Protein AF-0000000078021554 (afdb_homodimer)

Solvent-accessible surface area (backbone atoms only — not comparable to full-atom values): 48888 Å² total; per-residue (Å²): 135,81,80,76,76,78,73,76,74,72,82,74,74,79,71,73,43,78,37,39,31,82,73,58,50,53,64,57,52,67,49,76,59,49,44,32,27,26,29,57,69,51,51,70,73,41,70,77,66,73,67,89,38,64,36,58,49,34,28,54,24,44,54,50,50,56,48,47,64,50,44,73,69,48,79,76,76,77,78,77,74,77,69,73,76,72,77,78,76,81,82,66,75,97,62,67,47,62,49,69,54,40,35,38,34,27,33,38,63,14,40,35,28,42,47,51,35,57,36,71,49,29,44,55,30,51,42,30,34,67,29,65,44,99,79,42,37,24,47,42,66,37,38,50,30,65,68,53,67,58,40,52,79,47,85,84,54,80,63,75,50,74,45,22,28,67,45,48,45,46,46,24,33,52,48,10,52,59,55,61,34,70,29,16,38,58,36,50,43,46,14,42,57,70,56,48,76,48,30,85,78,46,58,34,31,35,41,37,25,15,40,84,61,35,30,51,52,47,44,43,71,59,54,40,76,37,78,40,42,65,62,27,52,36,69,64,39,56,47,73,28,86,72,58,77,78,50,73,70,54,56,70,71,40,60,90,58,65,50,87,78,41,58,35,57,31,37,37,34,55,27,50,61,67,48,48,60,55,51,46,48,52,54,49,41,26,39,32,0,47,63,12,24,54,91,41,71,33,92,79,50,79,43,25,36,56,40,37,30,16,30,58,46,45,57,41,32,44,59,31,96,56,67,39,83,35,47,17,44,53,51,50,44,48,36,52,48,45,18,60,76,60,74,66,46,82,63,80,69,44,60,37,15,53,38,39,57,67,49,56,51,49,51,44,52,47,47,15,40,26,35,26,72,76,67,70,36,92,49,51,38,52,33,34,39,36,40,22,17,39,31,80,26,43,26,39,20,32,51,59,38,30,77,70,45,93,42,44,42,46,23,32,34,27,45,63,27,59,35,56,79,93,61,81,63,90,34,82,48,81,38,78,40,63,40,46,31,51,46,52,52,49,54,52,51,53,53,52,52,52,52,50,51,51,52,51,54,49,53,53,54,68,71,97,135,80,80,75,75,78,72,75,75,73,82,71,74,78,69,75,42,78,38,40,30,83,72,59,48,53,65,59,53,68,49,78,58,52,44,32,28,27,28,58,68,51,51,70,74,42,69,74,66,74,65,89,39,62,38,57,49,34,29,54,24,43,55,52,50,55,49,47,65,53,46,71,69,50,78,76,78,78,77,79,74,75,70,74,76,71,78,77,78,82,83,65,74,98,60,68,47,62,48,70,54,39,35,37,34,28,33,39,64,13,40,36,28,43,46,50,35,55,36,72,49,30,44,54,30,50,41,30,34,68,29,64,44,99,78,43,36,23,47,41,67,38,38,50,30,64,69,53,68,59,43,53,78,46,85,85,54,78,62,76,52,75,43,23,30,68,46,47,46,45,47,23,32,51,48,12,52,59,55,62,35,72,29,15,36,58,37,50,42,46,13,43,54,70,55,47,78,48,32,86,78,47,57,33,30,36,41,38,24,15,40,85,63,36,32,50,52,45,43,44,71,57,54,39,75,38,76,39,40,65,62,28,51,34,68,63,37,55,48,73,29,87,73,55,78,79,49,73,72,54,56,70,71,39,60,89,59,65,48,88,77,39,58,34,58,32,36,37,34,54,26,50,61,68,46,47,60,53,52,47,50,52,53,48,42,26,40,32,0,46,64,12,23,55,90,41,71,32,92,79,50,80,43,26,36,56,40,36,31,16,32,56,48,44,56,41,29,42,61,31,96,55,66,40,81,37,48,18,43,54,52,50,45,47,36,52,50,46,18,59,77,60,73,66,47,82,63,81,70,44,60,36,15,53,38,39,57,66,50,58,51,51,52,44,53,49,46,16,41,27,34,26,72,77,66,70,35,89,48,52,39,52,33,34,39,36,39,22,16,40,31,79,26,44,26,40,20,31,51,59,39,31,76,70,45,93,43,44,42,46,22,32,34,27,46,63,27,58,34,56,80,92,58,82,64,90,33,82,48,82,37,79,40,63,38,47,30,51,46,50,51,50,53,53,50,52,53,53,52,51,52,50,52,52,51,52,52,51,50,52,55,67,71,97

Nearest PDB structures (foldseek):
  3kc2-assembly1_B  TM=9.298E-01  e=4.650E-31  Saccharomyces cerevisiae
  3kc2-assembly1_A  TM=9.099E-01  e=6.535E-31  Saccharomyces cerevisiae
  3rf6-assembly1_B  TM=8.835E-01  e=6.320E-30  Saccharomyces cerevisiae
  6e6t-assembly1_A  TM=3.306E-01  e=2.445E+00  Saccharothrix syringae
  6e6y-assembly2_B  TM=3.268E-01  e=4.073E+00  Saccharothrix syringae

Organism: NCBI:txid212602

Secondary structure (DSSP, 8-state):
----------------EEEETTT--HHHHHSSSSEEEE-HHHHHH-TT-----HHHHHHHHHHHHHHHHHHTTS------------------SS--EEP-SEEEEE--BTTTEETTEE-HHHHHHHHHHBT-STT-EE--EEEEE-S-------SS-------SS--HHHHHHHHHHHHT--B-GGGEEETTGGGGGGTTT-SEEEEE-SSTTHHHHHHHHHT-SEEE-HHHHHHH-GGG-TT----HHHHHHSPP--GGG----EEEE-S--S-HHHHHHHHHHHHTSBTTBTT---SSS--SPPEEES---SEE--SSSS-EE-HHHHHHHHHHHHHHHTTSPPPP-EE-STTSHHHHHHHHHHHHHHHHHHH---S--SEEEEEES-IIIIIHHHHHHHTT-SSEEEEEEESSSSS-TTS--SS--SEEESSHHHHHHHHHHHHHHHHHHHHHHHHHHHH-/----------------EEEETTT--HHHHHSSSSEEEE-HHHHHH-TT-----HHHHHHHHHHHHHHHHHHTTS------------------SS--EEP-SEEEEE--BTTTEETTEE-HHHHHHHHHHBT-STT-EE--EEEEE-S-------SS-------SS--HHHHHHHHHHHHT--B-GGGEEETTGGGGGGTTT-SEEEEE-SSTTHHHHHHHHHT-SEEE-HHHHHHH-GGG-TT----HHHHHHSPP--GGG----EEEE-S--S-HHHHHHHHHHHHTSBTTBTT---SSS--SPPEEES---SEE--SSSS-EE-HHHHHHHHHHHHHHHTTSPPPP-EE-STTSHHHHHHHHHHHHHHHHHHH---S--SEEEEEES-IIIIIHHHHHHHTT-SSEEEEEEESSSSS-TTS--SS--SEEESSHHHHHHHHHHHHHHHHHHHHHHHHHHHH-

Foldseek 3Di:
DDPPPPPPDPPPPQDEAEAELVDDDLCNQLPDAHYKYAHPVCCVPCVPCPPPDLQRLLSVLLVVVVVVVVVVVVPDPPDPPPPPPPPDDDDPPPPQAEDLQEAEEEEPFLAQDFQLAGDPLNLVLQVCQCQPHPVRHHHHYAYAYAAQRADRVPVPDNPPPFTKLDQLSNVSSSVCVRSRGMHHSSRYDYLCNVVLVCQVVDAAAEEADTPQCSNVVRSVVSPRHHYAYLLQVCLLPVVLAPPDDDDPVSNVSHDHDDLQPPAHAEYEYRIWHPDLRSVLSQQLQQQQAAQRRRPHGDPQSHRGHAYEYSAQDQWKRHNDPATDGTDNVSVVVSQVVSCVVNVGDGHDHHGGGFLDQVSVVVVQSSQQSSCCVPPVHNGHRQEYEYEYAACRGRQNSQVVNQVVDPHHYAYEHECRMNHHPPDDHPHDGPYYYHHSSVSSVVVVVVVVVVVVVVVVVVVVVVVD/DDPPPPPPDPPPPQDEAEAELVDDDLCNQLPDAHYKYAHPVCCVPCVPCPPPDLQRLLSVLLVVVVVVVVVVPVPDPPDPPPPPPPPDDDDPPPPQAEDLQEAEEEEPFLAQDFQLAGDPLNLVLQVCQCQPHPVRHHHHYAYAYAAFRDHRVPVPDNPPPFTKLDQLSNVSSSVCVRSRGMHHSSSYDYLCNVVLVCQVVDAAAEEADTPQCSNVVRSVSSPRHHYAYLLQVCLLPVVLAPVDDDDPVSNVSHDHDDLQPPAHAEYEHRIWHPDLRSVLSQQLQQQQAAQRRRPHGDPQSHRGHAYEYSAQDQWKRHNDPATDGTDNVSVVVSQVVSCVVNVGDGHDHHGGGFLDQVSVVVVQSSQQSSCCSPPVHNGHRQEYEYEYAACRGRQNSQVVNQVVDPHHYAYEHECRMNHHPPDDHPHDGPYYYHHSSRSSVVVVVVVVVVVVVVVVVVVVVVVD

Sequence (928 aa):
MGSIGVIPMPPDRPFLRRLSSMTTTESEVKEGGPVVVVPERMLRNNPNQNGCSFAVAIETARKELDAMNIEEEEGTLSSASSSKSLPGSPTFPAKISTADTFAFAFDIDGVLIRGGRPIPEAIEAMKVLNGENEYGIKVPYIFLTNGNLQPTILPTIHLSIESGGKTESERCIDLSRQLDIEVSPSQFICGHTPMREMVEKYTTVLVVGGEGEKCREVAEGYGFRDVVTPSDIIKYNEATTPFRRLTNEERARCRKRDFSKTKIEAIFVFADSRDWASDIQIILDLAMSKSGFIGTLSEKFNEGPPIYFSHSDIVWSAAHDNVRLGMGALRKMVEMLFTDLTKGKELETIAFGKPQIGTFQFATRLLKQWRKEEYRINRPPETVYFVGDTPESDIKGTNDFNEKAKNEWYSILVNTGVYQSGTEPAFKPRANVSTVLDAVNYGIRREMERKLEKLEKLDRVHEIMGSIGVIPMPPDRPFLRRLSSMTTTESEVKEGGPVVVVPERMLRNNPNQNGCSFAVAIETARKELDAMNIEEEEGTLSSASSSKSLPGSPTFPAKISTADTFAFAFDIDGVLIRGGRPIPEAIEAMKVLNGENEYGIKVPYIFLTNGNLQPTILPTIHLSIESGGKTESERCIDLSRQLDIEVSPSQFICGHTPMREMVEKYTTVLVVGGEGEKCREVAEGYGFRDVVTPSDIIKYNEATTPFRRLTNEERARCRKRDFSKTKIEAIFVFADSRDWASDIQIILDLAMSKSGFIGTLSEKFNEGPPIYFSHSDIVWSAAHDNVRLGMGALRKMVEMLFTDLTKGKELETIAFGKPQIGTFQFATRLLKQWRKEEYRINRPPETVYFVGDTPESDIKGTNDFNEKAKNEWYSILVNTGVYQSGTEPAFKPRANVSTVLDAVNYGIRREMERKLEKLEKLDRVHEI

Structure (mmCIF, N/CA/C/O backbone):
data_AF-0000000078021554-model_v1
#
loop_
_entity.id
_entity.type
_entity.pdbx_description
1 polymer 'Uncharacterized protein'
#
loop_
_atom_site.group_PDB
_atom_site.id
_atom_site.type_symbol
_atom_site.label_atom_id
_atom_site.label_alt_id
_atom_site.label_comp_id
_atom_site.label_asym_id
_atom_site.label_entity_id
_atom_site.label_seq_id
_atom_site.pdbx_PDB_ins_code
_atom_site.Cartn_x
_atom_site.Cartn_y
_atom_site.Cartn_z
_atom_site.occupancy
_atom_site.B_iso_or_equiv
_atom_site.auth_seq_id
_atom_site.auth_comp_id
_atom_site.auth_asym_id
_atom_site.auth_atom_id
_atom_site.pdbx_PDB_model_num
ATOM 1 N N . MET A 1 1 ? -39.469 57.375 45 1 26.69 1 MET A N 1
ATOM 2 C CA . MET A 1 1 ? -38.25 56.625 45.312 1 26.69 1 MET A CA 1
ATOM 3 C C . MET A 1 1 ? -37.938 55.562 44.281 1 26.69 1 MET A C 1
ATOM 5 O O . MET A 1 1 ? -38.656 54.594 44.156 1 26.69 1 MET A O 1
ATOM 9 N N . GLY A 1 2 ? -37.531 55.906 43.031 1 30.28 2 GLY A N 1
ATOM 10 C CA . GLY A 1 2 ? -37.469 55.219 41.75 1 30.28 2 GLY A CA 1
ATOM 11 C C . GLY A 1 2 ? -36.469 54.062 41.781 1 30.28 2 GLY A C 1
ATOM 12 O O . GLY A 1 2 ? -35.344 54.219 42.219 1 30.28 2 GLY A O 1
ATOM 13 N N . SER A 1 3 ? -36.938 52.781 41.938 1 30.97 3 SER A N 1
ATOM 14 C CA . SER A 1 3 ? -36.188 51.531 42.031 1 30.97 3 SER A CA 1
ATOM 15 C C . SER A 1 3 ? -35.125 51.438 40.938 1 30.97 3 SER A C 1
ATOM 17 O O . SER A 1 3 ? -35.438 51.562 39.75 1 30.97 3 SER A O 1
ATOM 19 N N . ILE A 1 4 ? -33.906 51.875 41.188 1 31.55 4 ILE A N 1
ATOM 20 C CA . ILE A 1 4 ? -32.781 51.812 40.281 1 31.55 4 ILE A CA 1
ATOM 21 C C . ILE A 1 4 ? -32.594 50.375 39.781 1 31.55 4 ILE A C 1
ATOM 23 O O . ILE A 1 4 ? -32.406 49.469 40.594 1 31.55 4 ILE A O 1
ATOM 27 N N . GLY A 1 5 ? -33.188 49.969 38.719 1 30.8 5 GLY A N 1
ATOM 28 C CA . GLY A 1 5 ? -33.125 48.656 38.062 1 30.8 5 GLY A CA 1
ATOM 29 C C . GLY A 1 5 ? -31.688 48.156 37.969 1 30.8 5 GLY A C 1
ATOM 30 O O . GLY A 1 5 ? -30.797 48.875 37.531 1 30.8 5 GLY A O 1
ATOM 31 N N . VAL A 1 6 ? -31.25 47.25 38.906 1 32.31 6 VAL A N 1
ATOM 32 C CA . VAL A 1 6 ? -29.969 46.562 38.906 1 32.31 6 VAL A CA 1
ATOM 33 C C . VAL A 1 6 ? -29.688 45.969 37.531 1 32.31 6 VAL A C 1
ATOM 35 O O . VAL A 1 6 ? -30.516 45.219 37 1 32.31 6 VAL A O 1
ATOM 38 N N . ILE A 1 7 ? -29.016 46.625 36.688 1 32.75 7 ILE A N 1
ATOM 39 C CA . ILE A 1 7 ? -28.578 46.125 35.375 1 32.75 7 ILE A CA 1
ATOM 40 C C . ILE A 1 7 ? -27.922 44.75 35.562 1 32.75 7 ILE A C 1
ATOM 42 O O . ILE A 1 7 ? -27 44.594 36.375 1 32.75 7 ILE A O 1
ATOM 46 N N . PRO A 1 8 ? -28.578 43.656 35.312 1 32.78 8 PRO A N 1
ATOM 47 C CA . PRO A 1 8 ? -27.969 42.312 35.469 1 32.78 8 PRO A CA 1
ATOM 48 C C . PRO A 1 8 ? -26.547 42.281 34.969 1 32.78 8 PRO A C 1
ATOM 50 O O . PRO A 1 8 ? -26.188 43 34.031 1 32.78 8 PRO A O 1
ATOM 53 N N . MET A 1 9 ? -25.547 41.969 35.781 1 31.98 9 MET A N 1
ATOM 54 C CA . MET A 1 9 ? -24.141 41.75 35.438 1 31.98 9 MET A CA 1
ATOM 55 C C . MET A 1 9 ? -24.031 40.938 34.156 1 31.98 9 MET A C 1
ATOM 57 O O . MET A 1 9 ? -24.812 40 33.938 1 31.98 9 MET A O 1
ATOM 61 N N . PRO A 1 10 ? -23.516 41.5 33.062 1 34.88 10 PRO A N 1
ATOM 62 C CA . PRO A 1 10 ? -23.391 40.719 31.844 1 34.88 10 PRO A CA 1
ATOM 63 C C . PRO A 1 10 ? -22.906 39.281 32.094 1 34.88 10 PRO A C 1
ATOM 65 O O . PRO A 1 10 ? -22.25 39.031 33.094 1 34.88 10 PRO A O 1
ATOM 68 N N . PRO A 1 11 ? -23.422 38.281 31.531 1 36.22 11 PRO A N 1
ATOM 69 C CA . PRO A 1 11 ? -22.969 36.906 31.766 1 36.22 11 PRO A CA 1
ATOM 70 C C . PRO A 1 11 ? -21.453 36.781 31.734 1 36.22 11 PRO A C 1
ATOM 72 O O . PRO A 1 11 ? -20.781 37.531 31.031 1 36.22 11 PRO A O 1
ATOM 75 N N . ASP A 1 12 ? -20.672 36.344 32.719 1 35.81 12 ASP A N 1
ATOM 76 C CA . ASP A 1 12 ? -19.281 36.062 33.062 1 35.81 12 ASP A CA 1
ATOM 77 C C . ASP A 1 12 ? -18.516 35.531 31.844 1 35.81 12 ASP A C 1
ATOM 79 O O . ASP A 1 12 ? -19.047 34.75 31.062 1 35.81 12 ASP A O 1
ATOM 83 N N . ARG A 1 13 ? -17.625 36.406 31.141 1 45.34 13 ARG A N 1
ATOM 84 C CA . ARG A 1 13 ? -16.672 35.812 30.219 1 45.34 13 ARG A CA 1
ATOM 85 C C . ARG A 1 13 ? -16.391 34.344 30.594 1 45.34 13 ARG A C 1
ATOM 87 O O . ARG A 1 13 ? -16.219 34.031 31.766 1 45.34 13 ARG A O 1
ATOM 94 N N . PRO A 1 14 ? -16.781 33.469 29.703 1 51.91 14 PRO A N 1
ATOM 95 C CA . PRO A 1 14 ? -16.484 32.094 30.109 1 51.91 14 PRO A CA 1
ATOM 96 C C . PRO A 1 14 ? -15.062 31.922 30.641 1 51.91 14 PRO A C 1
ATOM 98 O O . PRO A 1 14 ? -14.148 32.625 30.203 1 51.91 14 PRO A O 1
ATOM 101 N N . PHE A 1 15 ? -14.891 31.453 31.844 1 65.25 15 PHE A N 1
ATOM 102 C CA . PHE A 1 15 ? -13.664 31.156 32.594 1 65.25 15 PHE A CA 1
ATOM 103 C C . PHE A 1 15 ? -12.695 30.359 31.719 1 65.25 15 PHE A C 1
ATOM 105 O O . PHE A 1 15 ? -13.078 29.359 31.094 1 65.25 15 PHE A O 1
ATOM 112 N N . LEU A 1 16 ? -11.531 31.031 31.25 1 79.06 16 LEU A N 1
ATOM 113 C CA . LEU A 1 16 ? -10.461 30.328 30.547 1 79.06 16 LEU A CA 1
ATOM 114 C C . LEU A 1 16 ? -9.797 29.297 31.453 1 79.06 16 LEU A C 1
ATOM 116 O O . LEU A 1 16 ? -9.383 29.609 32.562 1 79.06 16 LEU A O 1
ATOM 120 N N . ARG A 1 17 ? -9.805 28.062 31 1 85.69 17 ARG A N 1
ATOM 121 C CA . ARG A 1 17 ? -9.141 26.984 31.719 1 85.69 17 ARG A CA 1
ATOM 122 C C . ARG A 1 17 ? -7.695 26.828 31.281 1 85.69 17 ARG A C 1
ATOM 124 O O . ARG A 1 17 ? -7.383 26.984 30.094 1 85.69 17 ARG A O 1
ATOM 131 N N . ARG A 1 18 ? -6.863 26.688 32.25 1 88 18 ARG A N 1
ATOM 132 C CA . ARG A 1 18 ? -5.465 26.375 31.969 1 88 18 ARG A CA 1
ATOM 133 C C . ARG A 1 18 ? -5.133 24.953 32.406 1 88 18 ARG A C 1
ATOM 135 O O . ARG A 1 18 ? -5.297 24.594 33.562 1 88 18 ARG A O 1
ATOM 142 N N . LEU A 1 19 ? -4.723 24.156 31.453 1 89.12 19 LEU A N 1
ATOM 143 C CA . LEU A 1 19 ? -4.453 22.75 31.734 1 89.12 19 LEU A CA 1
ATOM 144 C C . LEU A 1 19 ? -2.979 22.422 31.516 1 89.12 19 LEU A C 1
ATOM 146 O O . LEU A 1 19 ? -2.35 22.969 30.594 1 89.12 19 LEU A O 1
ATOM 150 N N . SER A 1 20 ? -2.455 21.5 32.344 1 88.44 20 SER A N 1
ATOM 151 C CA . SER A 1 20 ? -1.06 21.078 32.25 1 88.44 20 SER A CA 1
ATOM 152 C C . SER A 1 20 ? -0.849 20.141 31.047 1 88.44 20 SER A C 1
ATOM 154 O O . SER A 1 20 ? -1.563 19.156 30.906 1 88.44 20 SER A O 1
ATOM 156 N N . SER A 1 21 ? 0.181 20.453 30.266 1 88.31 21 SER A N 1
ATOM 157 C CA . SER A 1 21 ? 0.506 19.609 29.125 1 88.31 21 SER A CA 1
ATOM 158 C C . SER A 1 21 ? 0.986 18.234 29.562 1 88.31 21 SER A C 1
ATOM 160 O O . SER A 1 21 ? 1.026 17.297 28.766 1 88.31 21 SER A O 1
ATOM 162 N N . MET A 1 22 ? 1.318 18.094 30.812 1 84.12 22 MET A N 1
ATOM 163 C CA . MET A 1 22 ? 1.886 16.844 31.328 1 84.12 22 MET A CA 1
ATOM 164 C C . MET A 1 22 ? 0.786 15.906 31.797 1 84.12 22 MET A C 1
ATOM 166 O O . MET A 1 22 ? 0.946 14.688 31.75 1 84.12 22 MET A O 1
ATOM 170 N N . THR A 1 23 ? -0.32 16.484 32.188 1 83.19 23 THR A N 1
ATOM 171 C CA . THR A 1 23 ? -1.271 15.625 32.906 1 83.19 23 THR A CA 1
ATOM 172 C C . THR A 1 23 ? -2.633 15.648 32.219 1 83.19 23 THR A C 1
ATOM 174 O O . THR A 1 23 ? -3.455 14.758 32.406 1 83.19 23 THR A O 1
ATOM 177 N N . THR A 1 24 ? -2.826 16.656 31.422 1 85.56 24 THR A N 1
ATOM 178 C CA . THR A 1 24 ? -4.156 16.828 30.844 1 85.56 24 THR A CA 1
ATOM 179 C C . THR A 1 24 ? -4.434 15.742 29.812 1 85.56 24 THR A C 1
ATOM 181 O O . THR A 1 24 ? -3.5 15.164 29.25 1 85.56 24 THR A O 1
ATOM 184 N N . THR A 1 25 ? -5.742 15.445 29.672 1 83.81 25 THR A N 1
ATOM 185 C CA . THR A 1 25 ? -6.176 14.484 28.672 1 83.81 25 THR A CA 1
ATOM 186 C C . THR A 1 25 ? -6.906 15.188 27.531 1 83.81 25 THR A C 1
ATOM 188 O O . THR A 1 25 ? -7.336 16.344 27.672 1 83.81 25 THR A O 1
ATOM 191 N N . GLU A 1 26 ? -6.945 14.484 26.438 1 81.69 26 GLU A N 1
ATOM 192 C CA . GLU A 1 26 ? -7.668 15.016 25.297 1 81.69 26 GLU A CA 1
ATOM 193 C C . GLU A 1 26 ? -9.102 15.375 25.656 1 81.69 26 GLU A C 1
ATOM 195 O O . GLU A 1 26 ? -9.609 16.422 25.234 1 81.69 26 GLU A O 1
ATOM 200 N N . SER A 1 27 ? -9.758 14.539 26.406 1 81.5 27 SER A N 1
ATOM 201 C CA . SER A 1 27 ? -11.141 14.766 26.797 1 81.5 27 SER A CA 1
ATOM 202 C C . SER A 1 27 ? -11.289 16.031 27.625 1 81.5 27 SER A C 1
ATOM 204 O O . SER A 1 27 ? -12.258 16.781 27.469 1 81.5 27 SER A O 1
ATOM 206 N N . GLU A 1 28 ? -10.344 16.266 28.438 1 84.44 28 GLU A N 1
ATOM 207 C CA . GLU A 1 28 ? -10.375 17.469 29.266 1 84.44 28 GLU A CA 1
ATOM 208 C C . GLU A 1 28 ? -10.242 18.734 28.422 1 84.44 28 GLU A C 1
ATOM 210 O O . GLU A 1 28 ? -10.883 19.75 28.703 1 84.44 28 GLU A O 1
ATOM 215 N N . VAL A 1 29 ? -9.445 18.594 27.422 1 84.75 29 VAL A N 1
ATOM 216 C CA . VAL A 1 29 ? -9.219 19.75 26.547 1 84.75 29 VAL A CA 1
ATOM 217 C C . VAL A 1 29 ? -10.477 20.016 25.719 1 84.75 29 VAL A C 1
ATOM 219 O O . VAL A 1 29 ? -10.867 21.172 25.531 1 84.75 29 VAL A O 1
ATOM 222 N N . LYS A 1 30 ? -11.047 18.969 25.406 1 80.75 30 LYS A N 1
ATOM 223 C CA . LYS A 1 30 ? -12.203 19.078 24.516 1 80.75 30 LYS A CA 1
ATOM 224 C C . LYS A 1 30 ? -13.438 19.562 25.281 1 80.75 30 LYS A C 1
ATOM 226 O O . LYS A 1 30 ? -14.234 20.328 24.75 1 80.75 30 LYS A O 1
ATOM 231 N N . GLU A 1 31 ? -13.344 19 26.578 1 77.44 31 GLU A N 1
ATOM 232 C CA . GLU A 1 31 ? -14.562 19.219 27.344 1 77.44 31 GLU A CA 1
ATOM 233 C C . GLU A 1 31 ? -14.43 20.438 28.25 1 77.44 31 GLU A C 1
ATOM 235 O O . GLU A 1 31 ? -13.336 20.766 28.719 1 77.44 31 GLU A O 1
ATOM 240 N N . GLY A 1 32 ? -15.227 21.453 28.094 1 67.12 32 GLY A N 1
ATOM 241 C CA . GLY A 1 32 ? -15.258 22.422 29.172 1 67.12 32 GLY A CA 1
ATOM 242 C C . GLY A 1 32 ? -15.117 23.859 28.688 1 67.12 32 GLY A C 1
ATOM 243 O O . GLY A 1 32 ? -14.758 24.75 29.469 1 67.12 32 GLY A O 1
ATOM 244 N N . GLY A 1 33 ? -15.148 24.125 27.641 1 73.62 33 GLY A N 1
ATOM 245 C CA . GLY A 1 33 ? -15.094 25.516 27.203 1 73.62 33 GLY A CA 1
ATOM 246 C C . GLY A 1 33 ? -13.727 25.922 26.703 1 73.62 33 GLY A C 1
ATOM 247 O O . GLY A 1 33 ? -12.906 25.078 26.328 1 73.62 33 GLY A O 1
ATOM 248 N N . PRO A 1 34 ? -13.5 27.234 26.734 1 80.44 34 PRO A N 1
ATOM 249 C CA . PRO A 1 34 ? -12.211 27.75 26.25 1 80.44 34 PRO A CA 1
ATOM 250 C C . PRO A 1 34 ? -11.039 27.281 27.094 1 80.44 34 PRO A C 1
ATOM 252 O O . PRO A 1 34 ? -11.141 27.234 28.328 1 80.44 34 PRO A O 1
ATOM 255 N N . VAL A 1 35 ? -9.977 26.844 26.438 1 86.75 35 VAL A N 1
ATOM 256 C CA . VAL A 1 35 ? -8.898 26.203 27.156 1 86.75 35 VAL A CA 1
ATOM 257 C C . VAL A 1 35 ? -7.559 26.531 26.516 1 86.75 35 VAL A C 1
ATOM 259 O O . VAL A 1 35 ? -7.492 26.781 25.312 1 86.75 35 VAL A O 1
ATOM 262 N N . VAL A 1 36 ? -6.52 26.656 27.344 1 90 36 VAL A N 1
ATOM 263 C CA . VAL A 1 36 ? -5.137 26.656 26.875 1 90 36 VAL A CA 1
ATOM 264 C C . VAL A 1 36 ? -4.344 25.578 27.609 1 90 36 VAL A C 1
ATOM 266 O O . VAL A 1 36 ? -4.617 25.281 28.766 1 90 36 VAL A O 1
ATOM 269 N N . VAL A 1 37 ? -3.473 25 26.891 1 90.31 37 VAL A N 1
ATOM 270 C CA . VAL A 1 37 ? -2.566 24.016 27.469 1 90.31 37 VAL A CA 1
ATOM 271 C C . VAL A 1 37 ? -1.206 24.656 27.734 1 90.31 37 VAL A C 1
ATOM 273 O O . VAL A 1 37 ? -0.654 25.328 26.859 1 90.31 37 VAL A O 1
ATOM 276 N N . VAL A 1 38 ? -0.739 24.453 29 1 91 38 VAL A N 1
ATOM 277 C CA . VAL A 1 38 ? 0.486 25.141 29.391 1 91 38 VAL A CA 1
ATOM 278 C C . VAL A 1 38 ? 1.481 24.125 29.953 1 91 38 VAL A C 1
ATOM 280 O O . VAL A 1 38 ? 1.085 23.094 30.5 1 91 38 VAL A O 1
ATOM 283 N N . PRO A 1 39 ? 2.781 24.469 29.766 1 88.44 39 PRO A N 1
ATOM 284 C CA . PRO A 1 39 ? 3.766 23.656 30.484 1 88.44 39 PRO A CA 1
ATOM 285 C C . PRO A 1 39 ? 3.557 23.656 32 1 88.44 39 PRO A C 1
ATOM 287 O O . PRO A 1 39 ? 3.098 24.656 32.562 1 88.44 39 PRO A O 1
ATOM 290 N N . GLU A 1 40 ? 4.043 22.625 32.531 1 84 40 GLU A N 1
ATOM 291 C CA . GLU A 1 40 ? 3.85 22.469 33.969 1 84 40 GLU A CA 1
ATOM 292 C C . GLU A 1 40 ? 4.527 23.594 34.719 1 84 40 GLU A C 1
ATOM 294 O O . GLU A 1 40 ? 4 24.078 35.75 1 84 40 GLU A O 1
ATOM 299 N N . ARG A 1 41 ? 5.637 24 34.312 1 83.5 41 ARG A N 1
ATOM 300 C CA . ARG A 1 41 ? 6.395 25.047 35 1 83.5 41 ARG A CA 1
ATOM 301 C C . ARG A 1 41 ? 5.613 26.359 35.062 1 83.5 41 ARG A C 1
ATOM 303 O O . ARG A 1 41 ? 5.738 27.125 36 1 83.5 41 ARG A O 1
ATOM 310 N N . MET A 1 42 ? 4.832 26.578 34.062 1 82.44 42 MET A N 1
ATOM 311 C CA . MET A 1 42 ? 4.07 27.812 34 1 82.44 42 MET A CA 1
ATOM 312 C C . MET A 1 42 ? 2.926 27.812 35 1 82.44 42 MET A C 1
ATOM 314 O O . MET A 1 42 ? 2.5 28.859 35.469 1 82.44 42 MET A O 1
ATOM 318 N N . LEU A 1 43 ? 2.381 26.688 35.219 1 80.88 43 LEU A N 1
ATOM 319 C CA . LEU A 1 43 ? 1.304 26.562 36.188 1 80.88 43 LEU A CA 1
ATOM 320 C C . LEU A 1 43 ? 1.839 26.719 37.625 1 80.88 43 LEU A C 1
ATOM 322 O O . LEU A 1 43 ? 1.156 27.25 38.469 1 80.88 43 LEU A O 1
ATOM 326 N N . ARG A 1 44 ? 3.021 26.266 37.781 1 76 44 ARG A N 1
ATOM 327 C CA . ARG A 1 44 ? 3.641 26.328 39.094 1 76 44 ARG A CA 1
ATOM 328 C C . ARG A 1 44 ? 4.055 27.766 39.438 1 76 44 ARG A C 1
ATOM 330 O O . ARG A 1 44 ? 3.85 28.219 40.562 1 76 44 ARG A O 1
ATOM 337 N N . ASN A 1 45 ? 4.629 28.391 38.531 1 70.88 45 ASN A N 1
ATOM 338 C CA . ASN A 1 45 ? 5.207 29.703 38.781 1 70.88 45 ASN A CA 1
ATOM 339 C C . ASN A 1 45 ? 4.133 30.781 38.844 1 70.88 45 ASN A C 1
ATOM 341 O O . ASN A 1 45 ? 4.227 31.719 39.625 1 70.88 45 ASN A O 1
ATOM 345 N N . ASN A 1 46 ? 3.225 30.797 37.906 1 62.56 46 ASN A N 1
ATOM 346 C CA . ASN A 1 46 ? 2.188 31.828 37.875 1 62.56 46 ASN A CA 1
ATOM 347 C C . ASN A 1 46 ? 0.822 31.234 37.531 1 62.56 46 ASN A C 1
ATOM 349 O O . ASN A 1 46 ? 0.356 31.344 36.406 1 62.56 46 ASN A O 1
ATOM 353 N N . PRO A 1 47 ? 0.258 30.609 38.562 1 53.5 47 PRO A N 1
ATOM 354 C CA . PRO A 1 47 ? -1.009 29.922 38.281 1 53.5 47 PRO A CA 1
ATOM 355 C C . PRO A 1 47 ? -2.08 30.875 37.75 1 53.5 47 PRO A C 1
ATOM 357 O O . PRO A 1 47 ? -2.967 30.453 37 1 53.5 47 PRO A O 1
ATOM 360 N N . ASN A 1 48 ? -2.01 32.125 38.281 1 49.69 48 ASN A N 1
ATOM 361 C CA . ASN A 1 48 ? -3.078 33.062 37.938 1 49.69 48 ASN A CA 1
ATOM 362 C C . ASN A 1 48 ? -2.67 34 36.812 1 49.69 48 ASN A C 1
ATOM 364 O O . ASN A 1 48 ? -3.34 35 36.562 1 49.69 48 ASN A O 1
ATOM 368 N N . GLN A 1 49 ? -1.514 33.812 36.281 1 52.16 49 GLN A N 1
ATOM 369 C CA . GLN A 1 49 ? -1.114 34.75 35.219 1 52.16 49 GLN A CA 1
ATOM 370 C C . GLN A 1 49 ? -2.014 34.625 34 1 52.16 49 GLN A C 1
ATOM 372 O O . GLN A 1 49 ? -1.967 33.625 33.281 1 52.16 49 GLN A O 1
ATOM 377 N N . ASN A 1 50 ? -3.209 35.219 34.188 1 47 50 ASN A N 1
ATOM 378 C CA . ASN A 1 50 ? -4.137 35.344 33.062 1 47 50 ASN A CA 1
ATOM 379 C C . ASN A 1 50 ? -3.578 36.25 31.984 1 47 50 ASN A C 1
ATOM 381 O O . ASN A 1 50 ? -4.023 37.406 31.844 1 47 50 ASN A O 1
ATOM 385 N N . GLY A 1 51 ? -2.285 36.375 31.969 1 49.88 51 GLY A N 1
ATOM 386 C CA . GLY A 1 51 ? -1.865 37.312 30.906 1 49.88 51 GLY A CA 1
ATOM 387 C C . GLY A 1 51 ? -2.439 36.938 29.547 1 49.88 51 GLY A C 1
ATOM 388 O O . GLY A 1 51 ? -2.812 35.812 29.312 1 49.88 51 GLY A O 1
ATOM 389 N N . CYS A 1 52 ? -3.191 37.906 28.859 1 58.28 52 CYS A N 1
ATOM 390 C CA . CYS A 1 52 ? -3.848 37.875 27.547 1 58.28 52 CYS A CA 1
ATOM 391 C C . CYS A 1 52 ? -2.891 37.375 26.484 1 58.28 52 CYS A C 1
ATOM 393 O O . CYS A 1 52 ? -2.213 38.156 25.828 1 58.28 52 CYS A O 1
ATOM 395 N N . SER A 1 53 ? -2.539 36.062 26.531 1 78.06 53 SER A N 1
ATOM 396 C CA . SER A 1 53 ? -1.684 35.5 25.5 1 78.06 53 SER A CA 1
ATOM 397 C C . SER A 1 53 ? -2.453 35.281 24.188 1 78.06 53 SER A C 1
ATOM 399 O O . SER A 1 53 ? -3.686 35.344 24.188 1 78.06 53 SER A O 1
ATOM 401 N N . PHE A 1 54 ? -1.728 35.406 23.203 1 83.75 54 PHE A N 1
ATOM 402 C CA . PHE A 1 54 ? -2.34 35.156 21.906 1 83.75 54 PHE A CA 1
ATOM 403 C C . PHE A 1 54 ? -3.121 33.844 21.938 1 83.75 54 PHE A C 1
ATOM 405 O O . PHE A 1 54 ? -4.203 33.75 21.344 1 83.75 54 PHE A O 1
ATOM 412 N N . ALA A 1 55 ? -2.664 32.875 22.641 1 84.44 55 ALA A N 1
ATOM 413 C CA . ALA A 1 55 ? -3.309 31.547 22.734 1 84.44 55 ALA A CA 1
ATOM 414 C C . ALA A 1 55 ? -4.707 31.672 23.344 1 84.44 55 ALA A C 1
ATOM 416 O O . ALA A 1 55 ? -5.652 31.047 22.844 1 84.44 55 ALA A O 1
ATOM 417 N N . VAL A 1 56 ? -4.797 32.469 24.297 1 80.56 56 VAL A N 1
ATOM 418 C CA . VAL A 1 56 ? -6.086 32.688 24.953 1 80.56 56 VAL A CA 1
ATOM 419 C C . VAL A 1 56 ? -7.016 33.438 24.016 1 80.56 56 VAL A C 1
ATOM 421 O O . VAL A 1 56 ? -8.18 33.062 23.844 1 80.56 56 VAL A O 1
ATOM 424 N N . ALA A 1 57 ? -6.449 34.438 23.406 1 83.31 57 ALA A N 1
ATOM 425 C CA . ALA A 1 57 ? -7.246 35.312 22.531 1 83.31 57 ALA A CA 1
ATOM 426 C C . ALA A 1 57 ? -7.762 34.531 21.328 1 83.31 57 ALA A C 1
ATOM 428 O O . ALA A 1 57 ? -8.914 34.719 20.906 1 83.31 57 ALA A O 1
ATOM 429 N N . ILE A 1 58 ? -6.973 33.719 20.797 1 86.81 58 ILE A N 1
ATOM 430 C CA . ILE A 1 58 ? -7.328 33 19.578 1 86.81 58 ILE A CA 1
ATOM 431 C C . ILE A 1 58 ? -8.367 31.922 19.891 1 86.81 58 ILE A C 1
ATOM 433 O O . ILE A 1 58 ? -9.188 31.578 19.031 1 86.81 58 ILE A O 1
ATOM 437 N N . GLU A 1 59 ? -8.344 31.391 21.047 1 84.44 59 GLU A N 1
ATOM 438 C CA . GLU A 1 59 ? -9.344 30.438 21.5 1 84.44 59 GLU A CA 1
ATOM 439 C C . GLU A 1 59 ? -10.75 31.031 21.469 1 84.44 59 GLU A C 1
ATOM 441 O O . GLU A 1 59 ? -11.688 30.406 20.969 1 84.44 59 GLU A O 1
ATOM 446 N N . THR A 1 60 ? -10.805 32.219 21.906 1 77.94 60 THR A N 1
ATOM 447 C CA . THR A 1 60 ? -12.078 32.906 21.906 1 77.94 60 THR A CA 1
ATOM 448 C C . THR A 1 60 ? -12.516 33.25 20.484 1 77.94 60 THR A C 1
ATOM 450 O O . THR A 1 60 ? -13.695 33.094 20.141 1 77.94 60 THR A O 1
ATOM 453 N N . ALA A 1 61 ? -11.602 33.594 19.719 1 81.44 61 ALA A N 1
ATOM 454 C CA . ALA A 1 61 ? -11.898 33.969 18.328 1 81.44 61 ALA A CA 1
ATOM 455 C C . ALA A 1 61 ? -12.445 32.75 17.547 1 81.44 61 ALA A C 1
ATOM 457 O O . ALA A 1 61 ? -13.391 32.906 16.781 1 81.44 61 ALA A O 1
ATOM 458 N N . ARG A 1 62 ? -11.859 31.672 17.75 1 84.38 62 ARG A N 1
ATOM 459 C CA . ARG A 1 62 ? -12.273 30.469 17.047 1 84.38 62 ARG A CA 1
ATOM 460 C C . ARG A 1 62 ? -13.688 30.062 17.453 1 84.38 62 ARG A C 1
ATOM 462 O O . ARG A 1 62 ? -14.484 29.656 16.594 1 84.38 62 ARG A O 1
ATOM 469 N N . LYS A 1 63 ? -13.977 30.156 18.672 1 78.19 63 LYS A N 1
ATOM 470 C CA . LYS A 1 63 ? -15.32 29.812 19.141 1 78.19 63 LYS A CA 1
ATOM 471 C C . LYS A 1 63 ? -16.375 30.734 18.516 1 78.19 63 LYS A C 1
ATOM 473 O O . LYS A 1 63 ? -17.453 30.281 18.141 1 78.19 63 LYS A O 1
ATOM 478 N N . GLU A 1 64 ? -15.977 31.953 18.422 1 76.12 64 GLU A N 1
ATOM 479 C CA . GLU A 1 64 ? -16.875 32.906 17.797 1 76.12 64 GLU A CA 1
ATOM 480 C C . GLU A 1 64 ? -17.047 32.625 16.312 1 76.12 64 GLU A C 1
ATOM 482 O O . GLU A 1 64 ? -18.156 32.719 15.773 1 76.12 64 GLU A O 1
ATOM 487 N N . LEU A 1 65 ? -16 32.281 15.711 1 77.69 65 LEU A N 1
ATOM 488 C CA . LEU A 1 65 ? -16.031 31.938 14.289 1 77.69 65 LEU A CA 1
ATOM 489 C C . LEU A 1 65 ? -16.906 30.703 14.047 1 77.69 65 LEU A C 1
ATOM 491 O O . LEU A 1 65 ? -17.688 30.672 13.094 1 77.69 65 LEU A O 1
ATOM 495 N N . ASP A 1 66 ? -16.75 29.75 14.914 1 76.19 66 ASP A N 1
ATOM 496 C CA . ASP A 1 66 ? -17.516 28.531 14.797 1 76.19 66 ASP A CA 1
ATOM 497 C C . ASP A 1 66 ? -19.016 28.797 15 1 76.19 66 ASP A C 1
ATOM 499 O O . ASP A 1 66 ? -19.859 28.172 14.359 1 76.19 66 ASP A O 1
ATOM 503 N N . ALA A 1 67 ? -19.281 29.719 15.844 1 69.62 67 ALA A N 1
ATOM 504 C CA . ALA A 1 67 ? -20.656 30.094 16.141 1 69.62 67 ALA A CA 1
ATOM 505 C C . ALA A 1 67 ? -21.297 30.828 14.969 1 69.62 67 ALA A C 1
ATOM 507 O O . ALA A 1 67 ? -22.484 30.672 14.688 1 69.62 67 ALA A O 1
ATOM 508 N N . MET A 1 68 ? -20.516 31.625 14.305 1 65.56 68 MET A N 1
ATOM 509 C CA . MET A 1 68 ? -21 32.375 13.148 1 65.56 68 MET A CA 1
ATOM 510 C C . MET A 1 68 ? -21.297 31.453 11.984 1 65.56 68 MET A C 1
ATOM 512 O O . MET A 1 68 ? -22.25 31.688 11.219 1 65.56 68 MET A O 1
ATOM 516 N N . ASN A 1 69 ? -20.438 30.531 11.82 1 59.31 69 ASN A N 1
ATOM 517 C CA . ASN A 1 69 ? -20.672 29.578 10.734 1 59.31 69 ASN A CA 1
ATOM 518 C C . ASN A 1 69 ? -21.922 28.75 10.969 1 59.31 69 ASN A C 1
ATOM 520 O O . ASN A 1 69 ? -22.594 28.359 10.016 1 59.31 69 ASN A O 1
ATOM 524 N N . ILE A 1 70 ? -22.312 28.562 12.273 1 46.31 70 ILE A N 1
ATOM 525 C CA . ILE A 1 70 ? -23.547 27.875 12.602 1 46.31 70 ILE A CA 1
ATOM 526 C C . ILE A 1 70 ? -24.734 28.812 12.391 1 46.31 70 ILE A C 1
ATOM 528 O O . ILE A 1 70 ? -25.781 28.391 11.883 1 46.31 70 ILE A O 1
ATOM 532 N N . GLU A 1 71 ? -24.609 30.062 12.852 1 44.09 71 GLU A N 1
ATOM 533 C CA . GLU A 1 71 ? -25.719 31.016 12.734 1 44.09 71 GLU A CA 1
ATOM 534 C C . GLU A 1 71 ? -26 31.344 11.273 1 44.09 71 GLU A C 1
ATOM 536 O O . GLU A 1 71 ? -27.141 31.609 10.898 1 44.09 71 GLU A O 1
ATOM 541 N N . GLU A 1 72 ? -24.891 31.469 10.445 1 40.84 72 GLU A N 1
ATOM 542 C CA . GLU A 1 72 ? -25.234 31.75 9.055 1 40.84 72 GLU A CA 1
ATOM 543 C C . GLU A 1 72 ? -26.141 30.672 8.484 1 40.84 72 GLU A C 1
ATOM 545 O O . GLU A 1 72 ? -26.844 30.891 7.5 1 40.84 72 GLU A O 1
ATOM 550 N N . GLU A 1 73 ? -26.125 29.422 9.008 1 36.06 73 GLU A N 1
ATOM 551 C CA . GLU A 1 73 ? -27.109 28.453 8.531 1 36.06 73 GLU A CA 1
ATOM 552 C C . GLU A 1 73 ? -28.469 28.688 9.172 1 36.06 73 GLU A C 1
ATOM 554 O O . GLU A 1 73 ? -29.5 28.172 8.695 1 36.06 73 GLU A O 1
ATOM 559 N N . GLU A 1 74 ? -28.5 29.016 10.492 1 35.69 74 GLU A N 1
ATOM 560 C CA . GLU A 1 74 ? -29.828 29.281 11.031 1 35.69 74 GLU A CA 1
ATOM 561 C C . GLU A 1 74 ? -30.328 30.672 10.617 1 35.69 74 GLU A C 1
ATOM 563 O O . GLU A 1 74 ? -29.578 31.656 10.727 1 35.69 74 GLU A O 1
ATOM 568 N N . GLY A 1 75 ? -31.156 30.906 9.586 1 30.88 75 GLY A N 1
ATOM 569 C CA . GLY A 1 75 ? -31.844 32.062 9.055 1 30.88 75 GLY A CA 1
ATOM 570 C C . GLY A 1 75 ? -32.25 33.062 10.125 1 30.88 75 GLY A C 1
ATOM 571 O O . GLY A 1 75 ? -32.969 34.031 9.844 1 30.88 75 GLY A O 1
ATOM 572 N N . THR A 1 76 ? -32.562 32.594 11.422 1 30.3 76 THR A N 1
ATOM 573 C CA . THR A 1 76 ? -33.375 33.531 12.188 1 30.3 76 THR A CA 1
ATOM 574 C C . THR A 1 76 ? -32.594 34.781 12.562 1 30.3 76 THR A C 1
ATOM 576 O O . THR A 1 76 ? -31.406 34.688 12.906 1 30.3 76 THR A O 1
ATOM 579 N N . LEU A 1 77 ? -33.094 36.031 12.172 1 28.86 77 LEU A N 1
ATOM 580 C CA . LEU A 1 77 ? -32.875 37.469 12.359 1 28.86 77 LEU A CA 1
ATOM 581 C C . LEU A 1 77 ? -32.688 37.812 13.828 1 28.86 77 LEU A C 1
ATOM 583 O O . LEU A 1 77 ? -32.938 38.938 14.258 1 28.86 77 LEU A O 1
ATOM 587 N N . SER A 1 78 ? -32.406 36.938 14.789 1 27.66 78 SER A N 1
ATOM 588 C CA . SER A 1 78 ? -32.531 37.594 16.094 1 27.66 78 SER A CA 1
ATOM 589 C C . SER A 1 78 ? -31.562 38.75 16.203 1 27.66 78 SER A C 1
ATOM 591 O O . SER A 1 78 ? -30.531 38.812 15.547 1 27.66 78 SER A O 1
ATOM 593 N N . SER A 1 79 ? -32.125 40 16.688 1 25.06 79 SER A N 1
ATOM 594 C CA . SER A 1 79 ? -31.609 41.312 17.062 1 25.06 79 SER A CA 1
ATOM 595 C C . SER A 1 79 ? -30.297 41.188 17.844 1 25.06 79 SER A C 1
ATOM 597 O O . SER A 1 79 ? -30.203 40.406 18.797 1 25.06 79 SER A O 1
ATOM 599 N N . ALA A 1 80 ? -29.281 41.438 17.156 1 30.89 80 ALA A N 1
ATOM 600 C CA . ALA A 1 80 ? -27.922 41.656 17.656 1 30.89 80 ALA A CA 1
ATOM 601 C C . ALA A 1 80 ? -27.922 42.562 18.875 1 30.89 80 ALA A C 1
ATOM 603 O O . ALA A 1 80 ? -28.188 43.781 18.75 1 30.89 80 ALA A O 1
ATOM 604 N N . SER A 1 81 ? -28.516 42.094 20.078 1 25.16 81 SER A N 1
ATOM 605 C CA . SER A 1 81 ? -28.281 42.969 21.203 1 25.16 81 SER A CA 1
ATOM 606 C C . SER A 1 81 ? -26.797 43.375 21.297 1 25.16 81 SER A C 1
ATOM 608 O O . SER A 1 81 ? -25.922 42.531 21.078 1 25.16 81 SER A O 1
ATOM 610 N N . SER A 1 82 ? -26.5 44.656 21.031 1 26.22 82 SER A N 1
ATOM 611 C CA . SER A 1 82 ? -25.281 45.438 21.172 1 26.22 82 SER A CA 1
ATOM 612 C C . SER A 1 82 ? -24.609 45.156 22.516 1 26.22 82 SER A C 1
ATOM 614 O O . SER A 1 82 ? -25.094 45.594 23.562 1 26.22 82 SER A O 1
ATOM 616 N N . SER A 1 83 ? -24.406 43.906 22.797 1 26.97 83 SER A N 1
ATOM 617 C CA . SER A 1 83 ? -23.703 43.875 24.078 1 26.97 83 SER A CA 1
ATOM 618 C C . SER A 1 83 ? -22.531 44.844 24.109 1 26.97 83 SER A C 1
ATOM 620 O O . SER A 1 83 ? -21.781 44.938 23.125 1 26.97 83 SER A O 1
ATOM 622 N N . LYS A 1 84 ? -22.734 45.875 24.766 1 30.58 84 LYS A N 1
ATOM 623 C CA . LYS A 1 84 ? -21.781 46.906 25.219 1 30.58 84 LYS A CA 1
ATOM 624 C C . LYS A 1 84 ? -20.438 46.25 25.562 1 30.58 84 LYS A C 1
ATOM 626 O O . LYS A 1 84 ? -20.359 45.375 26.406 1 30.58 84 LYS A O 1
ATOM 631 N N . SER A 1 85 ? -19.516 46.156 24.578 1 27.39 85 SER A N 1
ATOM 632 C CA . SER A 1 85 ? -18.109 45.812 24.719 1 27.39 85 SER A CA 1
ATOM 633 C C . SER A 1 85 ? -17.5 46.469 25.969 1 27.39 85 SER A C 1
ATOM 635 O O . SER A 1 85 ? -17.609 47.688 26.156 1 27.39 85 SER A O 1
ATOM 637 N N . LEU A 1 86 ? -17.719 45.781 27.156 1 30.58 86 LEU A N 1
ATOM 638 C CA . LEU A 1 86 ? -17.094 46.344 28.344 1 30.58 86 LEU A CA 1
ATOM 639 C C . LEU A 1 86 ? -15.688 46.812 28.031 1 30.58 86 LEU A C 1
ATOM 641 O O . LEU A 1 86 ? -15.008 46.25 27.172 1 30.58 86 LEU A O 1
ATOM 645 N N . PRO A 1 87 ? -15.398 48.094 28.469 1 29.58 87 PRO A N 1
ATOM 646 C CA . PRO A 1 87 ? -14.078 48.719 28.344 1 29.58 87 PRO A CA 1
ATOM 647 C C . PRO A 1 87 ? -12.953 47.812 28.812 1 29.58 87 PRO A C 1
ATOM 649 O O . PRO A 1 87 ? -13.18 46.906 29.641 1 29.58 87 PRO A O 1
ATOM 652 N N . GLY A 1 88 ? -11.953 47.594 27.984 1 28.5 88 GLY A N 1
ATOM 653 C CA . GLY A 1 88 ? -10.672 46.938 28.188 1 28.5 88 GLY A CA 1
ATOM 654 C C . GLY A 1 88 ? -10.109 47.156 29.578 1 28.5 88 GLY A C 1
ATOM 655 O O . GLY A 1 88 ? -10.445 48.125 30.266 1 28.5 88 GLY A O 1
ATOM 656 N N . SER A 1 89 ? -10.016 46.031 30.406 1 30.98 89 SER A N 1
ATOM 657 C CA . SER A 1 89 ? -9.328 46 31.688 1 30.98 89 SER A CA 1
ATOM 658 C C . SER A 1 89 ? -8.125 46.938 31.719 1 30.98 89 SER A C 1
ATOM 660 O O . SER A 1 89 ? -7.504 47.188 30.688 1 30.98 89 SER A O 1
ATOM 662 N N . PRO A 1 90 ? -7.895 47.625 32.812 1 31.12 90 PRO A N 1
ATOM 663 C CA . PRO A 1 90 ? -6.777 48.531 33.062 1 31.12 90 PRO A CA 1
ATOM 664 C C . PRO A 1 90 ? -5.43 47.969 32.656 1 31.12 90 PRO A C 1
ATOM 666 O O . PRO A 1 90 ? -5.25 46.75 32.688 1 31.12 90 PRO A O 1
ATOM 669 N N . THR A 1 91 ? -4.621 48.719 31.891 1 31.47 91 THR A N 1
ATOM 670 C CA . THR A 1 91 ? -3.281 48.625 31.312 1 31.47 91 THR A CA 1
ATOM 671 C C . THR A 1 91 ? -2.25 48.344 32.406 1 31.47 91 THR A C 1
ATOM 673 O O . THR A 1 91 ? -2.01 49.188 33.281 1 31.47 91 THR A O 1
ATOM 676 N N . PHE A 1 92 ? -2.273 47.125 33.062 1 32.66 92 PHE A N 1
ATOM 677 C CA . PHE A 1 92 ? -1.142 46.906 33.938 1 32.66 92 PHE A CA 1
ATOM 678 C C . PHE A 1 92 ? 0.159 47.375 33.281 1 32.66 92 PHE A C 1
ATOM 680 O O . PHE A 1 92 ? 0.24 47.469 32.062 1 32.66 92 PHE A O 1
ATOM 687 N N . PRO A 1 93 ? 1.271 47.469 34.062 1 37.03 93 PRO A N 1
ATOM 688 C CA . PRO A 1 93 ? 2.559 48.094 33.75 1 37.03 93 PRO A CA 1
ATOM 689 C C . PRO A 1 93 ? 3.074 47.688 32.375 1 37.03 93 PRO A C 1
ATOM 691 O O . PRO A 1 93 ? 2.543 46.75 31.75 1 37.03 93 PRO A O 1
ATOM 694 N N . ALA A 1 94 ? 4.477 47.75 31.969 1 44.22 94 ALA A N 1
ATOM 695 C CA . ALA A 1 94 ? 5.191 47.812 30.703 1 44.22 94 ALA A CA 1
ATOM 696 C C . ALA A 1 94 ? 4.914 46.594 29.828 1 44.22 94 ALA A C 1
ATOM 698 O O . ALA A 1 94 ? 5.555 45.562 30 1 44.22 94 ALA A O 1
ATOM 699 N N . LYS A 1 95 ? 3.684 46.156 29.453 1 53.19 95 LYS A N 1
ATOM 700 C CA . LYS A 1 95 ? 3.02 45.031 28.781 1 53.19 95 LYS A CA 1
ATOM 701 C C . LYS A 1 95 ? 3.602 44.781 27.391 1 53.19 95 LYS A C 1
ATOM 703 O O . LYS A 1 95 ? 3.668 45.719 26.578 1 53.19 95 LYS A O 1
ATOM 708 N N . ILE A 1 96 ? 4.562 43.844 27.328 1 63.12 96 ILE A N 1
ATOM 709 C CA . ILE A 1 96 ? 5.039 43.5 26 1 63.12 96 ILE A CA 1
ATOM 710 C C . ILE A 1 96 ? 3.881 43.531 25 1 63.12 96 ILE A C 1
ATOM 712 O O . ILE A 1 96 ? 2.822 42.969 25.234 1 63.12 96 ILE A O 1
ATOM 716 N N . SER A 1 97 ? 4.074 44.594 24.156 1 81.31 97 SER A N 1
ATOM 717 C CA . SER A 1 97 ? 3.049 44.812 23.141 1 81.31 97 SER A CA 1
ATOM 718 C C . SER A 1 97 ? 2.988 43.656 22.156 1 81.31 97 SER A C 1
ATOM 720 O O . SER A 1 97 ? 4.012 43.062 21.844 1 81.31 97 SER A O 1
ATOM 722 N N . THR A 1 98 ? 1.859 43.188 21.891 1 84.62 98 THR A N 1
ATOM 723 C CA . THR A 1 98 ? 1.641 42.156 20.875 1 84.62 98 THR A CA 1
ATOM 724 C C . THR A 1 98 ? 1.449 42.812 19.5 1 84.62 98 THR A C 1
ATOM 726 O O . THR A 1 98 ? 0.662 43.75 19.359 1 84.62 98 THR A O 1
ATOM 729 N N . ALA A 1 99 ? 2.273 42.375 18.562 1 85.94 99 ALA A N 1
ATOM 730 C CA . ALA A 1 99 ? 2.084 42.875 17.188 1 85.94 99 ALA A CA 1
ATOM 731 C C . ALA A 1 99 ? 0.707 42.469 16.656 1 85.94 99 ALA A C 1
ATOM 733 O O . ALA A 1 99 ? 0.224 41.375 16.922 1 85.94 99 ALA A O 1
ATOM 734 N N . ASP A 1 100 ? 0.051 43.406 15.992 1 90.38 100 ASP A N 1
ATOM 735 C CA . ASP A 1 100 ? -1.253 43.062 15.422 1 90.38 100 ASP A CA 1
ATOM 736 C C . ASP A 1 100 ? -1.248 43.188 13.906 1 90.38 100 ASP A C 1
ATOM 738 O O . ASP A 1 100 ? -2.178 42.75 13.234 1 90.38 100 ASP A O 1
ATOM 742 N N . THR A 1 101 ? -0.147 43.719 13.359 1 95.19 101 THR A N 1
ATOM 743 C CA . THR A 1 101 ? -0.108 44 11.93 1 95.19 101 THR A CA 1
ATOM 744 C C . THR A 1 101 ? 0.486 42.812 11.172 1 95.19 101 THR A C 1
ATOM 746 O O . THR A 1 101 ? 0.366 42.719 9.945 1 95.19 101 THR A O 1
ATOM 749 N N . PHE A 1 102 ? 1.166 41.938 11.844 1 97.62 102 PHE A N 1
ATOM 750 C CA . PHE A 1 102 ? 1.707 40.75 11.18 1 97.62 102 PHE A CA 1
ATOM 751 C C . PHE A 1 102 ? 1.66 39.531 12.094 1 97.62 102 PHE A C 1
ATOM 753 O O . PHE A 1 102 ? 1.514 39.688 13.312 1 97.62 102 PHE A O 1
ATOM 760 N N . ALA A 1 103 ? 1.692 38.344 11.523 1 98.31 103 ALA A N 1
ATOM 761 C CA . ALA A 1 103 ? 1.637 37.062 12.227 1 98.31 103 ALA A CA 1
ATOM 762 C C . ALA A 1 103 ? 2.459 36 11.5 1 98.31 103 ALA A C 1
ATOM 764 O O . ALA A 1 103 ? 2.906 36.219 10.375 1 98.31 103 ALA A O 1
ATOM 765 N N . PHE A 1 104 ? 2.719 34.938 12.203 1 98.69 104 PHE A N 1
ATOM 766 C CA . PHE A 1 104 ? 3.379 33.781 11.594 1 98.69 104 PHE A CA 1
ATOM 767 C C . PHE A 1 104 ? 2.428 32.594 11.516 1 98.69 104 PHE A C 1
ATOM 769 O O . PHE A 1 104 ? 1.569 32.438 12.383 1 98.69 104 PHE A O 1
ATOM 776 N N . ALA A 1 105 ? 2.496 31.859 10.477 1 98.69 105 ALA A N 1
ATOM 777 C CA . ALA A 1 105 ? 1.914 30.531 10.336 1 98.69 105 ALA A CA 1
ATOM 778 C C . ALA A 1 105 ? 2.994 29.484 10.086 1 98.69 105 ALA A C 1
ATOM 780 O O . ALA A 1 105 ? 3.879 29.688 9.25 1 98.69 105 ALA A O 1
ATOM 781 N N . PHE A 1 106 ? 2.916 28.375 10.828 1 98.38 106 PHE A N 1
ATOM 782 C CA . PHE A 1 106 ? 3.996 27.391 10.758 1 98.38 106 PHE A CA 1
ATOM 783 C C . PHE A 1 106 ? 3.469 26.031 10.312 1 98.38 106 PHE A C 1
ATOM 785 O O . PHE A 1 106 ? 2.467 25.547 10.844 1 98.38 106 PHE A O 1
ATOM 792 N N . ASP A 1 107 ? 4.168 25.438 9.305 1 97.56 107 ASP A N 1
ATOM 793 C CA . ASP A 1 107 ? 4.145 23.984 9.266 1 97.56 107 ASP A CA 1
ATOM 794 C C . ASP A 1 107 ? 4.828 23.391 10.492 1 97.56 107 ASP A C 1
ATOM 796 O O . ASP A 1 107 ? 5.535 24.094 11.219 1 97.56 107 ASP A O 1
ATOM 800 N N . ILE A 1 108 ? 4.586 22.156 10.766 1 95.69 108 ILE A N 1
ATOM 801 C CA . ILE A 1 108 ? 5.121 21.594 12 1 95.69 108 ILE A CA 1
ATOM 802 C C . ILE A 1 108 ? 6.246 20.609 11.664 1 95.69 108 ILE A C 1
ATOM 804 O O . ILE A 1 108 ? 7.422 20.891 11.906 1 95.69 108 ILE A O 1
ATOM 808 N N . ASP A 1 109 ? 5.898 19.5 10.969 1 93.88 109 ASP A N 1
ATOM 809 C CA . ASP A 1 109 ? 6.891 18.484 10.664 1 93.88 109 ASP A CA 1
ATOM 810 C C . ASP A 1 109 ? 7.953 19.016 9.703 1 93.88 109 ASP A C 1
ATOM 812 O O . ASP A 1 109 ? 7.637 19.484 8.617 1 93.88 109 ASP A O 1
ATOM 816 N N . GLY A 1 110 ? 9.188 18.969 10.148 1 95.5 110 GLY A N 1
ATOM 817 C CA . GLY A 1 110 ? 10.305 19.453 9.352 1 95.5 110 GLY A CA 1
ATOM 818 C C . GLY A 1 110 ? 10.594 20.938 9.578 1 95.5 110 GLY A C 1
ATOM 819 O O . GLY A 1 110 ? 11.586 21.453 9.062 1 95.5 110 GLY A O 1
ATOM 820 N N . VAL A 1 111 ? 9.75 21.547 10.375 1 97.62 111 VAL A N 1
ATOM 821 C CA . VAL A 1 111 ? 9.914 22.969 10.648 1 97.62 111 VAL A CA 1
ATOM 822 C C . VAL A 1 111 ? 10.148 23.188 12.141 1 97.62 111 VAL A C 1
ATOM 824 O O . VAL A 1 111 ? 11.156 23.781 12.531 1 97.62 111 VAL A O 1
ATOM 827 N N . LEU A 1 112 ? 9.211 22.688 12.953 1 97.19 112 LEU A N 1
ATOM 828 C CA . LEU A 1 112 ? 9.297 22.812 14.398 1 97.19 112 LEU A CA 1
ATOM 829 C C . LEU A 1 112 ? 9.742 21.5 15.031 1 97.19 112 LEU A C 1
ATOM 831 O O . LEU A 1 112 ? 10.469 21.5 16.031 1 97.19 112 LEU A O 1
ATOM 835 N N . ILE A 1 113 ? 9.25 20.422 14.453 1 93.75 113 ILE A N 1
ATOM 836 C CA . ILE A 1 113 ? 9.43 19.078 15 1 93.75 113 ILE A CA 1
ATOM 837 C C . ILE A 1 113 ? 10.039 18.172 13.93 1 93.75 113 ILE A C 1
ATOM 839 O O . ILE A 1 113 ? 9.695 18.281 12.75 1 93.75 113 ILE A O 1
ATOM 843 N N . ARG A 1 114 ? 10.891 17.312 14.312 1 90.5 114 ARG A N 1
ATOM 844 C CA . ARG A 1 114 ? 11.383 16.219 13.477 1 90.5 114 ARG A CA 1
ATOM 845 C C . ARG A 1 114 ? 11.445 14.914 14.258 1 90.5 114 ARG A C 1
ATOM 847 O O . ARG A 1 114 ? 12.148 14.82 15.266 1 90.5 114 ARG A O 1
ATOM 854 N N . GLY A 1 115 ? 10.734 13.945 13.781 1 82.94 115 GLY A N 1
ATOM 855 C CA . GLY A 1 115 ? 10.711 12.648 14.445 1 82.94 115 GLY A CA 1
ATOM 856 C C . GLY A 1 115 ? 10.188 12.719 15.867 1 82.94 115 GLY A C 1
ATOM 857 O O . GLY A 1 115 ? 10.773 12.125 16.781 1 82.94 115 GLY A O 1
ATOM 858 N N . GLY A 1 116 ? 9.281 13.578 16.094 1 82 116 GLY A N 1
ATOM 859 C CA . GLY A 1 116 ? 8.688 13.695 17.406 1 82 116 GLY A CA 1
ATOM 860 C C . GLY A 1 116 ? 9.5 14.547 18.359 1 82 116 GLY A C 1
ATOM 861 O O . GLY A 1 116 ? 9.062 14.82 19.484 1 82 116 GLY A O 1
ATOM 862 N N . ARG A 1 117 ? 10.594 15 17.906 1 89.06 117 ARG A N 1
ATOM 863 C CA . ARG A 1 117 ? 11.453 15.836 18.734 1 89.06 117 ARG A CA 1
ATOM 864 C C . ARG A 1 117 ? 11.531 17.25 18.188 1 89.06 117 ARG A C 1
ATOM 866 O O . ARG A 1 117 ? 11.602 17.453 16.984 1 89.06 117 ARG A O 1
ATOM 873 N N . PRO A 1 118 ? 11.531 18.172 19.141 1 94.06 118 PRO A N 1
ATOM 874 C CA . PRO A 1 118 ? 11.664 19.547 18.656 1 94.06 118 PRO A CA 1
ATOM 875 C C . PRO A 1 118 ? 13.023 19.812 18.016 1 94.06 118 PRO A C 1
ATOM 877 O O . PRO A 1 118 ? 14.047 19.312 18.484 1 94.06 118 PRO A O 1
ATOM 880 N N . ILE A 1 119 ? 12.969 20.5 16.938 1 94.81 119 ILE A N 1
ATOM 881 C CA . ILE A 1 119 ? 14.203 21.078 16.422 1 94.81 119 ILE A CA 1
ATOM 882 C C . ILE A 1 119 ? 14.742 22.125 17.406 1 94.81 119 ILE A C 1
ATOM 884 O O . ILE A 1 119 ? 13.992 22.969 17.891 1 94.81 119 ILE A O 1
ATOM 888 N N . PRO A 1 120 ? 15.977 22.078 17.766 1 95.88 120 PRO A N 1
ATOM 889 C CA . PRO A 1 120 ? 16.5 22.984 18.797 1 95.88 120 PRO A CA 1
ATOM 890 C C . PRO A 1 120 ? 16.188 24.453 18.516 1 95.88 120 PRO A C 1
ATOM 892 O O . PRO A 1 120 ? 15.781 25.188 19.406 1 95.88 120 PRO A O 1
ATOM 895 N N . GLU A 1 121 ? 16.344 24.875 17.297 1 97.81 121 GLU A N 1
ATOM 896 C CA .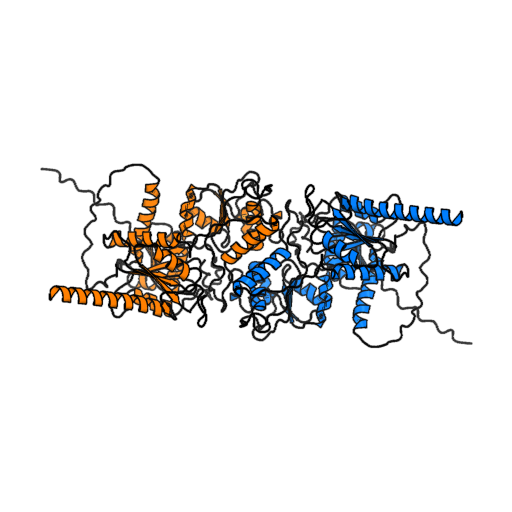 GLU A 1 121 ? 16.094 26.25 16.906 1 97.81 121 GLU A CA 1
ATOM 897 C C . GLU A 1 121 ? 14.617 26.609 17.047 1 97.81 121 GLU A C 1
ATOM 899 O O . GLU A 1 121 ? 14.266 27.797 17.141 1 97.81 121 GLU A O 1
ATOM 904 N N . ALA A 1 122 ? 13.773 25.609 17.031 1 98.06 122 ALA A N 1
ATOM 905 C CA . ALA A 1 122 ? 12.344 25.859 17.188 1 98.06 122 ALA A CA 1
ATOM 906 C C . ALA A 1 122 ? 12.023 26.375 18.594 1 98.06 122 ALA A C 1
ATOM 908 O O . ALA A 1 122 ? 11.188 27.25 18.766 1 98.06 122 ALA A O 1
ATOM 909 N N . ILE A 1 123 ? 12.656 25.828 19.562 1 96.38 123 ILE A N 1
ATOM 910 C CA . ILE A 1 123 ? 12.461 26.266 20.938 1 96.38 123 ILE A CA 1
ATOM 911 C C . ILE A 1 123 ? 12.844 27.734 21.078 1 96.38 123 ILE A C 1
ATOM 913 O O . ILE A 1 123 ? 12.094 28.531 21.641 1 96.38 123 ILE A O 1
ATOM 917 N N . GLU A 1 124 ? 13.977 28.047 20.5 1 97.5 124 GLU A N 1
ATOM 918 C CA . GLU A 1 124 ? 14.445 29.422 20.531 1 97.5 124 GLU A CA 1
ATOM 919 C C . GLU A 1 124 ? 13.516 30.344 19.75 1 97.5 124 GLU A C 1
ATOM 921 O O . GLU A 1 124 ? 13.266 31.484 20.156 1 97.5 124 GLU A O 1
ATOM 926 N N . ALA A 1 125 ? 13.023 29.906 18.641 1 98.44 125 ALA A N 1
ATOM 927 C CA . ALA A 1 125 ? 12.109 30.688 17.812 1 98.44 125 ALA A CA 1
ATOM 928 C C . ALA A 1 125 ? 10.844 31.047 18.578 1 98.44 125 ALA A C 1
ATOM 930 O O . ALA A 1 125 ? 10.344 32.156 18.469 1 98.44 125 ALA A O 1
ATOM 931 N N . MET A 1 126 ? 10.336 30.109 19.375 1 96.75 126 MET A N 1
ATOM 932 C CA . MET A 1 126 ? 9.125 30.359 20.156 1 96.75 126 MET A CA 1
ATOM 933 C C . MET A 1 126 ? 9.383 31.422 21.234 1 96.75 126 MET A C 1
ATOM 935 O O . MET A 1 126 ? 8.531 32.281 21.484 1 96.75 126 MET A O 1
ATOM 939 N N . LYS A 1 127 ? 10.539 31.391 21.828 1 95.12 127 LYS A N 1
ATOM 940 C CA . LYS A 1 127 ? 10.906 32.406 22.797 1 95.12 127 LYS A CA 1
ATOM 941 C C . LYS A 1 127 ? 10.93 33.812 22.156 1 95.12 127 LYS A C 1
ATOM 943 O O . LYS A 1 127 ? 10.422 34.781 22.719 1 95.12 127 LYS A O 1
ATOM 948 N N . VAL A 1 128 ? 11.523 33.812 21.016 1 96.88 128 VAL A N 1
ATOM 949 C CA . VAL A 1 128 ? 11.625 35.094 20.297 1 96.88 128 VAL A CA 1
ATOM 950 C C . VAL A 1 128 ? 10.227 35.625 19.984 1 96.88 128 VAL A C 1
ATOM 952 O O . VAL A 1 128 ? 9.945 36.781 20.219 1 96.88 128 VAL A O 1
ATOM 955 N N . LEU A 1 129 ? 9.312 34.781 19.562 1 97.06 129 LEU A N 1
ATOM 956 C CA . LEU A 1 129 ? 7.953 35.156 19.203 1 97.06 129 LEU A CA 1
ATOM 957 C C . LEU A 1 129 ? 7.176 35.594 20.438 1 97.06 129 LEU A C 1
ATOM 959 O O . LEU A 1 129 ? 6.277 36.438 20.344 1 97.06 129 LEU A O 1
ATOM 963 N N . ASN A 1 130 ? 7.562 35.062 21.578 1 93.19 130 ASN A N 1
ATOM 964 C CA . ASN A 1 130 ? 6.84 35.344 22.812 1 93.19 130 ASN A CA 1
ATOM 965 C C . ASN A 1 130 ? 7.516 36.469 23.609 1 93.19 130 ASN A C 1
ATOM 967 O O . ASN A 1 130 ? 7.309 36.562 24.812 1 93.19 130 ASN A O 1
ATOM 971 N N . GLY A 1 131 ? 8.398 37.188 22.984 1 92.94 131 GLY A N 1
ATOM 972 C CA . GLY A 1 131 ? 8.828 38.438 23.609 1 92.94 131 GLY A CA 1
ATOM 973 C C . GLY A 1 131 ? 10.328 38.531 23.812 1 92.94 131 GLY A C 1
ATOM 974 O O . GLY A 1 131 ? 10.867 39.594 24.062 1 92.94 131 GLY A O 1
ATOM 975 N N . GLU A 1 132 ? 11 37.375 23.703 1 94.25 132 GLU A N 1
ATOM 976 C CA . GLU A 1 132 ? 12.445 37.406 23.875 1 94.25 132 GLU A CA 1
ATOM 977 C C . GLU A 1 132 ? 13.156 37.812 22.594 1 94.25 132 GLU A C 1
ATOM 979 O O . GLU A 1 132 ? 13.922 37.031 22.016 1 94.25 132 GLU A O 1
ATOM 984 N N . ASN A 1 133 ? 12.953 39 22.156 1 93.94 133 ASN A N 1
ATOM 985 C CA . ASN A 1 133 ? 13.602 39.594 20.984 1 93.94 133 ASN A CA 1
ATOM 986 C C . ASN A 1 133 ? 14.023 41.031 21.266 1 93.94 133 ASN A C 1
ATOM 988 O O . ASN A 1 133 ? 13.68 41.594 22.312 1 93.94 133 ASN A O 1
ATOM 992 N N . GLU A 1 134 ? 14.82 41.656 20.422 1 93.25 134 GLU A N 1
ATOM 993 C CA . GLU A 1 134 ? 15.461 42.938 20.672 1 93.25 134 GLU A CA 1
ATOM 994 C C . GLU A 1 134 ? 14.445 44.094 20.672 1 93.25 134 GLU A C 1
ATOM 996 O O . GLU A 1 134 ? 14.734 45.188 21.156 1 93.25 134 GLU A O 1
ATOM 1001 N N . TYR A 1 135 ? 13.211 43.781 20.234 1 92.81 135 TYR A N 1
ATOM 1002 C CA . TYR A 1 135 ? 12.211 44.844 20.125 1 92.81 135 TYR A CA 1
ATOM 1003 C C . TYR A 1 135 ? 11.188 44.75 21.25 1 92.81 135 TYR A C 1
ATOM 1005 O O . TYR A 1 135 ? 10.312 45.594 21.375 1 92.81 135 TYR A O 1
ATOM 1013 N N . GLY A 1 136 ? 11.234 43.656 21.984 1 91.69 136 GLY A N 1
ATOM 1014 C CA . GLY A 1 136 ? 10.336 43.5 23.125 1 91.69 136 GLY A CA 1
ATOM 1015 C C . GLY A 1 136 ? 8.891 43.312 22.719 1 91.69 136 GLY A C 1
ATOM 1016 O O . GLY A 1 136 ? 7.988 43.875 23.359 1 91.69 136 GLY A O 1
ATOM 1017 N N . ILE A 1 137 ? 8.68 42.688 21.641 1 92.62 137 ILE A N 1
ATOM 1018 C CA . ILE A 1 137 ? 7.309 42.531 21.172 1 92.62 137 ILE A CA 1
ATOM 1019 C C . ILE A 1 137 ? 6.965 41.031 21.125 1 92.62 137 ILE A C 1
ATOM 1021 O O . ILE A 1 137 ? 7.836 40.188 20.875 1 92.62 137 ILE A O 1
ATOM 1025 N N . LYS A 1 138 ? 5.707 40.656 21.344 1 95.19 138 LYS A N 1
ATOM 1026 C CA . LYS A 1 138 ? 5.148 39.344 21.078 1 95.19 138 LYS A CA 1
ATOM 1027 C C . LYS A 1 138 ? 4.52 39.281 19.688 1 95.19 138 LYS A C 1
ATOM 1029 O O . LYS A 1 138 ? 3.967 40.281 19.203 1 95.19 138 LYS A O 1
ATOM 1034 N N . VAL A 1 139 ? 4.645 38.25 19.047 1 96.25 139 VAL A N 1
ATOM 1035 C CA . VAL A 1 139 ? 4.109 38.094 17.703 1 96.25 139 VAL A CA 1
ATOM 1036 C C . VAL A 1 139 ? 3.137 36.938 17.656 1 96.25 139 VAL A C 1
ATOM 1038 O O . VAL A 1 139 ? 3.471 35.812 18.094 1 96.25 139 VAL A O 1
ATOM 1041 N N . PRO A 1 140 ? 1.89 37.125 17.156 1 96.56 140 PRO A N 1
ATOM 1042 C CA . PRO A 1 140 ? 0.921 36.031 17.031 1 96.56 140 PRO A CA 1
ATOM 1043 C C . PRO A 1 140 ? 1.375 34.969 16.047 1 96.56 140 PRO A C 1
ATOM 1045 O O . PRO A 1 140 ? 2.016 35.25 15.039 1 96.56 140 PRO A O 1
ATOM 1048 N N . TYR A 1 141 ? 1.056 33.719 16.328 1 97.38 141 TYR A N 1
ATOM 1049 C CA . TYR A 1 141 ? 1.385 32.656 15.406 1 97.38 141 TYR A CA 1
ATOM 1050 C C . TYR A 1 141 ? 0.353 31.516 15.484 1 97.38 141 TYR A C 1
ATOM 1052 O O . TYR A 1 141 ? -0.24 31.297 16.547 1 97.38 141 TYR A O 1
ATOM 1060 N N . ILE A 1 142 ? 0.122 30.828 14.391 1 97.06 142 ILE A N 1
ATOM 1061 C CA . ILE A 1 142 ? -0.737 29.656 14.281 1 97.06 142 ILE A CA 1
ATOM 1062 C C . ILE A 1 142 ? 0.033 28.516 13.625 1 97.06 142 ILE A C 1
ATOM 1064 O O . ILE A 1 142 ? 1.121 28.719 13.078 1 97.06 142 ILE A O 1
ATOM 1068 N N . PHE A 1 143 ? -0.528 27.297 13.766 1 96.5 143 PHE A N 1
ATOM 1069 C CA . PHE A 1 143 ? 0.059 26.094 13.172 1 96.5 143 PHE A CA 1
ATOM 1070 C C . PHE A 1 143 ? -0.827 25.547 12.062 1 96.5 143 PHE A C 1
ATOM 1072 O O . PHE A 1 143 ? -1.997 25.234 12.289 1 96.5 143 PHE A O 1
ATOM 1079 N N . LEU A 1 144 ? -0.297 25.516 10.891 1 96.19 144 LEU A N 1
ATOM 1080 C CA . LEU A 1 144 ? -0.963 24.984 9.703 1 96.19 144 LEU A CA 1
ATOM 1081 C C . LEU A 1 144 ? -0.235 23.766 9.164 1 96.19 144 LEU A C 1
ATOM 1083 O O . LEU A 1 144 ? 0.725 23.891 8.398 1 96.19 144 LEU A O 1
ATOM 1087 N N . THR A 1 145 ? -0.723 22.547 9.445 1 94.38 145 THR A N 1
ATOM 1088 C CA . THR A 1 145 ? 0.032 21.328 9.164 1 94.38 145 THR A CA 1
ATOM 1089 C C . THR A 1 145 ? -0.84 20.297 8.445 1 94.38 145 THR A C 1
ATOM 1091 O O . THR A 1 145 ? -2.043 20.219 8.695 1 94.38 145 THR A O 1
ATOM 1094 N N . ASN A 1 146 ? -0.262 19.594 7.375 1 92.44 146 ASN A N 1
ATOM 1095 C CA . ASN A 1 146 ? -0.911 18.453 6.738 1 92.44 146 ASN A CA 1
ATOM 1096 C C . ASN A 1 146 ? -0.754 17.188 7.574 1 92.44 146 ASN A C 1
ATOM 1098 O O . ASN A 1 146 ? -1.477 16.203 7.367 1 92.44 146 ASN A O 1
ATOM 1102 N N . GLY A 1 147 ? 0.254 17.172 8.375 1 74.44 147 GLY A N 1
ATOM 1103 C CA . GLY A 1 147 ? 0.721 15.922 8.969 1 74.44 147 GLY A CA 1
ATOM 1104 C C . GLY A 1 147 ? -0.013 15.555 10.242 1 74.44 147 GLY A C 1
ATOM 1105 O O . GLY A 1 147 ? -0.777 16.359 10.773 1 74.44 147 GLY A O 1
ATOM 1106 N N . ASN A 1 148 ? 0.037 14.117 10.383 1 61.12 148 ASN A N 1
ATOM 1107 C CA . ASN A 1 148 ? -0.402 13.547 11.648 1 61.12 148 ASN A CA 1
ATOM 1108 C C . ASN A 1 148 ? 0.758 13.406 12.633 1 61.12 148 ASN A C 1
ATOM 1110 O O . ASN A 1 148 ? 1.852 12.984 12.25 1 61.12 148 ASN A O 1
ATOM 1114 N N . LEU A 1 149 ? 0.986 14.328 13.422 1 54.59 149 LEU A N 1
ATOM 1115 C CA . LEU A 1 149 ? 2.096 14.289 14.367 1 54.59 149 LEU A CA 1
ATOM 1116 C C . LEU A 1 149 ? 2.377 12.859 14.82 1 54.59 149 LEU A C 1
ATOM 1118 O O . LEU A 1 149 ? 1.447 12.078 15.039 1 54.59 149 LEU A O 1
ATOM 1122 N N . GLN A 1 150 ? 3.729 12.328 14.547 1 54.59 150 GLN A N 1
ATOM 1123 C CA . GLN A 1 150 ? 4.18 11.047 15.094 1 54.59 150 GLN A CA 1
ATOM 1124 C C . GLN A 1 150 ? 4.172 11.07 16.609 1 54.59 150 GLN A C 1
ATOM 1126 O O . GLN A 1 150 ? 4.398 12.117 17.234 1 54.59 150 GLN A O 1
ATOM 1131 N N . PRO A 1 151 ? 3.736 9.945 17.172 1 48.09 151 PRO A N 1
ATOM 1132 C CA . PRO A 1 151 ? 3.883 9.922 18.625 1 48.09 151 PRO A CA 1
ATOM 1133 C C . PRO A 1 151 ? 5.332 10.086 19.078 1 48.09 151 PRO A C 1
ATOM 1135 O O . PRO A 1 151 ? 6.254 9.695 18.359 1 48.09 151 PRO A O 1
ATOM 1138 N N . THR A 1 152 ? 5.594 11 20.047 1 46.09 152 THR A N 1
ATOM 1139 C CA . THR A 1 152 ? 6.879 11.055 20.734 1 46.09 152 THR A CA 1
ATOM 1140 C C . THR A 1 152 ? 7.23 9.703 21.344 1 46.09 152 THR A C 1
ATOM 1142 O O . THR A 1 152 ? 6.41 9.094 22.031 1 46.09 152 THR A O 1
ATOM 1145 N N . ILE A 1 153 ? 8.141 8.953 20.703 1 43.91 153 ILE A N 1
ATOM 1146 C CA . ILE A 1 153 ? 8.648 7.777 21.406 1 43.91 153 ILE A CA 1
ATOM 1147 C C . ILE A 1 153 ? 9.258 8.195 22.734 1 43.91 153 ILE A C 1
ATOM 1149 O O . ILE A 1 153 ? 10.281 8.891 22.766 1 43.91 153 ILE A O 1
ATOM 1153 N N . LEU A 1 154 ? 8.492 8.445 23.719 1 42.25 154 LEU A N 1
ATOM 1154 C CA . LEU A 1 154 ? 9.188 8.609 24.984 1 42.25 154 LEU A CA 1
ATOM 1155 C C . LEU A 1 154 ? 9.906 7.32 25.391 1 42.25 154 LEU A C 1
ATOM 1157 O O . LEU A 1 154 ? 9.305 6.242 25.359 1 42.25 154 LEU A O 1
ATOM 1161 N N . PRO A 1 155 ? 11.227 7.398 25.406 1 38.34 155 PRO A N 1
ATOM 1162 C CA . PRO A 1 155 ? 12 6.211 25.781 1 38.34 155 PRO A CA 1
ATOM 1163 C C . PRO A 1 155 ? 11.336 5.414 26.906 1 38.34 155 PRO A C 1
ATOM 1165 O O . PRO A 1 155 ? 11.461 4.188 26.953 1 38.34 155 PRO A O 1
ATOM 1168 N N . THR A 1 156 ? 11.055 6.062 27.969 1 36.44 156 THR A N 1
ATOM 1169 C CA . THR A 1 156 ? 10.703 5.355 29.203 1 36.44 156 THR A CA 1
ATOM 1170 C C . THR A 1 156 ? 9.367 4.641 29.047 1 36.44 156 THR A C 1
ATOM 1172 O O . THR A 1 156 ? 9.102 3.65 29.734 1 36.44 156 THR A O 1
ATOM 1175 N N . ILE A 1 157 ? 8.367 5.391 28.656 1 34.53 157 ILE A N 1
ATOM 1176 C CA . ILE A 1 157 ? 7.027 4.805 28.672 1 34.53 157 ILE A CA 1
ATOM 1177 C C . ILE A 1 157 ? 6.684 4.266 27.281 1 34.53 157 ILE A C 1
ATOM 1179 O O . ILE A 1 157 ? 6.68 5.016 26.312 1 34.53 157 ILE A O 1
ATOM 1183 N N . HIS A 1 158 ? 7.039 3.109 26.969 1 34.88 158 HIS A N 1
ATOM 1184 C CA . HIS A 1 158 ? 6.605 2.303 25.844 1 34.88 158 HIS A CA 1
ATOM 1185 C C . HIS A 1 158 ? 5.152 2.604 25.469 1 34.88 158 HIS A C 1
ATOM 1187 O O . HIS A 1 158 ? 4.406 1.7 25.094 1 34.88 158 HIS A O 1
ATOM 1193 N N . LEU A 1 159 ? 4.535 3.604 26.062 1 35.97 159 LEU A N 1
ATOM 1194 C CA . LEU A 1 159 ? 3.137 3.779 25.688 1 35.97 159 LEU A CA 1
ATOM 1195 C C . LEU A 1 159 ? 3.01 4.137 24.203 1 35.97 159 LEU A C 1
ATOM 1197 O O . LEU A 1 159 ? 3.736 5 23.703 1 35.97 159 LEU A O 1
ATOM 1201 N N . SER A 1 160 ? 2.623 3.266 23.391 1 39.22 160 SER A N 1
ATOM 1202 C CA . SER A 1 160 ? 2.141 3.361 22.016 1 39.22 160 SER A CA 1
ATOM 1203 C C . SER A 1 160 ? 1.323 4.629 21.812 1 39.22 160 SER A C 1
ATOM 1205 O O . SER A 1 160 ? 0.177 4.719 22.25 1 39.22 160 SER A O 1
ATOM 1207 N N . ILE A 1 161 ? 1.851 5.766 22.047 1 40.53 161 ILE A N 1
ATOM 1208 C CA . ILE A 1 161 ? 0.941 6.848 21.703 1 40.53 161 ILE A CA 1
ATOM 1209 C C . ILE A 1 161 ? 0.526 6.719 20.234 1 40.53 161 ILE A C 1
ATOM 1211 O O . ILE A 1 161 ? 1.378 6.641 19.344 1 40.53 161 ILE A O 1
ATOM 1215 N N . GLU A 1 162 ? -0.635 6.309 20.094 1 44.62 162 GLU A N 1
ATOM 1216 C CA . GLU A 1 162 ? -1.424 6.199 18.875 1 44.62 162 GLU A CA 1
ATOM 1217 C C . GLU A 1 162 ? -1.155 7.371 17.938 1 44.62 162 GLU A C 1
ATOM 1219 O O . GLU A 1 162 ? -1.224 8.531 18.344 1 44.62 162 GLU A O 1
ATOM 1224 N N . SER A 1 163 ? -0.186 7.121 16.906 1 50.94 163 SER A N 1
ATOM 1225 C CA . SER A 1 163 ? 0.207 8.078 15.867 1 50.94 163 SER A CA 1
ATOM 1226 C C . SER A 1 163 ? -0.733 8.016 14.672 1 50.94 163 SER A C 1
ATOM 1228 O O . SER A 1 163 ? -1.237 6.941 14.328 1 50.94 163 SER A O 1
ATOM 1230 N N . GLY A 1 164 ? -1.653 9.062 14.609 1 58.22 164 GLY A N 1
ATOM 1231 C CA . GLY A 1 164 ? -2.424 9.383 13.414 1 58.22 164 GLY A CA 1
ATOM 1232 C C . GLY A 1 164 ? -3.881 9.688 13.711 1 58.22 164 GLY A C 1
ATOM 1233 O O . GLY A 1 164 ? -4.508 9.016 14.531 1 58.22 164 GLY A O 1
ATOM 1234 N N . GLY A 1 165 ? -4.285 10.648 13.133 1 63.62 165 GLY A N 1
ATOM 1235 C CA . GLY A 1 165 ? -5.656 11.109 13.297 1 63.62 165 GLY A CA 1
ATOM 1236 C C . GLY A 1 165 ? -5.867 11.914 14.562 1 63.62 165 GLY A C 1
ATOM 1237 O O . GLY A 1 165 ? -6.918 11.82 15.195 1 63.62 165 GLY A O 1
ATOM 1238 N N . LYS A 1 166 ? -4.75 12.57 15.023 1 74.94 166 LYS A N 1
ATOM 1239 C CA . LYS A 1 166 ? -4.887 13.352 16.25 1 74.94 166 LYS A CA 1
ATOM 1240 C C . LYS A 1 166 ? -5.742 14.594 16.031 1 74.94 166 LYS A C 1
ATOM 1242 O O . LYS A 1 166 ? -5.645 15.242 14.984 1 74.94 166 LYS A O 1
ATOM 1247 N N . THR A 1 167 ? -6.547 14.781 17.047 1 77.06 167 THR A N 1
ATOM 1248 C CA . THR A 1 167 ? -7.34 16 17.047 1 77.06 167 THR A CA 1
ATOM 1249 C C . THR A 1 167 ? -6.457 17.219 17.297 1 77.06 167 THR A C 1
ATOM 1251 O O . THR A 1 167 ? -5.301 17.078 17.703 1 77.06 167 THR A O 1
ATOM 1254 N N . GLU A 1 168 ? -6.984 18.359 17.094 1 81.31 168 GLU A N 1
ATOM 1255 C CA . GLU A 1 168 ? -6.301 19.594 17.453 1 81.31 168 GLU A CA 1
ATOM 1256 C C . GLU A 1 168 ? -5.961 19.625 18.938 1 81.31 168 GLU A C 1
ATOM 1258 O O . GLU A 1 168 ? -4.895 20.109 19.328 1 81.31 168 GLU A O 1
ATOM 1263 N N . SER A 1 169 ? -6.809 19.047 19.672 1 82.75 169 SER A N 1
ATOM 1264 C CA . SER A 1 169 ? -6.602 19.031 21.109 1 82.75 169 SER A CA 1
ATOM 1265 C C . SER A 1 169 ? -5.402 18.156 21.484 1 82.75 169 SER A C 1
ATOM 1267 O O . SER A 1 169 ? -4.574 18.562 22.312 1 82.75 169 SER A O 1
ATOM 1269 N N . GLU A 1 170 ? -5.344 17.047 20.906 1 82.81 170 GLU A N 1
ATOM 1270 C CA . GLU A 1 170 ? -4.215 16.156 21.172 1 82.81 170 GLU A CA 1
ATOM 1271 C C . GLU A 1 170 ? -2.906 16.766 20.672 1 82.81 170 GLU A C 1
ATOM 1273 O O . GLU A 1 170 ? -1.877 16.656 21.344 1 82.81 170 GLU A O 1
ATOM 1278 N N . ARG A 1 171 ? -2.982 17.375 19.562 1 84.31 171 ARG A N 1
ATOM 1279 C CA . ARG A 1 171 ? -1.8 18.047 19.016 1 84.31 171 ARG A CA 1
ATOM 1280 C C . ARG A 1 171 ? -1.346 19.188 19.922 1 84.31 171 ARG A C 1
ATOM 1282 O O . ARG A 1 171 ? -0.146 19.422 20.078 1 84.31 171 ARG A O 1
ATOM 1289 N N . CYS A 1 172 ? -2.303 19.875 20.375 1 88.44 172 CYS A N 1
ATOM 1290 C CA . CYS A 1 172 ? -2.041 20.984 21.281 1 88.44 172 CYS A CA 1
ATOM 1291 C C . CYS A 1 172 ? -1.251 20.5 22.5 1 88.44 172 CYS A C 1
ATOM 1293 O O . CYS A 1 172 ? -0.26 21.141 22.891 1 88.44 172 CYS A O 1
ATOM 1295 N N . ILE A 1 173 ? -1.672 19.406 23.062 1 87.88 173 ILE A N 1
ATOM 1296 C CA . ILE A 1 173 ? -0.997 18.844 24.234 1 87.88 173 ILE A CA 1
ATOM 1297 C C . ILE A 1 173 ? 0.43 18.438 23.859 1 87.88 173 ILE A C 1
ATOM 1299 O O . ILE A 1 173 ? 1.383 18.812 24.547 1 87.88 173 ILE A O 1
ATOM 1303 N N . ASP A 1 174 ? 0.557 17.766 22.734 1 88 174 ASP A N 1
ATOM 1304 C CA . ASP A 1 174 ? 1.859 17.281 22.297 1 88 174 ASP A CA 1
ATOM 1305 C C . ASP A 1 174 ? 2.822 18.438 22.047 1 88 174 ASP A C 1
ATOM 1307 O O . ASP A 1 174 ? 3.967 18.422 22.516 1 88 174 ASP A O 1
ATOM 1311 N N . LEU A 1 175 ? 2.344 19.438 21.375 1 90.75 175 LEU A N 1
ATOM 1312 C CA . LEU A 1 175 ? 3.223 20.531 20.969 1 90.75 175 LEU A CA 1
ATOM 1313 C C . LEU A 1 175 ? 3.609 21.391 22.172 1 90.75 175 LEU A C 1
ATOM 1315 O O . LEU A 1 175 ? 4.742 21.859 22.266 1 90.75 175 LEU A O 1
ATOM 1319 N N . SER A 1 176 ? 2.615 21.625 23.062 1 91.94 176 SER A N 1
ATOM 1320 C CA . SER A 1 176 ? 2.92 22.344 24.297 1 91.94 176 SER A CA 1
ATOM 1321 C C . SER A 1 176 ? 4.043 21.672 25.062 1 91.94 176 SER A C 1
ATOM 1323 O O . SER A 1 176 ? 4.957 22.328 25.547 1 91.94 176 SER A O 1
ATOM 1325 N N . ARG A 1 177 ? 3.943 20.422 25.141 1 89.44 177 ARG A N 1
ATOM 1326 C CA . ARG A 1 177 ? 4.953 19.641 25.859 1 89.44 177 ARG A CA 1
ATOM 1327 C C . ARG A 1 177 ? 6.293 19.688 25.125 1 89.44 177 ARG A C 1
ATOM 1329 O O . ARG A 1 177 ? 7.336 19.906 25.75 1 89.44 177 ARG A O 1
ATOM 1336 N N . GLN A 1 178 ? 6.312 19.516 23.859 1 89.12 178 GLN A N 1
ATOM 1337 C CA . GLN A 1 178 ? 7.52 19.422 23.047 1 89.12 178 GLN A CA 1
ATOM 1338 C C . GLN A 1 178 ? 8.258 20.75 23 1 89.12 178 GLN A C 1
ATOM 1340 O O . GLN A 1 178 ? 9.484 20.797 23.125 1 89.12 178 GLN A O 1
ATOM 1345 N N . LEU A 1 179 ? 7.539 21.812 22.844 1 92.75 179 LEU A N 1
ATOM 1346 C CA . LEU A 1 179 ? 8.164 23.109 22.641 1 92.75 179 LEU A CA 1
ATOM 1347 C C . LEU A 1 179 ? 8.164 23.922 23.938 1 92.75 179 LEU A C 1
ATOM 1349 O O . LEU A 1 179 ? 8.75 25 24 1 92.75 179 LEU A O 1
ATOM 1353 N N . ASP A 1 180 ? 7.504 23.438 24.922 1 90.12 180 ASP A N 1
ATOM 1354 C CA . ASP A 1 180 ? 7.414 24.078 26.234 1 90.12 180 ASP A CA 1
ATOM 1355 C C . ASP A 1 180 ? 6.773 25.469 26.109 1 90.12 180 ASP A C 1
ATOM 1357 O O . ASP A 1 180 ? 7.348 26.469 26.562 1 90.12 180 ASP A O 1
ATOM 1361 N N . ILE A 1 181 ? 5.645 25.5 25.484 1 92.06 181 ILE A N 1
ATOM 1362 C CA . ILE A 1 181 ? 4.93 26.766 25.281 1 92.06 181 ILE A CA 1
ATOM 1363 C C . ILE A 1 181 ? 3.455 26.578 25.625 1 92.06 181 ILE A C 1
ATOM 1365 O O . ILE A 1 181 ? 2.953 25.453 25.672 1 92.06 181 ILE A O 1
ATOM 1369 N N . GLU A 1 182 ? 2.844 27.703 25.906 1 91.12 182 GLU A N 1
ATOM 1370 C CA . GLU A 1 182 ? 1.388 27.766 26 1 91.12 182 GLU A CA 1
ATOM 1371 C C . GLU A 1 182 ? 0.747 27.734 24.609 1 91.12 182 GLU A C 1
ATOM 1373 O O . GLU A 1 182 ? 1.127 28.5 23.734 1 91.12 182 GLU A O 1
ATOM 1378 N N . VAL A 1 183 ? -0.138 26.781 24.438 1 92.31 183 VAL A N 1
ATOM 1379 C CA . VAL A 1 183 ? -0.774 26.672 23.141 1 92.31 183 VAL A CA 1
ATOM 1380 C C . VAL A 1 183 ? -2.271 26.422 23.312 1 92.31 183 VAL A C 1
ATOM 1382 O O . VAL A 1 183 ? -2.699 25.844 24.312 1 92.31 183 VAL A O 1
ATOM 1385 N N . SER A 1 184 ? -3.008 26.938 22.359 1 92 184 SER A N 1
ATOM 1386 C CA . SER A 1 184 ? -4.441 26.672 22.266 1 92 184 SER A CA 1
ATOM 1387 C C . SER A 1 184 ? -4.754 25.703 21.141 1 92 184 SER A C 1
ATOM 1389 O O . SER A 1 184 ? -4.141 25.781 20.062 1 92 184 SER A O 1
ATOM 1391 N N . PRO A 1 185 ? -5.754 24.812 21.359 1 90.06 185 PRO A N 1
ATOM 1392 C CA . PRO A 1 185 ? -6.195 23.984 20.234 1 90.06 185 PRO A CA 1
ATOM 1393 C C . PRO A 1 185 ? -6.645 24.797 19.031 1 90.06 185 PRO A C 1
ATOM 1395 O O . PRO A 1 185 ? -6.52 24.359 17.891 1 90.06 185 PRO A O 1
ATOM 1398 N N . SER A 1 186 ? -7.039 26 19.281 1 90.44 186 SER A N 1
ATOM 1399 C CA . SER A 1 186 ? -7.578 26.875 18.25 1 90.44 186 SER A CA 1
ATOM 1400 C C . SER A 1 186 ? -6.465 27.453 17.375 1 90.44 186 SER A C 1
ATOM 1402 O O . SER A 1 186 ? -6.73 28.031 16.328 1 90.44 186 SER A O 1
ATOM 1404 N N . GLN A 1 187 ? -5.254 27.234 17.766 1 93.31 187 GLN A N 1
ATOM 1405 C CA . GLN A 1 187 ? -4.113 27.656 16.969 1 93.31 187 GLN A CA 1
ATOM 1406 C C . GLN A 1 187 ? -3.797 26.656 15.867 1 93.31 187 GLN A C 1
ATOM 1408 O O . GLN A 1 187 ? -3.004 26.938 14.969 1 93.31 187 GLN A O 1
ATOM 1413 N N . PHE A 1 188 ? -4.488 25.547 15.93 1 92.5 188 PHE A N 1
ATOM 1414 C CA . PHE A 1 188 ? -4.148 24.469 15.016 1 92.5 188 PHE A CA 1
ATOM 1415 C C . PHE A 1 188 ? -5.145 24.391 13.859 1 92.5 188 PHE A C 1
ATOM 1417 O O . PHE A 1 188 ? -6.359 24.422 14.086 1 92.5 188 PHE A O 1
ATOM 1424 N N . ILE A 1 189 ? -4.613 24.344 12.703 1 92.12 189 ILE A N 1
ATOM 1425 C CA . ILE A 1 189 ? -5.352 23.984 11.492 1 92.12 189 ILE A CA 1
ATOM 1426 C C . ILE A 1 189 ? -4.695 22.766 10.828 1 92.12 189 ILE A C 1
ATOM 1428 O O . ILE A 1 189 ? -3.6 22.875 10.281 1 92.12 189 ILE A O 1
ATOM 1432 N N . CYS A 1 190 ? -5.375 21.656 10.891 1 90.75 190 CYS A N 1
ATOM 1433 C CA . CYS A 1 190 ? -4.887 20.422 10.297 1 90.75 190 CYS A CA 1
ATOM 1434 C C . CYS A 1 190 ? -5.508 20.188 8.922 1 90.75 190 CYS A C 1
ATOM 1436 O O . CYS A 1 190 ? -6.461 20.875 8.547 1 90.75 190 CYS A O 1
ATOM 1438 N N . GLY A 1 191 ? -4.918 19.219 8.195 1 90.62 191 GLY A N 1
ATOM 1439 C CA . GLY A 1 191 ? -5.434 18.906 6.871 1 90.62 191 GLY A CA 1
ATOM 1440 C C . GLY A 1 191 ? -6.902 18.531 6.879 1 90.62 191 GLY A C 1
ATOM 1441 O O . GLY A 1 191 ? -7.625 18.812 5.926 1 90.62 191 GLY A O 1
ATOM 1442 N N . HIS A 1 192 ? -7.379 17.938 7.945 1 90.5 192 HIS A N 1
ATOM 1443 C CA . HIS A 1 192 ? -8.758 17.453 8 1 90.5 192 HIS A CA 1
ATOM 1444 C C . HIS A 1 192 ? -9.68 18.516 8.602 1 90.5 192 HIS A C 1
ATOM 1446 O O . HIS A 1 192 ? -10.906 18.375 8.547 1 90.5 192 HIS A O 1
ATOM 1452 N N . THR A 1 193 ? -9.133 19.625 9.164 1 87.19 193 THR A N 1
ATOM 1453 C CA . THR A 1 193 ? -9.938 20.641 9.844 1 87.19 193 THR A CA 1
ATOM 1454 C C . THR A 1 193 ? -11.016 21.188 8.906 1 87.19 193 THR A C 1
ATOM 1456 O O . THR A 1 193 ? -12.195 21.234 9.273 1 87.19 193 THR A O 1
ATOM 1459 N N . PRO A 1 194 ? -10.719 21.469 7.633 1 87.31 194 PRO A N 1
ATOM 1460 C CA . PRO A 1 194 ? -11.734 22.016 6.73 1 87.31 194 PRO A CA 1
ATOM 1461 C C . PRO A 1 194 ? -12.812 21 6.367 1 87.31 194 PRO A C 1
ATOM 1463 O O . PRO A 1 194 ? -13.859 21.375 5.836 1 87.31 194 PRO A O 1
ATOM 1466 N N . MET A 1 195 ? -12.586 19.719 6.613 1 90.5 195 MET A N 1
ATOM 1467 C CA . MET A 1 195 ? -13.562 18.688 6.289 1 90.5 195 MET A CA 1
ATOM 1468 C C . MET A 1 195 ? -14.82 18.828 7.148 1 90.5 195 MET A C 1
ATOM 1470 O O . MET A 1 195 ? -15.859 18.266 6.832 1 90.5 195 MET A O 1
ATOM 1474 N N . ARG A 1 196 ? -14.734 19.656 8.203 1 87.25 196 ARG A N 1
ATOM 1475 C CA . ARG A 1 196 ? -15.891 19.938 9.039 1 87.25 196 ARG A CA 1
ATOM 1476 C C . ARG A 1 196 ? -17.031 20.531 8.219 1 87.25 196 ARG A C 1
ATOM 1478 O O . ARG A 1 196 ? -18.203 20.328 8.539 1 87.25 196 ARG A O 1
ATOM 1485 N N . GLU A 1 197 ? -16.672 21.188 7.16 1 87.19 197 GLU A N 1
ATOM 1486 C CA . GLU A 1 197 ? -17.641 21.859 6.309 1 87.19 197 GLU A CA 1
ATOM 1487 C C . GLU A 1 197 ? -18.5 20.844 5.547 1 87.19 197 GLU A C 1
ATOM 1489 O O . GLU A 1 197 ? -19.531 21.188 4.988 1 87.19 197 GLU A O 1
ATOM 1494 N N . MET A 1 198 ? -18.094 19.578 5.566 1 94 198 MET A N 1
ATOM 1495 C CA . MET A 1 198 ? -18.781 18.547 4.773 1 94 198 MET A CA 1
ATOM 1496 C C . MET A 1 198 ? -19.797 17.797 5.625 1 94 198 MET A C 1
ATOM 1498 O O . MET A 1 198 ? -20.531 16.953 5.113 1 94 198 MET A O 1
ATOM 1502 N N . VAL A 1 199 ? -19.969 18.156 6.859 1 94.88 199 VAL A N 1
ATOM 1503 C CA . VAL A 1 199 ? -20.75 17.391 7.836 1 94.88 199 VAL A CA 1
ATOM 1504 C C . VAL A 1 199 ? -22.219 17.328 7.395 1 94.88 199 VAL A C 1
ATOM 1506 O O . VAL A 1 199 ? -22.844 16.281 7.488 1 94.88 199 VAL A O 1
ATOM 1509 N N . GLU A 1 200 ? -22.734 18.406 6.867 1 94.56 200 GLU A N 1
ATOM 1510 C CA . GLU A 1 200 ? -24.156 18.484 6.535 1 94.56 200 GLU A CA 1
ATOM 1511 C C . GLU A 1 200 ? -24.438 17.859 5.168 1 94.56 200 GLU A C 1
ATOM 1513 O O . GLU A 1 200 ? -25.594 17.594 4.832 1 94.56 200 GLU A O 1
ATOM 1518 N N . LYS A 1 201 ? -23.438 17.656 4.449 1 96.5 201 LYS A N 1
ATOM 1519 C CA . LYS A 1 201 ? -23.609 17.219 3.068 1 96.5 201 LYS A CA 1
ATOM 1520 C C . LYS A 1 201 ? -23.922 15.719 2.998 1 96.5 201 LYS A C 1
ATOM 1522 O O . LYS A 1 201 ? -24.562 15.258 2.055 1 96.5 201 LYS A O 1
ATOM 1527 N N . TYR A 1 202 ? -23.406 14.984 3.936 1 97.56 202 TYR A N 1
ATOM 1528 C CA . TYR A 1 202 ? -23.516 13.531 3.859 1 97.56 202 TYR A CA 1
ATOM 1529 C C . TYR A 1 202 ? -24.047 12.953 5.164 1 97.56 202 TYR A C 1
ATOM 1531 O O . TYR A 1 202 ? -23.859 13.539 6.234 1 97.56 202 TYR A O 1
ATOM 1539 N N . THR A 1 203 ? -24.656 11.844 5.062 1 97.38 203 THR A N 1
ATOM 1540 C CA . THR A 1 203 ? -25.156 11.148 6.242 1 97.38 203 THR A CA 1
ATOM 1541 C C . THR A 1 203 ? -24.219 10.023 6.656 1 97.38 203 THR A C 1
ATOM 1543 O O . THR A 1 203 ? -23.578 10.102 7.703 1 97.38 203 THR A O 1
ATOM 1546 N N . THR A 1 204 ? -24.078 9.023 5.773 1 98.56 204 THR A N 1
ATOM 1547 C CA . THR A 1 204 ? -23.219 7.879 6.051 1 98.56 204 THR A CA 1
ATOM 1548 C C . THR A 1 204 ? -21.906 7.988 5.273 1 98.56 204 THR A C 1
ATOM 1550 O O . THR A 1 204 ? -21.906 8 4.039 1 98.56 204 THR A O 1
ATOM 1553 N N . VAL A 1 205 ? -20.75 8.078 6.031 1 98.75 205 VAL A N 1
ATOM 1554 C CA . VAL A 1 205 ? -19.484 8.289 5.363 1 98.75 205 VAL A CA 1
ATOM 1555 C C . VAL A 1 205 ? -18.469 7.242 5.832 1 98.75 205 VAL A C 1
ATOM 1557 O O . VAL A 1 205 ? -18.562 6.746 6.957 1 98.75 205 VAL A O 1
ATOM 1560 N N . LEU A 1 206 ? -17.594 6.859 4.953 1 98.81 206 LEU A N 1
ATOM 1561 C CA . LEU A 1 206 ? -16.406 6.074 5.312 1 98.81 206 LEU A CA 1
ATOM 1562 C C . LEU A 1 206 ? -15.25 6.98 5.699 1 98.81 206 LEU A C 1
ATOM 1564 O O . LEU A 1 206 ? -14.898 7.898 4.957 1 98.81 206 LEU A O 1
ATOM 1568 N N . VAL A 1 207 ? -14.695 6.746 6.84 1 98.19 207 VAL A N 1
ATOM 1569 C CA . VAL A 1 207 ? -13.523 7.488 7.297 1 98.19 207 VAL A CA 1
ATOM 1570 C C . VAL A 1 207 ? -12.32 6.555 7.391 1 98.19 207 VAL A C 1
ATOM 1572 O O . VAL A 1 207 ? -12.375 5.531 8.078 1 98.19 207 VAL A O 1
ATOM 1575 N N . VAL A 1 208 ? -11.234 6.914 6.699 1 97.56 208 VAL A N 1
ATOM 1576 C CA . VAL A 1 208 ? -10.055 6.066 6.566 1 97.56 208 VAL A CA 1
ATOM 1577 C C . VAL A 1 208 ? -8.859 6.73 7.238 1 97.56 208 VAL A C 1
ATOM 1579 O O . VAL A 1 208 ? -8.688 7.949 7.145 1 97.56 208 VAL A O 1
ATOM 1582 N N . GLY A 1 209 ? -8.031 5.918 7.844 1 94.75 209 GLY A N 1
ATOM 1583 C CA . GLY A 1 209 ? -6.758 6.367 8.383 1 94.75 209 GLY A CA 1
ATOM 1584 C C . GLY A 1 209 ? -6.707 6.34 9.898 1 94.75 209 GLY A C 1
ATOM 1585 O O . GLY A 1 209 ? -7.707 6.043 10.555 1 94.75 209 GLY A O 1
ATOM 1586 N N . GLY A 1 210 ? -5.484 6.609 10.383 1 90.38 210 GLY A N 1
ATOM 1587 C CA . GLY A 1 210 ? -5.281 6.707 11.82 1 90.38 210 GLY A CA 1
ATOM 1588 C C . GLY A 1 210 ? -5.211 5.359 12.508 1 90.38 210 GLY A C 1
ATOM 1589 O O . GLY A 1 210 ? -5.488 4.328 11.898 1 90.38 210 GLY A O 1
ATOM 1590 N N . GLU A 1 211 ? -4.891 5.41 13.727 1 86.94 211 GLU A N 1
ATOM 1591 C CA . GLU A 1 211 ? -4.805 4.203 14.539 1 86.94 211 GLU A CA 1
ATOM 1592 C C . GLU A 1 211 ? -6.16 3.834 15.133 1 86.94 211 GLU A C 1
ATOM 1594 O O . GLU A 1 211 ? -6.871 4.695 15.648 1 86.94 211 GLU A O 1
ATOM 1599 N N . GLY A 1 212 ? -6.48 2.592 14.961 1 86.5 212 GLY A N 1
ATOM 1600 C CA . GLY A 1 212 ? -7.719 2.117 15.562 1 86.5 212 GLY A CA 1
ATOM 1601 C C . GLY A 1 212 ? -8.938 2.895 15.102 1 86.5 212 GLY A C 1
ATOM 1602 O O . GLY A 1 212 ? -9.164 3.061 13.906 1 86.5 212 GLY A O 1
ATOM 1603 N N . GLU A 1 213 ? -9.664 3.473 16.125 1 89.75 213 GLU A N 1
ATOM 1604 C CA . GLU A 1 213 ? -10.922 4.168 15.859 1 89.75 213 GLU A CA 1
ATOM 1605 C C . GLU A 1 213 ? -10.75 5.68 15.969 1 89.75 213 GLU A C 1
ATOM 1607 O O . GLU A 1 213 ? -11.734 6.426 16 1 89.75 213 GLU A O 1
ATOM 1612 N N . LYS A 1 214 ? -9.531 6.109 15.977 1 87.44 214 LYS A N 1
ATOM 1613 C CA . LYS A 1 214 ? -9.234 7.512 16.25 1 87.44 214 LYS A CA 1
ATOM 1614 C C . LYS A 1 214 ? -9.875 8.422 15.211 1 87.44 214 LYS A C 1
ATOM 1616 O O . LYS A 1 214 ? -10.484 9.438 15.555 1 87.44 214 LYS A O 1
ATOM 1621 N N . CYS A 1 215 ? -9.773 8.023 13.945 1 92.81 215 CYS A N 1
ATOM 1622 C CA . CYS A 1 215 ? -10.328 8.891 12.906 1 92.81 215 CYS A CA 1
ATOM 1623 C C . CYS A 1 215 ? -11.852 8.906 12.969 1 92.81 215 CYS A C 1
ATOM 1625 O O . CYS A 1 215 ? -12.477 9.922 12.656 1 92.81 215 CYS A O 1
ATOM 1627 N N . ARG A 1 216 ? -12.477 7.812 13.367 1 95 216 ARG A N 1
ATOM 1628 C CA . ARG A 1 216 ? -13.914 7.84 13.609 1 95 216 ARG A CA 1
ATOM 1629 C C . ARG A 1 216 ? -14.273 8.844 14.695 1 95 216 ARG A C 1
ATOM 1631 O O . ARG A 1 216 ? -15.203 9.641 14.531 1 95 216 ARG A O 1
ATOM 1638 N N . GLU A 1 217 ? -13.523 8.844 15.773 1 90.69 217 GLU A N 1
ATOM 1639 C CA . GLU A 1 217 ? -13.758 9.75 16.891 1 90.69 217 GLU A CA 1
ATOM 1640 C C . GLU A 1 217 ? -13.609 11.211 16.469 1 90.69 217 GLU A C 1
ATOM 1642 O O . GLU A 1 217 ? -14.422 12.062 16.844 1 90.69 217 GLU A O 1
ATOM 1647 N N . VAL A 1 218 ? -12.602 11.469 15.688 1 88.56 218 VAL A N 1
ATOM 1648 C CA . VAL A 1 218 ? -12.367 12.828 15.195 1 88.56 218 VAL A CA 1
ATOM 1649 C C . VAL A 1 218 ? -13.539 13.266 14.312 1 88.56 218 VAL A C 1
ATOM 1651 O O . VAL A 1 218 ? -14.078 14.359 14.492 1 88.56 218 VAL A O 1
ATOM 1654 N N . ALA A 1 219 ? -13.945 12.383 13.398 1 94.31 219 ALA A N 1
ATOM 1655 C CA . ALA A 1 219 ? -15.039 12.711 12.492 1 94.31 219 ALA A CA 1
ATOM 1656 C C . ALA A 1 219 ? -16.344 12.945 13.258 1 94.31 219 ALA A C 1
ATOM 1658 O O . ALA A 1 219 ? -17.062 13.914 12.992 1 94.31 219 ALA A O 1
ATOM 1659 N N . GLU A 1 220 ? -16.578 12.102 14.172 1 94.19 220 GLU A N 1
ATOM 1660 C CA . GLU A 1 220 ? -17.781 12.266 14.984 1 94.19 220 GLU A CA 1
ATOM 1661 C C . GLU A 1 220 ? -17.703 13.539 15.82 1 94.19 220 GLU A C 1
ATOM 1663 O O . GLU A 1 220 ? -18.703 14.227 16.016 1 94.19 220 GLU A O 1
ATOM 1668 N N . GLY A 1 221 ? -16.547 13.867 16.281 1 88.19 221 GLY A N 1
ATOM 1669 C CA . GLY A 1 221 ? -16.344 15.117 16.984 1 88.19 221 GLY A CA 1
ATOM 1670 C C . GLY A 1 221 ? -16.625 16.344 16.141 1 88.19 221 GLY A C 1
ATOM 1671 O O . GLY A 1 221 ? -17.047 17.375 16.656 1 88.19 221 GLY A O 1
ATOM 1672 N N . TYR A 1 222 ? -16.391 16.188 14.852 1 88.06 222 TYR A N 1
ATOM 1673 C CA . TYR A 1 222 ? -16.688 17.266 13.922 1 88.06 222 TYR A CA 1
ATOM 1674 C C . TYR A 1 222 ? -18.188 17.375 13.664 1 88.06 222 TYR A C 1
ATOM 1676 O O . TYR A 1 222 ? -18.672 18.406 13.18 1 88.06 222 TYR A O 1
ATOM 1684 N N . GLY A 1 223 ? -18.969 16.297 13.883 1 93.31 223 GLY A N 1
ATOM 1685 C CA . GLY A 1 223 ? -20.422 16.344 13.711 1 93.31 223 GLY A CA 1
ATOM 1686 C C . GLY A 1 223 ? -20.922 15.344 12.695 1 93.31 223 GLY A C 1
ATOM 1687 O O . GLY A 1 223 ? -22.125 15.242 12.469 1 93.31 223 GLY A O 1
ATOM 1688 N N . PHE A 1 224 ? -20.062 14.523 12.086 1 96.31 224 PHE A N 1
ATOM 1689 C CA . PHE A 1 224 ? -20.516 13.5 11.156 1 96.31 224 PHE A CA 1
ATOM 1690 C C . PHE A 1 224 ? -21.438 12.508 11.859 1 96.31 224 PHE A C 1
ATOM 1692 O O . PHE A 1 224 ? -21.125 12.016 12.945 1 96.31 224 PHE A O 1
ATOM 1699 N N . ARG A 1 225 ? -22.531 12.211 11.289 1 94.94 225 ARG A N 1
ATOM 1700 C CA . ARG A 1 225 ? -23.641 11.531 11.961 1 94.94 225 ARG A CA 1
ATOM 1701 C C . ARG A 1 225 ? -23.422 10.023 11.969 1 94.94 225 ARG A C 1
ATOM 1703 O O . ARG A 1 225 ? -23.672 9.359 12.977 1 94.94 225 ARG A O 1
ATOM 1710 N N . ASP A 1 226 ? -23.078 9.453 10.836 1 97.88 226 ASP A N 1
ATOM 1711 C CA . ASP A 1 226 ? -22.891 8.016 10.672 1 97.88 226 ASP A CA 1
ATOM 1712 C C . ASP A 1 226 ? -21.547 7.703 10.031 1 97.88 226 ASP A C 1
ATOM 1714 O O . ASP A 1 226 ? -21.391 7.793 8.812 1 97.88 226 ASP A O 1
ATOM 1718 N N . VAL A 1 227 ? -20.609 7.262 10.906 1 98.31 227 VAL A N 1
ATOM 1719 C CA . VAL A 1 227 ? -19.234 7.109 10.469 1 98.31 227 VAL A CA 1
ATOM 1720 C C . VAL A 1 227 ? -18.875 5.625 10.391 1 98.31 227 VAL A C 1
ATOM 1722 O O . VAL A 1 227 ? -18.953 4.91 11.398 1 98.31 227 VAL A O 1
ATOM 1725 N N . VAL A 1 228 ? -18.531 5.172 9.234 1 98.5 228 VAL A N 1
ATOM 1726 C CA . VAL A 1 228 ? -18.078 3.814 8.953 1 98.5 228 VAL A CA 1
ATOM 1727 C C . VAL A 1 228 ? -16.547 3.797 8.844 1 98.5 228 VAL A C 1
ATOM 1729 O O . VAL A 1 228 ? -15.945 4.742 8.32 1 98.5 228 VAL A O 1
ATOM 1732 N N . THR A 1 229 ? -15.914 2.742 9.344 1 98.06 229 THR A N 1
ATOM 1733 C CA . THR A 1 229 ? -14.477 2.559 9.18 1 98.06 229 THR A CA 1
ATOM 1734 C C . THR A 1 229 ? -14.18 1.313 8.344 1 98.06 229 THR A C 1
ATOM 1736 O O . THR A 1 229 ? -15.047 0.448 8.188 1 98.06 229 THR A O 1
ATOM 1739 N N . PRO A 1 230 ? -12.984 1.19 7.809 1 97.81 230 PRO A N 1
ATOM 1740 C CA . PRO A 1 230 ? -12.609 -0.031 7.09 1 97.81 230 PRO A CA 1
ATOM 1741 C C . PRO A 1 230 ? -12.781 -1.289 7.938 1 97.81 230 PRO A C 1
ATOM 1743 O O . PRO A 1 230 ? -13.203 -2.332 7.422 1 97.81 230 PRO A O 1
ATOM 1746 N N . SER A 1 231 ? -12.516 -1.16 9.219 1 97.5 231 SER A N 1
ATOM 1747 C CA . SER A 1 231 ? -12.641 -2.322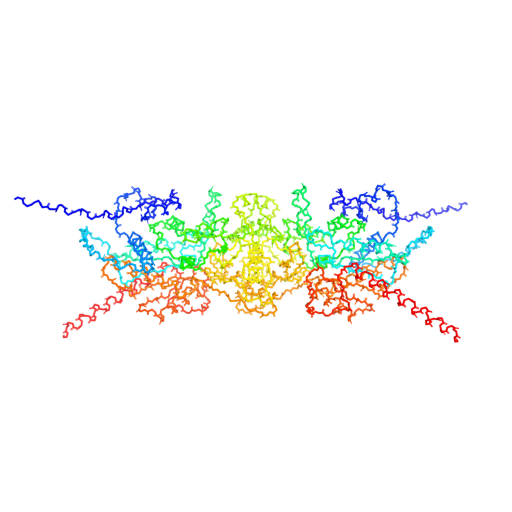 10.094 1 97.5 231 SER A CA 1
ATOM 1748 C C . SER A 1 231 ? -14.086 -2.805 10.172 1 97.5 231 SER A C 1
ATOM 1750 O O . SER A 1 231 ? -14.336 -4.008 10.273 1 97.5 231 SER A O 1
ATOM 1752 N N . ASP A 1 232 ? -15.039 -1.847 10.109 1 98.31 232 ASP A N 1
ATOM 1753 C CA . ASP A 1 232 ? -16.453 -2.232 10.086 1 98.31 232 ASP A CA 1
ATOM 1754 C C . ASP A 1 232 ? -16.766 -3.082 8.852 1 98.31 232 ASP A C 1
ATOM 1756 O O . ASP A 1 232 ? -17.5 -4.066 8.945 1 98.31 232 ASP A O 1
ATOM 1760 N N . ILE A 1 233 ? -16.219 -2.689 7.781 1 98.06 233 ILE A N 1
ATOM 1761 C CA . ILE A 1 233 ? -16.453 -3.373 6.512 1 98.06 233 ILE A CA 1
ATOM 1762 C C . ILE A 1 233 ? -15.789 -4.742 6.531 1 98.06 233 ILE A C 1
ATOM 1764 O O . ILE A 1 233 ? -16.375 -5.734 6.078 1 98.06 233 ILE A O 1
ATOM 1768 N N . ILE A 1 234 ? -14.594 -4.828 7.066 1 97.12 234 ILE A N 1
ATOM 1769 C CA . ILE A 1 234 ? -13.867 -6.09 7.168 1 97.12 234 ILE A CA 1
ATOM 1770 C C . ILE A 1 234 ? -14.625 -7.051 8.086 1 97.12 234 ILE A C 1
ATOM 1772 O O . ILE A 1 234 ? -14.719 -8.25 7.801 1 97.12 234 ILE A O 1
ATOM 1776 N N . LYS A 1 235 ? -15.148 -6.512 9.141 1 96.75 235 LYS A N 1
ATOM 1777 C CA . LYS A 1 235 ? -15.938 -7.352 10.047 1 96.75 235 LYS A CA 1
ATOM 1778 C C . LYS A 1 235 ? -17.156 -7.922 9.344 1 96.75 235 LYS A C 1
ATOM 1780 O O . LYS A 1 235 ? -17.516 -9.078 9.555 1 96.75 235 LYS A O 1
ATOM 1785 N N . TYR A 1 236 ? -17.828 -7.148 8.57 1 97.25 236 TYR A N 1
ATOM 1786 C CA . TYR A 1 236 ? -19.016 -7.566 7.832 1 97.25 236 TYR A CA 1
ATOM 1787 C C . TYR A 1 236 ? -18.688 -8.68 6.848 1 97.25 236 TYR A C 1
ATOM 1789 O O . TYR A 1 236 ? -19.453 -9.633 6.699 1 97.25 236 TYR A O 1
ATOM 1797 N N . ASN A 1 237 ? -17.562 -8.523 6.105 1 96.56 237 ASN A N 1
ATOM 1798 C CA . ASN A 1 237 ? -17.094 -9.516 5.148 1 96.56 237 ASN A CA 1
ATOM 1799 C C . ASN A 1 237 ? -15.562 -9.633 5.184 1 96.56 237 ASN A C 1
ATOM 1801 O O . ASN A 1 237 ? -14.867 -8.875 4.516 1 96.56 237 ASN A O 1
ATOM 1805 N N . GLU A 1 238 ? -15.086 -10.633 5.828 1 93.31 238 GLU A N 1
ATOM 1806 C CA . GLU A 1 238 ? -13.648 -10.82 6.031 1 93.31 238 GLU A CA 1
ATOM 1807 C C . GLU A 1 238 ? -12.93 -11.078 4.711 1 93.31 238 GLU A C 1
ATOM 1809 O O . GLU A 1 238 ? -11.734 -10.828 4.586 1 93.31 238 GLU A O 1
ATOM 1814 N N . ALA A 1 239 ? -13.641 -11.555 3.709 1 93.44 239 ALA A N 1
ATOM 1815 C CA . ALA A 1 239 ? -13.047 -11.836 2.402 1 93.44 239 ALA A CA 1
ATOM 1816 C C . ALA A 1 239 ? -12.641 -10.547 1.691 1 93.44 239 ALA A C 1
ATOM 1818 O O . ALA A 1 239 ? -11.922 -10.578 0.691 1 93.44 239 ALA A O 1
ATOM 1819 N N . THR A 1 240 ? -13.055 -9.391 2.266 1 95.56 240 THR A N 1
ATOM 1820 C CA . THR A 1 240 ? -12.727 -8.094 1.684 1 95.56 240 THR A CA 1
ATOM 1821 C C . THR A 1 240 ? -11.211 -7.895 1.643 1 95.56 240 THR A C 1
ATOM 1823 O O . THR A 1 240 ? -10.688 -7.289 0.707 1 95.56 240 THR A O 1
ATOM 1826 N N . THR A 1 241 ? -10.586 -8.406 2.631 1 93.69 241 THR A N 1
ATOM 1827 C CA . THR A 1 241 ? -9.133 -8.25 2.742 1 93.69 241 THR A CA 1
ATOM 1828 C C . THR A 1 241 ? -8.453 -9.609 2.885 1 93.69 241 THR A C 1
ATOM 1830 O O . THR A 1 241 ? -8.391 -10.164 3.98 1 93.69 241 THR A O 1
ATOM 1833 N N . PRO A 1 242 ? -7.871 -10.023 1.868 1 88.31 242 PRO A N 1
ATOM 1834 C CA . PRO A 1 242 ? -7.297 -11.367 1.924 1 88.31 242 PRO A CA 1
ATOM 1835 C C . PRO A 1 242 ? -6.016 -11.43 2.75 1 88.31 242 PRO A C 1
ATOM 1837 O O . PRO A 1 242 ? -5.625 -12.5 3.219 1 88.31 242 PRO A O 1
ATOM 1840 N N . PHE A 1 243 ? -5.359 -10.297 3.057 1 86.75 243 PHE A N 1
ATOM 1841 C CA . PHE A 1 243 ? -4.039 -10.312 3.674 1 86.75 243 PHE A CA 1
ATOM 1842 C C . PHE A 1 243 ? -4.109 -9.828 5.117 1 86.75 243 PHE A C 1
ATOM 1844 O O . PHE A 1 243 ? -3.08 -9.664 5.773 1 86.75 243 PHE A O 1
ATOM 1851 N N . ARG A 1 244 ? -5.297 -9.523 5.516 1 87.62 244 ARG A N 1
ATOM 1852 C CA . ARG A 1 244 ? -5.434 -8.945 6.852 1 87.62 244 ARG A CA 1
ATOM 1853 C C . ARG A 1 244 ? -6.668 -9.5 7.559 1 87.62 244 ARG A C 1
ATOM 1855 O O . ARG A 1 244 ? -7.738 -9.609 6.961 1 87.62 244 ARG A O 1
ATOM 1862 N N . ARG A 1 245 ? -6.461 -9.859 8.812 1 88.69 245 ARG A N 1
ATOM 1863 C CA . ARG A 1 245 ? -7.574 -10.227 9.688 1 88.69 245 ARG A CA 1
ATOM 1864 C C . ARG A 1 245 ? -7.668 -9.281 10.875 1 88.69 245 ARG A C 1
ATOM 1866 O O . ARG A 1 245 ? -6.648 -8.82 11.391 1 88.69 245 ARG A O 1
ATOM 1873 N N . LEU A 1 246 ? -8.867 -9.062 11.289 1 93.69 246 LEU A N 1
ATOM 1874 C CA . LEU A 1 246 ? -9.047 -8.25 12.492 1 93.69 246 LEU A CA 1
ATOM 1875 C C . LEU A 1 246 ? -8.617 -9.023 13.734 1 93.69 246 LEU A C 1
ATOM 1877 O O . LEU A 1 246 ? -8.891 -10.219 13.859 1 93.69 246 LEU A O 1
ATOM 1881 N N . THR A 1 247 ? -7.859 -8.32 14.578 1 90.69 247 THR A N 1
ATOM 1882 C CA . THR A 1 247 ? -7.625 -8.891 15.898 1 90.69 247 THR A CA 1
ATOM 1883 C C . THR A 1 247 ? -8.914 -8.922 16.719 1 90.69 247 THR A C 1
ATOM 1885 O O . THR A 1 247 ? -9.898 -8.281 16.344 1 90.69 247 THR A O 1
ATOM 1888 N N . ASN A 1 248 ? -8.867 -9.641 17.812 1 93.19 248 ASN A N 1
ATOM 1889 C CA . ASN A 1 248 ? -10.031 -9.672 18.688 1 93.19 248 ASN A CA 1
ATOM 1890 C C . ASN A 1 248 ? -10.352 -8.281 19.234 1 93.19 248 ASN A C 1
ATOM 1892 O O . ASN A 1 248 ? -11.516 -7.91 19.359 1 93.19 248 ASN A O 1
ATOM 1896 N N . GLU A 1 249 ? -9.312 -7.578 19.547 1 92.31 249 GLU A N 1
ATOM 1897 C CA . GLU A 1 249 ? -9.492 -6.227 20.078 1 92.31 249 GLU A CA 1
ATOM 1898 C C . GLU A 1 249 ? -10.125 -5.312 19.031 1 92.31 249 GLU A C 1
ATOM 1900 O O . GLU A 1 249 ? -11.023 -4.531 19.344 1 92.31 249 GLU A O 1
ATOM 1905 N N . GLU A 1 250 ? -9.688 -5.383 17.812 1 92.69 250 GLU A N 1
ATOM 1906 C CA . GLU A 1 250 ? -10.258 -4.59 16.734 1 92.69 250 GLU A CA 1
ATOM 1907 C C . GLU A 1 250 ? -11.727 -4.957 16.484 1 92.69 250 GLU A C 1
ATOM 1909 O O . GLU A 1 250 ? -12.57 -4.074 16.312 1 92.69 250 GLU A O 1
ATOM 1914 N N . ARG A 1 251 ? -12.016 -6.23 16.469 1 95 251 ARG A N 1
ATOM 1915 C CA . ARG A 1 251 ? -13.367 -6.723 16.219 1 95 251 ARG A CA 1
ATOM 1916 C C . ARG A 1 251 ? -14.344 -6.195 17.266 1 95 251 ARG A C 1
ATOM 1918 O O . ARG A 1 251 ? -15.5 -5.902 16.953 1 95 251 ARG A O 1
ATOM 1925 N N . ALA A 1 252 ? -13.828 -6.137 18.469 1 95.06 252 ALA A N 1
ATOM 1926 C CA . ALA A 1 252 ? -14.664 -5.688 19.562 1 95.06 252 ALA A CA 1
ATOM 1927 C C . ALA A 1 252 ? -15.023 -4.211 19.422 1 95.06 252 ALA A C 1
ATOM 1929 O O . ALA A 1 252 ? -16.094 -3.773 19.875 1 95.06 252 ALA A O 1
ATOM 1930 N N . ARG A 1 253 ? -14.211 -3.461 18.766 1 93.12 253 ARG A N 1
ATOM 1931 C CA . ARG A 1 253 ? -14.422 -2.023 18.625 1 93.12 253 ARG A CA 1
ATOM 1932 C C . ARG A 1 253 ? -15.25 -1.707 17.391 1 93.12 253 ARG A C 1
ATOM 1934 O O . ARG A 1 253 ? -15.781 -0.602 17.25 1 93.12 253 ARG A O 1
ATOM 1941 N N . CYS A 1 254 ? -15.375 -2.648 16.484 1 95.69 254 CYS A N 1
ATOM 1942 C CA . CYS A 1 254 ? -16.109 -2.453 15.234 1 95.69 254 CYS A CA 1
ATOM 1943 C C . CYS A 1 254 ? -17.609 -2.357 15.484 1 95.69 254 CYS A C 1
ATOM 1945 O O . CYS A 1 254 ? -18.109 -2.926 16.453 1 95.69 254 CYS A O 1
ATOM 1947 N N . ARG A 1 255 ? -18.234 -1.642 14.68 1 95.69 255 ARG A N 1
ATOM 1948 C CA . ARG A 1 255 ? -19.688 -1.581 14.68 1 95.69 255 ARG A CA 1
ATOM 1949 C C . ARG A 1 255 ? -20.281 -2.541 13.656 1 95.69 255 ARG A C 1
ATOM 1951 O O . ARG A 1 255 ? -19.891 -2.525 12.484 1 95.69 255 ARG A O 1
ATOM 1958 N N . LYS A 1 256 ? -21.188 -3.395 14.125 1 93.69 256 LYS A N 1
ATOM 1959 C CA . LYS A 1 256 ? -21.828 -4.344 13.219 1 93.69 256 LYS A CA 1
ATOM 1960 C C . LYS A 1 256 ? -22.844 -3.646 12.32 1 93.69 256 LYS A C 1
ATOM 1962 O O . LYS A 1 256 ? -23.656 -2.846 12.797 1 93.69 256 LYS A O 1
ATOM 1967 N N . ARG A 1 257 ? -22.75 -4.062 11.07 1 95 257 ARG A N 1
ATOM 1968 C CA . ARG A 1 257 ? -23.625 -3.439 10.086 1 95 257 ARG A CA 1
ATOM 1969 C C . ARG A 1 257 ? -23.828 -4.348 8.875 1 95 257 ARG A C 1
ATOM 1971 O O . ARG A 1 257 ? -22.922 -5.098 8.5 1 95 257 ARG A O 1
ATOM 1978 N N . ASP A 1 258 ? -25.047 -4.262 8.273 1 97.62 258 ASP A N 1
ATOM 1979 C CA . ASP A 1 258 ? -25.297 -4.898 6.984 1 97.62 258 ASP A CA 1
ATOM 1980 C C . ASP A 1 258 ? -25 -3.939 5.832 1 97.62 258 ASP A C 1
ATOM 1982 O O . ASP A 1 258 ? -25.844 -3.121 5.465 1 97.62 258 ASP A O 1
ATOM 1986 N N . PHE A 1 259 ? -23.891 -4.141 5.234 1 97.81 259 PHE A N 1
ATOM 1987 C CA . PHE A 1 259 ? -23.438 -3.17 4.246 1 97.81 259 PHE A CA 1
ATOM 1988 C C . PHE A 1 259 ? -24.125 -3.398 2.906 1 97.81 259 PHE A C 1
ATOM 1990 O O . PHE A 1 259 ? -24 -2.576 1.995 1 97.81 259 PHE A O 1
ATOM 1997 N N . SER A 1 260 ? -24.906 -4.512 2.705 1 96.5 260 SER A N 1
ATOM 1998 C CA . SER A 1 260 ? -25.734 -4.668 1.514 1 96.5 260 SER A CA 1
ATOM 1999 C C . SER A 1 260 ? -26.875 -3.66 1.498 1 96.5 260 SER A C 1
ATOM 2001 O O . SER A 1 260 ? -27.484 -3.416 0.453 1 96.5 260 SER A O 1
ATOM 2003 N N . LYS A 1 261 ? -27.141 -3.119 2.666 1 97.56 261 LYS A N 1
ATOM 2004 C CA . LYS A 1 261 ? -28.234 -2.168 2.795 1 97.56 261 LYS A CA 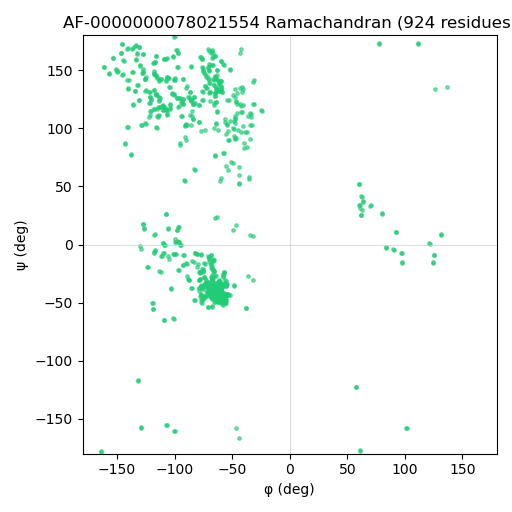1
ATOM 2005 C C . LYS A 1 261 ? -27.719 -0.792 3.219 1 97.56 261 LYS A C 1
ATOM 2007 O O . LYS A 1 261 ? -28.516 0.077 3.6 1 97.56 261 LYS A O 1
ATOM 2012 N N . THR A 1 262 ? -26.453 -0.596 3.238 1 97.94 262 THR A N 1
ATOM 2013 C CA . THR A 1 262 ? -25.859 0.649 3.713 1 97.94 262 THR A CA 1
ATOM 2014 C C . THR A 1 262 ? -25.156 1.386 2.57 1 97.94 262 THR A C 1
ATOM 2016 O O . THR A 1 262 ? -24.141 0.92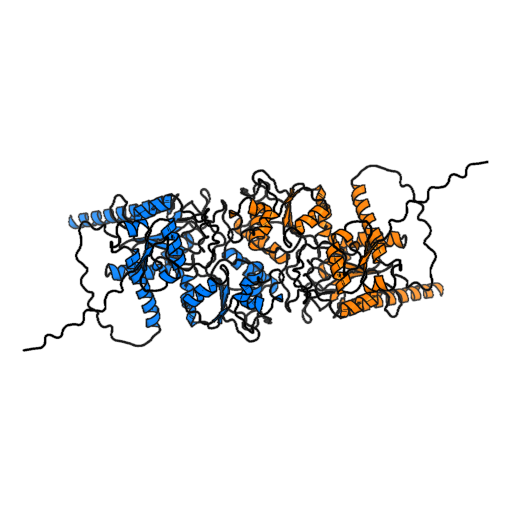5 2.061 1 97.94 262 THR A O 1
ATOM 2019 N N . LYS A 1 263 ? -25.734 2.438 2.24 1 98.31 263 LYS A N 1
ATOM 2020 C CA . LYS A 1 263 ? -25.109 3.273 1.214 1 98.31 263 LYS A CA 1
ATOM 2021 C C . LYS A 1 263 ? -24.031 4.172 1.812 1 98.31 263 LYS A C 1
ATOM 2023 O O . LYS A 1 263 ? -24.297 4.93 2.748 1 98.31 263 LYS A O 1
ATOM 2028 N N . ILE A 1 264 ? -22.828 4.066 1.355 1 98.81 264 ILE A N 1
ATOM 2029 C CA . ILE A 1 264 ? -21.766 5.004 1.706 1 98.81 264 ILE A CA 1
ATOM 2030 C C . ILE A 1 264 ? -21.812 6.207 0.766 1 98.81 264 ILE A C 1
ATOM 2032 O O . ILE A 1 264 ? -21.656 6.059 -0.449 1 98.81 264 ILE A O 1
ATOM 2036 N N . GLU A 1 265 ? -21.906 7.352 1.319 1 98.75 265 GLU A N 1
ATOM 2037 C CA . GLU A 1 265 ? -22.203 8.531 0.514 1 98.75 265 GLU A CA 1
ATOM 2038 C C . GLU A 1 265 ? -20.922 9.289 0.159 1 98.75 265 GLU A C 1
ATOM 2040 O O . GLU A 1 265 ? -20.906 10.078 -0.789 1 98.75 265 GLU A O 1
ATOM 2045 N N . ALA A 1 266 ? -19.859 9.102 0.913 1 98.81 266 ALA A N 1
ATOM 2046 C CA . ALA A 1 266 ? -18.578 9.742 0.691 1 98.81 266 ALA A CA 1
ATOM 2047 C C . ALA A 1 266 ? -17.453 9 1.429 1 98.81 266 ALA A C 1
ATOM 2049 O O . ALA A 1 266 ? -17.719 8.312 2.42 1 98.81 266 ALA A O 1
ATOM 2050 N N . ILE A 1 267 ? -16.297 9.117 0.909 1 98.88 267 ILE A N 1
ATOM 2051 C CA . ILE A 1 267 ? -15.109 8.586 1.55 1 98.88 267 ILE A CA 1
ATOM 2052 C C . ILE A 1 267 ? -14.195 9.734 1.98 1 98.88 267 ILE A C 1
ATOM 2054 O O . ILE A 1 267 ? -13.867 10.609 1.176 1 98.88 267 ILE A O 1
ATOM 2058 N N . PHE A 1 268 ? -13.82 9.742 3.232 1 98.19 268 PHE A N 1
ATOM 2059 C CA . PHE A 1 268 ? -12.883 10.719 3.764 1 98.19 268 PHE A CA 1
ATOM 2060 C C . PHE A 1 268 ? -11.625 10.031 4.293 1 98.19 268 PHE A C 1
ATOM 2062 O O . PHE A 1 268 ? -11.695 9.234 5.227 1 98.19 268 PHE A O 1
ATOM 2069 N N . VAL A 1 269 ? -10.469 10.312 3.693 1 97.62 269 VAL A N 1
ATOM 2070 C CA . VAL A 1 269 ? -9.195 9.898 4.273 1 97.62 269 VAL A CA 1
ATOM 2071 C C . VAL A 1 269 ? -8.672 10.984 5.215 1 97.62 269 VAL A C 1
ATOM 2073 O O . VAL A 1 269 ? -8.078 11.969 4.766 1 97.62 269 VAL A O 1
ATOM 2076 N N . PHE A 1 270 ? -8.82 10.75 6.492 1 95 270 PHE A N 1
ATOM 2077 C CA . PHE A 1 270 ? -8.594 11.773 7.504 1 95 270 PHE A CA 1
ATOM 2078 C C . PHE A 1 270 ? -7.117 11.844 7.879 1 95 270 PHE A C 1
ATOM 2080 O O . PHE A 1 270 ? -6.598 12.93 8.164 1 95 270 PHE A O 1
ATOM 2087 N N . ALA A 1 271 ? -6.504 10.75 7.926 1 94 271 ALA A N 1
ATOM 2088 C CA . ALA A 1 271 ? -5.109 10.617 8.344 1 94 271 ALA A CA 1
ATOM 2089 C C . ALA A 1 271 ? -4.406 9.508 7.57 1 94 271 ALA A C 1
ATOM 2091 O O . ALA A 1 271 ? -5.039 8.781 6.801 1 94 271 ALA A O 1
ATOM 2092 N N . ASP A 1 272 ? -3.148 9.414 7.766 1 94.19 272 ASP A N 1
ATOM 2093 C CA . ASP A 1 272 ? -2.379 8.383 7.074 1 94.19 272 ASP A CA 1
ATOM 2094 C C . ASP A 1 272 ? -2.893 6.988 7.426 1 94.19 272 ASP A C 1
ATOM 2096 O O . ASP A 1 272 ? -3.105 6.676 8.602 1 94.19 272 ASP A O 1
ATOM 2100 N N . SER A 1 273 ? -3.055 6.191 6.383 1 95 273 SER A N 1
ATOM 2101 C CA . SER A 1 273 ? -3.496 4.809 6.523 1 95 273 SER A CA 1
ATOM 2102 C C . SER A 1 273 ? -2.455 3.967 7.25 1 95 273 SER A C 1
ATOM 2104 O O . SER A 1 273 ? -1.255 4.105 7.008 1 95 273 SER A O 1
ATOM 2106 N N . ARG A 1 274 ? -2.941 3.055 8.102 1 92.56 274 ARG A N 1
ATOM 2107 C CA . ARG A 1 274 ? -2.051 2.133 8.797 1 92.56 274 ARG A CA 1
ATOM 2108 C C . ARG A 1 274 ? -2.021 0.773 8.109 1 92.56 274 ARG A C 1
ATOM 2110 O O . ARG A 1 274 ? -1.235 -0.101 8.484 1 92.56 274 ARG A O 1
ATOM 2117 N N . ASP A 1 275 ? -2.842 0.59 7.188 1 94.62 275 ASP A N 1
ATOM 2118 C CA . ASP A 1 275 ? -2.893 -0.617 6.367 1 94.62 275 ASP A CA 1
ATOM 2119 C C . ASP A 1 275 ? -3.242 -0.281 4.918 1 94.62 275 ASP A C 1
ATOM 2121 O O . ASP A 1 275 ? -4.398 -0.394 4.512 1 94.62 275 ASP A O 1
ATOM 2125 N N . TRP A 1 276 ? -2.219 0.025 4.184 1 97.12 276 TRP A N 1
ATOM 2126 C CA . TRP A 1 276 ? -2.41 0.534 2.828 1 97.12 276 TRP A CA 1
ATOM 2127 C C . TRP A 1 276 ? -3.162 -0.477 1.969 1 97.12 276 TRP A C 1
ATOM 2129 O O . TRP A 1 276 ? -4.074 -0.112 1.227 1 97.12 276 TRP A O 1
ATOM 2139 N N . ALA A 1 277 ? -2.832 -1.782 2.059 1 96.62 277 ALA A N 1
ATOM 2140 C CA . ALA A 1 277 ? -3.441 -2.795 1.198 1 96.62 277 ALA A CA 1
ATOM 2141 C C . ALA A 1 277 ? -4.953 -2.852 1.402 1 96.62 277 ALA A C 1
ATOM 2143 O O . ALA A 1 277 ? -5.719 -2.793 0.438 1 96.62 277 ALA A O 1
ATOM 2144 N N . SER A 1 278 ? -5.402 -2.932 2.637 1 96.94 278 SER A N 1
ATOM 2145 C CA . SER A 1 278 ? -6.82 -3.045 2.953 1 96.94 278 SER A CA 1
ATOM 2146 C C . SER A 1 278 ? -7.566 -1.761 2.609 1 96.94 278 SER A C 1
ATOM 2148 O O . SER A 1 278 ? -8.664 -1.806 2.047 1 96.94 278 SER A O 1
ATOM 2150 N N . ASP A 1 279 ? -6.965 -0.682 2.959 1 98.12 279 ASP A N 1
ATOM 2151 C CA . ASP A 1 279 ? -7.641 0.597 2.762 1 98.12 279 ASP A CA 1
ATOM 2152 C C . ASP A 1 279 ? -7.773 0.924 1.275 1 98.12 279 ASP A C 1
ATOM 2154 O O . ASP A 1 279 ? -8.828 1.383 0.826 1 98.12 279 ASP A O 1
ATOM 2158 N N . ILE A 1 280 ? -6.738 0.676 0.515 1 98.69 280 ILE A N 1
ATOM 2159 C CA . ILE A 1 280 ? -6.801 0.89 -0.927 1 98.69 280 ILE A CA 1
ATOM 2160 C C . ILE A 1 280 ? -7.875 -0.011 -1.535 1 98.69 280 ILE A C 1
ATOM 2162 O O . ILE A 1 280 ? -8.688 0.443 -2.342 1 98.69 280 ILE A O 1
ATOM 2166 N N . GLN A 1 281 ? -7.883 -1.298 -1.129 1 98.5 281 GLN A N 1
ATOM 2167 C CA . GLN A 1 281 ? -8.867 -2.254 -1.629 1 98.5 281 GLN A CA 1
ATOM 2168 C C . GLN A 1 281 ? -10.289 -1.76 -1.385 1 98.5 281 GLN A C 1
ATOM 2170 O O . GLN A 1 281 ? -11.117 -1.769 -2.295 1 98.5 281 GLN A O 1
ATOM 2175 N N . ILE A 1 282 ? -10.57 -1.286 -0.21 1 98.75 282 ILE A N 1
ATOM 2176 C CA . ILE A 1 282 ? -11.914 -0.884 0.187 1 98.75 282 ILE A CA 1
ATOM 2177 C C . ILE A 1 282 ? -12.297 0.405 -0.533 1 98.75 282 ILE A C 1
ATOM 2179 O O . ILE A 1 282 ? -13.43 0.541 -1.014 1 98.75 282 ILE A O 1
ATOM 2183 N N . ILE A 1 283 ? -11.375 1.348 -0.616 1 98.88 283 ILE A N 1
ATOM 2184 C CA . ILE A 1 283 ? -11.633 2.588 -1.339 1 98.88 283 ILE A CA 1
ATOM 2185 C C . ILE A 1 283 ? -11.977 2.277 -2.793 1 98.88 283 ILE A C 1
ATOM 2187 O O . ILE A 1 283 ? -12.945 2.816 -3.336 1 98.88 283 ILE A O 1
ATOM 2191 N N . LEU A 1 284 ? -11.273 1.365 -3.412 1 98.81 284 LEU A N 1
ATOM 2192 C CA . LEU A 1 284 ? -11.492 1.021 -4.812 1 98.81 284 LEU A CA 1
ATOM 2193 C C . LEU A 1 284 ? -12.805 0.265 -4.984 1 98.81 284 LEU A C 1
ATOM 2195 O O . LEU A 1 284 ? -13.523 0.477 -5.965 1 98.81 284 LEU A O 1
ATOM 2199 N N . ASP A 1 285 ? -13.117 -0.661 -4.043 1 98.69 285 ASP A N 1
ATOM 2200 C CA . ASP A 1 285 ? -14.406 -1.347 -4.086 1 98.69 285 ASP A CA 1
ATOM 2201 C C . ASP A 1 285 ? -15.562 -0.348 -4.137 1 98.69 285 ASP A C 1
ATOM 2203 O O . ASP A 1 285 ? -16.5 -0.516 -4.918 1 98.69 285 ASP A O 1
ATOM 2207 N N . LEU A 1 286 ? -15.445 0.666 -3.338 1 98.81 286 LEU A N 1
ATOM 2208 C CA . LEU A 1 286 ? -16.516 1.659 -3.275 1 98.81 286 LEU A CA 1
ATOM 2209 C C . LEU A 1 286 ? -16.5 2.553 -4.512 1 98.81 286 LEU A C 1
ATOM 2211 O O . LEU A 1 286 ? -17.547 2.869 -5.066 1 98.81 286 LEU A O 1
ATOM 2215 N N . ALA A 1 287 ? -15.289 2.984 -4.891 1 98.81 287 ALA A N 1
ATOM 2216 C CA . ALA A 1 287 ? -15.172 3.82 -6.086 1 98.81 287 ALA A CA 1
ATOM 2217 C C . ALA A 1 287 ? -15.797 3.135 -7.297 1 98.81 287 ALA A C 1
ATOM 2219 O O . ALA A 1 287 ? -16.359 3.797 -8.172 1 98.81 287 ALA A O 1
ATOM 2220 N N . MET A 1 288 ? -15.727 1.794 -7.379 1 98.38 288 MET A N 1
ATOM 2221 C CA . MET A 1 288 ? -16.219 1.026 -8.523 1 98.38 288 MET A CA 1
ATOM 2222 C C . MET A 1 288 ? -17.641 0.525 -8.273 1 98.38 288 MET A C 1
ATOM 2224 O O . MET A 1 288 ? -18.234 -0.125 -9.141 1 98.38 288 MET A O 1
ATOM 2228 N N . SER A 1 289 ? -18.234 0.801 -7.137 1 98.31 289 SER A N 1
ATOM 2229 C CA . SER A 1 289 ? -19.516 0.235 -6.711 1 98.31 289 SER A CA 1
ATOM 2230 C C . SER A 1 289 ? -20.688 0.914 -7.414 1 98.31 289 SER A C 1
ATOM 2232 O O . SER A 1 289 ? -20.516 1.975 -8.023 1 98.31 289 SER A O 1
ATOM 2234 N N . LYS A 1 290 ? -21.828 0.205 -7.371 1 97.94 290 LYS A N 1
ATOM 2235 C CA . LYS A 1 290 ? -23.094 0.814 -7.77 1 97.94 290 LYS A CA 1
ATOM 2236 C C . LYS A 1 290 ? -23.641 1.696 -6.652 1 97.94 290 LYS A C 1
ATOM 2238 O O . LYS A 1 290 ? -24.141 1.19 -5.641 1 97.94 290 LYS A O 1
ATOM 2243 N N . SER A 1 291 ? -23.578 2.984 -6.758 1 97.56 291 SER A N 1
ATOM 2244 C CA . SER A 1 291 ? -24.219 3.992 -5.926 1 97.56 291 SER A CA 1
ATOM 2245 C C . SER A 1 291 ? -23.734 3.914 -4.48 1 97.56 291 SER A C 1
ATOM 2247 O O . SER A 1 291 ? -24.516 4.129 -3.547 1 97.56 291 SER A O 1
ATOM 2249 N N . GLY A 1 292 ? -22.516 3.379 -4.262 1 98.38 292 GLY A N 1
ATOM 2250 C CA . GLY A 1 292 ? -21.906 3.434 -2.938 1 98.38 292 GLY A CA 1
ATOM 2251 C C . GLY A 1 292 ? -22.203 2.207 -2.096 1 98.38 292 GLY A C 1
ATOM 2252 O O . GLY A 1 292 ? -21.953 2.197 -0.89 1 98.38 292 GLY A O 1
ATOM 2253 N N . PHE A 1 293 ? -22.781 1.121 -2.725 1 98.44 293 PHE A N 1
ATOM 2254 C CA . PHE A 1 293 ? -23.031 -0.122 -2.006 1 98.44 293 PHE A CA 1
ATOM 2255 C C . PHE A 1 293 ? -21.875 -1.096 -2.182 1 98.44 293 PHE A C 1
ATOM 2257 O O . PHE A 1 293 ? -21.672 -1.631 -3.273 1 98.44 293 PHE A O 1
ATOM 2264 N N . ILE A 1 294 ? -21.156 -1.322 -1.113 1 97.44 294 ILE A N 1
ATOM 2265 C CA . ILE A 1 294 ? -19.984 -2.191 -1.164 1 97.44 294 ILE A CA 1
ATOM 2266 C C . ILE A 1 294 ? -20.391 -3.594 -1.604 1 97.44 294 ILE A C 1
ATOM 2268 O O . ILE A 1 294 ? -21.484 -4.066 -1.25 1 97.44 294 ILE A O 1
ATOM 2272 N N . GLY A 1 295 ? -19.625 -4.262 -2.418 1 95.38 295 GLY A N 1
ATOM 2273 C CA . GLY A 1 295 ? -19.922 -5.586 -2.936 1 95.38 295 GLY A CA 1
ATOM 2274 C C . GLY A 1 295 ? -20.531 -5.562 -4.324 1 95.38 295 GLY A C 1
ATOM 2275 O O . GLY A 1 295 ? -20.578 -6.59 -5.004 1 95.38 295 GLY A O 1
ATOM 2276 N N . THR A 1 296 ? -21 -4.445 -4.746 1 96.75 296 THR A N 1
ATOM 2277 C CA . THR A 1 296 ? -21.562 -4.301 -6.082 1 96.75 296 THR A CA 1
ATOM 2278 C C . THR A 1 296 ? -20.531 -3.729 -7.047 1 96.75 296 THR A C 1
ATOM 2280 O O . THR A 1 296 ? -19.484 -3.238 -6.625 1 96.75 296 THR A O 1
ATOM 2283 N N . LEU A 1 297 ? -20.797 -3.84 -8.32 1 95.38 297 LEU A N 1
ATOM 2284 C CA . LEU A 1 297 ? -19.938 -3.303 -9.367 1 95.38 297 LEU A CA 1
ATOM 2285 C C . LEU A 1 297 ? -20.75 -2.492 -10.375 1 95.38 297 LEU A C 1
ATOM 2287 O O . LEU A 1 297 ? -21.703 -3.002 -10.961 1 95.38 297 LEU A O 1
ATOM 2291 N N . SER A 1 298 ? -20.312 -1.247 -10.531 1 96.31 298 SER A N 1
ATOM 2292 C CA . SER A 1 298 ? -20.922 -0.385 -11.539 1 96.31 298 SER A CA 1
ATOM 2293 C C . SER A 1 298 ? -20.516 -0.808 -12.945 1 96.31 298 SER A C 1
ATOM 2295 O O . SER A 1 298 ? -19.375 -1.177 -13.18 1 96.31 298 SER A O 1
ATOM 2297 N N . GLU A 1 299 ? -21.438 -0.692 -13.891 1 92.25 299 GLU A N 1
ATOM 2298 C CA . GLU A 1 299 ? -21.141 -1.03 -15.281 1 92.25 299 GLU A CA 1
ATOM 2299 C C . GLU A 1 299 ? -20.203 -0.003 -15.914 1 92.25 299 GLU A C 1
ATOM 2301 O O . GLU A 1 299 ? -19.344 -0.355 -16.719 1 92.25 299 GLU A O 1
ATOM 2306 N N . LYS A 1 300 ? -20.375 1.174 -15.492 1 94.38 300 LYS A N 1
ATOM 2307 C CA . LYS A 1 300 ? -19.641 2.258 -16.141 1 94.38 300 LYS A CA 1
ATOM 2308 C C . LYS A 1 300 ? -18.594 2.842 -15.203 1 94.38 300 LYS A C 1
ATOM 2310 O O . LYS A 1 300 ? -17.781 3.686 -15.609 1 94.38 300 LYS A O 1
ATOM 2315 N N . PHE A 1 301 ? -18.562 2.504 -13.93 1 96.06 301 PHE A N 1
ATOM 2316 C CA . PHE A 1 301 ? -17.594 2.908 -12.922 1 96.06 301 PHE A CA 1
ATOM 2317 C C . PHE A 1 301 ? -17.641 4.414 -12.695 1 96.06 301 PHE A C 1
ATOM 2319 O O . PHE A 1 301 ? -16.594 5.059 -12.531 1 96.06 301 PHE A O 1
ATOM 2326 N N . ASN A 1 302 ? -18.859 5.027 -12.75 1 95.12 302 ASN A N 1
ATOM 2327 C CA . ASN A 1 302 ? -19.031 6.457 -12.516 1 95.12 302 ASN A CA 1
ATOM 2328 C C . ASN A 1 302 ? -20.094 6.727 -11.445 1 95.12 302 ASN A C 1
ATOM 2330 O O . ASN A 1 302 ? -20.609 7.84 -11.352 1 95.12 302 ASN A O 1
ATOM 2334 N N . GLU A 1 303 ? -20.438 5.727 -10.648 1 96.81 303 GLU A N 1
ATOM 2335 C CA . GLU A 1 303 ? -21.516 5.84 -9.672 1 96.81 303 GLU A CA 1
ATOM 2336 C C . GLU A 1 303 ? -20.969 5.867 -8.25 1 96.81 303 GLU A C 1
ATOM 2338 O O . GLU A 1 303 ? -21.719 6.09 -7.293 1 96.81 303 GLU A O 1
ATOM 2343 N N . GLY A 1 304 ? -19.656 5.637 -8.047 1 98 304 GLY A N 1
ATOM 2344 C CA . GLY A 1 304 ? -19.094 5.562 -6.707 1 98 304 GLY A CA 1
ATOM 2345 C C . GLY A 1 304 ? -19.141 6.887 -5.969 1 98 304 GLY A C 1
ATOM 2346 O O . GLY A 1 304 ? -19.359 7.938 -6.574 1 98 304 GLY A O 1
ATOM 2347 N N . PRO A 1 305 ? -19.031 6.875 -4.703 1 98.62 305 PRO A N 1
ATOM 2348 C CA . PRO A 1 305 ? -19.047 8.102 -3.902 1 98.62 305 PRO A CA 1
ATOM 2349 C C . PRO A 1 305 ? -17.812 8.977 -4.133 1 98.62 305 PRO A C 1
ATOM 2351 O O . PRO A 1 305 ? -16.766 8.469 -4.551 1 98.62 305 PRO A O 1
ATOM 2354 N N . PRO A 1 306 ? -17.969 10.281 -3.885 1 98.44 306 PRO A N 1
ATOM 2355 C CA . PRO A 1 306 ? -16.781 11.133 -3.932 1 98.44 306 PRO A CA 1
ATOM 2356 C C . PRO A 1 306 ? -15.75 10.766 -2.865 1 98.44 306 PRO A C 1
ATOM 2358 O O . PRO A 1 306 ? -16.109 10.25 -1.808 1 98.44 306 PRO A O 1
ATOM 2361 N N . ILE A 1 307 ? -14.5 11.016 -3.191 1 98.75 307 ILE A N 1
ATOM 2362 C CA . ILE A 1 307 ? -13.391 10.672 -2.309 1 98.75 307 ILE A CA 1
ATOM 2363 C C . ILE A 1 307 ? -12.602 11.938 -1.951 1 98.75 307 ILE A C 1
ATOM 2365 O O . ILE A 1 307 ? -12.148 12.664 -2.838 1 98.75 307 ILE A O 1
ATOM 2369 N N . TYR A 1 308 ? -12.461 12.188 -0.642 1 98.12 308 TYR A N 1
ATOM 2370 C CA . TYR A 1 308 ? -11.766 13.359 -0.121 1 98.12 308 TYR A CA 1
ATOM 2371 C C . TYR A 1 308 ? -10.523 12.945 0.66 1 98.12 308 TYR A C 1
ATOM 2373 O O . TYR A 1 308 ? -10.586 12.055 1.512 1 98.12 308 TYR A O 1
ATOM 2381 N N . PHE A 1 309 ? -9.398 13.516 0.385 1 97.44 309 PHE A N 1
ATOM 2382 C CA . PHE A 1 309 ? -8.156 13.352 1.136 1 97.44 309 PHE A CA 1
ATOM 2383 C C . PHE A 1 309 ? -7.852 14.594 1.956 1 97.44 309 PHE A C 1
ATOM 2385 O O . PHE A 1 309 ? -8.062 15.719 1.494 1 97.44 309 PHE A O 1
ATOM 2392 N N . SER A 1 310 ? -7.293 14.383 3.141 1 95.38 310 SER A N 1
ATOM 2393 C CA . SER A 1 310 ? -6.965 15.516 3.996 1 95.38 310 SER A CA 1
ATOM 2394 C C . SER A 1 310 ? -5.852 16.359 3.389 1 95.38 310 SER A C 1
ATOM 2396 O O . SER A 1 310 ? -5.746 17.562 3.672 1 95.38 310 SER A O 1
ATOM 2398 N N . HIS A 1 311 ? -4.98 15.727 2.621 1 95.06 311 HIS A N 1
ATOM 2399 C CA . HIS A 1 311 ? -3.945 16.469 1.906 1 95.06 311 HIS A CA 1
ATOM 2400 C C . HIS A 1 311 ? -3.322 15.609 0.808 1 95.06 311 HIS A C 1
ATOM 2402 O O . HIS A 1 311 ? -3.723 14.461 0.605 1 95.06 311 HIS A O 1
ATOM 2408 N N . SER A 1 312 ? -2.307 16.172 0.086 1 94.81 312 SER A N 1
ATOM 2409 C CA . SER A 1 312 ? -1.786 15.484 -1.087 1 94.81 312 SER A CA 1
ATOM 2410 C C . SER A 1 312 ? -0.273 15.312 -1.006 1 94.81 312 SER A C 1
ATOM 2412 O O . SER A 1 312 ? 0.371 14.953 -1.993 1 94.81 312 SER A O 1
ATOM 2414 N N . ASP A 1 313 ? 0.322 15.531 0.168 1 95.56 313 ASP A N 1
ATOM 2415 C CA . ASP A 1 313 ? 1.773 15.422 0.277 1 95.56 313 ASP A CA 1
ATOM 2416 C C . ASP A 1 313 ? 2.232 13.984 0.022 1 95.56 313 ASP A C 1
ATOM 2418 O O . ASP A 1 313 ? 1.811 13.062 0.719 1 95.56 313 ASP A O 1
ATOM 2422 N N . ILE A 1 314 ? 3.172 13.859 -0.887 1 96.12 314 ILE A N 1
ATOM 2423 C CA . ILE A 1 314 ? 3.682 12.531 -1.212 1 96.12 314 ILE A CA 1
ATOM 2424 C C . ILE A 1 314 ? 4.672 12.078 -0.139 1 96.12 314 ILE A C 1
ATOM 2426 O O . ILE A 1 314 ? 4.73 10.898 0.201 1 96.12 314 ILE A O 1
ATOM 2430 N N . VAL A 1 315 ? 5.445 13.062 0.334 1 95.94 315 VAL A N 1
ATOM 2431 C CA . VAL A 1 315 ? 6.453 12.758 1.348 1 95.94 315 VAL A CA 1
ATOM 2432 C C . VAL A 1 315 ? 6.359 13.773 2.484 1 95.94 315 VAL A C 1
ATOM 2434 O O . VAL A 1 315 ? 5.727 14.82 2.34 1 95.94 315 VAL A O 1
ATOM 2437 N N . TRP A 1 316 ? 6.973 13.461 3.59 1 94.06 316 TRP A N 1
ATOM 2438 C CA . TRP A 1 316 ? 7.074 14.344 4.746 1 94.06 316 TRP A CA 1
ATOM 2439 C C . TRP A 1 316 ? 8.312 14.016 5.574 1 94.06 316 TRP A C 1
ATOM 2441 O O . TRP A 1 316 ? 8.945 12.977 5.375 1 94.06 316 TRP A O 1
ATOM 2451 N N . SER A 1 317 ? 8.703 14.938 6.359 1 93.06 317 SER A N 1
ATOM 2452 C CA . SER A 1 317 ? 9.859 14.773 7.234 1 93.06 317 SER A CA 1
ATOM 2453 C C . SER A 1 317 ? 9.477 14.07 8.531 1 93.06 317 SER A C 1
ATOM 2455 O O . SER A 1 317 ? 8.812 14.664 9.391 1 93.06 317 SER A O 1
ATOM 2457 N N . ALA A 1 318 ? 9.914 12.844 8.633 1 90.94 318 ALA A N 1
ATOM 2458 C CA . ALA A 1 318 ? 9.688 12.023 9.82 1 90.94 318 ALA A CA 1
ATOM 2459 C C . ALA A 1 318 ? 10.977 11.852 10.625 1 90.94 318 ALA A C 1
ATOM 2461 O O . ALA A 1 318 ? 11.844 12.727 10.602 1 90.94 318 ALA A O 1
ATOM 2462 N N . ALA A 1 319 ? 11.086 10.797 11.391 1 90.44 319 ALA A N 1
ATOM 2463 C CA . ALA A 1 319 ? 12.25 10.586 12.25 1 90.44 319 ALA A CA 1
ATOM 2464 C C . ALA A 1 319 ? 13.445 10.086 11.445 1 90.44 319 ALA A C 1
ATOM 2466 O O . ALA A 1 319 ? 14.594 10.211 11.883 1 90.44 319 ALA A O 1
ATOM 2467 N N . HIS A 1 320 ? 13.219 9.477 10.32 1 92.12 320 HIS A N 1
ATOM 2468 C CA . HIS A 1 320 ? 14.281 8.969 9.461 1 92.12 320 HIS A CA 1
ATOM 2469 C C . HIS A 1 320 ? 15.047 10.109 8.805 1 92.12 320 HIS A C 1
ATOM 2471 O O . HIS A 1 320 ? 14.492 11.18 8.562 1 92.12 320 HIS A O 1
ATOM 2477 N N . ASP A 1 321 ? 16.281 9.906 8.422 1 91.62 321 ASP A N 1
ATOM 2478 C CA . ASP A 1 321 ? 17.109 10.922 7.781 1 91.62 321 ASP A CA 1
ATOM 2479 C C . ASP A 1 321 ? 16.547 11.297 6.406 1 91.62 321 ASP A C 1
ATOM 2481 O O . ASP A 1 321 ? 16.656 12.445 5.977 1 91.62 321 ASP A O 1
ATOM 2485 N N . ASN A 1 322 ? 15.984 10.336 5.777 1 93.38 322 ASN A N 1
ATOM 2486 C CA . ASN A 1 322 ? 15.32 10.57 4.5 1 93.38 322 ASN A CA 1
ATOM 2487 C C . ASN A 1 322 ? 13.812 10.734 4.68 1 93.38 322 ASN A C 1
ATOM 2489 O O . ASN A 1 322 ? 13.242 10.242 5.652 1 93.38 322 ASN A O 1
ATOM 2493 N N . VAL A 1 323 ? 13.203 11.453 3.801 1 94.06 323 VAL A N 1
ATOM 2494 C CA . VAL A 1 323 ? 11.758 11.68 3.861 1 94.06 323 VAL A CA 1
ATOM 2495 C C . VAL A 1 323 ? 11.023 10.352 3.789 1 94.06 323 VAL A C 1
ATOM 2497 O O . VAL A 1 323 ? 11.57 9.352 3.312 1 94.06 323 VAL A O 1
ATOM 2500 N N . ARG A 1 324 ? 9.797 10.297 4.266 1 95.88 324 ARG A N 1
ATOM 2501 C CA . ARG A 1 324 ? 8.945 9.109 4.262 1 95.88 324 ARG A CA 1
ATOM 2502 C C . ARG A 1 324 ? 7.684 9.344 3.439 1 95.88 324 ARG A C 1
ATOM 2504 O O . ARG A 1 324 ? 7.238 10.484 3.289 1 95.88 324 ARG A O 1
ATOM 2511 N N . LEU A 1 325 ? 7.113 8.242 2.965 1 96.62 325 LEU A N 1
ATOM 2512 C CA . LEU A 1 325 ? 5.879 8.312 2.186 1 96.62 325 LEU A CA 1
ATOM 2513 C C . LEU A 1 325 ? 4.699 8.703 3.068 1 96.62 325 LEU A C 1
ATOM 2515 O O . LEU A 1 325 ? 4.609 8.266 4.219 1 96.62 325 LEU A O 1
ATOM 2519 N N . GLY A 1 326 ? 3.82 9.531 2.453 1 94.56 326 GLY A N 1
ATOM 2520 C CA . GLY A 1 326 ? 2.631 9.961 3.172 1 94.56 326 GLY A CA 1
ATOM 2521 C C . GLY A 1 326 ? 1.351 9.75 2.387 1 94.56 326 GLY A C 1
ATOM 2522 O O . GLY A 1 326 ? 1.29 8.891 1.503 1 94.56 326 GLY A O 1
ATOM 2523 N N . MET A 1 327 ? 0.318 10.484 2.734 1 95.69 327 MET A N 1
ATOM 2524 C CA . MET A 1 327 ? -1.044 10.312 2.238 1 95.69 327 MET A CA 1
ATOM 2525 C C . MET A 1 327 ? -1.111 10.547 0.734 1 95.69 327 MET A C 1
ATOM 2527 O O . MET A 1 327 ? -1.886 9.891 0.033 1 95.69 327 MET A O 1
ATOM 2531 N N . GLY A 1 328 ? -0.319 11.477 0.285 1 96.75 328 GLY A N 1
ATOM 2532 C CA . GLY A 1 328 ? -0.325 11.727 -1.147 1 96.75 328 GLY A CA 1
ATOM 2533 C C . GLY A 1 328 ? 0.075 10.516 -1.968 1 96.75 328 GLY A C 1
ATOM 2534 O O . GLY A 1 328 ? -0.379 10.352 -3.102 1 96.75 328 GLY A O 1
ATOM 2535 N N . ALA A 1 329 ? 1.009 9.719 -1.445 1 97.69 329 ALA A N 1
ATOM 2536 C CA . ALA A 1 329 ? 1.36 8.469 -2.109 1 97.69 329 ALA A CA 1
ATOM 2537 C C . ALA A 1 329 ? 0.158 7.531 -2.186 1 97.69 329 ALA A C 1
ATOM 2539 O O . ALA A 1 329 ? -0.106 6.934 -3.232 1 97.69 329 ALA A O 1
ATOM 2540 N N . LEU A 1 330 ? -0.563 7.387 -1.101 1 97.81 330 LEU A N 1
ATOM 2541 C CA . LEU A 1 330 ? -1.775 6.578 -1.083 1 97.81 330 LEU A CA 1
ATOM 2542 C C . LEU A 1 330 ? -2.773 7.066 -2.127 1 97.81 330 LEU A C 1
ATOM 2544 O O . LEU A 1 330 ? -3.35 6.266 -2.865 1 97.81 330 LEU A O 1
ATOM 2548 N N . ARG A 1 331 ? -2.982 8.367 -2.143 1 98.12 331 ARG A N 1
ATOM 2549 C CA . ARG A 1 331 ? -3.9 8.969 -3.105 1 98.12 331 ARG A CA 1
ATOM 2550 C C . ARG A 1 331 ? -3.518 8.594 -4.535 1 98.12 331 ARG A C 1
ATOM 2552 O O . ARG A 1 331 ? -4.359 8.141 -5.309 1 98.12 331 ARG A O 1
ATOM 2559 N N . LYS A 1 332 ? -2.268 8.727 -4.844 1 97.88 332 LYS A N 1
ATOM 2560 C CA . LYS A 1 332 ? -1.793 8.422 -6.191 1 97.88 332 LYS A CA 1
ATOM 2561 C C . LYS A 1 332 ? -1.994 6.949 -6.523 1 97.88 332 LYS A C 1
ATOM 2563 O O . LYS A 1 332 ? -2.365 6.605 -7.648 1 97.88 332 LYS A O 1
ATOM 2568 N N . MET A 1 333 ? -1.702 6.117 -5.602 1 98.44 333 MET A N 1
ATOM 2569 C CA . MET A 1 333 ? -1.868 4.684 -5.816 1 98.44 333 MET A CA 1
ATOM 2570 C C . MET A 1 333 ? -3.328 4.34 -6.094 1 98.44 333 MET A C 1
ATOM 2572 O O . MET A 1 333 ? -3.625 3.559 -7 1 98.44 333 MET A O 1
ATOM 2576 N N . VAL A 1 334 ? -4.262 4.926 -5.301 1 98.75 334 VAL A N 1
ATOM 2577 C CA . VAL A 1 334 ? -5.691 4.695 -5.492 1 98.75 334 VAL A CA 1
ATOM 2578 C C . VAL A 1 334 ? -6.102 5.121 -6.898 1 98.75 334 VAL A C 1
ATOM 2580 O O . VAL A 1 334 ? -6.766 4.367 -7.613 1 98.75 334 VAL A O 1
ATOM 2583 N N . GLU A 1 335 ? -5.664 6.293 -7.297 1 98.5 335 GLU A N 1
ATOM 2584 C CA . GLU A 1 335 ? -6.027 6.82 -8.609 1 98.5 335 GLU A CA 1
ATOM 2585 C C . GLU A 1 335 ? -5.457 5.957 -9.734 1 98.5 335 GLU A C 1
ATOM 2587 O O . GLU A 1 335 ? -6.16 5.633 -10.688 1 98.5 335 GLU A O 1
ATOM 2592 N N . MET A 1 336 ? -4.238 5.574 -9.625 1 97.94 336 MET A N 1
ATOM 2593 C CA . MET A 1 336 ? -3.582 4.762 -10.648 1 97.94 336 MET A CA 1
ATOM 2594 C C . MET A 1 336 ? -4.25 3.396 -10.766 1 97.94 336 MET A C 1
ATOM 2596 O O . MET A 1 336 ? -4.539 2.938 -11.875 1 97.94 336 MET A O 1
ATOM 2600 N N . LEU A 1 337 ? -4.492 2.73 -9.672 1 98.44 337 LEU A N 1
ATOM 2601 C CA . LEU A 1 337 ? -5.066 1.391 -9.688 1 98.44 337 LEU A CA 1
ATOM 2602 C C . LEU A 1 337 ? -6.5 1.42 -10.211 1 98.44 337 LEU A C 1
ATOM 2604 O O . LEU A 1 337 ? -6.941 0.475 -10.867 1 98.44 337 LEU A O 1
ATOM 2608 N N . PHE A 1 338 ? -7.289 2.5 -9.891 1 98.69 338 PHE A N 1
ATOM 2609 C CA . PHE A 1 338 ? -8.625 2.639 -10.461 1 98.69 338 PHE A CA 1
ATOM 2610 C C . PHE A 1 338 ? -8.57 2.621 -11.984 1 98.69 338 PHE A C 1
ATOM 2612 O O . PHE A 1 338 ? -9.352 1.917 -12.633 1 98.69 338 PHE A O 1
ATOM 2619 N N . THR A 1 339 ? -7.629 3.441 -12.5 1 97.94 339 THR A N 1
ATOM 2620 C CA . THR A 1 339 ? -7.473 3.504 -13.945 1 97.94 339 THR A CA 1
ATOM 2621 C C . THR A 1 339 ? -7.129 2.129 -14.516 1 97.94 339 THR A C 1
ATOM 2623 O O . THR A 1 339 ? -7.676 1.723 -15.547 1 97.94 339 THR A O 1
ATOM 2626 N N . ASP A 1 340 ? -6.277 1.4 -13.836 1 95.5 340 ASP A N 1
ATOM 2627 C CA . ASP A 1 340 ? -5.879 0.069 -14.281 1 95.5 340 ASP A CA 1
ATOM 2628 C C . ASP A 1 340 ? -7.062 -0.896 -14.25 1 95.5 340 ASP A C 1
ATOM 2630 O O . ASP A 1 340 ? -7.336 -1.582 -15.234 1 95.5 340 ASP A O 1
ATOM 2634 N N . LEU A 1 341 ? -7.77 -0.937 -13.156 1 96.06 341 LEU A N 1
ATOM 2635 C CA . LEU A 1 341 ? -8.844 -1.896 -12.93 1 96.06 341 LEU A CA 1
ATOM 2636 C C . LEU A 1 341 ? -10.023 -1.617 -13.867 1 96.06 341 LEU A C 1
ATOM 2638 O O . LEU A 1 341 ? -10.75 -2.537 -14.242 1 96.06 341 LEU A O 1
ATOM 2642 N N . THR A 1 342 ? -10.227 -0.344 -14.258 1 95.69 342 THR A N 1
ATOM 2643 C CA . THR A 1 342 ? -11.375 0.039 -15.07 1 95.69 342 THR A CA 1
ATOM 2644 C C . THR A 1 342 ? -10.977 0.149 -16.547 1 95.69 342 THR A C 1
ATOM 2646 O O . THR A 1 342 ? -11.789 0.564 -17.375 1 95.69 342 THR A O 1
ATOM 2649 N N . LYS A 1 343 ? -9.719 -0.153 -16.828 1 91.75 343 LYS A N 1
ATOM 2650 C CA . LYS A 1 343 ? -9.188 -0.156 -18.188 1 91.75 343 LYS A CA 1
ATOM 2651 C C . LYS A 1 343 ? -9.273 1.234 -18.812 1 91.75 343 LYS A C 1
ATOM 2653 O O . LYS A 1 343 ? -9.758 1.388 -19.938 1 91.75 343 LYS A O 1
ATOM 2658 N N . GLY A 1 344 ? -8.938 2.236 -17.953 1 94.5 344 GLY A N 1
ATOM 2659 C CA . GLY A 1 344 ? -8.688 3.523 -18.578 1 94.5 344 GLY A CA 1
ATOM 2660 C C . GLY A 1 344 ? -9.539 4.641 -18 1 94.5 344 GLY A C 1
ATOM 2661 O O . GLY A 1 344 ? -9.336 5.812 -18.328 1 94.5 344 GLY A O 1
ATOM 2662 N N . LYS A 1 345 ? -10.484 4.359 -17.188 1 96.81 345 LYS A N 1
ATOM 2663 C CA . LYS A 1 345 ? -11.273 5.434 -16.594 1 96.81 345 LYS A CA 1
ATOM 2664 C C . LYS A 1 345 ? -10.469 6.164 -15.516 1 96.81 345 LYS A C 1
ATOM 2666 O O . LYS A 1 345 ? -9.656 5.559 -14.828 1 96.81 345 LYS A O 1
ATOM 2671 N N . GLU A 1 346 ? -10.734 7.422 -15.406 1 97.19 346 GLU A N 1
ATOM 2672 C CA . GLU A 1 346 ? -10.008 8.234 -14.43 1 97.19 346 GLU A CA 1
ATOM 2673 C C . GLU A 1 346 ? -10.836 8.453 -13.172 1 97.19 346 GLU A C 1
ATOM 2675 O O . GLU A 1 346 ? -12.055 8.594 -13.242 1 97.19 346 GLU A O 1
ATOM 2680 N N . LEU A 1 347 ? -10.172 8.422 -12.07 1 97.69 347 LEU A N 1
ATOM 2681 C CA . LEU A 1 347 ? -10.797 8.695 -10.781 1 97.69 347 LEU A CA 1
ATOM 2682 C C . LEU A 1 347 ? -10.43 10.094 -10.289 1 97.69 347 LEU A C 1
ATOM 2684 O O . LEU A 1 347 ? -9.258 10.406 -10.094 1 97.69 347 LEU A O 1
ATOM 2688 N N . GLU A 1 348 ? -11.398 10.875 -10.094 1 94 348 GLU A N 1
ATOM 2689 C CA . GLU A 1 348 ? -11.18 12.211 -9.547 1 94 348 GLU A CA 1
ATOM 2690 C C . GLU A 1 348 ? -11.32 12.219 -8.031 1 94 348 GLU A C 1
ATOM 2692 O O . GLU A 1 348 ? -12.336 11.773 -7.492 1 94 348 GLU A O 1
ATOM 2697 N N . THR A 1 349 ? -10.305 12.609 -7.348 1 97.62 349 THR A N 1
ATOM 2698 C CA . THR A 1 349 ? -10.344 12.773 -5.898 1 97.62 349 THR A CA 1
ATOM 2699 C C . THR A 1 349 ? -10.109 14.234 -5.516 1 97.62 349 THR A C 1
ATOM 2701 O O . THR A 1 349 ? -9.609 15.023 -6.32 1 97.62 349 THR A O 1
ATOM 2704 N N . ILE A 1 350 ? -10.57 14.633 -4.332 1 96.69 350 ILE A N 1
ATOM 2705 C CA . ILE A 1 350 ? -10.445 16 -3.848 1 96.69 350 ILE A CA 1
ATOM 2706 C C . ILE A 1 350 ? -9.555 16.031 -2.609 1 96.69 350 ILE A C 1
ATOM 2708 O O . ILE A 1 350 ? -9.727 15.234 -1.688 1 96.69 350 ILE A O 1
ATOM 2712 N N . ALA A 1 351 ? -8.594 16.859 -2.623 1 95.56 351 ALA A N 1
ATOM 2713 C CA . ALA A 1 351 ? -7.715 17.016 -1.47 1 95.56 351 ALA A CA 1
ATOM 2714 C C . ALA A 1 351 ? -7.992 18.344 -0.753 1 95.56 351 ALA A C 1
ATOM 2716 O O . ALA A 1 351 ? -8.305 19.344 -1.392 1 95.56 351 ALA A O 1
ATOM 2717 N N . PHE A 1 352 ? -7.914 18.219 0.496 1 94.06 352 PHE A N 1
ATOM 2718 C CA . PHE A 1 352 ? -7.93 19.406 1.35 1 94.06 352 PHE A CA 1
ATOM 2719 C C . PHE A 1 352 ? -6.52 19.766 1.788 1 94.06 352 PHE A C 1
ATOM 2721 O O . PHE A 1 352 ? -5.551 19.5 1.076 1 94.06 352 PHE A O 1
ATOM 2728 N N . GLY A 1 353 ? -6.273 20.484 2.779 1 94.5 353 GLY A N 1
ATOM 2729 C CA . GLY A 1 353 ? -4.969 20.859 3.303 1 94.5 353 GLY A CA 1
ATOM 2730 C C . GLY A 1 353 ? -4.133 21.641 2.307 1 94.5 353 GLY A C 1
ATOM 2731 O O . GLY A 1 353 ? -4.586 21.938 1.199 1 94.5 353 GLY A O 1
ATOM 2732 N N . LYS A 1 354 ? -2.838 21.969 2.787 1 96.38 354 LYS A N 1
ATOM 2733 C CA . LYS A 1 354 ? -1.881 22.625 1.905 1 96.38 354 LYS A CA 1
ATOM 2734 C C . LYS A 1 354 ? -1.53 21.734 0.713 1 96.38 354 LYS A C 1
ATOM 2736 O O . LYS A 1 354 ? -1.416 20.516 0.854 1 96.38 354 LYS A O 1
ATOM 2741 N N . PRO A 1 355 ? -1.528 22.297 -0.594 1 97.38 355 PRO A N 1
ATOM 2742 C CA . PRO A 1 355 ? -1.478 23.719 -0.982 1 97.38 355 PRO A CA 1
ATOM 2743 C C . PRO A 1 355 ? -2.855 24.281 -1.307 1 97.38 355 PRO A C 1
ATOM 2745 O O . PRO A 1 355 ? -2.957 25.375 -1.875 1 97.38 355 PRO A O 1
ATOM 2748 N N . GLN A 1 356 ? -3.902 23.578 -0.976 1 95.25 356 GLN A N 1
ATOM 2749 C CA . GLN A 1 356 ? -5.234 24.031 -1.359 1 95.25 356 GLN A CA 1
ATOM 2750 C C . GLN A 1 356 ? -5.566 25.375 -0.7 1 95.25 356 GLN A C 1
ATOM 2752 O O . GLN A 1 356 ? -5.289 25.562 0.485 1 95.25 356 GLN A O 1
ATOM 2757 N N . ILE A 1 357 ? -6.242 26.219 -1.401 1 94.38 357 ILE A N 1
ATOM 2758 C CA . ILE A 1 357 ? -6.477 27.609 -1.032 1 94.38 357 ILE A CA 1
ATOM 2759 C C . ILE A 1 357 ? -7.375 27.688 0.199 1 94.38 357 ILE A C 1
ATOM 2761 O O . ILE A 1 357 ? -7.23 28.578 1.036 1 94.38 357 ILE A O 1
ATOM 2765 N N . GLY A 1 358 ? -8.227 26.703 0.326 1 90.94 358 GLY A N 1
ATOM 2766 C CA . GLY A 1 358 ? -9.203 26.688 1.405 1 90.94 358 GLY A CA 1
ATOM 2767 C C . GLY A 1 358 ? -8.57 26.719 2.783 1 90.94 358 GLY A C 1
ATOM 2768 O O . GLY A 1 358 ? -9.102 27.328 3.709 1 90.94 358 GLY A O 1
ATOM 2769 N N . THR A 1 359 ? -7.484 26.078 2.926 1 92.88 359 THR A N 1
ATOM 2770 C CA . THR A 1 359 ? -6.781 26.031 4.199 1 92.88 359 THR A CA 1
ATOM 2771 C C . THR A 1 359 ? -6.246 27.406 4.582 1 92.88 359 THR A C 1
ATOM 2773 O O . THR A 1 359 ? -6.352 27.812 5.734 1 92.88 359 THR A O 1
ATOM 2776 N N . PHE A 1 360 ? -5.758 28.141 3.691 1 96.06 360 PHE A N 1
ATOM 2777 C CA . PHE A 1 360 ? -5.215 29.484 3.91 1 96.06 360 PHE A CA 1
ATOM 2778 C C . PHE A 1 360 ? -6.336 30.484 4.137 1 96.06 360 PHE A C 1
ATOM 2780 O O . PHE A 1 360 ? -6.188 31.422 4.918 1 96.06 360 PHE A O 1
ATOM 2787 N N . GLN A 1 361 ? -7.402 30.25 3.455 1 93.75 361 GLN A N 1
ATOM 2788 C CA . GLN A 1 361 ? -8.578 31.078 3.688 1 93.75 361 GLN A CA 1
ATOM 2789 C C . GLN A 1 361 ? -9.086 30.922 5.117 1 93.75 361 GLN A C 1
ATOM 2791 O O . GLN A 1 361 ? -9.453 31.906 5.762 1 93.75 361 GLN A O 1
ATOM 2796 N N . PHE A 1 362 ? -9.117 29.734 5.559 1 89.44 362 PHE A N 1
ATOM 2797 C CA . PHE A 1 362 ? -9.539 29.484 6.934 1 89.44 362 PHE A CA 1
ATOM 2798 C C . PHE A 1 362 ? -8.617 30.172 7.922 1 89.44 362 PHE A C 1
ATOM 2800 O O . PHE A 1 362 ? -9.086 30.797 8.875 1 89.44 362 PHE A O 1
ATOM 2807 N N . ALA A 1 363 ? -7.352 30.047 7.723 1 94.5 363 ALA A N 1
ATOM 2808 C CA . ALA A 1 363 ? -6.363 30.703 8.57 1 94.5 363 ALA A CA 1
ATOM 2809 C C . ALA A 1 363 ? -6.566 32.219 8.586 1 94.5 363 ALA A C 1
ATOM 2811 O O . ALA A 1 363 ? -6.473 32.844 9.633 1 94.5 363 ALA A O 1
ATOM 2812 N N . THR A 1 364 ? -6.844 32.75 7.457 1 96 364 THR A N 1
ATOM 2813 C CA . THR A 1 364 ? -7.07 34.188 7.328 1 96 364 THR A CA 1
ATOM 2814 C C . THR A 1 364 ? -8.297 34.625 8.117 1 96 364 THR A C 1
ATOM 2816 O O . THR A 1 364 ? -8.266 35.625 8.82 1 96 364 THR A O 1
ATOM 2819 N N . ARG A 1 365 ? -9.359 33.844 8.008 1 92.56 365 ARG A N 1
ATOM 2820 C CA . ARG A 1 365 ? -10.57 34.156 8.758 1 92.56 365 ARG A CA 1
ATOM 2821 C C . ARG A 1 365 ? -10.305 34.094 10.258 1 92.56 365 ARG A C 1
ATOM 2823 O O . ARG A 1 365 ? -10.812 34.938 11.016 1 92.56 365 ARG A O 1
ATOM 2830 N N . LEU A 1 366 ? -9.578 33.156 10.656 1 92 366 LEU A N 1
ATOM 2831 C CA . LEU A 1 366 ? -9.25 33 12.07 1 92 366 LEU A CA 1
ATOM 2832 C C . LEU A 1 366 ? -8.461 34.188 12.594 1 92 366 LEU A C 1
ATOM 2834 O O . LEU A 1 366 ? -8.789 34.719 13.641 1 92 366 LEU A O 1
ATOM 2838 N N . LEU A 1 367 ? -7.438 34.594 11.898 1 95.06 367 LEU A N 1
ATOM 2839 C CA . LEU A 1 367 ? -6.594 35.688 12.312 1 95.06 367 LEU A CA 1
ATOM 2840 C C . LEU A 1 367 ? -7.371 37 12.266 1 95.06 367 LEU A C 1
ATOM 2842 O O . LEU A 1 367 ? -7.148 37.906 13.094 1 95.06 367 LEU A O 1
ATOM 2846 N N . LYS A 1 368 ? -8.219 37.125 11.281 1 95.31 368 LYS A N 1
ATOM 2847 C CA . LYS A 1 368 ? -9.078 38.281 11.203 1 95.31 368 LYS A CA 1
ATOM 2848 C C . LYS A 1 368 ? -9.984 38.375 12.43 1 95.31 368 LYS A C 1
ATOM 2850 O O . LYS A 1 368 ? -10.117 39.469 13.016 1 95.31 368 LYS A O 1
ATOM 2855 N N . GLN A 1 369 ? -10.578 37.281 12.766 1 92.06 369 GLN A N 1
ATOM 2856 C CA . GLN A 1 369 ? -11.469 37.281 13.922 1 92.06 369 GLN A CA 1
ATOM 2857 C C . GLN A 1 369 ? -10.711 37.625 15.203 1 92.06 369 GLN A C 1
ATOM 2859 O O . GLN A 1 369 ? -11.227 38.344 16.062 1 92.06 369 GLN A O 1
ATOM 2864 N N . TRP A 1 370 ? -9.594 37.062 15.359 1 91.56 370 TRP A N 1
ATOM 2865 C CA . TRP A 1 370 ? -8.75 37.406 16.5 1 91.56 370 TRP A CA 1
ATOM 2866 C C . TRP A 1 370 ? -8.477 38.906 16.562 1 91.56 370 TRP A C 1
ATOM 2868 O O . TRP A 1 370 ? -8.641 39.531 17.609 1 91.56 370 TRP A O 1
ATOM 2878 N N . ARG A 1 371 ? -8.055 39.469 15.461 1 93.25 371 ARG A N 1
ATOM 2879 C CA . ARG A 1 371 ? -7.699 40.906 15.398 1 93.25 371 ARG A CA 1
ATOM 2880 C C . ARG A 1 371 ? -8.914 41.781 15.688 1 93.25 371 ARG A C 1
ATOM 2882 O O . ARG A 1 371 ? -8.781 42.812 16.312 1 93.25 371 ARG A O 1
ATOM 2889 N N . LYS A 1 372 ? -10.016 41.312 15.195 1 92.12 372 LYS A N 1
ATOM 2890 C CA . LYS A 1 372 ? -11.266 42 15.461 1 92.12 372 LYS A CA 1
ATOM 2891 C C . LYS A 1 372 ? -11.586 42.031 16.953 1 92.12 372 LYS A C 1
ATOM 2893 O O . LYS A 1 372 ? -11.922 43.062 17.516 1 92.12 372 LYS A O 1
ATOM 2898 N N . GLU A 1 373 ? -11.422 41 17.562 1 86.31 373 GLU A N 1
ATOM 2899 C CA . GLU A 1 373 ? -11.789 40.875 18.969 1 86.31 373 GLU A CA 1
ATOM 2900 C C . GLU A 1 373 ? -10.781 41.562 19.875 1 86.31 373 GLU A C 1
ATOM 2902 O O . GLU A 1 373 ? -11.164 42.219 20.859 1 86.31 373 GLU A O 1
ATOM 2907 N N . GLU A 1 374 ? -9.57 41.5 19.547 1 87.69 374 GLU A N 1
ATOM 2908 C CA . GLU A 1 374 ? -8.523 42 20.422 1 87.69 374 GLU A CA 1
ATOM 2909 C C . GLU A 1 374 ? -8.266 43.5 20.172 1 87.69 374 GLU A C 1
ATOM 2911 O O . GLU A 1 374 ? -7.922 44.219 21.094 1 87.69 374 GLU A O 1
ATOM 2916 N N . TYR A 1 375 ? -8.492 43.875 18.938 1 90.25 375 TYR A N 1
ATOM 2917 C CA . TYR A 1 375 ? -8.055 45.219 18.578 1 90.25 375 TYR A CA 1
ATOM 2918 C C . TYR A 1 375 ? -9.172 46 17.891 1 90.25 375 TYR A C 1
ATOM 2920 O O . TYR A 1 375 ? -8.977 47.156 17.484 1 90.25 375 TYR A O 1
ATOM 2928 N N . ARG A 1 376 ? -10.266 45.406 17.703 1 92.44 376 ARG A N 1
ATOM 2929 C CA . ARG A 1 376 ? -11.422 46 17.062 1 92.44 376 ARG A CA 1
ATOM 2930 C C . ARG A 1 376 ? -11.102 46.406 15.625 1 92.44 376 ARG A C 1
ATOM 2932 O O . ARG A 1 376 ? -11.555 47.438 15.156 1 92.44 376 ARG A O 1
ATOM 2939 N N . ILE A 1 377 ? -10.25 45.688 15.047 1 93.62 377 ILE A N 1
ATOM 2940 C CA . ILE A 1 377 ? -9.898 45.875 13.641 1 93.62 377 ILE A CA 1
ATOM 2941 C C . ILE A 1 377 ? -10.422 44.688 12.82 1 93.62 377 ILE A C 1
ATOM 2943 O O . ILE A 1 377 ? -9.945 43.562 12.969 1 93.62 377 ILE A O 1
ATOM 2947 N N . ASN A 1 378 ? -11.328 44.969 11.93 1 93.69 378 ASN A N 1
ATOM 2948 C CA . ASN A 1 378 ? -12.016 43.938 11.164 1 93.69 378 ASN A CA 1
ATOM 2949 C C . ASN A 1 378 ? -11.297 43.656 9.844 1 93.69 378 ASN A C 1
ATOM 2951 O O . ASN A 1 378 ? -11.898 43.75 8.773 1 93.69 378 ASN A O 1
ATOM 2955 N N . ARG A 1 379 ? -10.078 43.344 9.898 1 95.75 379 ARG A N 1
ATOM 2956 C CA . ARG A 1 379 ? -9.219 42.938 8.797 1 95.75 379 ARG A CA 1
ATOM 2957 C C . ARG A 1 379 ? -8.117 42 9.273 1 95.75 379 ARG A C 1
ATOM 2959 O O . ARG A 1 379 ? -7.684 42.094 10.43 1 95.75 379 ARG A O 1
ATOM 2966 N N . PRO A 1 380 ? -7.68 41.125 8.43 1 96.5 380 PRO A N 1
ATOM 2967 C CA . PRO A 1 380 ? -6.551 40.281 8.836 1 96.5 380 PRO A CA 1
ATOM 2968 C C . PRO A 1 380 ? -5.254 41.062 9.008 1 96.5 380 PRO A C 1
ATOM 2970 O O . PRO A 1 380 ? -5.18 42.25 8.602 1 96.5 380 PRO A O 1
ATOM 2973 N N . PRO A 1 381 ? -4.277 40.469 9.664 1 97.31 381 PRO A N 1
ATOM 2974 C CA . PRO A 1 381 ? -2.969 41.125 9.688 1 97.31 381 PRO A CA 1
ATOM 2975 C C . PRO A 1 381 ? -2.469 41.5 8.289 1 97.31 381 PRO A C 1
ATOM 2977 O O . PRO A 1 381 ? -2.777 40.781 7.32 1 97.31 381 PRO A O 1
ATOM 2980 N N . GLU A 1 382 ? -1.695 42.531 8.211 1 97.5 382 GLU A N 1
ATOM 2981 C CA . GLU A 1 382 ? -1.203 43 6.922 1 97.5 382 GLU A CA 1
ATOM 2982 C C . GLU A 1 382 ? -0.303 41.969 6.254 1 97.5 382 GLU A C 1
ATOM 2984 O O . GLU A 1 382 ? -0.318 41.812 5.031 1 97.5 382 GLU A O 1
ATOM 2989 N N . THR A 1 383 ? 0.486 41.281 7.047 1 98.44 383 THR A N 1
ATOM 2990 C CA . THR A 1 383 ? 1.384 40.25 6.531 1 98.44 383 THR A CA 1
ATOM 2991 C C . THR A 1 383 ? 1.301 39 7.383 1 98.44 383 THR A C 1
ATOM 2993 O O . THR A 1 383 ? 1.303 39.062 8.617 1 98.44 383 THR A O 1
ATOM 2996 N N . VAL A 1 384 ? 1.164 37.875 6.734 1 98.75 384 VAL A N 1
ATOM 2997 C CA . VAL A 1 384 ? 1.333 36.594 7.383 1 98.75 384 VAL A CA 1
ATOM 2998 C C . VAL A 1 384 ? 2.543 35.875 6.797 1 98.75 384 VAL A C 1
ATOM 3000 O O . VAL A 1 384 ? 2.598 35.594 5.59 1 98.75 384 VAL A O 1
ATOM 3003 N N . TYR A 1 385 ? 3.557 35.594 7.602 1 98.88 385 TYR A N 1
ATOM 3004 C CA . TYR A 1 385 ? 4.723 34.844 7.203 1 98.88 385 TYR A CA 1
ATOM 3005 C C . TYR A 1 385 ? 4.465 33.344 7.367 1 98.88 385 TYR A C 1
ATOM 3007 O O . TYR A 1 385 ? 4.309 32.844 8.484 1 98.88 385 TYR A O 1
ATOM 3015 N N . PHE A 1 386 ? 4.379 32.656 6.254 1 98.88 386 PHE A N 1
ATOM 3016 C CA . PHE A 1 386 ? 4.23 31.219 6.332 1 98.88 386 PHE A CA 1
ATOM 3017 C C . PHE A 1 386 ? 5.586 30.531 6.246 1 98.88 386 PHE A C 1
ATOM 3019 O O . PHE A 1 386 ? 6.305 30.688 5.254 1 98.88 386 PHE A O 1
ATOM 3026 N N . VAL A 1 387 ? 5.926 29.75 7.234 1 98.94 387 VAL A N 1
ATOM 3027 C CA . VAL A 1 387 ? 7.203 29.047 7.312 1 98.94 387 VAL A CA 1
ATOM 3028 C C . VAL A 1 387 ? 6.98 27.562 7.078 1 98.94 387 VAL A C 1
ATOM 3030 O O . VAL A 1 387 ? 6.277 26.891 7.848 1 98.94 387 VAL A O 1
ATOM 3033 N N . GLY A 1 388 ? 7.555 27.031 6.039 1 98.62 388 GLY A N 1
ATOM 3034 C CA . GLY A 1 388 ? 7.379 25.641 5.691 1 98.62 388 GLY A CA 1
ATOM 3035 C C . GLY A 1 388 ? 8.648 24.984 5.176 1 98.62 388 GLY A C 1
ATOM 3036 O O . GLY A 1 388 ? 9.641 25.672 4.906 1 98.62 388 GLY A O 1
ATOM 3037 N N . ASP A 1 389 ? 8.656 23.609 5.043 1 98.19 389 ASP A N 1
ATOM 3038 C CA . ASP A 1 389 ? 9.82 22.859 4.57 1 98.19 389 ASP A CA 1
ATOM 3039 C C . ASP A 1 389 ? 9.516 22.141 3.258 1 98.19 389 ASP A C 1
ATOM 3041 O O . ASP A 1 389 ? 10.398 21.516 2.668 1 98.19 389 ASP A O 1
ATOM 3045 N N . THR A 1 390 ? 8.281 22.203 2.787 1 97.69 390 THR A N 1
ATOM 3046 C CA . THR A 1 390 ? 7.891 21.469 1.588 1 97.69 390 THR A CA 1
ATOM 3047 C C . THR A 1 390 ? 7.508 22.438 0.468 1 97.69 390 THR A C 1
ATOM 3049 O O . THR A 1 390 ? 6.441 23.047 0.512 1 97.69 390 THR A O 1
ATOM 3052 N N . PRO A 1 391 ? 8.266 22.547 -0.559 1 98.12 391 PRO A N 1
ATOM 3053 C CA . PRO A 1 391 ? 7.973 23.484 -1.654 1 98.12 391 PRO A CA 1
ATOM 3054 C C . PRO A 1 391 ? 6.617 23.219 -2.305 1 98.12 391 PRO A C 1
ATOM 3056 O O . PRO A 1 391 ? 5.867 24.156 -2.584 1 98.12 391 PRO A O 1
ATOM 3059 N N . GLU A 1 392 ? 6.199 21.969 -2.449 1 96.88 392 GLU A N 1
ATOM 3060 C CA . GLU A 1 392 ? 5.027 21.562 -3.215 1 96.88 392 GLU A CA 1
ATOM 3061 C C . GLU A 1 392 ? 3.738 21.875 -2.463 1 96.88 392 GLU A C 1
ATOM 3063 O O . GLU A 1 392 ? 2.672 22 -3.07 1 96.88 392 GLU A O 1
ATOM 3068 N N . SER A 1 393 ? 3.855 22.031 -1.142 1 97.75 393 SER A N 1
ATOM 3069 C CA . SER A 1 393 ? 2.641 22.281 -0.373 1 97.75 393 SER A CA 1
ATOM 3070 C C . SER A 1 393 ? 2.713 23.625 0.351 1 97.75 393 SER A C 1
ATOM 3072 O O . SER A 1 393 ? 1.872 24.5 0.135 1 97.75 393 SER A O 1
ATOM 3074 N N . ASP A 1 394 ? 3.777 23.875 1.069 1 98.38 394 ASP A N 1
ATOM 3075 C CA . ASP A 1 394 ? 3.912 25.094 1.857 1 98.38 394 ASP A CA 1
ATOM 3076 C C . ASP A 1 394 ? 4.109 26.312 0.956 1 98.38 394 ASP A C 1
ATOM 3078 O O . ASP A 1 394 ? 3.371 27.297 1.061 1 98.38 394 ASP A O 1
ATOM 3082 N N . ILE A 1 395 ? 5.102 26.219 0.089 1 98.75 395 ILE A N 1
ATOM 3083 C CA . ILE A 1 395 ? 5.504 27.359 -0.72 1 98.75 395 ILE A CA 1
ATOM 3084 C C . ILE A 1 395 ? 4.496 27.578 -1.844 1 98.75 395 ILE A C 1
ATOM 3086 O O . ILE A 1 395 ? 4.012 28.703 -2.043 1 98.75 395 ILE A O 1
ATOM 3090 N N . LYS A 1 396 ? 4.156 26.5 -2.504 1 98.69 396 LYS A N 1
ATOM 3091 C CA . LYS A 1 396 ? 3.145 26.625 -3.549 1 98.69 396 LYS A CA 1
ATOM 3092 C C . LYS A 1 396 ? 1.852 27.219 -3.002 1 98.69 396 LYS A C 1
ATOM 3094 O O . LYS A 1 396 ? 1.296 28.156 -3.586 1 98.69 396 LYS A O 1
ATOM 3099 N N . GLY A 1 397 ? 1.335 26.672 -1.884 1 98.44 397 GLY A N 1
ATOM 3100 C CA . GLY A 1 397 ? 0.09 27.141 -1.299 1 98.44 397 GLY A CA 1
ATOM 3101 C C . GLY A 1 397 ? 0.141 28.594 -0.885 1 98.44 397 GLY A C 1
ATOM 3102 O O . GLY A 1 397 ? -0.794 29.359 -1.149 1 98.44 397 GLY A O 1
ATOM 3103 N N . THR A 1 398 ? 1.21 28.953 -0.242 1 98.75 398 THR A N 1
ATOM 3104 C CA . THR A 1 398 ? 1.371 30.328 0.209 1 98.75 398 THR A CA 1
ATOM 3105 C C . THR A 1 398 ? 1.417 31.297 -0.979 1 98.75 398 THR A C 1
ATOM 3107 O O . THR A 1 398 ? 0.748 32.312 -0.977 1 98.75 398 THR A O 1
ATOM 3110 N N . ASN A 1 399 ? 2.197 30.922 -2.029 1 98.62 399 ASN A N 1
ATOM 3111 C CA . ASN A 1 399 ? 2.311 31.734 -3.227 1 98.62 399 ASN A CA 1
ATOM 3112 C C . ASN A 1 399 ? 0.969 31.891 -3.939 1 98.62 399 ASN A C 1
ATOM 3114 O O . ASN A 1 399 ? 0.578 33 -4.316 1 98.62 399 ASN A O 1
ATOM 3118 N N . ASP A 1 400 ? 0.287 30.797 -4.164 1 98.38 400 ASP A N 1
ATOM 3119 C CA . ASP A 1 400 ? -1.014 30.828 -4.824 1 98.38 400 ASP A CA 1
ATOM 3120 C C . ASP A 1 400 ? -2.006 31.688 -4.055 1 98.38 400 ASP A C 1
ATOM 3122 O O . ASP A 1 400 ? -2.762 32.469 -4.656 1 98.38 400 ASP A O 1
ATOM 3126 N N . PHE A 1 401 ? -2.035 31.562 -2.756 1 98.25 401 PHE A N 1
ATOM 3127 C CA . PHE A 1 401 ? -2.963 32.344 -1.94 1 98.25 401 PHE A CA 1
ATOM 3128 C C . PHE A 1 401 ? -2.59 33.812 -1.947 1 98.25 401 PHE A C 1
ATOM 3130 O O . PHE A 1 401 ? -3.465 34.688 -1.962 1 98.25 401 PHE A O 1
ATOM 3137 N N . ASN A 1 402 ? -1.308 34.062 -1.866 1 98.5 402 ASN A N 1
ATOM 3138 C CA . ASN A 1 402 ? -0.83 35.438 -1.904 1 98.5 402 ASN A CA 1
ATOM 3139 C C . ASN A 1 402 ? -1.326 36.188 -3.148 1 98.5 402 ASN A C 1
ATOM 3141 O O . ASN A 1 402 ? -1.573 37.375 -3.107 1 98.5 402 ASN A O 1
ATOM 3145 N N . GLU A 1 403 ? -1.471 35.531 -4.258 1 97.75 403 GLU A N 1
ATOM 3146 C CA . GLU A 1 403 ? -1.946 36.125 -5.5 1 97.75 403 GLU A CA 1
ATOM 3147 C C . GLU A 1 403 ? -3.414 36.531 -5.395 1 97.75 403 GLU A C 1
ATOM 3149 O O . GLU A 1 403 ? -3.877 37.406 -6.129 1 97.75 403 GLU A O 1
ATOM 3154 N N . LYS A 1 404 ? -4.109 35.969 -4.461 1 95.62 404 LYS A N 1
ATOM 3155 C CA . LYS A 1 404 ? -5.551 36.156 -4.398 1 95.62 404 LYS A CA 1
ATOM 3156 C C . LYS A 1 404 ? -5.941 36.938 -3.152 1 95.62 404 LYS A C 1
ATOM 3158 O O . LYS A 1 404 ? -6.992 37.594 -3.123 1 95.62 404 LYS A O 1
ATOM 3163 N N . ALA A 1 405 ? -5.086 36.906 -2.168 1 96.12 405 ALA A N 1
ATOM 3164 C CA . ALA A 1 405 ? -5.398 37.5 -0.869 1 96.12 405 ALA A CA 1
ATOM 3165 C C . ALA A 1 405 ? -5.293 39.031 -0.916 1 96.12 405 ALA A C 1
ATOM 3167 O O . ALA A 1 405 ? -4.57 39.562 -1.748 1 96.12 405 ALA A O 1
ATOM 3168 N N . LYS A 1 406 ? -6.086 39.656 -0.026 1 94.12 406 LYS A N 1
ATOM 3169 C CA . LYS A 1 406 ? -6.023 41.125 0.098 1 94.12 406 LYS A CA 1
ATOM 3170 C C . LYS A 1 406 ? -4.805 41.562 0.909 1 94.12 406 LYS A C 1
ATOM 3172 O O . LYS A 1 406 ? -4.285 42.656 0.72 1 94.12 406 LYS A O 1
ATOM 3177 N N . ASN A 1 407 ? -4.445 40.719 1.773 1 97.12 407 ASN A N 1
ATOM 3178 C CA . ASN A 1 407 ? -3.223 40.969 2.531 1 97.12 407 ASN A CA 1
ATOM 3179 C C . ASN A 1 407 ? -2.051 40.156 1.975 1 97.12 407 ASN A C 1
ATOM 3181 O O . ASN A 1 407 ? -2.207 39.406 1.008 1 97.12 407 ASN A O 1
ATOM 3185 N N . GLU A 1 408 ? -0.862 40.312 2.568 1 98.19 408 GLU A N 1
ATOM 3186 C CA . GLU A 1 408 ? 0.345 39.625 2.094 1 98.19 408 GLU A CA 1
ATOM 3187 C C . GLU A 1 408 ? 0.558 38.312 2.812 1 98.19 408 GLU A C 1
ATOM 3189 O O . GLU A 1 408 ? 0.54 38.25 4.043 1 98.19 408 GLU A O 1
ATOM 3194 N N . TRP A 1 409 ? 0.665 37.312 2.035 1 98.75 409 TRP A N 1
ATOM 3195 C CA . TRP A 1 409 ? 1.188 36.062 2.531 1 98.75 409 TRP A CA 1
ATOM 3196 C C . TRP A 1 409 ? 2.604 35.812 2.02 1 98.75 409 TRP A C 1
ATOM 3198 O O . TRP A 1 409 ? 2.826 35.719 0.81 1 98.75 409 TRP A O 1
ATOM 3208 N N . TYR A 1 410 ? 3.578 35.781 2.887 1 98.81 410 TYR A N 1
ATOM 3209 C CA . TYR A 1 410 ? 5.004 35.75 2.584 1 98.81 410 TYR A CA 1
ATOM 3210 C C . TYR A 1 410 ? 5.594 34.375 2.855 1 98.81 410 TYR A C 1
ATOM 3212 O O . TYR A 1 410 ? 5.676 33.938 4.008 1 98.81 410 TYR A O 1
ATOM 3220 N N . SER A 1 411 ? 6.008 33.656 1.773 1 98.88 411 SER A N 1
ATOM 3221 C CA . SER A 1 411 ? 6.477 32.281 1.91 1 98.88 411 SER A CA 1
ATOM 3222 C C . SER A 1 411 ? 7.945 32.219 2.32 1 98.88 411 SER A C 1
ATOM 3224 O O . SER A 1 411 ? 8.797 32.844 1.676 1 98.88 411 SER A O 1
ATOM 3226 N N . ILE A 1 412 ? 8.258 31.5 3.377 1 98.94 412 ILE A N 1
ATOM 3227 C CA . ILE A 1 412 ? 9.625 31.266 3.834 1 98.94 412 ILE A CA 1
ATOM 3228 C C . ILE A 1 412 ? 9.898 29.766 3.883 1 98.94 412 ILE A C 1
ATOM 3230 O O . ILE A 1 412 ? 9.172 29.016 4.543 1 98.94 412 ILE A O 1
ATOM 3234 N N . LEU A 1 413 ? 10.945 29.312 3.131 1 98.88 413 LEU A N 1
ATOM 3235 C CA . LEU A 1 413 ? 11.344 27.922 3.076 1 98.88 413 LEU A CA 1
ATOM 3236 C C . LEU A 1 413 ? 12.508 27.656 4.023 1 98.88 413 LEU A C 1
ATOM 3238 O O . LEU A 1 413 ? 13.5 28.375 4.016 1 98.88 413 LEU A O 1
ATOM 3242 N N . VAL A 1 414 ? 12.359 26.672 4.906 1 98.62 414 VAL A N 1
ATOM 3243 C CA . VAL A 1 414 ? 13.461 26.266 5.773 1 98.62 414 VAL A CA 1
ATOM 3244 C C . VAL A 1 414 ? 14.109 25 5.234 1 98.62 414 VAL A C 1
ATOM 3246 O O . VAL A 1 414 ? 13.492 24.25 4.465 1 98.62 414 VAL A O 1
ATOM 3249 N N . ASN A 1 415 ? 15.328 24.703 5.664 1 97.5 415 ASN A N 1
ATOM 3250 C CA . ASN A 1 415 ? 16.125 23.609 5.125 1 97.5 415 ASN A CA 1
ATOM 3251 C C . ASN A 1 415 ? 16.219 22.438 6.113 1 97.5 415 ASN A C 1
ATOM 3253 O O . ASN A 1 415 ? 17.172 21.672 6.086 1 97.5 415 ASN A O 1
ATOM 3257 N N . THR A 1 416 ? 15.266 22.281 6.973 1 96.81 416 THR A N 1
ATOM 3258 C CA . THR A 1 416 ? 15.391 21.344 8.078 1 96.81 416 THR A CA 1
ATOM 3259 C C . THR A 1 416 ? 14.477 20.141 7.867 1 96.81 416 THR A C 1
ATOM 3261 O O . THR A 1 416 ? 14.453 19.219 8.688 1 96.81 416 THR A O 1
ATOM 3264 N N . GLY A 1 417 ? 13.719 20.125 6.766 1 95.94 417 GLY A N 1
ATOM 3265 C CA . GLY A 1 417 ? 12.758 19.047 6.57 1 95.94 417 GLY A CA 1
ATOM 3266 C C . GLY A 1 417 ? 12.828 18.422 5.188 1 95.94 417 GLY A C 1
ATOM 3267 O O . GLY A 1 417 ? 13.875 17.938 4.777 1 95.94 417 GLY A O 1
ATOM 3268 N N . VAL A 1 418 ? 11.797 18.516 4.418 1 95.75 418 VAL A N 1
ATOM 3269 C CA . VAL A 1 418 ? 11.648 17.859 3.125 1 95.75 418 VAL A CA 1
ATOM 3270 C C . VAL A 1 418 ? 12.633 18.438 2.123 1 95.75 418 VAL A C 1
ATOM 3272 O O . VAL A 1 418 ? 13.305 17.703 1.395 1 95.75 418 VAL A O 1
ATOM 3275 N N . TYR A 1 419 ? 12.688 19.766 2.1 1 96.06 419 TYR A N 1
ATOM 3276 C CA . TYR A 1 419 ? 13.617 20.422 1.188 1 96.06 419 TYR A CA 1
ATOM 3277 C C . TYR A 1 419 ? 15.062 20.203 1.629 1 96.06 419 TYR A C 1
ATOM 3279 O O . TYR A 1 419 ? 15.375 20.312 2.814 1 96.06 419 TYR A O 1
ATOM 3287 N N . GLN A 1 420 ? 15.836 19.812 0.696 1 87.62 420 GLN A N 1
ATOM 3288 C CA . GLN A 1 420 ? 17.266 19.625 0.967 1 87.62 420 GLN A CA 1
ATOM 3289 C C . GLN A 1 420 ? 18.078 20.766 0.38 1 87.62 420 GLN A C 1
ATOM 3291 O O . GLN A 1 420 ? 17.953 21.094 -0.801 1 87.62 420 GLN A O 1
ATOM 3296 N N . SER A 1 421 ? 18.969 21.219 1.178 1 88.81 421 SER A N 1
ATOM 3297 C CA . SER A 1 421 ? 19.828 22.328 0.766 1 88.81 421 SER A CA 1
ATOM 3298 C C . SER A 1 421 ? 20.672 21.953 -0.453 1 88.81 421 SER A C 1
ATOM 3300 O O . SER A 1 421 ? 21.156 20.828 -0.558 1 88.81 421 SER A O 1
ATOM 3302 N N . GLY A 1 422 ? 20.812 22.844 -1.299 1 85.75 422 GLY A N 1
ATOM 3303 C CA . GLY A 1 422 ? 21.625 22.625 -2.479 1 85.75 422 GLY A CA 1
ATOM 3304 C C . GLY A 1 422 ? 20.828 22.219 -3.701 1 85.75 422 GLY A C 1
ATOM 3305 O O . GLY A 1 422 ? 21.359 22.141 -4.809 1 85.75 422 GLY A O 1
ATOM 3306 N N . THR A 1 423 ? 19.562 21.984 -3.516 1 87.69 423 THR A N 1
ATOM 3307 C CA . THR A 1 423 ? 18.688 21.672 -4.645 1 87.69 423 THR A CA 1
ATOM 3308 C C . THR A 1 423 ? 17.781 22.859 -4.957 1 87.69 423 THR A C 1
ATOM 3310 O O . THR A 1 423 ? 17.656 23.781 -4.152 1 87.69 423 THR A O 1
ATOM 3313 N N . GLU A 1 424 ? 17.266 22.844 -6.156 1 92.75 424 GLU A N 1
ATOM 3314 C CA . GLU A 1 424 ? 16.297 23.859 -6.531 1 92.75 424 GLU A CA 1
ATOM 3315 C C . GLU A 1 424 ? 14.891 23.484 -6.082 1 92.75 424 GLU A C 1
ATOM 3317 O O . GLU A 1 424 ? 14.375 22.422 -6.469 1 92.75 424 GLU A O 1
ATOM 3322 N N . PRO A 1 425 ? 14.281 24.328 -5.254 1 96.06 425 PRO A N 1
ATOM 3323 C CA . PRO A 1 425 ? 12.914 24 -4.855 1 96.06 425 PRO A CA 1
ATOM 3324 C C . PRO A 1 425 ? 11.938 24.031 -6.031 1 96.06 425 PRO A C 1
ATOM 3326 O O . PRO A 1 425 ? 12.062 24.875 -6.922 1 96.06 425 PRO A O 1
ATOM 3329 N N . ALA A 1 426 ? 10.969 23.172 -6.07 1 94.69 426 ALA A N 1
ATOM 3330 C CA . ALA A 1 426 ? 9.984 23.078 -7.141 1 94.69 426 ALA A CA 1
ATOM 3331 C C . ALA A 1 426 ? 9.188 24.375 -7.273 1 94.69 426 ALA A C 1
ATOM 3333 O O . ALA A 1 426 ? 8.742 24.734 -8.367 1 94.69 426 ALA A O 1
ATOM 3334 N N . PHE A 1 427 ? 8.93 25.078 -6.191 1 97.69 427 PHE A N 1
ATOM 3335 C CA . PHE A 1 427 ? 8.297 26.391 -6.133 1 97.69 427 PHE A CA 1
ATOM 3336 C C . PHE A 1 427 ? 9.172 27.375 -5.375 1 97.69 427 PHE A C 1
ATOM 3338 O O . PHE A 1 427 ? 9.703 27.062 -4.309 1 97.69 427 PHE A O 1
ATOM 3345 N N . LYS A 1 428 ? 9.359 28.5 -5.902 1 97.88 428 LYS A N 1
ATOM 3346 C CA . LYS A 1 428 ? 10.312 29.469 -5.367 1 97.88 428 LYS A CA 1
ATOM 3347 C C . LYS A 1 428 ? 9.734 30.203 -4.164 1 97.88 428 LYS A C 1
ATOM 3349 O O . LYS A 1 428 ? 8.703 30.875 -4.281 1 97.88 428 LYS A O 1
ATOM 3354 N N . PRO A 1 429 ? 10.391 30.062 -3.062 1 98.69 429 PRO A N 1
ATOM 3355 C CA . PRO A 1 429 ? 9.953 30.859 -1.911 1 98.69 429 PRO A CA 1
ATOM 3356 C C . PRO A 1 429 ? 10.383 32.312 -2 1 98.69 429 PRO A C 1
ATOM 3358 O O . PRO A 1 429 ? 11.273 32.656 -2.781 1 98.69 429 PRO A O 1
ATOM 3361 N N . ARG A 1 430 ? 9.711 33.188 -1.263 1 98.56 430 ARG A N 1
ATOM 3362 C CA . ARG A 1 430 ? 10.141 34.562 -1.212 1 98.56 430 ARG A CA 1
ATOM 3363 C C . ARG A 1 430 ? 11.406 34.719 -0.372 1 98.56 430 ARG A C 1
ATOM 3365 O O . ARG A 1 430 ? 12.188 35.656 -0.581 1 98.56 430 ARG A O 1
ATOM 3372 N N . ALA A 1 431 ? 11.602 33.844 0.604 1 98.62 431 ALA A N 1
ATOM 3373 C CA . ALA A 1 431 ? 12.844 33.719 1.365 1 98.62 431 ALA A CA 1
ATOM 3374 C C . ALA A 1 431 ? 13.211 32.281 1.637 1 98.62 431 ALA A C 1
ATOM 3376 O O . ALA A 1 431 ? 12.328 31.438 1.837 1 98.62 431 ALA A O 1
ATOM 3377 N N . ASN A 1 432 ? 14.461 31.922 1.585 1 98.5 432 ASN A N 1
ATOM 3378 C CA . ASN A 1 432 ? 15.023 30.609 1.913 1 98.5 432 ASN A CA 1
ATOM 3379 C C . ASN A 1 432 ? 16.062 30.719 3.031 1 98.5 432 ASN A C 1
ATOM 3381 O O . ASN A 1 432 ? 17.062 31.406 2.887 1 98.5 432 ASN A O 1
ATOM 3385 N N . VAL A 1 433 ? 15.789 30.125 4.184 1 98.44 433 VAL A N 1
ATOM 3386 C CA . VAL A 1 433 ? 16.656 30.25 5.352 1 98.44 433 VAL A CA 1
ATOM 3387 C C . VAL A 1 433 ? 16.938 28.859 5.934 1 98.44 433 VAL A C 1
ATOM 3389 O O . VAL A 1 433 ? 16.297 27.875 5.555 1 98.44 433 VAL A O 1
ATOM 3392 N N . SER A 1 434 ? 17.859 28.766 6.867 1 97.75 434 SER A N 1
ATOM 3393 C CA . SER A 1 434 ? 18.328 27.469 7.352 1 97.75 434 SER A CA 1
ATOM 3394 C C . SER A 1 434 ? 17.328 26.828 8.305 1 97.75 434 SER A C 1
ATOM 3396 O O . SER A 1 434 ? 17.031 25.641 8.203 1 97.75 434 SER A O 1
ATOM 3398 N N . THR A 1 435 ? 16.875 27.625 9.297 1 98.38 435 THR A N 1
ATOM 3399 C CA . THR A 1 435 ? 16.031 27.078 10.359 1 98.38 435 THR A CA 1
ATOM 3400 C C . THR A 1 435 ? 14.836 28 10.617 1 98.38 435 THR A C 1
ATOM 3402 O O . THR A 1 435 ? 14.773 29.109 10.102 1 98.38 435 THR A O 1
ATOM 3405 N N . VAL A 1 436 ? 13.922 27.516 11.422 1 98.81 436 VAL A N 1
ATOM 3406 C CA . VAL A 1 436 ? 12.734 28.281 11.797 1 98.81 436 VAL A CA 1
ATOM 3407 C C . VAL A 1 436 ? 13.148 29.531 12.578 1 98.81 436 VAL A C 1
ATOM 3409 O O . VAL A 1 436 ? 12.523 30.578 12.469 1 98.81 436 VAL A O 1
ATOM 3412 N N . LEU A 1 437 ? 14.227 29.438 13.375 1 98.81 437 LEU A N 1
ATOM 3413 C CA . LEU A 1 437 ? 14.719 30.609 14.086 1 98.81 437 LEU A CA 1
ATOM 3414 C C . LEU A 1 437 ? 15.141 31.703 13.109 1 98.81 437 LEU A C 1
ATOM 3416 O O . LEU A 1 437 ? 14.82 32.875 13.312 1 98.81 437 LEU A O 1
ATOM 3420 N N . ASP A 1 438 ? 15.828 31.266 12.078 1 98.81 438 ASP A N 1
ATOM 3421 C CA . ASP A 1 438 ? 16.203 32.219 11.039 1 98.81 438 ASP A CA 1
ATOM 3422 C C . ASP A 1 438 ? 14.977 32.844 10.391 1 98.81 438 ASP A C 1
ATOM 3424 O O . ASP A 1 438 ? 14.984 34.031 10.07 1 98.81 438 ASP A O 1
ATOM 3428 N N . ALA A 1 439 ? 13.961 32.094 10.156 1 98.94 439 ALA A N 1
ATOM 3429 C CA . ALA A 1 439 ? 12.734 32.562 9.523 1 98.94 439 ALA A CA 1
ATOM 3430 C C . ALA A 1 439 ? 12.047 33.625 10.383 1 98.94 439 ALA A C 1
ATOM 3432 O O . ALA A 1 439 ? 11.641 34.656 9.867 1 98.94 439 ALA A O 1
ATOM 3433 N N . VAL A 1 440 ? 11.898 33.344 11.664 1 98.81 440 VAL A N 1
ATOM 3434 C CA . VAL A 1 440 ? 11.242 34.219 12.602 1 98.81 440 VAL A CA 1
ATOM 3435 C C . VAL A 1 440 ? 12.008 35.562 12.68 1 98.81 440 VAL A C 1
ATOM 3437 O O . VAL A 1 440 ? 11.422 36.625 12.594 1 98.81 440 VAL A O 1
ATOM 3440 N N . ASN A 1 441 ? 13.328 35.406 12.805 1 98.69 441 ASN A N 1
ATOM 3441 C CA . ASN A 1 441 ? 14.156 36.625 12.844 1 98.69 441 ASN A CA 1
ATOM 3442 C C . ASN A 1 441 ? 14.047 37.438 11.555 1 98.69 441 ASN A C 1
ATOM 3444 O O . ASN A 1 441 ? 13.984 38.656 11.586 1 98.69 441 ASN A O 1
ATOM 3448 N N . TYR A 1 442 ? 14.047 36.75 10.477 1 98.62 442 TYR A N 1
ATOM 3449 C CA . TYR A 1 442 ? 13.914 37.406 9.18 1 98.62 442 TYR A CA 1
ATOM 3450 C C . TYR A 1 442 ? 12.617 38.188 9.094 1 98.62 442 TYR A C 1
ATOM 3452 O O . TYR A 1 442 ? 12.633 39.375 8.719 1 98.62 442 TYR A O 1
ATOM 3460 N N . GLY A 1 443 ? 11.469 37.562 9.422 1 98.5 443 GLY A N 1
ATOM 3461 C CA . GLY A 1 443 ? 10.172 38.219 9.344 1 98.5 443 GLY A CA 1
ATOM 3462 C C . GLY A 1 443 ? 10.062 39.406 10.266 1 98.5 443 GLY A C 1
ATOM 3463 O O . GLY A 1 443 ? 9.57 40.469 9.852 1 98.5 443 GLY A O 1
ATOM 3464 N N . ILE A 1 444 ? 10.539 39.281 11.5 1 98 444 ILE A N 1
ATOM 3465 C CA . ILE A 1 444 ? 10.461 40.375 12.469 1 98 444 ILE A CA 1
ATOM 3466 C C . ILE A 1 444 ? 11.312 41.562 11.992 1 98 444 ILE A C 1
ATOM 3468 O O . ILE A 1 444 ? 10.867 42.719 12.016 1 98 444 ILE A O 1
ATOM 3472 N N . ARG A 1 445 ? 12.531 41.219 11.531 1 97.5 445 ARG A N 1
ATOM 3473 C CA . ARG A 1 445 ? 13.406 42.281 11.031 1 97.5 445 ARG A CA 1
ATOM 3474 C C . ARG A 1 445 ? 12.773 43 9.844 1 97.5 445 ARG A C 1
ATOM 3476 O O . ARG A 1 445 ? 12.844 44.219 9.75 1 97.5 445 ARG A O 1
ATOM 3483 N N . ARG A 1 446 ? 12.195 42.281 8.953 1 97.56 446 ARG A N 1
ATOM 3484 C CA . ARG A 1 446 ? 11.531 42.844 7.789 1 97.56 446 ARG A CA 1
ATOM 3485 C C . ARG A 1 446 ? 10.422 43.812 8.211 1 97.56 446 ARG A C 1
ATOM 3487 O O . ARG A 1 446 ? 10.281 44.906 7.641 1 97.56 446 ARG A O 1
ATOM 3494 N N . GLU A 1 447 ? 9.609 43.469 9.18 1 97.38 447 GLU A N 1
ATOM 3495 C CA . GLU A 1 447 ? 8.492 44.281 9.648 1 97.38 447 GLU A CA 1
ATOM 3496 C C . GLU A 1 447 ? 8.992 45.531 10.359 1 97.38 447 GLU A C 1
ATOM 3498 O O . GLU A 1 447 ? 8.398 46.625 10.227 1 97.38 447 GLU A O 1
ATOM 3503 N N . MET A 1 448 ? 10.078 45.406 11.117 1 95 448 MET A N 1
ATOM 3504 C CA . MET A 1 448 ? 10.641 46.562 11.828 1 95 448 MET A CA 1
ATOM 3505 C C . MET A 1 448 ? 11.25 47.562 10.852 1 95 448 MET A C 1
ATOM 3507 O O . MET A 1 448 ? 11.125 48.781 11.047 1 95 448 MET A O 1
ATOM 3511 N N . GLU A 1 449 ? 11.898 47.031 9.852 1 94.81 449 GLU A N 1
ATOM 3512 C CA . GLU A 1 449 ? 12.453 47.906 8.82 1 94.81 449 GLU A CA 1
ATOM 3513 C C . GLU A 1 449 ? 11.352 48.656 8.078 1 94.81 449 GLU A C 1
ATOM 3515 O O . GLU A 1 449 ? 11.492 49.844 7.781 1 94.81 449 GLU A O 1
ATOM 3520 N N . ARG A 1 450 ? 10.305 48 7.789 1 94 450 ARG A N 1
ATOM 3521 C CA . ARG A 1 450 ? 9.156 48.594 7.121 1 94 450 ARG A CA 1
ATOM 3522 C C . ARG A 1 450 ? 8.539 49.688 7.984 1 94 450 ARG A C 1
ATOM 3524 O O . ARG A 1 450 ? 8.117 50.719 7.473 1 94 450 ARG A O 1
ATOM 3531 N N . LYS A 1 451 ? 8.414 49.469 9.289 1 90.75 451 LYS A N 1
ATOM 3532 C CA . LYS A 1 451 ? 7.871 50.438 10.227 1 90.75 451 LYS A CA 1
ATOM 3533 C C . LYS A 1 451 ? 8.742 51.688 10.281 1 90.75 451 LYS A C 1
ATOM 3535 O O . LYS A 1 451 ? 8.227 52.812 10.336 1 90.75 451 LYS A O 1
ATOM 3540 N N . LEU A 1 452 ? 10.023 51.438 10.234 1 89.56 452 LEU A N 1
ATOM 3541 C CA . LEU A 1 452 ? 10.969 52.562 10.258 1 89.56 452 LEU A CA 1
ATOM 3542 C C . LEU A 1 452 ? 10.859 53.406 8.984 1 89.56 452 LEU A C 1
ATOM 3544 O O . LEU A 1 452 ? 10.922 54.625 9.039 1 89.56 452 LEU A O 1
ATOM 3548 N N . GLU A 1 453 ? 10.711 52.719 7.941 1 89.62 453 GLU A N 1
ATOM 3549 C CA . GLU A 1 453 ? 10.57 53.438 6.664 1 89.62 453 GLU A CA 1
ATOM 3550 C C . GLU A 1 453 ? 9.297 54.25 6.621 1 89.62 453 GLU A C 1
ATOM 3552 O O . GLU A 1 453 ? 9.297 55.375 6.09 1 89.62 453 GLU A O 1
ATOM 3557 N N . LYS A 1 454 ? 8.258 53.781 7.164 1 87.75 454 LYS A N 1
ATOM 3558 C CA . LYS A 1 454 ? 6.988 54.5 7.199 1 87.75 454 LYS A CA 1
ATOM 3559 C C . LYS A 1 454 ? 7.082 55.75 8.094 1 87.75 454 LYS A C 1
ATOM 3561 O O . LYS A 1 454 ? 6.531 56.781 7.77 1 87.75 454 LYS A O 1
ATOM 3566 N N . LEU A 1 455 ? 7.801 55.594 9.148 1 86.56 455 LEU A N 1
ATOM 3567 C CA . LEU A 1 455 ? 7.973 56.688 10.078 1 86.56 455 LEU A CA 1
ATOM 3568 C C . LEU A 1 455 ? 8.828 57.812 9.461 1 86.56 455 LEU A C 1
ATOM 3570 O O . LEU A 1 455 ? 8.539 59 9.633 1 86.56 455 LEU A O 1
ATOM 3574 N N . GLU A 1 456 ? 9.781 57.344 8.688 1 85.44 456 GLU A N 1
ATOM 3575 C CA . GLU A 1 456 ? 10.641 58.312 8.008 1 85.44 456 GLU A CA 1
ATOM 3576 C C . GLU A 1 456 ? 9.883 59.062 6.918 1 85.44 456 GLU A C 1
ATOM 3578 O O . GLU A 1 456 ? 10.086 60.281 6.723 1 85.44 456 GLU A O 1
ATOM 3583 N N . LYS A 1 457 ? 9.047 58.344 6.254 1 79.75 457 LYS A N 1
ATOM 3584 C CA . LYS A 1 457 ? 8.258 58.969 5.199 1 79.75 457 LYS A CA 1
ATOM 3585 C C . LYS A 1 457 ? 7.258 59.969 5.781 1 79.75 457 LYS A C 1
ATOM 3587 O O . LYS A 1 457 ? 7.035 61.031 5.211 1 79.75 457 LYS A O 1
ATOM 3592 N N . LEU A 1 458 ? 6.801 59.688 6.973 1 80.31 458 LEU A N 1
ATOM 3593 C CA . LEU A 1 458 ? 5.844 60.562 7.648 1 80.31 458 LEU A CA 1
ATOM 3594 C C . LEU A 1 458 ? 6.531 61.812 8.18 1 80.31 458 LEU A C 1
ATOM 3596 O O . LEU A 1 458 ? 5.973 62.906 8.117 1 80.31 458 LEU A O 1
ATOM 3600 N N . ASP A 1 459 ? 7.637 61.719 8.625 1 82.25 459 ASP A N 1
ATOM 3601 C CA . ASP A 1 459 ? 8.406 62.844 9.125 1 82.25 459 ASP A CA 1
ATOM 3602 C C . ASP A 1 459 ? 8.789 63.781 7.996 1 82.25 459 ASP A C 1
ATOM 3604 O O . ASP A 1 459 ? 8.766 65 8.172 1 82.25 459 ASP A O 1
ATOM 3608 N N . ARG A 1 460 ? 9.008 63.219 6.871 1 81.75 460 ARG A N 1
ATOM 3609 C CA . ARG A 1 460 ? 9.367 64.062 5.715 1 81.75 460 ARG A CA 1
ATOM 3610 C C . ARG A 1 460 ? 8.172 64.812 5.207 1 81.75 460 ARG A C 1
ATOM 3612 O O . ARG A 1 460 ? 8.312 66 4.801 1 81.75 460 ARG A O 1
ATOM 3619 N N . VAL A 1 461 ? 7.086 64.188 5.32 1 77.94 461 VAL A N 1
ATOM 3620 C CA . VAL A 1 461 ? 5.879 64.875 4.867 1 77.94 461 VAL A CA 1
ATOM 3621 C C . VAL A 1 461 ? 5.527 66 5.828 1 77.94 461 VAL A C 1
ATOM 3623 O O . VAL A 1 461 ? 5.02 67.062 5.41 1 77.94 461 VAL A O 1
ATOM 3626 N N . HIS A 1 462 ? 5.816 65.812 7 1 74.06 462 HIS A N 1
ATOM 3627 C CA . HIS A 1 462 ? 5.527 66.812 7.992 1 74.06 462 HIS A CA 1
ATOM 3628 C C . HIS A 1 462 ? 6.539 67.938 7.906 1 74.06 462 HIS A C 1
ATOM 3630 O O . HIS A 1 462 ? 6.234 69.062 8.289 1 74.06 462 HIS A O 1
ATOM 3636 N N . GLU A 1 463 ? 7.613 67.688 7.418 1 69.69 463 GLU A N 1
ATOM 3637 C CA . GLU A 1 463 ? 8.633 68.688 7.262 1 69.69 463 GLU A CA 1
ATOM 3638 C C . GLU A 1 463 ? 8.375 69.562 6.012 1 69.69 463 GLU A C 1
ATOM 3640 O O . GLU A 1 463 ? 8.82 70.688 5.926 1 69.69 463 GLU A O 1
ATOM 3645 N N . ILE A 1 464 ? 7.586 69.062 5.137 1 56.12 464 ILE A N 1
ATOM 3646 C CA . ILE A 1 464 ? 7.219 69.875 3.98 1 56.12 464 ILE A CA 1
ATOM 3647 C C . ILE A 1 464 ? 5.922 70.625 4.273 1 56.12 464 ILE A C 1
ATOM 3649 O O . ILE A 1 464 ? 4.941 70.062 4.73 1 56.12 464 ILE A O 1
ATOM 3653 N N . MET B 1 1 ? 37.344 -73.312 -9.844 1 26.52 1 MET B N 1
ATOM 3654 C CA . MET B 1 1 ? 36.062 -73 -9.25 1 26.52 1 MET B CA 1
ATOM 3655 C C . MET B 1 1 ? 35.844 -71.5 -9.195 1 26.52 1 MET B C 1
ATOM 3657 O O . MET B 1 1 ? 36.562 -70.812 -8.469 1 26.52 1 MET B O 1
ATOM 3661 N N . GLY B 1 2 ? 35.594 -70.812 -10.328 1 30.55 2 GLY B N 1
ATOM 3662 C CA . GLY B 1 2 ? 35.594 -69.375 -10.68 1 30.55 2 GLY B CA 1
ATOM 3663 C C . GLY B 1 2 ? 34.562 -68.562 -9.906 1 30.55 2 GLY B C 1
ATOM 3664 O O . GLY B 1 2 ? 33.406 -69 -9.812 1 30.55 2 GLY B O 1
ATOM 3665 N N . SER B 1 3 ? 35 -67.875 -8.836 1 30.98 3 SER B N 1
ATOM 3666 C CA . SER B 1 3 ? 34.188 -67.062 -7.918 1 30.98 3 SER B CA 1
ATOM 3667 C C . SER B 1 3 ? 33.25 -66.125 -8.672 1 30.98 3 SER B C 1
ATOM 3669 O O . SER B 1 3 ? 33.719 -65.312 -9.531 1 30.98 3 SER B O 1
ATOM 3671 N N . ILE B 1 4 ? 32.031 -66.562 -8.969 1 32.44 4 ILE B N 1
ATOM 3672 C CA . ILE B 1 4 ? 31.016 -65.75 -9.633 1 32.44 4 ILE B CA 1
ATOM 3673 C C . ILE B 1 4 ? 30.812 -64.438 -8.891 1 32.44 4 ILE B C 1
ATOM 3675 O O . ILE B 1 4 ? 30.516 -64.438 -7.695 1 32.44 4 ILE B O 1
ATOM 3679 N N . GLY B 1 5 ? 31.547 -63.375 -9.227 1 30.72 5 GLY B N 1
ATOM 3680 C CA . GLY B 1 5 ? 31.453 -62.031 -8.703 1 30.72 5 GLY B CA 1
ATOM 3681 C C . GLY B 1 5 ? 30.031 -61.531 -8.539 1 30.72 5 GLY B C 1
ATOM 3682 O O . GLY B 1 5 ? 29.234 -61.625 -9.469 1 30.72 5 GLY B O 1
ATOM 3683 N N . VAL B 1 6 ? 29.453 -61.625 -7.309 1 32 6 VAL B N 1
ATOM 3684 C CA . VAL B 1 6 ? 28.141 -61.125 -6.926 1 32 6 VAL B CA 1
ATOM 3685 C C . VAL B 1 6 ? 27.984 -59.688 -7.414 1 32 6 VAL B C 1
ATOM 3687 O O . VAL B 1 6 ? 28.812 -58.812 -7.109 1 32 6 VAL B O 1
ATOM 3690 N N . ILE B 1 7 ? 27.469 -59.469 -8.547 1 32.62 7 ILE B N 1
ATOM 3691 C CA . ILE B 1 7 ? 27.141 -58.125 -9.055 1 32.62 7 ILE B CA 1
ATOM 3692 C C . ILE B 1 7 ? 26.375 -57.344 -7.988 1 32.62 7 ILE B C 1
ATOM 3694 O O . ILE B 1 7 ? 25.359 -57.812 -7.469 1 32.62 7 ILE B O 1
ATOM 3698 N N . PRO B 1 8 ? 26.984 -56.469 -7.234 1 32.75 8 PRO B N 1
ATOM 3699 C CA . PRO B 1 8 ? 26.281 -55.719 -6.207 1 32.75 8 PRO B CA 1
ATOM 3700 C C . PRO B 1 8 ? 24.906 -55.219 -6.676 1 32.75 8 PRO B C 1
ATOM 3702 O O . PRO B 1 8 ? 24.703 -54.969 -7.867 1 32.75 8 PRO B O 1
ATOM 3705 N N . MET B 1 9 ? 23.812 -55.625 -6.027 1 32.03 9 MET B N 1
ATOM 3706 C CA . MET B 1 9 ? 22.453 -55.156 -6.27 1 32.03 9 MET B CA 1
ATOM 3707 C C . MET B 1 9 ? 22.406 -53.656 -6.48 1 32.03 9 MET B C 1
ATOM 3709 O O . MET B 1 9 ? 23.156 -52.906 -5.844 1 32.03 9 MET B O 1
ATOM 3713 N N . PRO B 1 10 ? 22.047 -53.188 -7.676 1 34.72 10 PRO B N 1
ATOM 3714 C CA . PRO B 1 10 ? 22 -51.75 -7.879 1 34.72 10 PRO B CA 1
ATOM 3715 C C . PRO B 1 10 ? 21.406 -51 -6.684 1 34.72 10 PRO B C 1
ATOM 3717 O O . PRO B 1 10 ? 20.641 -51.562 -5.906 1 34.72 10 PRO B O 1
ATOM 3720 N N . PRO B 1 11 ? 21.953 -49.938 -6.195 1 36.22 11 PRO B N 1
ATOM 3721 C CA . PRO B 1 11 ? 21.391 -49.219 -5.039 1 36.22 11 PRO B CA 1
ATOM 3722 C C . PRO B 1 11 ? 19.875 -49.062 -5.125 1 36.22 11 PRO B C 1
ATOM 3724 O O . PRO B 1 11 ? 19.328 -49 -6.223 1 36.22 11 PRO B O 1
ATOM 3727 N N . ASP B 1 12 ? 19 -49.5 -4.25 1 35.75 12 ASP B N 1
ATOM 3728 C CA . ASP B 1 12 ? 17.562 -49.5 -3.961 1 35.75 12 ASP B CA 1
ATOM 3729 C C . ASP B 1 12 ? 16.922 -48.219 -4.434 1 35.75 12 ASP B C 1
ATOM 3731 O O . ASP B 1 12 ? 17.484 -47.125 -4.285 1 35.75 12 ASP B O 1
ATOM 3735 N N . ARG B 1 13 ? 16.172 -48.188 -5.621 1 45.16 13 ARG B N 1
ATOM 3736 C CA . ARG B 1 13 ? 15.289 -47.031 -5.871 1 45.16 13 ARG B CA 1
ATOM 3737 C C . ARG B 1 13 ? 14.883 -46.375 -4.562 1 45.16 13 ARG B C 1
ATOM 3739 O O . ARG B 1 13 ? 14.57 -47.031 -3.578 1 45.16 13 ARG B O 1
ATOM 3746 N N . PRO B 1 14 ? 15.336 -45.125 -4.418 1 51.97 14 PRO B N 1
ATOM 3747 C CA . PRO B 1 14 ? 14.938 -44.531 -3.143 1 51.97 14 PRO B CA 1
ATOM 3748 C C . PRO B 1 14 ? 13.461 -44.75 -2.828 1 51.97 14 PRO B C 1
ATOM 3750 O O . PRO B 1 14 ? 12.633 -44.812 -3.74 1 51.97 14 PRO B O 1
ATOM 3753 N N . PHE B 1 15 ? 13.125 -45.344 -1.713 1 65.25 15 PHE B N 1
ATOM 3754 C CA . PHE B 1 15 ? 11.82 -45.656 -1.146 1 65.25 15 PHE B CA 1
ATOM 3755 C C . PHE B 1 15 ? 10.906 -44.438 -1.213 1 65.25 15 PHE B C 1
ATOM 3757 O O . PHE B 1 15 ? 11.297 -43.344 -0.818 1 65.25 15 PHE B O 1
ATOM 3764 N N . LEU B 1 16 ? 9.828 -44.469 -2.133 1 79 16 LEU B N 1
ATOM 3765 C CA . LEU B 1 16 ? 8.805 -43.438 -2.18 1 79 16 LEU B CA 1
ATOM 3766 C C . LEU B 1 16 ? 8 -43.406 -0.885 1 79 16 LEU B C 1
ATOM 3768 O O . LEU B 1 16 ? 7.484 -44.438 -0.449 1 79 16 LEU B O 1
ATOM 3772 N N . ARG B 1 17 ? 8.008 -42.25 -0.253 1 85.88 17 ARG B N 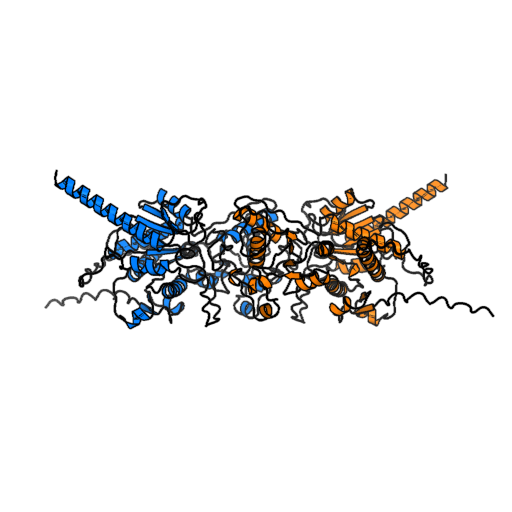1
ATOM 3773 C CA . ARG B 1 17 ? 7.215 -42.062 0.957 1 85.88 17 ARG B CA 1
ATOM 3774 C C . ARG B 1 17 ? 5.82 -41.562 0.621 1 85.88 17 ARG B C 1
ATOM 3776 O O . ARG B 1 17 ? 5.648 -40.75 -0.295 1 85.88 17 ARG B O 1
ATOM 3783 N N . ARG B 1 18 ? 4.879 -42.125 1.261 1 88 18 ARG B N 1
ATOM 3784 C CA . ARG B 1 18 ? 3.504 -41.656 1.179 1 88 18 ARG B CA 1
ATOM 3785 C C . ARG B 1 18 ? 3.059 -41.031 2.5 1 88 18 ARG B C 1
ATOM 3787 O O . ARG B 1 18 ? 3.076 -41.688 3.539 1 88 18 ARG B O 1
ATOM 3794 N N . LEU B 1 19 ? 2.719 -39.781 2.445 1 89.25 19 LEU B N 1
ATOM 3795 C CA . LEU B 1 19 ? 2.352 -39.062 3.658 1 89.25 19 LEU B CA 1
ATOM 3796 C C . LEU B 1 19 ? 0.898 -38.594 3.6 1 89.25 19 LEU B C 1
ATOM 3798 O O . LEU B 1 19 ? 0.403 -38.219 2.533 1 89.25 19 LEU B O 1
ATOM 3802 N N . SER B 1 20 ? 0.242 -38.594 4.777 1 88.62 20 SER B N 1
ATOM 3803 C CA . SER B 1 20 ? -1.153 -38.188 4.867 1 88.62 20 SER B CA 1
ATOM 3804 C C . SER B 1 20 ? -1.281 -36.656 4.789 1 88.62 20 SER B C 1
ATOM 3806 O O . SER B 1 20 ? -0.607 -35.938 5.527 1 88.62 20 SER B O 1
ATOM 3808 N N . SER B 1 21 ? -2.213 -36.219 3.941 1 88.19 21 SER B N 1
ATOM 3809 C CA . SER B 1 21 ? -2.453 -34.781 3.812 1 88.19 21 SER B CA 1
ATOM 3810 C C . SER B 1 21 ? -3.051 -34.219 5.09 1 88.19 21 SER B C 1
ATOM 3812 O O . SER B 1 21 ? -3.051 -33 5.285 1 88.19 21 SER B O 1
ATOM 3814 N N . MET B 1 22 ? -3.52 -35.031 5.949 1 84.12 22 MET B N 1
ATOM 3815 C CA . MET B 1 22 ? -4.199 -34.594 7.16 1 84.12 22 MET B CA 1
ATOM 3816 C C . MET B 1 22 ? -3.209 -34.375 8.297 1 84.12 22 MET B C 1
ATOM 3818 O O . MET B 1 22 ? -3.422 -33.531 9.172 1 84.12 22 MET B O 1
ATOM 3822 N N . THR B 1 23 ? -2.123 -35.125 8.258 1 83.19 23 THR B N 1
ATOM 3823 C CA . THR B 1 23 ? -1.301 -35.156 9.461 1 83.19 23 THR B CA 1
ATOM 3824 C C . THR B 1 23 ? 0.128 -34.719 9.148 1 83.19 23 THR B C 1
ATOM 3826 O O . THR B 1 23 ? 0.878 -34.344 10.055 1 83.19 23 THR B O 1
ATOM 3829 N N . THR B 1 24 ? 0.46 -34.781 7.906 1 85.31 24 THR B N 1
ATOM 3830 C CA . THR B 1 24 ? 1.854 -34.531 7.559 1 85.31 24 THR B CA 1
ATOM 3831 C C . THR B 1 24 ? 2.188 -33.062 7.738 1 85.31 24 THR B C 1
ATOM 3833 O O . THR B 1 24 ? 1.299 -32.188 7.699 1 85.31 24 THR B O 1
ATOM 3836 N N . THR B 1 25 ? 3.496 -32.812 8.016 1 83.81 25 THR B N 1
ATOM 3837 C CA . THR B 1 25 ? 3.99 -31.453 8.148 1 83.81 25 THR B CA 1
ATOM 3838 C C . THR B 1 25 ? 4.875 -31.094 6.957 1 83.81 25 THR B C 1
ATOM 3840 O O . THR B 1 25 ? 5.34 -31.969 6.227 1 83.81 25 THR B O 1
ATOM 3843 N N . GLU B 1 26 ? 4.988 -29.812 6.793 1 81.75 26 GLU B N 1
ATOM 3844 C CA . GLU B 1 26 ? 5.855 -29.328 5.727 1 81.75 26 GLU B CA 1
ATOM 3845 C C . GLU B 1 26 ? 7.258 -29.906 5.84 1 81.75 26 GLU B C 1
ATOM 3847 O O . GLU B 1 26 ? 7.855 -30.297 4.836 1 81.75 26 GLU B O 1
ATOM 3852 N N . SER B 1 27 ? 7.773 -29.953 7.023 1 81.5 27 SER B N 1
ATOM 3853 C CA . SER B 1 27 ? 9.125 -30.469 7.258 1 81.5 27 SER B CA 1
ATOM 3854 C C . SER B 1 27 ? 9.242 -31.938 6.84 1 81.5 27 SER B C 1
ATOM 3856 O O . SER B 1 27 ? 10.258 -32.344 6.277 1 81.5 27 SER B O 1
ATOM 3858 N N . GLU B 1 28 ? 8.227 -32.656 7.078 1 84.5 28 GLU B N 1
ATOM 3859 C CA . GLU B 1 28 ? 8.227 -34.062 6.711 1 84.5 28 GLU B CA 1
ATOM 3860 C C . GLU B 1 28 ? 8.242 -34.25 5.195 1 84.5 28 GLU B C 1
ATOM 3862 O O . GLU B 1 28 ? 8.898 -35.156 4.676 1 84.5 28 GLU B O 1
ATOM 3867 N N . VAL B 1 29 ? 7.555 -33.375 4.562 1 84.88 29 VAL B N 1
ATOM 3868 C CA . VAL B 1 29 ? 7.488 -33.438 3.109 1 84.88 29 VAL B CA 1
ATOM 3869 C C . VAL B 1 29 ? 8.836 -33.031 2.506 1 84.88 29 VAL B C 1
ATOM 3871 O O . VAL B 1 29 ? 9.305 -33.656 1.555 1 84.88 29 VAL B O 1
ATOM 3874 N N . LYS B 1 30 ? 9.391 -32.156 3.145 1 80.69 30 LYS B N 1
ATOM 3875 C CA . LYS B 1 30 ? 10.633 -31.609 2.617 1 80.69 30 LYS B CA 1
ATOM 3876 C C . LYS B 1 30 ? 11.805 -32.562 2.871 1 80.69 30 LYS B C 1
ATOM 3878 O O . LYS B 1 30 ? 12.695 -32.688 2.029 1 80.69 30 LYS B O 1
ATOM 3883 N N . GLU B 1 31 ? 11.555 -33.156 4.117 1 77.56 31 GLU B N 1
ATOM 3884 C CA . GLU B 1 31 ? 12.695 -33.938 4.582 1 77.56 31 GLU B CA 1
ATOM 3885 C C . GLU B 1 31 ? 12.531 -35.406 4.23 1 77.56 31 GLU B C 1
ATOM 3887 O O . GLU B 1 31 ? 11.406 -35.906 4.176 1 77.56 31 GLU B O 1
ATOM 3892 N N . GLY B 1 32 ? 13.383 -36 3.473 1 67.31 32 GLY B N 1
ATOM 3893 C CA . GLY B 1 32 ? 13.344 -37.438 3.449 1 67.31 32 GLY B CA 1
ATOM 3894 C C . GLY B 1 32 ? 13.336 -38.031 2.045 1 67.31 32 GLY B C 1
ATOM 3895 O O . GLY B 1 32 ? 12.938 -39.188 1.843 1 67.31 32 GLY B O 1
ATOM 3896 N N . GLY B 1 33 ? 13.492 -37.406 1.147 1 73.88 33 GLY B N 1
ATOM 3897 C CA . GLY B 1 33 ? 13.562 -37.969 -0.186 1 73.88 33 GLY B CA 1
ATOM 3898 C C . GLY B 1 33 ? 12.273 -37.812 -0.977 1 73.88 33 GLY B C 1
ATOM 3899 O O . GLY B 1 33 ? 11.461 -36.938 -0.667 1 73.88 33 GLY B O 1
ATOM 3900 N N . PRO B 1 34 ? 12.109 -38.656 -1.972 1 81 34 PRO B N 1
ATOM 3901 C CA . PRO B 1 34 ? 10.914 -38.562 -2.811 1 81 34 PRO B CA 1
ATOM 3902 C C . PRO B 1 34 ? 9.625 -38.844 -2.033 1 81 34 PRO B C 1
ATOM 3904 O O . PRO B 1 34 ? 9.586 -39.75 -1.195 1 81 34 PRO B O 1
ATOM 3907 N N . VAL B 1 35 ? 8.633 -38 -2.266 1 87 35 VAL B N 1
ATOM 3908 C CA . VAL B 1 35 ? 7.441 -38.062 -1.421 1 87 35 VAL B CA 1
ATOM 3909 C C . VAL B 1 35 ? 6.203 -37.75 -2.244 1 87 35 VAL B C 1
ATOM 3911 O O . VAL B 1 35 ? 6.281 -36.969 -3.215 1 87 35 VAL B O 1
ATOM 3914 N N . VAL B 1 36 ? 5.078 -38.375 -1.92 1 90.19 36 VAL B N 1
ATOM 3915 C CA . VAL B 1 36 ? 3.756 -37.969 -2.371 1 90.19 36 VAL B CA 1
ATOM 3916 C C . VAL B 1 36 ? 2.836 -37.781 -1.169 1 90.19 36 VAL B C 1
ATOM 3918 O O . VAL B 1 36 ? 2.963 -38.469 -0.163 1 90.19 36 VAL B O 1
ATOM 3921 N N . VAL B 1 37 ? 2.029 -36.812 -1.273 1 90.44 37 VAL B N 1
ATOM 3922 C CA . VAL B 1 37 ? 1.016 -36.562 -0.254 1 90.44 37 VAL B CA 1
ATOM 3923 C C . VAL B 1 37 ? -0.33 -37.094 -0.722 1 90.44 37 VAL B C 1
ATOM 3925 O O . VAL B 1 37 ? -0.747 -36.844 -1.856 1 90.44 37 VAL B O 1
ATOM 3928 N N . VAL B 1 38 ? -0.949 -37.906 0.188 1 91.06 38 VAL B N 1
ATOM 3929 C CA . VAL B 1 38 ? -2.174 -38.594 -0.207 1 91.06 38 VAL B CA 1
ATOM 3930 C C . VAL B 1 38 ? -3.275 -38.312 0.814 1 91.06 38 VAL B C 1
ATOM 3932 O O . VAL B 1 38 ? -2.992 -38.062 1.988 1 91.06 38 VAL B O 1
ATOM 3935 N N . PRO B 1 39 ? -4.523 -38.312 0.294 1 88.38 39 PRO B N 1
ATOM 3936 C CA . PRO B 1 39 ? -5.621 -38.281 1.265 1 88.38 39 PRO B CA 1
ATOM 3937 C C . PRO B 1 39 ? -5.578 -39.438 2.256 1 88.38 39 PRO B C 1
ATOM 3939 O O . PRO B 1 39 ? -5.133 -40.531 1.91 1 88.38 39 PRO B O 1
ATOM 3942 N N . GLU B 1 40 ? -6.164 -39.125 3.336 1 84.12 40 GLU B N 1
ATOM 3943 C CA . GLU B 1 40 ? -6.137 -40.125 4.398 1 84.12 40 GLU B CA 1
ATOM 3944 C C . GLU B 1 40 ? -6.836 -41.406 3.967 1 84.12 40 GLU B C 1
ATOM 3946 O O . GLU B 1 40 ? -6.402 -42.5 4.316 1 84.12 40 GLU B O 1
ATOM 3951 N N . ARG B 1 41 ? -7.879 -41.312 3.268 1 83.81 41 ARG B N 1
ATOM 3952 C CA . ARG B 1 41 ? -8.656 -42.469 2.846 1 83.81 41 ARG B CA 1
ATOM 3953 C C . ARG B 1 41 ? -7.82 -43.406 1.971 1 83.81 41 ARG B C 1
ATOM 3955 O O . ARG B 1 41 ? -8.008 -44.625 1.989 1 83.81 41 ARG B O 1
ATOM 3962 N N . MET B 1 42 ? -6.918 -42.844 1.251 1 82.69 42 MET B N 1
ATOM 3963 C CA . MET B 1 42 ? -6.09 -43.625 0.349 1 82.69 42 MET B CA 1
ATOM 3964 C C . MET B 1 42 ? -5.059 -44.438 1.128 1 82.69 42 MET B C 1
ATOM 3966 O O . MET B 1 42 ? -4.633 -45.5 0.681 1 82.69 42 MET B O 1
ATOM 3970 N N . LEU B 1 43 ? -4.609 -43.906 2.182 1 81 43 LEU B N 1
ATOM 3971 C CA . LEU B 1 43 ? -3.652 -44.594 3.02 1 81 43 LEU B CA 1
ATOM 3972 C C . LEU B 1 43 ? -4.328 -45.75 3.762 1 81 43 LEU B C 1
ATOM 3974 O O . LEU B 1 43 ? -3.719 -46.812 3.98 1 81 43 LEU B O 1
ATOM 3978 N N . ARG B 1 44 ? -5.547 -45.531 4.078 1 76.19 44 ARG B N 1
ATOM 3979 C CA . ARG B 1 44 ? -6.301 -46.562 4.805 1 76.19 44 ARG B CA 1
ATOM 3980 C C . ARG B 1 44 ? -6.668 -47.719 3.893 1 76.19 44 ARG B C 1
ATOM 3982 O O . ARG B 1 44 ? -6.566 -48.875 4.289 1 76.19 44 ARG B O 1
ATOM 3989 N N . ASN B 1 45 ? -7.102 -47.406 2.768 1 71.06 45 ASN B N 1
ATOM 3990 C CA . ASN B 1 45 ? -7.633 -48.438 1.871 1 71.06 45 ASN B CA 1
ATOM 3991 C C . ASN B 1 45 ? -6.516 -49.25 1.211 1 71.06 45 ASN B C 1
ATOM 3993 O O . ASN B 1 45 ? -6.645 -50.438 1.017 1 71.06 45 ASN B O 1
ATOM 3997 N N . ASN B 1 46 ? -5.52 -48.594 0.696 1 62.41 46 ASN B N 1
ATOM 3998 C CA . ASN B 1 46 ? -4.43 -49.281 0.014 1 62.41 46 ASN B CA 1
ATOM 3999 C C . ASN B 1 46 ? -3.072 -48.688 0.394 1 62.41 46 ASN B C 1
ATOM 4001 O O . ASN B 1 46 ? -2.484 -47.938 -0.369 1 62.41 46 ASN B O 1
ATOM 4005 N N . PRO B 1 47 ? -2.646 -49.094 1.604 1 53.66 47 PRO B N 1
ATOM 4006 C CA . PRO B 1 47 ? -1.396 -48.469 2.072 1 53.66 47 PRO B CA 1
ATOM 4007 C C . PRO B 1 47 ? -0.223 -48.75 1.132 1 53.66 47 PRO B C 1
ATOM 4009 O O . PRO B 1 47 ? 0.721 -47.969 1.074 1 53.66 47 PRO B O 1
ATOM 4012 N N . ASN B 1 48 ? -0.303 -49.969 0.502 1 49.62 48 ASN B N 1
ATOM 4013 C CA . ASN B 1 48 ? 0.842 -50.375 -0.3 1 49.62 48 ASN B CA 1
ATOM 4014 C C . ASN B 1 48 ? 0.611 -50.125 -1.785 1 49.62 48 ASN B C 1
ATOM 4016 O O . ASN B 1 48 ? 1.349 -50.625 -2.631 1 49.62 48 ASN B O 1
ATOM 4020 N N . GLN B 1 49 ? -0.475 -49.531 -2.115 1 52.19 49 GLN B N 1
ATOM 4021 C CA . GLN B 1 49 ? -0.712 -49.344 -3.543 1 52.19 49 GLN B CA 1
ATOM 4022 C C . GLN B 1 49 ? 0.324 -48.406 -4.152 1 52.19 49 GLN B C 1
ATOM 4024 O O . GLN B 1 49 ? 0.327 -47.188 -3.863 1 52.19 49 GLN B O 1
ATOM 4029 N N . ASN B 1 50 ? 1.511 -48.969 -4.336 1 46.91 50 ASN B N 1
ATOM 4030 C CA . ASN B 1 50 ? 2.572 -48.281 -5.059 1 46.91 50 ASN B CA 1
ATOM 4031 C C . ASN B 1 50 ? 2.184 -48.031 -6.508 1 46.91 50 ASN B C 1
ATOM 4033 O O . ASN B 1 50 ? 2.689 -48.688 -7.422 1 46.91 50 ASN B O 1
ATOM 4037 N N . GLY B 1 51 ? 0.915 -48 -6.754 1 49.5 51 GLY B N 1
ATOM 4038 C CA . GLY B 1 51 ? 0.659 -47.781 -8.172 1 49.5 51 GLY B CA 1
ATOM 4039 C C . GLY B 1 51 ? 1.36 -46.531 -8.711 1 49.5 51 GLY B C 1
ATOM 4040 O O . GLY B 1 51 ? 1.701 -45.625 -7.953 1 49.5 51 GLY B O 1
ATOM 4041 N N . CYS B 1 52 ? 2.223 -46.688 -9.812 1 58.25 52 CYS B N 1
ATOM 4042 C CA . CYS B 1 52 ? 3.006 -45.688 -10.555 1 58.25 52 CYS B CA 1
ATOM 4043 C C . CYS B 1 52 ? 2.143 -44.531 -10.977 1 58.25 52 CYS B C 1
ATOM 4045 O O . CYS B 1 52 ? 1.566 -44.531 -12.062 1 58.25 52 CYS B O 1
ATOM 4047 N N . SER B 1 53 ? 1.725 -43.688 -9.984 1 78.38 53 SER B N 1
ATOM 4048 C CA . SER B 1 53 ? 0.954 -42.5 -10.328 1 78.38 53 SER B CA 1
ATOM 4049 C C . SER B 1 53 ? 1.844 -41.406 -10.938 1 78.38 53 SER B C 1
ATOM 4051 O O . SER B 1 53 ? 3.07 -41.5 -10.852 1 78.38 53 SER B O 1
ATOM 4053 N N . PHE B 1 54 ? 1.236 -40.688 -11.734 1 84.25 54 PHE B N 1
ATOM 4054 C CA . PHE B 1 54 ? 1.968 -39.562 -12.305 1 84.25 54 PHE B CA 1
ATOM 4055 C C . PHE B 1 54 ? 2.676 -38.781 -11.211 1 84.25 54 PHE B C 1
ATOM 4057 O O . PHE B 1 54 ? 3.809 -38.344 -11.391 1 84.25 54 PHE B O 1
ATOM 4064 N N . ALA B 1 55 ? 2.096 -38.656 -10.062 1 85.38 55 ALA B N 1
ATOM 4065 C CA . ALA B 1 55 ? 2.66 -37.906 -8.938 1 85.38 55 ALA B CA 1
ATOM 4066 C C . ALA B 1 55 ? 3.992 -38.5 -8.492 1 85.38 55 ALA B C 1
ATOM 4068 O O . ALA B 1 55 ? 4.953 -37.781 -8.234 1 85.38 55 ALA B O 1
ATOM 4069 N N . VAL B 1 56 ? 4.023 -39.75 -8.453 1 81.12 56 VAL B N 1
ATOM 4070 C CA . VAL B 1 56 ? 5.246 -40.438 -8.062 1 81.12 56 VAL B CA 1
ATOM 4071 C C . VAL B 1 56 ? 6.309 -40.281 -9.141 1 81.12 56 VAL B C 1
ATOM 4073 O O . VAL B 1 56 ? 7.465 -39.969 -8.836 1 81.12 56 VAL B O 1
ATOM 4076 N N . ALA B 1 57 ? 5.859 -40.438 -10.359 1 83.75 57 ALA B N 1
ATOM 4077 C CA . ALA B 1 57 ? 6.789 -40.375 -11.484 1 83.75 57 ALA B CA 1
ATOM 4078 C C . ALA B 1 57 ? 7.395 -39 -11.625 1 83.75 57 ALA B C 1
ATOM 4080 O O . ALA B 1 57 ? 8.586 -38.844 -11.898 1 83.75 57 ALA B O 1
ATOM 4081 N N . ILE B 1 58 ? 6.625 -38.031 -11.414 1 87.12 58 ILE B N 1
ATOM 4082 C CA . ILE B 1 58 ? 7.07 -36.656 -11.625 1 87.12 58 ILE B CA 1
ATOM 4083 C C . ILE B 1 58 ? 8.016 -36.219 -10.492 1 87.12 58 ILE B C 1
ATOM 4085 O O . ILE B 1 58 ? 8.906 -35.406 -10.695 1 87.12 58 ILE B O 1
ATOM 4089 N N . GLU B 1 59 ? 7.848 -36.781 -9.359 1 84.69 59 GLU B N 1
ATOM 4090 C CA . GLU B 1 59 ? 8.742 -36.531 -8.234 1 84.69 59 GLU B CA 1
ATOM 4091 C C . GLU B 1 59 ? 10.172 -36.969 -8.562 1 84.69 59 GLU B C 1
ATOM 4093 O O . GLU B 1 59 ? 11.125 -36.219 -8.32 1 84.69 59 GLU B O 1
ATOM 4098 N N . THR B 1 60 ? 10.242 -38.062 -9.164 1 77.94 60 THR B N 1
ATOM 4099 C CA . THR B 1 60 ? 11.547 -38.594 -9.562 1 77.94 60 THR B CA 1
ATOM 4100 C C . THR B 1 60 ? 12.148 -37.719 -10.68 1 77.94 60 THR B C 1
ATOM 4102 O O . THR B 1 60 ? 13.344 -37.438 -10.656 1 77.94 60 THR B O 1
ATOM 4105 N N . ALA B 1 61 ? 11.344 -37.344 -11.547 1 81.75 61 ALA B N 1
ATOM 4106 C CA . ALA B 1 61 ? 11.797 -36.531 -12.672 1 81.75 61 ALA B CA 1
ATOM 4107 C C . ALA B 1 61 ? 12.352 -35.188 -12.195 1 81.75 61 ALA B C 1
ATOM 4109 O O . ALA B 1 61 ? 13.383 -34.719 -12.695 1 81.75 61 ALA B O 1
ATOM 4110 N N . ARG B 1 62 ? 11.688 -34.594 -11.297 1 84.56 62 ARG B N 1
ATOM 4111 C CA . ARG B 1 62 ? 12.109 -33.312 -10.781 1 84.56 62 ARG B CA 1
ATOM 4112 C C . ARG B 1 62 ? 13.453 -33.406 -10.07 1 84.56 62 ARG B C 1
ATOM 4114 O O . ARG B 1 62 ? 14.305 -32.531 -10.219 1 84.56 62 ARG B O 1
ATOM 4121 N N . LYS B 1 63 ? 13.625 -34.406 -9.344 1 78.56 63 LYS B N 1
ATOM 4122 C CA . LYS B 1 63 ? 14.883 -34.594 -8.641 1 78.56 63 LYS B CA 1
ATOM 4123 C C . LYS B 1 63 ? 16.047 -34.75 -9.617 1 78.56 63 LYS B C 1
ATOM 4125 O O . LYS B 1 63 ? 17.141 -34.25 -9.398 1 78.56 63 LYS B O 1
ATOM 4130 N N . GLU B 1 64 ? 15.719 -35.469 -10.656 1 76.19 64 GLU B N 1
ATOM 4131 C CA . GLU B 1 64 ? 16.734 -35.625 -11.695 1 76.19 64 GLU B CA 1
ATOM 4132 C C . GLU B 1 64 ? 17.047 -34.312 -12.398 1 76.19 64 GLU B C 1
ATOM 4134 O O . GLU B 1 64 ? 18.203 -34.031 -12.703 1 76.19 64 GLU B O 1
ATOM 4139 N N . LEU B 1 65 ? 16.047 -33.594 -12.633 1 78 65 LEU B N 1
ATOM 4140 C CA . LEU B 1 65 ? 16.203 -32.312 -13.273 1 78 65 LEU B CA 1
ATOM 4141 C C . LEU B 1 65 ? 17.031 -31.359 -12.406 1 78 65 LEU B C 1
ATOM 4143 O O . LEU B 1 65 ? 17.891 -30.641 -12.906 1 78 65 LEU B O 1
ATOM 4147 N N . ASP B 1 66 ? 16.719 -31.406 -11.141 1 76.12 66 ASP B N 1
ATOM 4148 C CA . ASP B 1 66 ? 17.438 -30.562 -10.195 1 76.12 66 ASP B CA 1
ATOM 4149 C C . ASP B 1 66 ? 18.906 -30.953 -10.109 1 76.12 66 ASP B C 1
ATOM 4151 O O . ASP B 1 66 ? 19.781 -30.109 -9.953 1 76.12 66 ASP B O 1
ATOM 4155 N N . ALA B 1 67 ? 19.141 -32.188 -10.258 1 69.5 67 ALA B N 1
ATOM 4156 C CA . ALA B 1 67 ? 20.5 -32.719 -10.203 1 69.5 67 ALA B CA 1
ATOM 4157 C C . ALA B 1 67 ? 21.297 -32.344 -11.453 1 69.5 67 ALA B C 1
ATOM 4159 O O . ALA B 1 67 ? 22.5 -32.094 -11.375 1 69.5 67 ALA B O 1
ATOM 4160 N N . MET B 1 68 ? 20.625 -32.312 -12.57 1 65.31 68 MET B N 1
ATOM 4161 C CA . MET B 1 68 ? 21.266 -31.953 -13.828 1 65.31 68 MET B CA 1
ATOM 4162 C C . MET B 1 68 ? 21.625 -30.469 -13.836 1 65.31 68 MET B C 1
ATOM 4164 O O . MET B 1 68 ? 22.641 -30.078 -14.406 1 65.31 68 MET B O 1
ATOM 4168 N N . ASN B 1 69 ? 20.734 -29.703 -13.336 1 59.19 69 ASN B N 1
ATOM 4169 C CA . ASN B 1 69 ? 21.016 -28.281 -13.281 1 59.19 69 ASN B CA 1
ATOM 4170 C C . ASN B 1 69 ? 22.203 -27.969 -12.367 1 59.19 69 ASN B C 1
ATOM 4172 O O . ASN B 1 69 ? 22.953 -27.031 -12.609 1 59.19 69 ASN B O 1
ATOM 4176 N N . ILE B 1 70 ? 22.453 -28.844 -11.344 1 46.31 70 ILE B N 1
ATOM 4177 C CA . ILE B 1 70 ? 23.609 -28.703 -10.477 1 46.31 70 ILE B CA 1
ATOM 4178 C C . ILE B 1 70 ? 24.859 -29.203 -11.203 1 46.31 70 ILE B C 1
ATOM 4180 O O . ILE B 1 70 ? 25.938 -28.594 -11.094 1 46.31 70 ILE B O 1
ATOM 4184 N N . GLU B 1 71 ? 24.75 -30.344 -11.891 1 43.78 71 GLU B N 1
ATOM 4185 C CA . GLU B 1 71 ? 25.906 -30.922 -12.562 1 43.78 71 GLU B CA 1
ATOM 4186 C C . GLU B 1 71 ? 26.359 -30.031 -13.727 1 43.78 71 GLU B C 1
ATOM 4188 O O . GLU B 1 71 ? 27.547 -29.984 -14.055 1 43.78 71 GLU B O 1
ATOM 4193 N N . GLU B 1 72 ? 25.359 -29.406 -14.445 1 40.22 72 GLU B N 1
ATOM 4194 C CA . GLU B 1 72 ? 25.875 -28.547 -15.516 1 40.22 72 GLU B CA 1
ATOM 4195 C C . GLU B 1 72 ? 26.812 -27.469 -14.969 1 40.22 72 GLU B C 1
ATOM 4197 O O . GLU B 1 72 ? 27.594 -26.891 -15.711 1 40.22 72 GLU B O 1
ATOM 4202 N N . GLU B 1 73 ? 26.703 -27.031 -13.672 1 35.59 73 GLU B N 1
ATOM 4203 C CA . GLU B 1 73 ? 27.719 -26.109 -13.164 1 35.59 73 GLU B CA 1
ATOM 4204 C C . GLU B 1 73 ? 29.016 -26.844 -12.828 1 35.59 73 GLU B C 1
ATOM 4206 O O . GLU B 1 73 ? 30.062 -26.219 -12.648 1 35.59 73 GLU B O 1
ATOM 4211 N N . GLU B 1 74 ? 28.969 -28.031 -12.188 1 35.25 74 GLU B N 1
ATOM 4212 C CA . GLU B 1 74 ? 30.234 -28.688 -11.93 1 35.25 74 GLU B CA 1
ATOM 4213 C C . GLU B 1 74 ? 30.812 -29.281 -13.203 1 35.25 74 GLU B C 1
ATOM 4215 O O . GLU B 1 74 ? 30.125 -29.984 -13.938 1 35.25 74 GLU B O 1
ATOM 4220 N N . GLY B 1 75 ? 31.766 -28.688 -13.945 1 30.83 75 GLY B N 1
ATOM 4221 C CA . GLY B 1 75 ? 32.531 -29.062 -15.117 1 30.83 75 GLY B CA 1
ATOM 4222 C C . GLY B 1 75 ? 32.906 -30.531 -15.164 1 30.83 75 GLY B C 1
ATOM 4223 O O . GLY B 1 75 ? 33.688 -30.969 -15.992 1 30.83 75 GLY B O 1
ATOM 4224 N N . THR B 1 76 ? 33.031 -31.25 -13.953 1 30.05 76 THR B N 1
ATOM 4225 C CA . THR B 1 76 ? 33.844 -32.469 -14.094 1 30.05 76 THR B CA 1
ATOM 4226 C C . THR B 1 76 ? 33.094 -33.5 -14.906 1 30.05 76 THR B C 1
ATOM 4228 O O . THR B 1 76 ? 31.859 -33.656 -14.773 1 30.05 76 THR B O 1
ATOM 4231 N N . LEU B 1 77 ? 33.719 -34.156 -16.016 1 28.47 77 LEU B N 1
ATOM 4232 C CA . LEU B 1 77 ? 33.594 -35.188 -17.016 1 28.47 77 LEU B CA 1
ATOM 4233 C C . LEU B 1 77 ? 33.156 -36.5 -16.391 1 28.47 77 LEU B C 1
ATOM 4235 O O . LEU B 1 77 ? 33.531 -37.594 -16.875 1 28.47 77 LEU B O 1
ATOM 4239 N N . SER B 1 78 ? 32.688 -36.625 -15.141 1 28.02 78 SER B N 1
ATOM 4240 C CA . SER B 1 78 ? 32.688 -38.031 -14.781 1 28.02 78 SER B CA 1
ATOM 4241 C C . SER B 1 78 ? 31.812 -38.844 -15.734 1 28.02 78 SER B C 1
ATOM 4243 O O . SER B 1 78 ? 30.875 -38.312 -16.328 1 28.02 78 SER B O 1
ATOM 4245 N N . SER B 1 79 ? 32.344 -40.094 -16.219 1 27.39 79 SER B N 1
ATOM 4246 C CA . SER B 1 79 ? 31.938 -41.188 -17.062 1 27.39 79 SER B CA 1
ATOM 4247 C C . SER B 1 79 ? 30.516 -41.656 -16.734 1 27.39 79 SER B C 1
ATOM 4249 O O . SER B 1 79 ? 30.156 -41.812 -15.57 1 27.39 79 SER B O 1
ATOM 4251 N N . ALA B 1 80 ? 29.609 -41.438 -17.688 1 30.77 80 ALA B N 1
ATOM 4252 C CA . ALA B 1 80 ? 28.25 -41.906 -17.875 1 30.77 80 ALA B CA 1
ATOM 4253 C C . ALA B 1 80 ? 28.125 -43.406 -17.578 1 30.77 80 ALA B C 1
ATOM 4255 O O . ALA B 1 80 ? 28.578 -44.219 -18.375 1 30.77 80 ALA B O 1
ATOM 4256 N N . SER B 1 81 ? 28.469 -43.812 -16.297 1 26.67 81 SER B N 1
ATOM 4257 C CA . SER B 1 81 ? 28.094 -45.219 -16.172 1 26.67 81 SER B CA 1
ATOM 4258 C C . SER B 1 81 ? 26.625 -45.438 -16.578 1 26.67 81 SER B C 1
ATOM 4260 O O . SER B 1 81 ? 25.75 -44.688 -16.156 1 26.67 81 SER B O 1
ATOM 4262 N N . SER B 1 82 ? 26.438 -46.031 -17.766 1 25.69 82 SER B N 1
ATOM 4263 C CA . SER B 1 82 ? 25.234 -46.562 -18.375 1 25.69 82 SER B CA 1
ATOM 4264 C C . SER B 1 82 ? 24.422 -47.375 -17.375 1 25.69 82 SER B C 1
ATOM 4266 O O . SER B 1 82 ? 24.781 -48.5 -17.016 1 25.69 82 SER B O 1
ATOM 4268 N N . SER B 1 83 ? 24.141 -46.781 -16.266 1 26.69 83 SER B N 1
ATOM 4269 C CA . SER B 1 83 ? 23.312 -47.719 -15.492 1 26.69 83 SER B CA 1
ATOM 4270 C C . SER B 1 83 ? 22.188 -48.281 -16.344 1 26.69 83 SER B C 1
ATOM 4272 O O . SER B 1 83 ? 21.516 -47.562 -17.078 1 26.69 83 S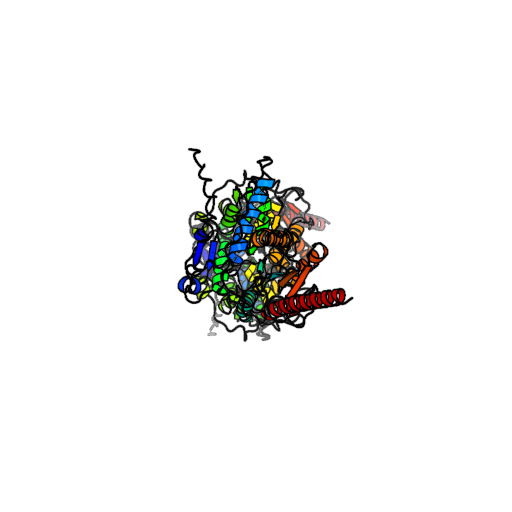ER B O 1
ATOM 4274 N N . LYS B 1 84 ? 22.375 -49.469 -16.672 1 32.25 84 LYS B N 1
ATOM 4275 C CA . LYS B 1 84 ? 21.438 -50.375 -17.297 1 32.25 84 LYS B CA 1
ATOM 4276 C C . LYS B 1 84 ? 20.031 -50.219 -16.734 1 32.25 84 LYS B C 1
ATOM 4278 O O . LYS B 1 84 ? 19.812 -50.375 -15.531 1 32.25 84 LYS B O 1
ATOM 4283 N N . SER B 1 85 ? 19.188 -49.25 -17.312 1 26.88 85 SER B N 1
ATOM 4284 C CA . SER B 1 85 ? 17.766 -49.094 -17.062 1 26.88 85 SER B CA 1
ATOM 4285 C C . SER B 1 85 ? 17.078 -50.469 -16.906 1 26.88 85 SER B C 1
ATOM 4287 O O . SER B 1 85 ? 17.188 -51.312 -17.781 1 26.88 85 SER B O 1
ATOM 4289 N N . LEU B 1 86 ? 17.156 -51 -15.633 1 30.7 86 LEU B N 1
ATOM 4290 C CA . LEU B 1 86 ? 16.453 -52.281 -15.453 1 30.7 86 LEU B CA 1
ATOM 4291 C C . LEU B 1 86 ? 15.094 -52.25 -16.125 1 30.7 86 LEU B C 1
ATOM 4293 O O . LEU B 1 86 ? 14.469 -51.188 -16.219 1 30.7 86 LEU B O 1
ATOM 4297 N N . PRO B 1 87 ? 14.836 -53.406 -16.875 1 29.61 87 PRO B N 1
ATOM 4298 C CA . PRO B 1 87 ? 13.555 -53.625 -17.562 1 29.61 87 PRO B CA 1
ATOM 4299 C C . PRO B 1 87 ? 12.352 -53.375 -16.656 1 29.61 87 PRO B C 1
ATOM 4301 O O . PRO B 1 87 ? 12.469 -53.438 -15.43 1 29.61 87 PRO B O 1
ATOM 4304 N N . GLY B 1 88 ? 11.414 -52.562 -17.125 1 28.67 88 GLY B N 1
ATOM 4305 C CA . GLY B 1 88 ? 10.094 -52.25 -16.609 1 28.67 88 GLY B CA 1
ATOM 4306 C C . GLY B 1 88 ? 9.414 -53.406 -15.914 1 28.67 88 GLY B C 1
ATOM 4307 O O . GLY B 1 88 ? 9.719 -54.562 -16.203 1 28.67 88 GLY B O 1
ATOM 4308 N N . SER B 1 89 ? 9.211 -53.312 -14.562 1 30.73 89 SER B N 1
ATOM 4309 C CA . SER B 1 89 ? 8.414 -54.219 -13.758 1 30.73 89 SER B CA 1
ATOM 4310 C C . SER B 1 89 ? 7.254 -54.812 -14.555 1 30.73 89 SER B C 1
ATOM 4312 O O . SER B 1 89 ? 6.742 -54.156 -15.477 1 30.73 89 SER B O 1
ATOM 4314 N N . PRO B 1 90 ? 6.934 -56.094 -14.352 1 31.05 90 PRO B N 1
ATOM 4315 C CA . PRO B 1 90 ? 5.852 -56.844 -14.992 1 31.05 90 PRO B CA 1
ATOM 4316 C C . PRO B 1 90 ? 4.523 -56.094 -14.977 1 31.05 90 PRO B C 1
ATOM 4318 O O . PRO B 1 90 ? 4.285 -55.25 -14.094 1 31.05 90 PRO B O 1
ATOM 4321 N N . THR B 1 91 ? 3.812 -56.062 -16.125 1 31.36 91 THR B N 1
ATOM 4322 C CA . THR B 1 91 ? 2.533 -55.562 -16.594 1 31.36 91 THR B CA 1
ATOM 4323 C C . THR B 1 91 ? 1.388 -56.062 -15.727 1 31.36 91 THR B C 1
ATOM 4325 O O . THR B 1 91 ? 1.094 -57.25 -15.727 1 31.36 91 THR B O 1
ATOM 4328 N N . PHE B 1 92 ? 1.312 -55.688 -14.406 1 32.38 92 PHE B N 1
ATOM 4329 C CA . PHE B 1 92 ? 0.092 -56.125 -13.742 1 32.38 92 PHE B CA 1
ATOM 4330 C C . PHE B 1 92 ? -1.122 -55.906 -14.633 1 32.38 92 PHE B C 1
ATOM 4332 O O . PHE B 1 92 ? -1.081 -55.094 -15.562 1 32.38 92 PHE B O 1
ATOM 4339 N N . PRO B 1 93 ? -2.295 -56.531 -14.312 1 37.06 93 PRO B N 1
ATOM 4340 C CA . PRO B 1 93 ? -3.525 -56.625 -15.102 1 37.06 93 PRO B CA 1
ATOM 4341 C C . PRO B 1 93 ? -3.924 -55.312 -15.742 1 37.06 93 PRO B C 1
ATOM 4343 O O . PRO B 1 93 ? -3.385 -54.25 -15.383 1 37.06 93 PRO B O 1
ATOM 4346 N N . ALA B 1 94 ? -5.203 -55.062 -16.312 1 42.72 94 ALA B N 1
ATOM 4347 C CA . ALA B 1 94 ? -5.711 -54.125 -17.297 1 42.72 94 ALA B CA 1
ATOM 4348 C C . ALA B 1 94 ? -5.48 -52.688 -16.828 1 42.72 94 ALA B C 1
ATOM 4350 O O . ALA B 1 94 ? -6.223 -52.156 -15.992 1 42.72 94 ALA B O 1
ATOM 4351 N N . LYS B 1 95 ? -4.254 -52.156 -16.516 1 52.94 95 LYS B N 1
ATOM 4352 C CA . LYS B 1 95 ? -3.613 -50.938 -15.977 1 52.94 95 LYS B CA 1
ATOM 4353 C C . LYS B 1 95 ? -4.039 -49.719 -16.75 1 52.94 95 LYS B C 1
ATOM 4355 O O . LYS B 1 95 ? -3.967 -49.688 -17.984 1 52.94 95 LYS B O 1
ATOM 4360 N N . ILE B 1 96 ? -5.059 -49 -16.188 1 63 96 ILE B N 1
ATOM 4361 C CA . ILE B 1 96 ? -5.395 -47.719 -16.812 1 63 96 ILE B CA 1
ATOM 4362 C C . ILE B 1 96 ? -4.129 -47.062 -17.375 1 63 96 ILE B C 1
ATOM 4364 O O . ILE B 1 96 ? -3.135 -46.938 -16.656 1 63 96 ILE B O 1
ATOM 4368 N N . SER B 1 97 ? -4.176 -47.094 -18.734 1 81.06 97 SER B N 1
ATOM 4369 C CA . SER B 1 97 ? -3.029 -46.5 -19.438 1 81.06 97 SER B CA 1
ATOM 4370 C C . SER B 1 97 ? -2.92 -45 -19.203 1 81.06 97 SER B C 1
ATOM 4372 O O . SER B 1 97 ? -3.934 -44.312 -19.047 1 81.06 97 SER B O 1
ATOM 4374 N N . THR B 1 98 ? -1.798 -44.562 -18.859 1 84.5 98 THR B N 1
ATOM 4375 C CA . THR B 1 98 ? -1.52 -43.125 -18.734 1 84.5 98 THR B CA 1
ATOM 4376 C C . THR B 1 98 ? -1.146 -42.531 -20.078 1 84.5 98 THR B C 1
ATOM 4378 O O . THR B 1 98 ? -0.298 -43.062 -20.797 1 84.5 98 THR B O 1
ATOM 4381 N N . ALA B 1 99 ? -1.892 -41.5 -20.453 1 86.31 99 ALA B N 1
ATOM 4382 C CA . ALA B 1 99 ? -1.53 -40.781 -21.672 1 86.31 99 ALA B CA 1
ATOM 4383 C C . ALA B 1 99 ? -0.127 -40.188 -21.578 1 86.31 99 ALA B C 1
ATOM 4385 O O . ALA B 1 99 ? 0.263 -39.688 -20.516 1 86.31 99 ALA B O 1
ATOM 4386 N N . ASP B 1 100 ? 0.656 -40.312 -22.625 1 90.5 100 ASP B N 1
ATOM 4387 C CA . ASP B 1 100 ? 1.992 -39.719 -22.594 1 90.5 100 ASP B CA 1
ATOM 4388 C C . ASP B 1 100 ? 2.154 -38.656 -23.672 1 90.5 100 ASP B C 1
ATOM 4390 O O . ASP B 1 100 ? 3.125 -37.906 -23.672 1 90.5 100 ASP B O 1
ATOM 4394 N N . THR B 1 101 ? 1.139 -38.531 -24.547 1 95.19 101 THR B N 1
ATOM 4395 C CA . THR B 1 101 ? 1.267 -37.625 -25.672 1 95.19 101 THR B CA 1
ATOM 4396 C C . THR B 1 101 ? 0.701 -36.25 -25.328 1 95.19 101 THR B C 1
ATOM 4398 O O . THR B 1 101 ? 0.948 -35.281 -26.047 1 95.19 101 THR B O 1
ATOM 4401 N N . PHE B 1 102 ? -0.094 -36.156 -24.297 1 97.62 102 PHE B N 1
ATOM 4402 C CA . PHE B 1 102 ? -0.616 -34.844 -23.906 1 97.62 102 PHE B CA 1
ATOM 4403 C C . PHE B 1 102 ? -0.73 -34.75 -22.375 1 97.62 102 PHE B C 1
ATOM 4405 O O . PHE B 1 102 ? -0.71 -35.781 -21.688 1 97.62 102 PHE B O 1
ATOM 4412 N N . ALA B 1 103 ? -0.759 -33.531 -21.844 1 98.31 103 ALA B N 1
ATOM 4413 C CA . ALA B 1 103 ? -0.843 -33.25 -20.406 1 98.31 103 ALA B CA 1
ATOM 4414 C C . ALA B 1 103 ? -1.635 -31.969 -20.156 1 98.31 103 ALA B C 1
ATOM 4416 O O . ALA B 1 103 ? -1.947 -31.234 -21.094 1 98.31 103 ALA B O 1
ATOM 4417 N N . PHE B 1 104 ? -2.018 -31.812 -18.938 1 98.69 104 PHE B N 1
ATOM 4418 C CA . PHE B 1 104 ? -2.666 -30.562 -18.531 1 98.69 104 PHE B CA 1
ATOM 4419 C C . PHE B 1 104 ? -1.774 -29.781 -17.578 1 98.69 104 PHE B C 1
ATOM 4421 O O . PHE B 1 104 ? -1.025 -30.375 -16.781 1 98.69 104 PHE B O 1
ATOM 4428 N N . ALA B 1 105 ? -1.769 -28.516 -17.688 1 98.69 105 ALA B N 1
ATOM 4429 C CA . ALA B 1 105 ? -1.243 -27.562 -16.703 1 98.69 105 ALA B CA 1
ATOM 4430 C C . ALA B 1 105 ? -2.342 -26.641 -16.188 1 98.69 105 ALA B C 1
ATOM 4432 O O . ALA B 1 105 ? -3.125 -26.094 -16.969 1 98.69 105 ALA B O 1
ATOM 4433 N N . PHE B 1 106 ? -2.391 -26.484 -14.859 1 98.38 106 PHE B N 1
ATOM 4434 C CA . PHE B 1 106 ? -3.506 -25.75 -14.281 1 98.38 106 PHE B CA 1
ATOM 4435 C C . PHE B 1 106 ? -3.004 -24.562 -13.469 1 98.38 106 PHE B C 1
ATOM 4437 O O . PHE B 1 106 ? -2.09 -24.688 -12.656 1 98.38 106 PHE B O 1
ATOM 4444 N N . ASP B 1 107 ? -3.627 -23.375 -13.75 1 97.5 107 ASP B N 1
ATOM 4445 C CA . ASP B 1 107 ? -3.674 -22.391 -12.664 1 97.5 107 ASP B CA 1
ATOM 4446 C C . ASP B 1 107 ? -4.516 -22.906 -11.5 1 97.5 107 ASP B C 1
ATOM 4448 O O . ASP B 1 107 ? -5.262 -23.875 -11.641 1 97.5 107 ASP B O 1
ATOM 4452 N N . ILE B 1 108 ? -4.355 -22.312 -10.359 1 95.62 108 ILE B N 1
ATOM 4453 C CA . ILE B 1 108 ? -5.051 -22.859 -9.195 1 95.62 108 ILE B CA 1
ATOM 4454 C C . ILE B 1 108 ? -6.18 -21.906 -8.789 1 95.62 108 ILE B C 1
ATOM 4456 O O . ILE B 1 108 ? -7.355 -22.219 -8.984 1 95.62 108 ILE B O 1
ATOM 4460 N N . ASP B 1 109 ? -5.82 -20.688 -8.359 1 93.81 109 ASP B N 1
ATOM 4461 C CA . ASP B 1 109 ? -6.824 -19.734 -7.887 1 93.81 109 ASP B CA 1
ATOM 4462 C C . ASP B 1 109 ? -7.746 -19.297 -9.023 1 93.81 109 ASP B C 1
ATOM 4464 O O . ASP B 1 109 ? -7.285 -18.781 -10.039 1 93.81 109 ASP B O 1
ATOM 4468 N N . GLY B 1 110 ? -9.031 -19.562 -8.844 1 95.5 110 GLY B N 1
ATOM 4469 C CA . GLY B 1 110 ? -10.016 -19.219 -9.852 1 95.5 110 GLY B CA 1
ATOM 4470 C C . GLY B 1 110 ? -10.258 -20.328 -10.859 1 95.5 110 GLY B C 1
ATOM 4471 O O . GLY B 1 110 ? -11.148 -20.234 -11.703 1 95.5 110 GLY B O 1
ATOM 4472 N N . VAL B 1 111 ? -9.477 -21.375 -10.719 1 97.62 111 VAL B N 1
ATOM 4473 C CA . VAL B 1 111 ? -9.594 -22.5 -11.648 1 97.62 111 VAL B CA 1
ATOM 4474 C C . VAL B 1 111 ? -9.984 -23.766 -10.883 1 97.62 111 VAL B C 1
ATOM 4476 O O . VAL B 1 111 ? -10.992 -24.391 -11.188 1 97.62 111 VAL B O 1
ATOM 4479 N N . LEU B 1 112 ? -9.164 -24.094 -9.867 1 97.12 112 LEU B N 1
ATOM 4480 C CA . LEU B 1 112 ? -9.398 -25.281 -9.039 1 97.12 112 LEU B CA 1
ATOM 4481 C C . LEU B 1 112 ? -9.984 -24.875 -7.688 1 97.12 112 LEU B C 1
ATOM 4483 O O . LEU B 1 112 ? -10.805 -25.609 -7.125 1 97.12 112 LEU B O 1
ATOM 4487 N N . ILE B 1 113 ? -9.484 -23.766 -7.191 1 93.75 113 ILE B N 1
ATOM 4488 C CA . ILE B 1 113 ? -9.797 -23.297 -5.848 1 93.75 113 ILE B CA 1
ATOM 4489 C C . ILE B 1 113 ? -10.328 -21.859 -5.91 1 93.75 113 ILE B C 1
ATOM 4491 O O . ILE B 1 113 ? -9.859 -21.062 -6.711 1 93.75 113 ILE B O 1
ATOM 4495 N N . ARG B 1 114 ? -11.25 -21.562 -5.109 1 90.5 114 ARG B N 1
ATOM 4496 C CA . ARG B 1 114 ? -11.711 -20.188 -4.875 1 90.5 114 ARG B CA 1
ATOM 4497 C C . ARG B 1 114 ? -11.922 -19.922 -3.387 1 90.5 114 ARG B C 1
ATOM 4499 O O . ARG B 1 114 ? -12.727 -20.609 -2.742 1 90.5 114 ARG B O 1
ATOM 4506 N N . GLY B 1 115 ? -11.211 -18.969 -2.875 1 82.81 115 GLY B N 1
ATOM 4507 C CA . GLY B 1 115 ? -11.32 -18.641 -1.463 1 82.81 115 GLY B CA 1
ATOM 4508 C C . GLY B 1 115 ? -10.953 -19.781 -0.548 1 82.81 115 GLY B C 1
ATOM 4509 O O . GLY B 1 115 ? -11.656 -20.062 0.424 1 82.81 115 GLY B O 1
ATOM 4510 N N . GLY B 1 116 ? -10.031 -20.562 -0.949 1 82.06 116 GLY B N 1
ATOM 4511 C CA . GLY B 1 116 ? -9.57 -21.656 -0.128 1 82.06 116 GLY B CA 1
ATOM 4512 C C . GLY B 1 116 ? -10.445 -22.906 -0.252 1 82.06 116 GLY B C 1
ATOM 4513 O O . GLY B 1 116 ? -10.117 -23.953 0.304 1 82.06 116 GLY B O 1
ATOM 4514 N N . ARG B 1 117 ? -11.461 -22.781 -1.002 1 89.06 117 ARG B N 1
ATOM 4515 C CA . ARG B 1 117 ? -12.367 -23.922 -1.193 1 89.06 117 ARG B CA 1
ATOM 4516 C C . ARG B 1 117 ? -12.312 -24.422 -2.631 1 89.06 117 ARG B C 1
ATOM 4518 O O . ARG B 1 117 ? -12.242 -23.625 -3.572 1 89.06 117 ARG B O 1
ATOM 4525 N N . PRO B 1 118 ? -12.375 -25.734 -2.707 1 94.06 118 PRO B N 1
ATOM 4526 C CA . PRO B 1 118 ? -12.383 -26.266 -4.074 1 94.06 118 PRO B CA 1
ATOM 4527 C C . PRO B 1 118 ? -13.648 -25.875 -4.844 1 94.06 118 PRO B C 1
ATOM 4529 O O . PRO B 1 118 ? -14.742 -25.859 -4.277 1 94.06 118 PRO B O 1
ATOM 4532 N N . ILE B 1 119 ? -13.438 -25.516 -6.051 1 94.81 119 ILE B N 1
ATOM 4533 C CA . ILE B 1 119 ? -14.57 -25.422 -6.965 1 94.81 119 ILE B CA 1
ATOM 4534 C C . ILE B 1 119 ? -15.164 -26.828 -7.18 1 94.81 119 ILE B C 1
ATOM 4536 O O . ILE B 1 119 ? -14.43 -27.781 -7.434 1 94.81 119 ILE B O 1
ATOM 4540 N N . PRO B 1 120 ? -16.438 -27.016 -7.059 1 95.75 120 PRO B N 1
ATOM 4541 C CA . PRO B 1 120 ? -17.016 -28.359 -7.133 1 95.75 120 PRO B CA 1
ATOM 4542 C C . PRO B 1 120 ? -16.609 -29.109 -8.398 1 95.75 120 PRO B C 1
ATOM 4544 O O . PRO B 1 120 ? -16.266 -30.297 -8.328 1 95.75 120 PRO B O 1
ATOM 4547 N N . GLU B 1 121 ? -16.609 -28.453 -9.508 1 97.75 121 GLU B N 1
ATOM 4548 C CA . GLU B 1 121 ? -16.25 -29.078 -10.781 1 97.75 121 GLU B CA 1
ATOM 4549 C C . GLU B 1 121 ? -14.781 -29.484 -10.805 1 97.75 121 GLU B C 1
ATOM 4551 O O . GLU B 1 121 ? -14.383 -30.344 -11.602 1 97.75 121 GLU B O 1
ATOM 4556 N N . ALA B 1 122 ? -13.992 -28.875 -9.945 1 98.06 122 ALA B N 1
ATOM 4557 C CA . ALA B 1 122 ? -12.578 -29.219 -9.883 1 98.06 122 ALA B CA 1
ATOM 4558 C C . ALA B 1 122 ? -12.391 -30.625 -9.336 1 98.06 122 ALA B C 1
ATOM 4560 O O . ALA B 1 122 ? -11.531 -31.375 -9.812 1 98.06 122 ALA B O 1
ATOM 4561 N N . ILE B 1 123 ? -13.141 -30.984 -8.375 1 96.38 123 ILE B N 1
ATOM 4562 C CA . ILE B 1 123 ? -13.078 -32.312 -7.801 1 96.38 123 ILE B CA 1
ATOM 4563 C C . ILE B 1 123 ? -13.391 -33.344 -8.875 1 96.38 123 ILE B C 1
ATOM 4565 O O . ILE B 1 123 ? -12.672 -34.344 -9.031 1 96.38 123 ILE B O 1
ATOM 4569 N N . GLU B 1 124 ? -14.438 -33.062 -9.602 1 97.44 124 GLU B N 1
ATOM 4570 C CA . GLU B 1 124 ? -14.836 -33.969 -10.68 1 97.44 124 GLU B CA 1
ATOM 4571 C C . GLU B 1 124 ? -13.781 -34.031 -11.773 1 97.44 124 GLU B C 1
ATOM 4573 O O . GLU B 1 124 ? -13.516 -35.094 -12.344 1 97.44 124 GLU B O 1
ATOM 4578 N N . ALA B 1 125 ? -13.203 -32.906 -12.086 1 98.38 125 ALA B N 1
ATOM 4579 C CA . ALA B 1 125 ? -12.172 -32.844 -13.117 1 98.38 125 ALA B CA 1
ATOM 4580 C C . ALA B 1 125 ? -10.977 -33.719 -12.758 1 98.38 125 ALA B C 1
ATOM 4582 O O . ALA B 1 125 ? -10.414 -34.406 -13.625 1 98.38 125 ALA B O 1
ATOM 4583 N N . MET B 1 126 ? -10.609 -33.75 -11.484 1 96.75 126 MET B N 1
ATOM 4584 C CA . MET B 1 126 ? -9.484 -34.562 -11.047 1 96.75 126 MET B CA 1
ATOM 4585 C C . MET B 1 126 ? -9.805 -36.031 -11.18 1 96.75 126 MET B C 1
ATOM 4587 O O . MET B 1 126 ? -8.938 -36.844 -11.57 1 96.75 126 MET B O 1
ATOM 4591 N N . LYS B 1 127 ? -11.008 -36.406 -10.906 1 95.06 127 LYS B N 1
ATOM 4592 C CA . LYS B 1 127 ? -11.422 -37.812 -11.102 1 95.06 127 LYS B CA 1
ATOM 4593 C C . LYS B 1 127 ? -11.312 -38.219 -12.562 1 95.06 127 LYS B C 1
ATOM 4595 O O . LYS B 1 127 ? -10.812 -39.312 -12.875 1 95.06 127 LYS B O 1
ATOM 4600 N N . VAL B 1 128 ? -11.781 -37.344 -13.375 1 96.88 128 VAL B N 1
ATOM 4601 C CA . VAL B 1 128 ? -11.734 -37.594 -14.812 1 96.88 128 VAL B CA 1
ATOM 4602 C C . VAL B 1 128 ? -10.281 -37.781 -15.258 1 96.88 128 VAL B C 1
ATOM 4604 O O . VAL B 1 128 ? -9.969 -38.75 -15.961 1 96.88 128 VAL B O 1
ATOM 4607 N N . LEU B 1 129 ? -9.375 -36.969 -14.805 1 97.06 129 LEU B N 1
ATOM 4608 C CA . LEU B 1 129 ? -7.969 -37 -15.18 1 97.06 129 LEU B CA 1
ATOM 4609 C C . LEU B 1 129 ? -7.305 -38.281 -14.641 1 97.06 129 LEU B C 1
ATOM 4611 O O . LEU B 1 129 ? -6.359 -38.781 -15.242 1 97.06 129 LEU B O 1
ATOM 4615 N N . ASN B 1 130 ? -7.84 -38.75 -13.531 1 93.12 130 ASN B N 1
ATOM 4616 C CA . ASN B 1 130 ? -7.238 -39.906 -12.875 1 93.12 130 ASN B CA 1
ATOM 4617 C C . ASN B 1 130 ? -7.938 -41.219 -13.273 1 93.12 130 ASN B C 1
ATOM 4619 O O . ASN B 1 130 ? -7.852 -42.219 -12.562 1 93.12 130 ASN B O 1
ATOM 4623 N N . GLY B 1 131 ? -8.727 -41.188 -14.336 1 92.81 131 GLY B N 1
ATOM 4624 C CA . GLY B 1 131 ? -9.148 -42.438 -14.922 1 92.81 131 GLY B CA 1
ATOM 4625 C C . GLY B 1 131 ? -10.656 -42.562 -15.016 1 92.81 131 GLY B C 1
ATOM 4626 O O . GLY B 1 131 ? -11.164 -43.438 -15.742 1 92.81 131 GLY B O 1
ATOM 4627 N N . GLU B 1 132 ? -11.367 -41.719 -14.297 1 94.25 132 GLU B N 1
ATOM 4628 C CA . GLU B 1 132 ? -12.828 -41.781 -14.352 1 94.25 132 GLU B CA 1
ATOM 4629 C C . GLU B 1 132 ? -13.367 -41.031 -15.57 1 94.25 132 GLU B C 1
ATOM 4631 O O . GLU B 1 132 ? -14.109 -40.062 -15.43 1 94.25 132 GLU B O 1
ATOM 4636 N N . ASN B 1 133 ? -13.07 -41.469 -16.734 1 93.94 133 ASN B N 1
ATOM 4637 C CA . ASN B 1 133 ? -13.555 -40.969 -18 1 93.94 133 ASN B CA 1
ATOM 4638 C C . ASN B 1 133 ? -13.938 -42.094 -18.953 1 93.94 133 ASN B C 1
ATOM 4640 O O . ASN B 1 133 ? -13.672 -43.25 -18.688 1 93.94 133 ASN B O 1
ATOM 4644 N N . GLU B 1 134 ? -14.594 -41.812 -20.062 1 93.12 134 GLU B N 1
ATOM 4645 C CA . GLU B 1 134 ? -15.195 -42.781 -20.953 1 93.12 134 GLU B CA 1
ATOM 4646 C C . GLU B 1 134 ? -14.133 -43.562 -21.719 1 93.12 134 GLU B C 1
ATOM 4648 O O . GLU B 1 134 ? -14.414 -44.625 -22.281 1 93.12 134 GLU B O 1
ATOM 4653 N N . TYR B 1 135 ? -12.883 -43.125 -21.625 1 92.75 135 TYR B N 1
ATOM 4654 C CA . TYR B 1 135 ? -11.812 -43.75 -22.391 1 92.75 135 TYR B CA 1
ATOM 4655 C C . TYR B 1 135 ? -10.93 -44.625 -21.5 1 92.75 135 TYR B C 1
ATOM 4657 O O . TYR B 1 135 ? -10.023 -45.281 -21.984 1 92.75 135 TYR B O 1
ATOM 4665 N N . GLY B 1 136 ? -11.102 -44.469 -20.203 1 91.56 136 GLY B N 1
ATOM 4666 C CA . GLY B 1 136 ? -10.344 -45.281 -19.25 1 91.56 136 GLY B CA 1
ATOM 4667 C C . GLY B 1 136 ? -8.867 -44.906 -19.219 1 91.56 136 GLY B C 1
ATOM 4668 O O . GLY B 1 136 ? -8.016 -45.812 -19.125 1 91.56 136 GLY B O 1
ATOM 4669 N N . ILE B 1 137 ? -8.578 -43.719 -19.406 1 92.5 137 ILE B N 1
ATOM 4670 C CA . ILE B 1 137 ? -7.18 -43.312 -19.438 1 92.5 137 ILE B CA 1
ATOM 4671 C C . ILE B 1 137 ? -6.91 -42.312 -18.297 1 92.5 137 ILE B C 1
ATOM 4673 O O . ILE B 1 137 ? -7.793 -41.562 -17.906 1 92.5 137 ILE B O 1
ATOM 4677 N N . LYS B 1 138 ? -5.699 -42.312 -17.734 1 95.19 138 LYS B N 1
ATOM 4678 C CA . LYS B 1 138 ? -5.184 -41.281 -16.844 1 95.19 138 LYS B CA 1
ATOM 4679 C C . LYS B 1 138 ? -4.406 -40.219 -17.625 1 95.19 138 LYS B C 1
ATOM 4681 O O . LYS B 1 138 ? -3.75 -40.531 -18.625 1 95.19 138 LYS B O 1
ATOM 4686 N N . VAL B 1 139 ? -4.516 -39.062 -17.266 1 96.25 139 VAL B N 1
ATOM 4687 C CA . VAL B 1 139 ? -3.844 -37.969 -17.953 1 96.25 139 VAL B CA 1
ATOM 4688 C C . VAL B 1 139 ? -2.932 -37.219 -16.984 1 96.25 139 VAL B C 1
ATOM 4690 O O . VAL B 1 139 ? -3.365 -36.812 -15.906 1 96.25 139 VAL B O 1
ATOM 4693 N N . PRO B 1 140 ? -1.626 -37.031 -17.312 1 96.56 140 PRO B N 1
ATOM 4694 C CA . PRO B 1 140 ? -0.705 -36.281 -16.469 1 96.56 140 PRO B CA 1
ATOM 4695 C C . PRO B 1 140 ? -1.102 -34.812 -16.328 1 96.56 140 PRO B C 1
ATOM 4697 O O . PRO B 1 140 ? -1.617 -34.188 -17.281 1 96.56 140 PRO B O 1
ATOM 4700 N N . TYR B 1 141 ? -0.866 -34.219 -15.188 1 97.44 141 TYR B N 1
ATOM 4701 C CA . TYR B 1 141 ? -1.149 -32.812 -14.992 1 97.44 141 TYR B CA 1
ATOM 4702 C C . TYR B 1 141 ? -0.19 -32.188 -13.977 1 97.44 141 TYR B C 1
ATOM 4704 O O . TYR B 1 141 ? 0.274 -32.875 -13.062 1 97.44 141 TYR B O 1
ATOM 4712 N N . ILE B 1 142 ? 0.124 -30.922 -14.133 1 97.06 142 ILE B N 1
ATOM 4713 C CA . ILE B 1 142 ? 0.929 -30.125 -13.219 1 97.06 142 ILE B CA 1
ATOM 4714 C C . ILE B 1 142 ? 0.176 -28.844 -12.859 1 97.06 142 ILE B C 1
ATOM 4716 O O . ILE B 1 142 ? -0.834 -28.516 -13.484 1 97.06 142 ILE B O 1
ATOM 4720 N N . PHE B 1 143 ? 0.655 -28.188 -11.781 1 96.56 143 PHE B N 1
ATOM 4721 C CA . PHE B 1 143 ? 0.074 -26.938 -11.32 1 96.56 143 PHE B CA 1
ATOM 4722 C C . PHE B 1 143 ? 1.047 -25.781 -11.516 1 96.56 143 PHE B C 1
ATOM 4724 O O . PHE B 1 143 ? 2.168 -25.812 -11.008 1 96.56 143 PHE B O 1
ATOM 4731 N N . LEU B 1 144 ? 0.647 -24.844 -12.305 1 96.25 144 LEU B N 1
ATOM 4732 C CA . LEU B 1 144 ? 1.412 -23.625 -12.602 1 96.25 144 LEU B CA 1
ATOM 4733 C C . LEU B 1 144 ? 0.687 -22.391 -12.094 1 96.25 144 LEU B C 1
ATOM 4735 O O . LEU B 1 144 ? -0.177 -21.844 -12.781 1 96.25 144 LEU B O 1
ATOM 4739 N N . THR B 1 145 ? 1.076 -21.828 -10.938 1 94.44 145 THR B N 1
ATOM 4740 C CA . THR B 1 145 ? 0.294 -20.797 -10.273 1 94.44 145 THR B CA 1
ATOM 4741 C C . THR B 1 145 ? 1.184 -19.625 -9.859 1 94.44 145 THR B C 1
ATOM 4743 O O . THR B 1 145 ? 2.344 -19.828 -9.492 1 94.44 145 THR B O 1
ATOM 4746 N N . ASN B 1 146 ? 0.704 -18.328 -10.078 1 92.38 146 ASN B N 1
ATOM 4747 C CA . ASN B 1 146 ? 1.356 -17.141 -9.547 1 92.38 146 ASN B CA 1
ATOM 4748 C C . ASN B 1 146 ? 1.043 -16.938 -8.07 1 92.38 146 ASN B C 1
ATOM 4750 O O . ASN B 1 146 ? 1.737 -16.188 -7.375 1 92.38 146 ASN B O 1
ATOM 4754 N N . GLY B 1 147 ? -0.045 -17.484 -7.648 1 74.19 147 GLY B N 1
ATOM 4755 C CA . GLY B 1 147 ? -0.644 -17.109 -6.379 1 74.19 147 GLY B CA 1
ATOM 4756 C C . GLY B 1 147 ? -0.07 -17.859 -5.199 1 74.19 147 GLY B C 1
ATOM 4757 O O . GLY B 1 147 ? 0.688 -18.812 -5.379 1 74.19 147 GLY B O 1
ATOM 4758 N N . ASN B 1 148 ? -0.215 -17.016 -4.027 1 61.28 148 ASN B N 1
ATOM 4759 C CA . ASN B 1 148 ? 0.059 -17.625 -2.725 1 61.28 148 ASN B CA 1
ATOM 4760 C C . ASN B 1 148 ? -1.199 -18.234 -2.115 1 61.28 148 ASN B C 1
ATOM 4762 O O . ASN B 1 148 ? -2.271 -17.625 -2.154 1 61.28 148 ASN B O 1
ATOM 4766 N N . LEU B 1 149 ? -1.477 -19.406 -2.367 1 54.44 149 LEU B N 1
ATOM 4767 C CA . LEU B 1 149 ? -2.686 -20.047 -1.855 1 54.44 149 LEU B CA 1
ATOM 4768 C C . LEU B 1 149 ? -3.076 -19.453 -0.502 1 54.44 149 LEU B C 1
ATOM 4770 O O . LEU B 1 149 ? -2.211 -19.188 0.333 1 54.44 149 LEU B O 1
ATOM 4774 N N . GLN B 1 150 ? -4.414 -18.828 -0.397 1 54.91 150 GLN B N 1
ATOM 4775 C CA . GLN B 1 150 ? -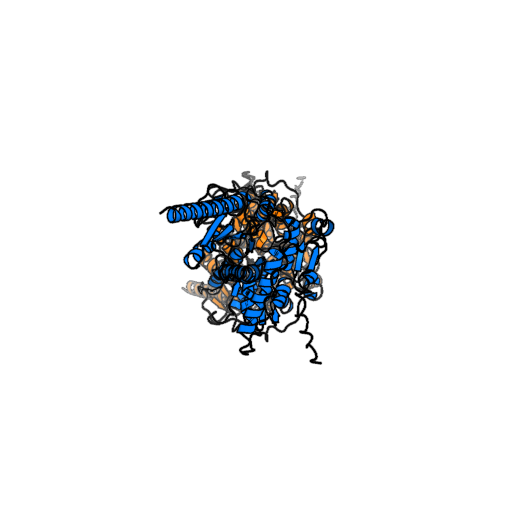4.973 -18.406 0.882 1 54.91 150 GLN B CA 1
ATOM 4776 C C . GLN B 1 150 ? -5.137 -19.594 1.831 1 54.91 150 GLN B C 1
ATOM 4778 O O . GLN B 1 150 ? -5.395 -20.719 1.393 1 54.91 150 GLN B O 1
ATOM 4783 N N . PRO B 1 151 ? -4.797 -19.328 3.096 1 48 151 PRO B N 1
ATOM 4784 C CA . PRO B 1 151 ? -5.102 -20.422 4.02 1 48 151 PRO B CA 1
ATOM 4785 C C . PRO B 1 151 ? -6.586 -20.797 4.035 1 48 151 PRO B C 1
ATOM 4787 O O . PRO B 1 151 ? -7.438 -19.938 3.793 1 48 151 PRO B O 1
ATOM 4790 N N . THR B 1 152 ? -6.914 -22.109 3.924 1 46.06 152 THR B N 1
ATOM 4791 C CA . THR B 1 152 ? -8.266 -22.594 4.18 1 46.06 152 THR B CA 1
ATOM 4792 C C . THR B 1 152 ? -8.742 -22.156 5.562 1 46.06 152 THR B C 1
ATOM 4794 O O . THR B 1 152 ? -8.031 -22.328 6.555 1 46.06 152 THR B O 1
ATOM 4797 N N . ILE B 1 153 ? -9.617 -21.141 5.645 1 43.72 153 ILE B N 1
ATOM 4798 C CA . ILE B 1 153 ? -10.25 -20.906 6.938 1 43.72 153 ILE B CA 1
ATOM 4799 C C . ILE B 1 153 ? -10.992 -22.156 7.391 1 43.72 153 ILE B C 1
ATOM 4801 O O . ILE B 1 153 ? -11.969 -22.578 6.762 1 43.72 153 ILE B O 1
ATOM 4805 N N . LEU B 1 154 ? -10.32 -23.109 7.895 1 42.28 154 LEU B N 1
ATOM 4806 C CA . LEU B 1 154 ? -11.148 -24.156 8.492 1 42.28 154 LEU B CA 1
ATOM 4807 C C . LEU B 1 154 ? -11.961 -23.594 9.664 1 42.28 154 LEU B C 1
ATOM 4809 O O . LEU B 1 154 ? -11.414 -22.922 10.531 1 42.28 154 LEU B O 1
ATOM 4813 N N . PRO B 1 155 ? -13.273 -23.594 9.469 1 38.5 155 PRO B N 1
ATOM 4814 C CA . PRO B 1 155 ? -14.133 -23.078 10.539 1 38.5 155 PRO B CA 1
ATOM 4815 C C . PRO B 1 155 ? -13.633 -23.453 11.93 1 38.5 155 PRO B C 1
ATOM 4817 O O . PRO B 1 155 ? -13.805 -22.688 12.883 1 38.5 155 PRO B O 1
ATOM 4820 N N . THR B 1 156 ? -13.445 -24.719 12.141 1 36.62 156 THR B N 1
ATOM 4821 C CA . THR B 1 156 ? -13.266 -25.219 13.492 1 36.62 156 THR B CA 1
ATOM 4822 C C . THR B 1 156 ? -11.953 -24.734 14.086 1 36.62 156 THR B C 1
ATOM 4824 O O . THR B 1 156 ? -11.805 -24.641 15.305 1 36.62 156 THR B O 1
ATOM 4827 N N . ILE B 1 157 ? -10.875 -24.969 13.367 1 34.88 157 ILE B N 1
ATOM 4828 C CA . ILE B 1 157 ? -9.57 -24.672 13.969 1 34.88 157 ILE B CA 1
ATOM 4829 C C . ILE B 1 157 ? -9.109 -23.281 13.555 1 34.88 157 ILE B C 1
ATOM 4831 O O . ILE B 1 157 ? -8.977 -23 12.359 1 34.88 157 ILE B O 1
ATOM 4835 N N . HIS B 1 158 ? -9.461 -22.312 14.219 1 35.34 158 HIS B N 1
ATOM 4836 C CA . HIS B 1 158 ? -8.961 -20.938 14.172 1 35.34 158 HIS B CA 1
ATOM 4837 C C . HIS B 1 158 ? -7.465 -20.906 13.867 1 35.34 158 HIS B C 1
ATOM 4839 O O . HIS B 1 158 ? -6.73 -20.094 14.414 1 35.34 158 HIS B O 1
ATOM 4845 N N . LEU B 1 159 ? -6.867 -22.031 13.531 1 36.09 159 LEU B N 1
ATOM 4846 C CA . LEU B 1 159 ? -5.43 -21.906 13.305 1 36.09 159 LEU B CA 1
ATOM 4847 C C . LEU B 1 159 ? -5.133 -21 12.117 1 36.09 159 LEU B C 1
ATOM 4849 O O . LEU B 1 159 ? -5.746 -21.141 11.062 1 36.09 159 LEU B O 1
ATOM 4853 N N . SER B 1 160 ? -4.727 -19.828 12.32 1 39.47 160 SER B N 1
ATOM 4854 C CA . SER B 1 160 ? -4.105 -18.844 11.438 1 39.47 160 SER B CA 1
ATOM 4855 C C . SER B 1 160 ? -3.178 -19.516 10.43 1 39.47 160 SER B C 1
ATOM 4857 O O . SER B 1 160 ? -2.078 -19.953 10.781 1 39.47 160 SER B O 1
ATOM 4859 N N . ILE B 1 161 ? -3.645 -20.422 9.664 1 40.84 161 ILE B N 1
ATOM 4860 C CA . ILE B 1 161 ? -2.631 -20.891 8.727 1 40.84 161 ILE B CA 1
ATOM 4861 C C . ILE B 1 161 ? -2.082 -19.703 7.934 1 40.84 161 ILE B C 1
ATOM 4863 O O . ILE B 1 161 ? -2.844 -18.953 7.324 1 40.84 161 ILE B O 1
ATOM 4867 N N . GLU B 1 162 ? -0.922 -19.406 8.273 1 44.69 162 GLU B N 1
ATOM 4868 C CA . GLU B 1 162 ? -0.019 -18.438 7.664 1 44.69 162 GLU B CA 1
ATOM 4869 C C . GLU B 1 162 ? -0.124 -18.469 6.141 1 44.69 162 GLU B C 1
ATOM 4871 O O . GLU B 1 162 ? -0.035 -19.531 5.531 1 44.69 162 GLU B O 1
ATOM 4876 N N . SER B 1 163 ? -0.984 -17.484 5.562 1 51.69 163 SER B N 1
ATOM 4877 C CA . SER B 1 163 ? -1.181 -17.312 4.129 1 51.69 163 SER B CA 1
ATOM 4878 C C . SER B 1 163 ? -0.096 -16.422 3.527 1 51.69 163 SER B C 1
ATOM 4880 O O . SER B 1 163 ? 0.427 -15.531 4.199 1 51.69 163 SER B O 1
ATOM 4882 N N . GLY B 1 164 ? 0.734 -17.062 2.631 1 58.16 164 GLY B N 1
ATOM 4883 C CA . GLY B 1 164 ? 1.653 -16.391 1.734 1 58.16 164 GLY B CA 1
ATOM 4884 C C . GLY B 1 164 ? 3.08 -16.891 1.843 1 58.16 164 GLY B C 1
ATOM 4885 O O . GLY B 1 164 ? 3.568 -17.156 2.943 1 58.16 164 GLY B O 1
ATOM 4886 N N . GLY B 1 165 ? 3.605 -17.094 0.813 1 63.16 165 GLY B N 1
ATOM 4887 C CA . GLY B 1 165 ? 4.969 -17.578 0.722 1 63.16 165 GLY B CA 1
ATOM 4888 C C . GLY B 1 165 ? 5.074 -19.078 0.951 1 63.16 165 GLY B C 1
ATOM 4889 O O . GLY B 1 165 ? 6.043 -19.547 1.554 1 63.16 165 GLY B O 1
ATOM 4890 N N . LYS B 1 166 ? 3.965 -19.797 0.646 1 74.62 166 LYS B N 1
ATOM 4891 C CA . LYS B 1 166 ? 4 -21.234 0.858 1 74.62 166 LYS B CA 1
ATOM 4892 C C . LYS B 1 166 ? 4.941 -21.922 -0.135 1 74.62 166 LYS B C 1
ATOM 4894 O O . LYS B 1 166 ? 4.992 -21.547 -1.308 1 74.62 166 LYS B O 1
ATOM 4899 N N . THR B 1 167 ? 5.641 -22.859 0.467 1 77.06 167 THR B N 1
ATOM 4900 C CA . THR B 1 167 ? 6.492 -23.703 -0.373 1 77.06 167 THR B CA 1
ATOM 4901 C C . THR B 1 167 ? 5.648 -24.641 -1.232 1 77.06 167 THR B C 1
ATOM 4903 O O . THR B 1 167 ? 4.449 -24.797 -0.997 1 77.06 167 THR B O 1
ATOM 4906 N N . GLU B 1 168 ? 6.25 -25.234 -2.18 1 81.31 168 GLU B N 1
ATOM 4907 C CA . GLU B 1 168 ? 5.594 -26.281 -2.963 1 81.31 168 GLU B CA 1
ATOM 4908 C C . GLU B 1 168 ? 5.098 -27.406 -2.068 1 81.31 168 GLU B C 1
ATOM 4910 O O . GLU B 1 168 ? 4.02 -27.969 -2.297 1 81.31 168 GLU B O 1
ATOM 4915 N N . SER B 1 169 ? 5.832 -27.641 -1.061 1 82.75 169 SER B N 1
ATOM 4916 C CA . SER B 1 169 ? 5.469 -28.703 -0.132 1 82.75 169 SER B CA 1
ATOM 4917 C C . SER B 1 169 ? 4.191 -28.359 0.629 1 82.75 169 SER B C 1
ATOM 4919 O O . SER B 1 169 ? 3.299 -29.203 0.763 1 82.75 169 SER B O 1
ATOM 4921 N N . GLU B 1 170 ? 4.148 -27.188 1.098 1 82.88 170 GLU B N 1
ATOM 4922 C CA . GLU B 1 170 ? 2.955 -26.75 1.818 1 82.88 170 GLU B CA 1
ATOM 4923 C C . GLU B 1 170 ? 1.738 -26.719 0.897 1 82.88 170 GLU B C 1
ATOM 4925 O O . GLU B 1 170 ? 0.639 -27.109 1.295 1 82.88 170 GLU B O 1
ATOM 4930 N N . ARG B 1 171 ? 1.96 -26.266 -0.281 1 84.38 171 ARG B N 1
ATOM 4931 C CA . ARG B 1 171 ? 0.878 -26.234 -1.261 1 84.38 171 ARG B CA 1
ATOM 4932 C C . ARG B 1 171 ? 0.388 -27.641 -1.596 1 84.38 171 ARG B C 1
ATOM 4934 O O . ARG B 1 171 ? -0.808 -27.844 -1.805 1 84.38 171 ARG B O 1
ATOM 4941 N N . CYS B 1 172 ? 1.323 -28.469 -1.708 1 88.5 172 CYS B N 1
ATOM 4942 C CA . CYS B 1 172 ? 1.021 -29.875 -1.989 1 88.5 172 CYS B CA 1
ATOM 4943 C C . CYS B 1 172 ? 0.08 -30.453 -0.938 1 88.5 172 CYS B C 1
ATOM 4945 O O . CYS B 1 172 ? -0.919 -31.094 -1.275 1 88.5 172 CYS B O 1
ATOM 4947 N N . ILE B 1 173 ? 0.383 -30.188 0.303 1 87.88 173 ILE B N 1
ATOM 4948 C CA . ILE B 1 173 ? -0.442 -30.672 1.405 1 87.88 173 ILE B CA 1
ATOM 4949 C C . ILE B 1 173 ? -1.838 -30.062 1.312 1 87.88 173 ILE B C 1
ATOM 4951 O O . ILE B 1 173 ? -2.842 -30.766 1.377 1 87.88 173 ILE B O 1
ATOM 4955 N N . ASP B 1 174 ? -1.878 -28.75 1.086 1 88.06 174 ASP B N 1
ATOM 4956 C CA . ASP B 1 174 ? -3.148 -28.047 1.029 1 88.06 174 ASP B CA 1
ATOM 4957 C C . ASP B 1 174 ? -4.02 -28.562 -0.112 1 88.06 174 ASP B C 1
ATOM 4959 O O . ASP B 1 174 ? -5.207 -28.828 0.081 1 88.06 174 ASP B O 1
ATOM 4963 N N . LEU B 1 175 ? -3.426 -28.703 -1.252 1 90.75 175 LEU B N 1
ATOM 4964 C CA . LEU B 1 175 ? -4.199 -29.078 -2.432 1 90.75 175 LEU B CA 1
ATOM 4965 C C . LEU B 1 175 ? -4.672 -30.516 -2.342 1 90.75 175 LEU B C 1
ATOM 4967 O O . LEU B 1 175 ? -5.781 -30.844 -2.775 1 90.75 175 LEU B O 1
ATOM 4971 N N . SER B 1 176 ? -3.768 -31.391 -1.853 1 91.88 176 SER B N 1
ATOM 4972 C CA . SER B 1 176 ? -4.168 -32.781 -1.642 1 91.88 176 SER B CA 1
ATOM 4973 C C . SER B 1 176 ? -5.398 -32.875 -0.75 1 91.88 176 SER B C 1
ATOM 4975 O O . SER B 1 176 ? -6.328 -33.625 -1.043 1 91.88 176 SER B O 1
ATOM 4977 N N . ARG B 1 177 ? -5.367 -32.125 0.255 1 89.38 177 ARG B N 1
ATOM 4978 C CA . ARG B 1 177 ? -6.488 -32.125 1.188 1 89.38 177 ARG B CA 1
ATOM 4979 C C . ARG B 1 177 ? -7.734 -31.516 0.54 1 89.38 177 ARG B C 1
ATOM 4981 O O . ARG B 1 177 ? -8.828 -32.062 0.658 1 89.38 177 ARG B O 1
ATOM 4988 N N . GLN B 1 178 ? -7.625 -30.438 -0.145 1 89.12 178 GLN B N 1
ATOM 4989 C CA . GLN B 1 178 ? -8.742 -29.703 -0.725 1 89.12 178 GLN B CA 1
ATOM 4990 C C . GLN B 1 178 ? -9.406 -30.5 -1.845 1 89.12 178 GLN B C 1
ATOM 4992 O O . GLN B 1 178 ? -10.633 -30.547 -1.93 1 89.12 178 GLN B O 1
ATOM 4997 N N . LEU B 1 179 ? -8.625 -31.109 -2.668 1 92.75 179 LEU B N 1
ATOM 4998 C CA . LEU B 1 179 ? -9.156 -31.766 -3.852 1 92.75 179 LEU B CA 1
ATOM 4999 C C . LEU B 1 179 ? -9.258 -33.281 -3.629 1 92.75 179 LEU B C 1
ATOM 5001 O O . LEU B 1 179 ? -9.781 -34 -4.477 1 92.75 179 LEU B O 1
ATOM 5005 N N . ASP B 1 180 ? -8.734 -33.75 -2.547 1 90.19 180 ASP B N 1
ATOM 5006 C CA . ASP B 1 180 ? -8.75 -35.156 -2.193 1 90.19 180 ASP B CA 1
ATOM 5007 C C . ASP B 1 180 ? -8.039 -36 -3.25 1 90.19 180 ASP B C 1
ATOM 5009 O O . ASP B 1 180 ? -8.602 -36.969 -3.777 1 90.19 180 ASP B O 1
ATOM 5013 N N . ILE B 1 181 ? -6.84 -35.594 -3.549 1 92.12 181 ILE B N 1
ATOM 5014 C CA . ILE B 1 181 ? -6.047 -36.312 -4.562 1 92.12 181 ILE B CA 1
ATOM 5015 C C . ILE B 1 181 ? -4.629 -36.531 -4.043 1 92.12 181 ILE B C 1
ATOM 5017 O O . ILE B 1 181 ? -4.188 -35.844 -3.107 1 92.12 181 ILE B O 1
ATOM 5021 N N . GLU B 1 182 ? -3.996 -37.5 -4.652 1 91.19 182 GLU B N 1
ATOM 5022 C CA . GLU B 1 182 ? -2.559 -37.688 -4.477 1 91.19 182 GLU B CA 1
ATOM 5023 C C . GLU B 1 182 ? -1.772 -36.656 -5.277 1 91.19 182 GLU B C 1
ATOM 5025 O O . GLU B 1 182 ? -2.016 -36.469 -6.473 1 91.19 182 GLU B O 1
ATOM 5030 N N . VAL B 1 183 ? -0.93 -35.938 -4.57 1 92.44 183 VAL B N 1
ATOM 5031 C CA . VAL B 1 183 ? -0.159 -34.906 -5.262 1 92.44 183 VAL B CA 1
ATOM 5032 C C . VAL B 1 183 ? 1.295 -34.969 -4.797 1 92.44 183 VAL B C 1
ATOM 5034 O O . VAL B 1 183 ? 1.578 -35.344 -3.662 1 92.44 183 VAL B O 1
ATOM 5037 N N . SER B 1 184 ? 2.164 -34.625 -5.719 1 92.12 184 SER B N 1
ATOM 5038 C CA . SER B 1 184 ? 3.584 -34.438 -5.418 1 92.12 184 SER B CA 1
ATOM 5039 C C . SER B 1 184 ? 3.967 -32.969 -5.379 1 92.12 184 SER B C 1
ATOM 5041 O O . SER B 1 184 ? 3.475 -32.188 -6.18 1 92.12 184 SER B O 1
ATOM 5043 N N . PRO B 1 185 ? 4.887 -32.625 -4.438 1 90.19 185 PRO B N 1
ATOM 5044 C CA . PRO B 1 185 ? 5.402 -31.234 -4.48 1 90.19 185 PRO B CA 1
ATOM 5045 C C . PRO B 1 185 ? 6.023 -30.891 -5.828 1 90.19 185 PRO B C 1
ATOM 5047 O O . PRO B 1 185 ? 6.004 -29.719 -6.23 1 90.19 185 PRO B O 1
ATOM 5050 N N . SER B 1 186 ? 6.445 -31.859 -6.535 1 90.56 186 SER B N 1
ATOM 5051 C CA . SER B 1 186 ? 7.141 -31.672 -7.805 1 90.56 186 SER B CA 1
ATOM 5052 C C . SER B 1 186 ? 6.16 -31.328 -8.922 1 90.56 186 SER B C 1
ATOM 5054 O O . SER B 1 186 ? 6.566 -30.938 -10.016 1 90.56 186 SER B O 1
ATOM 5056 N N . GLN B 1 187 ? 4.902 -31.422 -8.648 1 93.44 187 GLN B N 1
ATOM 5057 C CA . GLN B 1 187 ? 3.879 -31.031 -9.617 1 93.44 187 GLN B CA 1
ATOM 5058 C C . GLN B 1 187 ? 3.633 -29.531 -9.594 1 93.44 187 GLN B C 1
ATOM 5060 O O . GLN B 1 187 ? 2.951 -29 -10.469 1 93.44 187 GLN B O 1
ATOM 5065 N N . PHE B 1 188 ? 4.258 -28.891 -8.633 1 92.56 188 PHE B N 1
ATOM 5066 C CA . PHE B 1 188 ? 3.965 -27.484 -8.438 1 92.56 188 PHE B CA 1
ATOM 5067 C C . PHE B 1 188 ? 5.078 -26.609 -9.016 1 92.56 188 PHE B C 1
ATOM 5069 O O . PHE B 1 188 ? 6.258 -26.859 -8.766 1 92.56 188 PHE B O 1
ATOM 5076 N N . ILE B 1 189 ? 4.684 -25.672 -9.789 1 92.12 189 ILE B N 1
ATOM 5077 C CA . ILE B 1 189 ? 5.527 -24.547 -10.203 1 92.12 189 ILE B CA 1
ATOM 5078 C C . ILE B 1 189 ? 4.887 -23.234 -9.781 1 92.12 189 ILE B C 1
ATOM 5080 O O . ILE B 1 189 ? 3.861 -22.828 -10.336 1 92.12 189 ILE B O 1
ATOM 5084 N N . CYS B 1 190 ? 5.504 -22.578 -8.836 1 90.75 190 CYS B N 1
ATOM 5085 C CA . CYS B 1 190 ? 5.02 -21.297 -8.328 1 90.75 190 CYS B CA 1
ATOM 5086 C C . CYS B 1 190 ? 5.77 -20.141 -8.969 1 90.75 190 CYS B C 1
ATOM 5088 O O . CYS B 1 190 ? 6.793 -20.344 -9.625 1 90.75 190 CYS B O 1
ATOM 5090 N N . GLY B 1 191 ? 5.207 -18.938 -8.766 1 90.75 191 GLY B N 1
ATOM 5091 C CA . GLY B 1 191 ? 5.848 -17.75 -9.32 1 90.75 191 GLY B CA 1
ATOM 5092 C C . GLY B 1 191 ? 7.289 -17.594 -8.875 1 90.75 191 GLY B C 1
ATOM 5093 O O . GLY B 1 191 ? 8.125 -17.094 -9.633 1 90.75 191 GLY B O 1
ATOM 5094 N N . HIS B 1 192 ? 7.621 -18.031 -7.688 1 90.56 192 HIS B N 1
ATOM 5095 C CA . HIS B 1 192 ? 8.961 -17.844 -7.141 1 90.56 192 HIS B CA 1
ATOM 5096 C C . HIS B 1 192 ? 9.867 -19.031 -7.457 1 90.56 192 HIS B C 1
ATOM 5098 O O . HIS B 1 192 ? 11.078 -18.953 -7.25 1 90.56 192 HIS B O 1
ATOM 5104 N N . THR B 1 193 ? 9.312 -20.156 -8.008 1 87.12 193 THR B N 1
ATOM 5105 C CA . THR B 1 193 ? 10.094 -21.359 -8.258 1 87.12 193 THR B CA 1
ATOM 5106 C C . THR B 1 193 ? 11.289 -21.047 -9.156 1 87.12 193 THR B C 1
ATOM 5108 O O . THR B 1 193 ? 12.422 -21.422 -8.844 1 87.12 193 THR B O 1
ATOM 5111 N N . PRO B 1 194 ? 11.148 -20.266 -10.227 1 87.38 194 PRO B N 1
ATOM 5112 C CA . PRO B 1 194 ? 12.273 -19.969 -11.109 1 87.38 194 PRO B CA 1
ATOM 5113 C C . PRO B 1 194 ? 13.336 -19.094 -10.453 1 87.38 194 PRO B C 1
ATOM 5115 O O . PRO B 1 194 ? 14.453 -18.984 -10.961 1 87.38 194 PRO B O 1
ATOM 5118 N N . MET B 1 195 ? 13.016 -18.438 -9.352 1 90.62 195 MET B N 1
ATOM 5119 C CA . MET B 1 195 ? 13.969 -17.578 -8.664 1 90.62 195 MET B CA 1
ATOM 5120 C C . MET B 1 195 ? 15.125 -18.391 -8.094 1 90.62 195 MET B C 1
ATOM 5122 O O . MET B 1 195 ? 16.172 -17.828 -7.746 1 90.62 195 MET B O 1
ATOM 5126 N N . ARG B 1 196 ? 14.969 -19.703 -8.047 1 87.12 196 ARG B N 1
ATOM 5127 C CA . ARG B 1 196 ? 16.047 -20.594 -7.605 1 87.12 196 ARG B CA 1
ATOM 5128 C C . ARG B 1 196 ? 17.297 -20.422 -8.461 1 87.12 196 ARG B C 1
ATOM 5130 O O . ARG B 1 196 ? 18.406 -20.578 -7.98 1 87.12 196 ARG B O 1
ATOM 5137 N N . GLU B 1 197 ? 17.078 -20.016 -9.68 1 87.25 197 GLU B N 1
ATOM 5138 C CA . GLU B 1 197 ? 18.188 -19.844 -10.625 1 87.25 197 GLU B CA 1
ATOM 5139 C C . GLU B 1 197 ? 19.062 -18.656 -10.25 1 87.25 197 GLU B C 1
ATOM 5141 O O . GLU B 1 197 ? 20.172 -18.5 -10.758 1 87.25 197 GLU B O 1
ATOM 5146 N N . MET B 1 198 ? 18.594 -17.828 -9.312 1 94.06 198 MET B N 1
ATOM 5147 C CA . MET B 1 198 ? 19.297 -16.594 -8.969 1 94.06 198 MET B CA 1
ATOM 5148 C C . MET B 1 198 ? 20.188 -16.797 -7.742 1 94.06 198 MET B C 1
ATOM 5150 O O . MET B 1 198 ? 20.922 -15.898 -7.348 1 94.06 198 MET B O 1
ATOM 5154 N N . VAL B 1 199 ? 20.25 -17.984 -7.199 1 94.94 199 VAL B N 1
ATOM 5155 C CA . VAL B 1 199 ? 20.875 -18.266 -5.914 1 94.94 199 VAL B CA 1
ATOM 5156 C C . VAL B 1 199 ? 22.375 -17.969 -5.988 1 94.94 199 VAL B C 1
ATOM 5158 O O . VAL B 1 199 ? 22.938 -17.391 -5.059 1 94.94 199 VAL B O 1
ATOM 5161 N N . GLU B 1 200 ? 23 -18.281 -7.09 1 94.56 200 GLU B N 1
ATOM 5162 C CA . GLU B 1 200 ? 24.453 -18.156 -7.203 1 94.56 200 GLU B CA 1
ATOM 5163 C C . GLU B 1 200 ? 24.844 -16.734 -7.586 1 94.56 200 GLU B C 1
ATOM 5165 O O . GLU B 1 200 ? 26.016 -16.344 -7.469 1 94.56 200 GLU B O 1
ATOM 5170 N N . LYS B 1 201 ? 23.922 -16 -8 1 96.62 201 LYS B N 1
ATOM 5171 C CA . LYS B 1 201 ? 24.219 -14.672 -8.539 1 96.62 201 LYS B CA 1
ATOM 5172 C C . LYS B 1 201 ? 24.453 -13.664 -7.414 1 96.62 201 LYS B C 1
ATOM 5174 O O . LYS B 1 201 ? 25.172 -12.68 -7.602 1 96.62 201 LYS B O 1
ATOM 5179 N N . TYR B 1 202 ? 23.812 -13.875 -6.309 1 97.56 202 TYR B N 1
ATOM 5180 C CA . TYR B 1 202 ? 23.859 -12.875 -5.246 1 97.56 202 TYR B CA 1
ATOM 5181 C C . TYR B 1 202 ? 24.219 -13.516 -3.91 1 97.56 202 TYR B C 1
ATOM 5183 O O . TYR B 1 202 ? 23.938 -14.703 -3.691 1 97.56 202 TYR B O 1
ATOM 5191 N N . THR B 1 203 ? 24.766 -12.758 -3.064 1 97.38 203 THR B N 1
ATOM 5192 C CA . THR B 1 203 ? 25.109 -13.227 -1.726 1 97.38 203 THR B CA 1
ATOM 5193 C C . THR B 1 203 ? 24.078 -12.758 -0.709 1 97.38 203 THR B C 1
ATOM 5195 O O . THR B 1 203 ? 23.328 -13.57 -0.166 1 97.38 203 THR B O 1
ATOM 5198 N N . THR B 1 204 ? 23.969 -11.438 -0.526 1 98.56 204 THR B N 1
ATOM 5199 C CA . THR B 1 204 ? 23.031 -10.852 0.427 1 98.56 204 THR B CA 1
ATOM 5200 C C . THR B 1 204 ? 21.828 -10.266 -0.295 1 98.56 204 THR B C 1
ATOM 5202 O O . THR B 1 204 ? 21.953 -9.344 -1.098 1 98.56 204 THR B O 1
ATOM 5205 N N . VAL B 1 205 ? 20.609 -10.852 -0.002 1 98.75 205 VAL B N 1
ATOM 5206 C CA . VAL B 1 205 ? 19.422 -10.414 -0.729 1 98.75 205 VAL B CA 1
ATOM 5207 C C . VAL B 1 205 ? 18.328 -10.039 0.259 1 98.75 205 VAL B C 1
ATOM 5209 O O . VAL B 1 205 ? 18.266 -10.578 1.365 1 98.75 205 VAL B O 1
ATOM 5212 N N . LEU B 1 206 ? 17.516 -9.078 -0.104 1 98.81 206 LEU B N 1
ATOM 5213 C CA . LEU B 1 206 ? 16.281 -8.781 0.596 1 98.81 206 LEU B CA 1
ATOM 5214 C C . LEU B 1 206 ? 15.125 -9.609 0.031 1 98.81 206 LEU B C 1
ATOM 5216 O O . LEU B 1 206 ? 14.906 -9.625 -1.183 1 98.81 206 LEU B O 1
ATOM 5220 N N . VAL B 1 207 ? 14.445 -10.297 0.878 1 98.19 207 VAL B N 1
ATOM 5221 C CA . VAL B 1 207 ? 13.273 -11.07 0.483 1 98.19 207 VAL B CA 1
ATOM 5222 C C . VAL B 1 207 ? 12.016 -10.477 1.125 1 98.19 207 VAL B C 1
ATOM 5224 O O . VAL B 1 207 ? 11.945 -10.344 2.348 1 98.19 207 VAL B O 1
ATOM 5227 N N . VAL B 1 208 ? 11.039 -10.125 0.287 1 97.56 208 VAL B N 1
ATOM 5228 C CA . VAL B 1 208 ? 9.836 -9.414 0.723 1 97.56 208 VAL B CA 1
ATOM 5229 C C . VAL B 1 208 ? 8.609 -10.305 0.521 1 97.56 208 VAL B C 1
ATOM 5231 O O . VAL B 1 208 ? 8.508 -11.008 -0.483 1 97.56 208 VAL B O 1
ATOM 5234 N N . GLY B 1 209 ? 7.68 -10.195 1.439 1 94.81 209 GLY B N 1
ATOM 5235 C CA . GLY B 1 209 ? 6.379 -10.828 1.308 1 94.81 209 GLY B CA 1
ATOM 5236 C C . GLY B 1 209 ? 6.16 -11.953 2.295 1 94.81 209 GLY B C 1
ATOM 5237 O O . GLY B 1 209 ? 7.066 -12.305 3.057 1 94.81 209 GLY B O 1
ATOM 5238 N N . GLY B 1 210 ? 4.914 -12.438 2.27 1 90.5 210 GLY B N 1
ATOM 5239 C CA . GLY B 1 210 ? 4.555 -13.578 3.092 1 90.5 210 GLY B CA 1
ATOM 5240 C C . GLY B 1 210 ? 4.344 -13.227 4.551 1 90.5 210 GLY B C 1
ATOM 5241 O O . GLY B 1 210 ? 4.629 -12.102 4.969 1 90.5 210 GLY B O 1
ATOM 5242 N N . GLU B 1 211 ? 3.895 -14.172 5.266 1 87 211 GLU B N 1
ATOM 5243 C CA . GLU B 1 211 ? 3.66 -14 6.695 1 87 211 GLU B CA 1
ATOM 5244 C C . GLU B 1 211 ? 4.926 -14.273 7.5 1 87 211 GLU B C 1
ATOM 5246 O O . GLU B 1 211 ? 5.625 -15.266 7.25 1 87 211 GLU B O 1
ATOM 5251 N N . GLY B 1 212 ? 5.207 -13.359 8.367 1 86.44 212 GLY B N 1
ATOM 5252 C CA . GLY B 1 212 ? 6.348 -13.562 9.25 1 86.44 212 GLY B CA 1
ATOM 5253 C C . GLY B 1 212 ? 7.648 -13.781 8.5 1 86.44 212 GLY B C 1
ATOM 5254 O O . GLY B 1 212 ? 8.008 -12.992 7.625 1 86.44 212 GLY B O 1
ATOM 5255 N N . GLU B 1 213 ? 8.289 -14.977 8.797 1 89.69 213 GLU B N 1
ATOM 5256 C CA . GLU B 1 213 ? 9.594 -15.289 8.227 1 89.69 213 GLU B CA 1
ATOM 5257 C C . GLU B 1 213 ? 9.484 -16.328 7.125 1 89.69 213 GLU B C 1
ATOM 5259 O O . GLU B 1 213 ? 10.5 -16.891 6.684 1 89.69 213 GLU B O 1
ATOM 5264 N N . LYS B 1 214 ? 8.305 -16.562 6.684 1 87.56 214 LYS B N 1
ATOM 5265 C CA . LYS B 1 214 ? 8.047 -17.656 5.762 1 87.56 214 LYS B CA 1
ATOM 5266 C C . LYS B 1 214 ? 8.844 -17.484 4.469 1 87.56 214 LYS B C 1
ATOM 5268 O O . LYS B 1 214 ? 9.461 -18.438 3.982 1 87.56 214 LYS B O 1
ATOM 5273 N N . CYS B 1 215 ? 8.859 -16.281 3.949 1 92.88 215 CYS B N 1
ATOM 5274 C CA . CYS B 1 215 ? 9.562 -16.078 2.688 1 92.88 215 CYS B CA 1
ATOM 5275 C C . CYS B 1 215 ? 11.07 -16.219 2.875 1 92.88 215 CYS B C 1
ATOM 5277 O O . CYS B 1 215 ? 11.773 -16.672 1.97 1 92.88 215 CYS B O 1
ATOM 5279 N N . ARG B 1 216 ? 11.602 -15.82 4.031 1 95.06 216 ARG B N 1
ATOM 5280 C CA . ARG B 1 216 ? 13.008 -16.094 4.316 1 95.06 216 ARG B CA 1
ATOM 5281 C C . ARG B 1 216 ? 13.289 -17.594 4.289 1 95.06 216 ARG B C 1
ATOM 5283 O O . ARG B 1 216 ? 14.266 -18.031 3.68 1 95.06 216 ARG B O 1
ATOM 5290 N N . GLU B 1 217 ? 12.43 -18.375 4.902 1 90.75 217 GLU B N 1
ATOM 5291 C CA . GLU B 1 217 ? 12.594 -19.828 4.965 1 90.75 217 GLU B CA 1
ATOM 5292 C C . GLU B 1 217 ? 12.562 -20.438 3.568 1 90.75 217 GLU B C 1
ATOM 5294 O O . GLU B 1 217 ? 13.359 -21.328 3.254 1 90.75 217 GLU B O 1
ATOM 5299 N N . VAL B 1 218 ? 11.648 -19.984 2.762 1 88.69 218 VAL B N 1
ATOM 5300 C CA . VAL B 1 218 ? 11.531 -20.469 1.395 1 88.69 218 VAL B CA 1
ATOM 5301 C C . VAL B 1 218 ? 12.805 -20.141 0.618 1 88.69 218 VAL B C 1
ATOM 5303 O O . VAL B 1 218 ? 13.383 -21.016 -0.039 1 88.69 218 VAL B O 1
ATOM 5306 N N . ALA B 1 219 ? 13.266 -18.891 0.729 1 94.38 219 ALA B N 1
ATOM 5307 C CA . ALA B 1 219 ? 14.469 -18.469 0.013 1 94.38 219 ALA B CA 1
ATOM 5308 C C . ALA B 1 219 ? 15.688 -19.281 0.465 1 94.38 219 ALA B C 1
ATOM 5310 O O . ALA B 1 219 ? 16.469 -19.734 -0.363 1 94.38 219 ALA B O 1
ATOM 5311 N N . GLU B 1 220 ? 15.789 -19.422 1.722 1 94.25 220 GLU B N 1
ATOM 5312 C CA . GLU B 1 220 ? 16.906 -20.219 2.25 1 94.25 220 GLU B CA 1
ATOM 5313 C C . GLU B 1 220 ? 16.797 -21.672 1.81 1 94.25 220 GLU B C 1
ATOM 5315 O O . GLU B 1 220 ? 17.812 -22.312 1.524 1 94.25 220 GLU B O 1
ATOM 5320 N N . GLY B 1 221 ? 15.617 -22.172 1.742 1 88.25 221 GLY B N 1
ATOM 5321 C CA . GLY B 1 221 ? 15.398 -23.516 1.222 1 88.25 221 GLY B CA 1
ATOM 5322 C C . GLY B 1 221 ? 15.844 -23.672 -0.221 1 88.25 221 GLY B C 1
ATOM 5323 O O . GLY B 1 221 ? 16.25 -24.766 -0.633 1 88.25 221 GLY B O 1
ATOM 5324 N N . TYR B 1 222 ? 15.727 -22.594 -0.959 1 88.06 222 TYR B N 1
ATOM 5325 C CA . TYR B 1 222 ? 16.172 -22.609 -2.346 1 88.06 222 TYR B CA 1
ATOM 5326 C C . TYR B 1 222 ? 17.703 -22.547 -2.428 1 88.06 222 TYR B C 1
ATOM 5328 O O . TYR B 1 222 ? 18.281 -22.891 -3.461 1 88.06 222 TYR B O 1
ATOM 5336 N N . GLY B 1 223 ? 18.406 -22.047 -1.392 1 93.31 223 GLY B N 1
ATOM 5337 C CA . GLY B 1 223 ? 19.859 -22.016 -1.386 1 93.31 223 GLY B CA 1
ATOM 5338 C C . GLY B 1 223 ? 20.422 -20.625 -1.219 1 93.31 223 GLY B C 1
ATOM 5339 O O . GLY B 1 223 ? 21.641 -20.438 -1.16 1 93.31 223 GLY B O 1
ATOM 5340 N N . PHE B 1 224 ? 19.578 -19.594 -1.085 1 96.38 224 PHE B N 1
ATOM 5341 C CA . PHE B 1 224 ? 20.094 -18.234 -0.858 1 96.38 224 PHE B CA 1
ATOM 5342 C C . PHE B 1 224 ? 20.875 -18.172 0.441 1 96.38 224 PHE B C 1
ATOM 5344 O O . PHE B 1 224 ? 20.422 -18.656 1.479 1 96.38 224 PHE B O 1
ATOM 5351 N N . ARG B 1 225 ? 22.016 -17.609 0.414 1 94.94 225 ARG B N 1
ATOM 5352 C CA . ARG B 1 225 ? 23.016 -17.719 1.475 1 94.94 225 ARG B CA 1
ATOM 5353 C C . ARG B 1 225 ? 22.734 -16.75 2.605 1 94.94 225 ARG B C 1
ATOM 5355 O O . ARG B 1 225 ? 22.844 -17.094 3.783 1 94.94 225 ARG B O 1
ATOM 5362 N N . ASP B 1 226 ? 22.469 -15.5 2.277 1 97.88 226 ASP B N 1
ATOM 5363 C CA . ASP B 1 226 ? 22.234 -14.438 3.248 1 97.88 226 ASP B CA 1
ATOM 5364 C C . ASP B 1 226 ? 20.953 -13.68 2.932 1 97.88 226 ASP B C 1
ATOM 5366 O O . ASP B 1 226 ? 20.938 -12.797 2.07 1 97.88 226 ASP B O 1
ATOM 5370 N N . VAL B 1 227 ? 19.906 -14.016 3.727 1 98.38 227 VAL B N 1
ATOM 5371 C CA . VAL B 1 227 ? 18.562 -13.516 3.412 1 98.38 227 VAL B CA 1
ATOM 5372 C C . VAL B 1 227 ? 18.156 -12.477 4.453 1 98.38 227 VAL B C 1
ATOM 5374 O O . VAL B 1 227 ? 18.078 -12.773 5.648 1 98.38 227 VAL B O 1
ATOM 5377 N N . VAL B 1 228 ? 17.922 -11.281 4.016 1 98.5 228 VAL B N 1
ATOM 5378 C CA . VAL B 1 228 ? 17.422 -10.172 4.82 1 98.5 228 VAL B CA 1
ATOM 5379 C C . VAL B 1 228 ? 15.922 -10 4.598 1 98.5 228 VAL B C 1
ATOM 5381 O O . VAL B 1 228 ? 15.422 -10.188 3.484 1 98.5 228 VAL B O 1
ATOM 5384 N N . THR B 1 229 ? 15.188 -9.656 5.652 1 98.06 229 THR B N 1
ATOM 5385 C CA . THR B 1 229 ? 13.766 -9.344 5.535 1 98.06 229 THR B CA 1
ATOM 5386 C C . THR B 1 229 ? 13.5 -7.887 5.91 1 98.06 229 THR B C 1
ATOM 5388 O O . THR B 1 229 ? 14.336 -7.25 6.559 1 98.06 229 THR B O 1
ATOM 5391 N N . PRO B 1 230 ? 12.367 -7.34 5.527 1 97.88 230 PRO B N 1
ATOM 5392 C CA . PRO B 1 230 ? 12.016 -5.984 5.953 1 97.88 230 PRO B CA 1
ATOM 5393 C C . PRO B 1 230 ? 12.031 -5.816 7.469 1 97.88 230 PRO B C 1
ATOM 5395 O O . PRO B 1 230 ? 12.453 -4.773 7.977 1 97.88 230 PRO B O 1
ATOM 5398 N N . SER B 1 231 ? 11.625 -6.859 8.164 1 97.5 231 SER B N 1
ATOM 5399 C CA . SER B 1 231 ? 11.602 -6.773 9.625 1 97.5 231 SER B CA 1
ATOM 5400 C C . SER B 1 231 ? 13 -6.594 10.195 1 97.5 231 SER B C 1
ATOM 5402 O O . SER B 1 231 ? 13.18 -5.906 11.203 1 97.5 231 SER B O 1
ATOM 5404 N N . ASP B 1 232 ? 14.008 -7.211 9.531 1 98.31 232 ASP B N 1
ATOM 5405 C CA . ASP B 1 232 ? 15.391 -7.012 9.961 1 98.31 232 ASP B CA 1
ATOM 5406 C C . ASP B 1 232 ? 15.797 -5.543 9.852 1 98.31 232 ASP B C 1
ATOM 5408 O O . ASP B 1 232 ? 16.469 -5.012 10.734 1 98.31 232 ASP B O 1
ATOM 5412 N N . ILE B 1 233 ? 15.391 -4.957 8.805 1 98.06 233 ILE B N 1
ATOM 5413 C CA . ILE B 1 233 ? 15.727 -3.564 8.531 1 98.06 233 ILE B CA 1
ATOM 5414 C C . ILE B 1 233 ? 14.992 -2.652 9.508 1 98.06 233 ILE B C 1
ATOM 5416 O O . ILE B 1 233 ? 15.562 -1.694 10.031 1 98.06 233 ILE B O 1
ATOM 5420 N N . ILE B 1 234 ? 13.742 -2.949 9.797 1 97.12 234 ILE B N 1
ATOM 5421 C CA . ILE B 1 234 ? 12.953 -2.17 10.742 1 97.12 234 ILE B CA 1
ATOM 5422 C C . ILE B 1 234 ? 13.555 -2.277 12.141 1 97.12 234 ILE B C 1
ATOM 5424 O O . ILE B 1 234 ? 13.617 -1.29 12.875 1 97.12 234 ILE B O 1
ATOM 5428 N N . LYS B 1 235 ? 13.992 -3.453 12.469 1 96.75 235 LYS B N 1
ATOM 5429 C CA . LYS B 1 235 ? 14.625 -3.635 13.773 1 96.75 235 LYS B CA 1
ATOM 5430 C C . LYS B 1 235 ? 15.891 -2.789 13.883 1 96.75 235 LYS B C 1
ATOM 5432 O O . LYS B 1 235 ? 16.172 -2.215 14.938 1 96.75 235 LYS B O 1
ATOM 5437 N N . TYR B 1 236 ? 16.688 -2.74 12.875 1 97.19 236 TYR B N 1
ATOM 5438 C CA . TYR B 1 236 ? 17.922 -1.971 12.852 1 97.19 236 TYR B CA 1
ATOM 5439 C C . TYR B 1 236 ? 17.641 -0.483 13.023 1 97.19 236 TYR B C 1
ATOM 5441 O O . TYR B 1 236 ? 18.375 0.212 13.734 1 97.19 236 TYR B O 1
ATOM 5449 N N . ASN B 1 237 ? 16.625 0.041 12.305 1 96.56 237 ASN B N 1
ATOM 5450 C CA . ASN B 1 237 ? 16.188 1.434 12.391 1 96.56 237 ASN B CA 1
ATOM 5451 C C . ASN B 1 237 ? 14.672 1.56 12.336 1 96.56 237 ASN B C 1
ATOM 5453 O O . ASN B 1 237 ? 14.086 1.608 11.25 1 96.56 237 ASN B O 1
ATOM 5457 N N . GLU B 1 238 ? 14.078 1.746 13.453 1 93.31 238 GLU B N 1
ATOM 5458 C CA . GLU B 1 238 ? 12.617 1.78 13.57 1 93.31 238 GLU B CA 1
ATOM 5459 C C . GLU B 1 238 ? 12.039 2.992 12.844 1 93.31 238 GLU B C 1
ATOM 5461 O O . GLU B 1 238 ? 10.875 2.982 12.445 1 93.31 238 GLU B O 1
ATOM 5466 N N . ALA B 1 239 ? 12.82 4.02 12.641 1 93.38 239 ALA B N 1
ATOM 5467 C CA . ALA B 1 239 ? 12.359 5.223 11.953 1 93.38 239 ALA B CA 1
ATOM 5468 C C . ALA B 1 239 ? 12.094 4.945 10.477 1 93.38 239 ALA B C 1
ATOM 5470 O O . ALA B 1 239 ? 11.484 5.762 9.781 1 93.38 239 ALA B O 1
ATOM 5471 N N . THR B 1 240 ? 12.5 3.738 10.016 1 95.56 240 THR B N 1
ATOM 5472 C CA . THR B 1 240 ? 12.297 3.357 8.617 1 95.56 240 THR B CA 1
ATOM 5473 C C . THR B 1 240 ? 10.805 3.328 8.281 1 95.56 240 THR B C 1
ATOM 5475 O O . THR B 1 240 ? 10.406 3.668 7.168 1 95.56 240 THR B O 1
ATOM 5478 N N . THR B 1 241 ? 10.047 2.93 9.242 1 93.75 241 THR B N 1
ATOM 5479 C CA . THR B 1 241 ? 8.609 2.811 9.039 1 93.75 241 THR B CA 1
ATOM 5480 C C . THR B 1 241 ? 7.848 3.625 10.086 1 93.75 241 THR B C 1
ATOM 5482 O O . THR B 1 241 ? 7.633 3.158 11.203 1 93.75 241 THR B O 1
ATOM 5485 N N . PRO B 1 242 ? 7.375 4.703 9.68 1 88.31 242 PRO B N 1
ATOM 5486 C CA . PRO B 1 242 ? 6.73 5.57 10.672 1 88.31 242 PRO B CA 1
ATOM 5487 C C . PRO B 1 242 ? 5.363 5.047 11.109 1 88.31 242 PRO B C 1
ATOM 5489 O O . PRO B 1 242 ? 4.875 5.406 12.188 1 88.31 242 PRO B O 1
ATOM 5492 N N . PHE B 1 243 ? 4.734 4.113 10.375 1 86.75 243 PHE B N 1
ATOM 5493 C CA . PHE B 1 243 ? 3.357 3.721 10.648 1 86.75 243 PHE B CA 1
ATOM 5494 C C . PHE B 1 243 ? 3.297 2.305 11.211 1 86.75 243 PHE B C 1
ATOM 5496 O O . PHE B 1 243 ? 2.213 1.751 11.398 1 86.75 243 PHE B O 1
ATOM 5503 N N . ARG B 1 244 ? 4.449 1.747 11.359 1 87.94 244 ARG B N 1
ATOM 5504 C CA . ARG B 1 244 ? 4.473 0.352 11.781 1 87.94 244 ARG B CA 1
ATOM 5505 C C . ARG B 1 244 ? 5.594 0.106 12.789 1 87.94 244 ARG B C 1
ATOM 5507 O O . ARG B 1 244 ? 6.723 0.568 12.594 1 87.94 244 ARG B O 1
ATOM 5514 N N . ARG B 1 245 ? 5.246 -0.591 13.852 1 89 245 ARG B N 1
ATOM 5515 C CA . ARG B 1 245 ? 6.234 -1.073 14.812 1 89 245 ARG B CA 1
ATOM 5516 C C . ARG B 1 245 ? 6.246 -2.598 14.867 1 89 245 ARG B C 1
ATOM 5518 O O . ARG B 1 245 ? 5.199 -3.234 14.742 1 89 245 ARG B O 1
ATOM 5525 N N . LEU B 1 246 ? 7.391 -3.115 15.102 1 93.81 246 LEU B N 1
ATOM 5526 C CA . LEU B 1 246 ? 7.484 -4.562 15.273 1 93.81 246 LEU B CA 1
ATOM 5527 C C . LEU B 1 246 ? 6.883 -4.984 16.609 1 93.81 246 LEU B C 1
ATOM 5529 O O . LEU B 1 246 ? 7.082 -4.316 17.625 1 93.81 246 LEU B O 1
ATOM 5533 N N . THR B 1 247 ? 6.078 -6.039 16.547 1 90.75 247 THR B N 1
ATOM 5534 C CA . THR B 1 247 ? 5.672 -6.66 17.797 1 90.75 247 THR B CA 1
ATOM 5535 C C . THR B 1 247 ? 6.863 -7.328 18.484 1 90.75 247 THR B C 1
ATOM 5537 O O . THR B 1 247 ? 7.914 -7.512 17.859 1 90.75 247 THR B O 1
ATOM 5540 N N . ASN B 1 248 ? 6.672 -7.68 19.734 1 93.25 248 ASN B N 1
ATOM 5541 C CA . ASN B 1 248 ? 7.73 -8.391 20.438 1 93.25 248 ASN B CA 1
ATOM 5542 C C . ASN B 1 248 ? 8.055 -9.727 19.781 1 93.25 248 ASN B C 1
ATOM 5544 O O . ASN B 1 248 ? 9.219 -10.109 19.688 1 93.25 248 ASN B O 1
ATOM 5548 N N . GLU B 1 249 ? 7.027 -10.367 19.328 1 92.31 249 GLU B N 1
ATOM 5549 C CA . GLU B 1 249 ? 7.215 -11.648 18.656 1 92.31 249 GLU B CA 1
ATOM 5550 C C . GLU B 1 249 ? 8 -11.484 17.359 1 92.31 249 GLU B C 1
ATOM 5552 O O . GLU B 1 249 ? 8.898 -12.281 17.062 1 92.31 249 GLU B O 1
ATOM 5557 N N . GLU B 1 250 ? 7.695 -10.492 16.594 1 92.69 250 GLU B N 1
ATOM 5558 C CA . GLU B 1 250 ? 8.414 -10.211 15.359 1 92.69 250 GLU B CA 1
ATOM 5559 C C . GLU B 1 250 ? 9.875 -9.867 15.633 1 92.69 250 GLU B C 1
ATOM 5561 O O . GLU B 1 250 ? 10.781 -10.352 14.945 1 92.69 250 GLU B O 1
ATOM 5566 N N . ARG B 1 251 ? 10.109 -9.047 16.625 1 95 251 ARG B N 1
ATOM 5567 C CA . ARG B 1 251 ? 11.453 -8.609 16.984 1 95 251 ARG B CA 1
ATOM 5568 C C . ARG B 1 251 ? 12.344 -9.797 17.344 1 95 251 ARG B C 1
ATOM 5570 O O . ARG B 1 251 ? 13.531 -9.805 17.047 1 95 251 ARG B O 1
ATOM 5577 N N . ALA B 1 252 ? 11.695 -10.703 18.031 1 95.06 252 ALA B N 1
ATOM 5578 C CA . ALA B 1 252 ? 12.438 -11.883 18.484 1 95.06 252 ALA B CA 1
ATOM 5579 C C . ALA B 1 252 ? 12.883 -12.742 17.312 1 95.06 252 ALA B C 1
ATOM 5581 O O . ALA B 1 252 ? 13.906 -13.422 17.375 1 95.06 252 ALA B O 1
ATOM 5582 N N . ARG B 1 253 ? 12.18 -12.695 16.234 1 93.06 253 ARG B N 1
ATOM 5583 C CA . ARG B 1 253 ? 12.469 -13.539 15.07 1 93.06 253 ARG B CA 1
ATOM 5584 C C . ARG B 1 253 ? 13.445 -12.844 14.125 1 93.06 253 ARG B C 1
ATOM 5586 O O . ARG B 1 253 ? 14.047 -13.492 13.258 1 93.06 253 ARG B O 1
ATOM 5593 N N . CYS B 1 254 ? 13.609 -11.555 14.266 1 95.69 254 CYS B N 1
ATOM 5594 C CA . CYS B 1 254 ? 14.484 -10.773 13.391 1 95.69 254 CYS B CA 1
ATOM 5595 C C . CYS B 1 254 ? 15.945 -11.109 13.641 1 95.69 254 CYS B C 1
ATOM 5597 O O . CYS B 1 254 ? 16.312 -11.508 14.75 1 95.69 254 CYS B O 1
ATOM 5599 N N . ARG B 1 255 ? 16.703 -10.984 12.656 1 95.75 255 ARG B N 1
ATOM 5600 C CA . ARG B 1 255 ? 18.156 -11.102 12.766 1 95.75 255 ARG B CA 1
ATOM 5601 C C . ARG B 1 255 ? 18.797 -9.734 12.898 1 95.75 255 ARG B C 1
ATOM 5603 O O . ARG B 1 255 ? 18.547 -8.836 12.086 1 95.75 255 ARG B O 1
ATOM 5610 N N . LYS B 1 256 ? 19.594 -9.57 13.938 1 93.69 256 LYS B N 1
ATOM 5611 C CA . LYS B 1 256 ? 20.281 -8.297 14.148 1 93.69 256 LYS B CA 1
ATOM 5612 C C . LYS B 1 256 ? 21.422 -8.117 13.156 1 93.69 256 LYS B C 1
ATOM 5614 O O . LYS B 1 256 ? 22.219 -9.039 12.938 1 93.69 256 LYS B O 1
ATOM 5619 N N . ARG B 1 257 ? 21.453 -6.895 12.656 1 95 257 ARG B N 1
ATOM 5620 C CA . ARG B 1 257 ? 22.453 -6.598 11.641 1 95 257 ARG B CA 1
ATOM 5621 C C . ARG B 1 257 ? 22.734 -5.102 11.578 1 95 257 ARG B C 1
ATOM 5623 O O . ARG B 1 257 ? 21.844 -4.285 11.812 1 95 257 ARG B O 1
ATOM 5630 N N . ASP B 1 258 ? 24.016 -4.758 11.258 1 97.62 258 ASP B N 1
ATOM 5631 C CA . ASP B 1 258 ? 24.375 -3.381 10.945 1 97.62 258 ASP B CA 1
ATOM 5632 C C . ASP B 1 258 ? 24.25 -3.109 9.445 1 97.62 258 ASP B C 1
ATOM 5634 O O . ASP B 1 258 ? 25.172 -3.408 8.68 1 97.62 258 ASP B O 1
ATOM 5638 N N . PHE B 1 259 ? 23.203 -2.473 9.094 1 97.75 259 PHE B N 1
ATOM 5639 C CA . PHE B 1 259 ? 22.906 -2.328 7.672 1 97.75 259 PHE B CA 1
ATOM 5640 C C . PHE B 1 259 ? 23.719 -1.196 7.062 1 97.75 259 PHE B C 1
ATOM 5642 O O . PHE B 1 259 ? 23.75 -1.035 5.84 1 97.75 259 PHE B O 1
ATOM 5649 N N . SER B 1 260 ? 24.469 -0.362 7.859 1 96.5 260 SER B N 1
ATOM 5650 C CA . SER B 1 260 ? 25.406 0.603 7.305 1 96.5 260 SER B CA 1
ATOM 5651 C C . SER B 1 260 ? 26.594 -0.097 6.652 1 96.5 260 SER B C 1
ATOM 5653 O O . SER B 1 260 ? 27.328 0.506 5.859 1 96.5 260 SER B O 1
ATOM 5655 N N . LYS B 1 261 ? 26.75 -1.349 7.016 1 97.56 261 LYS B N 1
ATOM 5656 C CA . LYS B 1 261 ? 27.891 -2.121 6.496 1 97.56 261 LYS B CA 1
ATOM 5657 C C . LYS B 1 261 ? 27.406 -3.309 5.672 1 97.56 261 LYS B C 1
ATOM 5659 O O . LYS B 1 261 ? 28.188 -4.199 5.336 1 97.56 261 LYS B O 1
ATOM 5664 N N . THR B 1 262 ? 26.141 -3.383 5.406 1 97.94 262 THR B N 1
ATOM 5665 C CA . THR B 1 262 ? 25.562 -4.523 4.703 1 97.94 262 THR B CA 1
ATOM 5666 C C . THR B 1 262 ? 25.031 -4.098 3.336 1 97.94 262 THR B C 1
ATOM 5668 O O . THR B 1 262 ? 24.047 -3.363 3.248 1 97.94 262 THR B O 1
ATOM 5671 N N . LYS B 1 263 ? 25.672 -4.555 2.383 1 98.31 263 LYS B N 1
ATOM 5672 C CA . LYS B 1 263 ? 25.219 -4.289 1.022 1 98.31 263 LYS B CA 1
ATOM 5673 C C . LYS B 1 263 ? 24.125 -5.27 0.608 1 98.31 263 LYS B C 1
ATOM 5675 O O . LYS B 1 263 ? 24.328 -6.488 0.667 1 98.31 263 LYS B O 1
ATOM 5680 N N . ILE B 1 264 ? 22.969 -4.793 0.259 1 98.81 264 ILE B N 1
ATOM 5681 C CA . ILE B 1 264 ? 21.922 -5.617 -0.344 1 98.81 264 ILE B CA 1
ATOM 5682 C C . ILE B 1 264 ? 22.125 -5.688 -1.854 1 98.81 264 ILE B C 1
ATOM 5684 O O . ILE B 1 264 ? 22.094 -4.664 -2.539 1 98.81 264 ILE B O 1
ATOM 5688 N N . GLU B 1 265 ? 22.234 -6.855 -2.354 1 98.75 265 GLU B N 1
ATOM 5689 C CA . GLU B 1 265 ? 22.672 -7.027 -3.736 1 98.75 265 GLU B CA 1
ATOM 5690 C C . GLU B 1 265 ? 21.469 -7.184 -4.676 1 98.75 265 GLU B C 1
ATOM 5692 O O . GLU B 1 265 ? 21.594 -6.973 -5.883 1 98.75 265 GLU B O 1
ATOM 5697 N N . ALA B 1 266 ? 20.328 -7.582 -4.168 1 98.81 266 ALA B N 1
ATOM 5698 C CA . ALA B 1 266 ? 19.094 -7.766 -4.934 1 98.81 266 ALA B CA 1
ATOM 5699 C C . ALA B 1 266 ? 17.875 -7.789 -4.02 1 98.81 266 ALA B C 1
ATOM 5701 O O . ALA B 1 266 ? 17.984 -8.109 -2.832 1 98.81 266 ALA B O 1
ATOM 5702 N N . ILE B 1 267 ? 16.797 -7.406 -4.566 1 98.88 267 ILE B N 1
ATOM 5703 C CA . ILE B 1 267 ? 15.508 -7.488 -3.881 1 98.88 267 ILE B CA 1
ATOM 5704 C C . ILE B 1 267 ? 14.617 -8.516 -4.574 1 98.88 267 ILE B C 1
ATOM 5706 O O . ILE B 1 267 ? 14.422 -8.461 -5.789 1 98.88 267 ILE B O 1
ATOM 5710 N N . PHE B 1 268 ? 14.125 -9.461 -3.812 1 98.19 268 PHE B N 1
ATOM 5711 C CA . PHE B 1 268 ? 13.18 -10.453 -4.316 1 98.19 268 PHE B CA 1
ATOM 5712 C C . PHE B 1 268 ? 11.844 -10.344 -3.588 1 98.19 268 PHE B C 1
ATOM 5714 O O . PHE B 1 268 ? 11.773 -10.539 -2.373 1 98.19 268 PHE B O 1
ATOM 5721 N N . VAL B 1 269 ? 10.773 -10.016 -4.309 1 97.62 269 VAL B N 1
ATOM 5722 C CA . VAL B 1 269 ? 9.422 -10.125 -3.752 1 97.62 269 VAL B CA 1
ATOM 5723 C C . VAL B 1 269 ? 8.859 -11.516 -4.031 1 97.62 269 VAL B C 1
ATOM 5725 O O . VAL B 1 269 ? 8.367 -11.781 -5.129 1 97.62 269 VAL B O 1
ATOM 5728 N N . PHE B 1 270 ? 8.852 -12.336 -3.012 1 95.06 270 PHE B N 1
ATOM 5729 C CA . PHE B 1 270 ? 8.57 -13.766 -3.162 1 95.06 270 PHE B CA 1
ATOM 5730 C C . PHE B 1 270 ? 7.066 -14.023 -3.131 1 95.06 270 PHE B C 1
ATOM 5732 O O . PHE B 1 270 ? 6.574 -14.922 -3.812 1 95.06 270 PHE B O 1
ATOM 5739 N N . ALA B 1 271 ? 6.395 -13.312 -2.342 1 94 271 ALA B N 1
ATOM 5740 C CA . ALA B 1 271 ? 4.961 -13.477 -2.123 1 94 271 ALA B CA 1
ATOM 5741 C C . ALA B 1 271 ? 4.293 -12.125 -1.857 1 94 271 ALA B C 1
ATOM 5743 O O . ALA B 1 271 ? 4.969 -11.102 -1.733 1 94 271 ALA B O 1
ATOM 5744 N N . ASP B 1 272 ? 3.014 -12.148 -1.796 1 94.19 272 ASP B N 1
ATOM 5745 C CA . ASP B 1 272 ? 2.273 -10.922 -1.541 1 94.19 272 ASP B CA 1
ATOM 5746 C C . ASP B 1 272 ? 2.672 -10.305 -0.2 1 94.19 272 ASP B C 1
ATOM 5748 O O . ASP B 1 272 ? 2.742 -11.008 0.812 1 94.19 272 ASP B O 1
ATOM 5752 N N . SER B 1 273 ? 2.898 -9.008 -0.241 1 95 273 SER B N 1
ATOM 5753 C CA . SER B 1 273 ? 3.258 -8.242 0.946 1 95 273 SER B CA 1
ATOM 5754 C C . SER B 1 273 ? 2.107 -8.195 1.946 1 95 273 SER B C 1
ATOM 5756 O O . SER B 1 273 ? 0.947 -8.047 1.56 1 95 273 SER B O 1
ATOM 5758 N N . ARG B 1 274 ? 2.457 -8.266 3.23 1 92.56 274 ARG B N 1
ATOM 5759 C CA . ARG B 1 274 ? 1.456 -8.148 4.285 1 92.56 274 ARG B CA 1
ATOM 5760 C C . ARG B 1 274 ? 1.434 -6.738 4.867 1 92.56 274 ARG B C 1
ATOM 5762 O O . ARG B 1 274 ? 0.571 -6.414 5.688 1 92.56 274 ARG B O 1
ATOM 5769 N N . ASP B 1 275 ? 2.336 -5.961 4.504 1 94.69 275 ASP B N 1
ATOM 5770 C CA . ASP B 1 275 ? 2.412 -4.555 4.895 1 94.69 275 ASP B CA 1
ATOM 5771 C C . ASP B 1 275 ? 2.93 -3.693 3.744 1 94.69 275 ASP B C 1
ATOM 5773 O O . ASP B 1 275 ? 4.121 -3.375 3.688 1 94.69 275 ASP B O 1
ATOM 5777 N N . TRP B 1 276 ? 2.004 -3.281 2.934 1 97.12 276 TRP B N 1
ATOM 5778 C CA . TRP B 1 276 ? 2.363 -2.598 1.695 1 97.12 276 TRP B CA 1
ATOM 5779 C C . TRP B 1 276 ? 3.152 -1.325 1.986 1 97.12 276 TRP B C 1
ATOM 5781 O O . TRP B 1 276 ? 4.156 -1.047 1.329 1 97.12 276 TRP B O 1
ATOM 5791 N N . ALA B 1 277 ? 2.756 -0.53 2.998 1 96.62 277 ALA B N 1
ATOM 5792 C CA . ALA B 1 277 ? 3.404 0.75 3.277 1 96.62 277 ALA B CA 1
ATOM 5793 C C . ALA B 1 277 ? 4.879 0.556 3.615 1 96.62 277 ALA B C 1
ATOM 5795 O O . ALA B 1 277 ? 5.746 1.207 3.029 1 96.62 277 ALA B O 1
ATOM 5796 N N . SER B 1 278 ? 5.191 -0.35 4.516 1 97 278 SER B N 1
ATOM 5797 C CA . SER B 1 278 ? 6.562 -0.587 4.961 1 97 278 SER B CA 1
ATOM 5798 C C . SER B 1 278 ? 7.406 -1.199 3.848 1 97 278 SER B C 1
ATOM 5800 O O . SER B 1 278 ? 8.555 -0.798 3.641 1 97 278 SER B O 1
ATOM 5802 N N . ASP B 1 279 ? 6.812 -2.139 3.188 1 98.12 279 ASP B N 1
ATOM 5803 C CA . ASP B 1 279 ? 7.57 -2.852 2.162 1 98.12 279 ASP B CA 1
ATOM 5804 C C . ASP B 1 279 ? 7.875 -1.941 0.974 1 98.12 279 ASP B C 1
ATOM 5806 O O . ASP B 1 279 ? 8.992 -1.952 0.449 1 98.12 279 ASP B O 1
ATOM 5810 N N . ILE B 1 280 ? 6.918 -1.145 0.564 1 98.69 280 ILE B N 1
ATOM 5811 C CA . ILE B 1 280 ? 7.148 -0.19 -0.515 1 98.69 280 ILE B CA 1
ATOM 5812 C C . ILE B 1 280 ? 8.234 0.8 -0.105 1 98.69 280 ILE B C 1
ATOM 5814 O O . ILE B 1 280 ? 9.156 1.078 -0.879 1 98.69 280 ILE B O 1
ATOM 5818 N N . GLN B 1 281 ? 8.141 1.329 1.135 1 98.5 281 GLN B N 1
ATOM 5819 C CA . GLN B 1 281 ? 9.125 2.277 1.647 1 98.5 281 GLN B CA 1
ATOM 5820 C C . GLN B 1 281 ? 10.531 1.699 1.581 1 98.5 281 GLN B C 1
ATOM 5822 O O . GLN B 1 281 ? 11.453 2.355 1.094 1 98.5 281 GLN B O 1
ATOM 5827 N N . ILE B 1 282 ? 10.703 0.479 2 1 98.75 282 ILE B N 1
ATOM 5828 C CA . ILE B 1 282 ? 12.016 -0.151 2.096 1 98.75 282 ILE B CA 1
ATOM 5829 C C . ILE B 1 282 ? 12.547 -0.46 0.697 1 98.75 282 ILE B C 1
ATOM 5831 O O . ILE B 1 282 ? 13.727 -0.239 0.408 1 98.75 282 ILE B O 1
ATOM 5835 N N . ILE B 1 283 ? 11.68 -0.959 -0.169 1 98.88 283 ILE B N 1
ATOM 5836 C CA . ILE B 1 283 ? 12.078 -1.228 -1.548 1 98.88 283 ILE B CA 1
ATOM 5837 C C . ILE B 1 283 ? 12.562 0.062 -2.207 1 98.88 283 ILE B C 1
ATOM 5839 O O . ILE B 1 283 ? 13.602 0.078 -2.859 1 98.88 283 ILE B O 1
ATOM 5843 N N . LEU B 1 284 ? 11.875 1.155 -1.99 1 98.81 284 LEU B N 1
ATOM 5844 C CA . LEU B 1 284 ? 12.227 2.432 -2.604 1 98.81 284 LEU B CA 1
ATOM 5845 C C . LEU B 1 284 ? 13.516 2.988 -1.998 1 98.81 284 LEU B C 1
ATOM 5847 O O . LEU B 1 284 ? 14.344 3.557 -2.711 1 98.81 284 LEU B O 1
ATOM 5851 N N . ASP B 1 285 ? 13.68 2.857 -0.654 1 98.62 285 ASP B N 1
ATOM 5852 C CA . ASP B 1 285 ? 14.93 3.271 -0.021 1 98.62 285 ASP B CA 1
ATOM 5853 C C . ASP B 1 285 ? 16.125 2.605 -0.687 1 98.62 285 ASP B C 1
ATOM 5855 O O . ASP B 1 285 ? 17.141 3.258 -0.954 1 98.62 285 ASP B O 1
ATOM 5859 N N . LEU B 1 286 ? 15.984 1.344 -0.958 1 98.81 286 LEU B N 1
ATOM 5860 C CA . LEU B 1 286 ? 17.078 0.597 -1.558 1 98.81 286 LEU B CA 1
ATOM 5861 C C . LEU B 1 286 ? 17.25 0.957 -3.029 1 98.81 286 LEU B C 1
ATOM 5863 O O . LEU B 1 286 ? 18.375 1.127 -3.512 1 98.81 286 LEU B O 1
ATOM 5867 N N . ALA B 1 287 ? 16.109 1.021 -3.734 1 98.81 287 ALA B N 1
ATOM 5868 C CA . ALA B 1 287 ? 16.172 1.39 -5.148 1 98.81 287 ALA B CA 1
ATOM 5869 C C . ALA B 1 287 ? 16.891 2.723 -5.336 1 98.81 287 ALA B C 1
ATOM 5871 O O . ALA B 1 287 ? 17.578 2.928 -6.34 1 98.81 287 ALA B O 1
ATOM 5872 N N . MET B 1 288 ? 16.75 3.664 -4.383 1 98.38 288 MET B N 1
ATOM 5873 C CA . MET B 1 288 ? 17.328 5.004 -4.48 1 98.38 288 MET B CA 1
ATOM 5874 C C . MET B 1 288 ? 18.688 5.07 -3.789 1 98.38 288 MET B C 1
ATOM 5876 O O . MET B 1 288 ? 19.328 6.117 -3.789 1 98.38 288 MET B O 1
ATOM 5880 N N . SER B 1 289 ? 19.172 4 -3.213 1 98.31 289 SER B N 1
ATOM 5881 C CA . SER B 1 289 ? 20.375 3.98 -2.371 1 98.31 289 SER B CA 1
ATOM 5882 C C . SER B 1 289 ? 21.641 4.016 -3.213 1 98.31 289 SER B C 1
ATOM 5884 O O . SER B 1 289 ? 21.594 3.795 -4.426 1 98.31 289 SER B O 1
ATOM 5886 N N . LYS B 1 290 ? 22.719 4.391 -2.523 1 97.94 290 LYS B N 1
ATOM 5887 C CA . LYS B 1 290 ? 24.047 4.227 -3.104 1 97.94 290 LYS B CA 1
ATOM 5888 C C . LYS B 1 290 ? 24.531 2.783 -2.99 1 97.94 290 LYS B C 1
ATOM 5890 O O . LYS B 1 290 ? 24.875 2.322 -1.902 1 97.94 290 LYS B O 1
ATOM 5895 N N . SER B 1 291 ? 24.547 2.027 -4.043 1 97.5 291 SER B N 1
ATOM 5896 C CA . SER B 1 291 ? 25.141 0.707 -4.199 1 97.5 291 SER B CA 1
ATOM 5897 C C . SER B 1 291 ? 24.5 -0.311 -3.266 1 97.5 291 SER B C 1
ATOM 5899 O O . SER B 1 291 ? 25.172 -1.197 -2.74 1 97.5 291 SER B O 1
ATOM 5901 N N . GLY B 1 292 ? 23.234 -0.071 -2.857 1 98.38 292 GLY B N 1
ATOM 5902 C CA . GLY B 1 292 ? 22.5 -1.08 -2.117 1 98.38 292 GLY B CA 1
ATOM 5903 C C . GLY B 1 292 ? 22.641 -0.939 -0.613 1 98.38 292 GLY B C 1
ATOM 5904 O O . GLY B 1 292 ? 22.25 -1.832 0.14 1 98.38 292 GLY B O 1
ATOM 5905 N N . PHE B 1 293 ? 23.219 0.21 -0.127 1 98.44 293 PHE B N 1
ATOM 5906 C CA . PHE B 1 293 ? 23.344 0.459 1.306 1 98.44 293 PHE B CA 1
ATOM 5907 C C . PHE B 1 293 ? 22.156 1.282 1.808 1 98.44 293 PHE B C 1
ATOM 5909 O O . PHE B 1 293 ? 22.047 2.469 1.493 1 98.44 293 PHE B O 1
ATOM 5916 N N . ILE B 1 294 ? 21.312 0.653 2.588 1 97.44 294 ILE B N 1
ATOM 5917 C CA . ILE B 1 294 ? 20.109 1.312 3.092 1 97.44 294 ILE B CA 1
ATOM 5918 C C . ILE B 1 294 ? 20.5 2.537 3.916 1 97.44 294 ILE B C 1
ATOM 5920 O O . ILE B 1 294 ? 21.516 2.52 4.625 1 97.44 294 ILE B O 1
ATOM 5924 N N . GLY B 1 295 ? 19.781 3.631 3.812 1 95.38 295 GLY B N 1
ATOM 5925 C CA . GLY B 1 295 ? 20.062 4.871 4.516 1 95.38 295 GLY B CA 1
ATOM 5926 C C . GLY B 1 295 ? 20.828 5.879 3.67 1 95.38 295 GLY B C 1
ATOM 5927 O O . GLY B 1 295 ? 20.906 7.059 4.02 1 95.38 295 GLY B O 1
ATOM 5928 N N . THR B 1 296 ? 21.391 5.453 2.605 1 96.75 296 THR B N 1
ATOM 5929 C CA . THR B 1 296 ? 22.109 6.344 1.697 1 96.75 296 THR B CA 1
ATOM 5930 C C . THR B 1 296 ? 21.219 6.758 0.53 1 96.75 296 THR B C 1
ATOM 5932 O O . THR B 1 296 ? 20.156 6.168 0.316 1 96.75 296 THR B O 1
ATOM 5935 N N . LEU B 1 297 ? 21.625 7.777 -0.169 1 95.38 297 LEU B N 1
ATOM 5936 C CA . LEU B 1 297 ? 20.906 8.266 -1.342 1 95.38 297 LEU B CA 1
ATOM 5937 C C . LEU B 1 297 ? 21.859 8.461 -2.518 1 95.38 297 LEU B C 1
ATOM 5939 O O . LEU B 1 297 ? 22.844 9.18 -2.406 1 95.38 297 LEU B O 1
ATOM 5943 N N . SER B 1 298 ? 21.5 7.793 -3.611 1 96.25 298 SER B N 1
ATOM 5944 C CA . SER B 1 298 ? 22.25 7.969 -4.848 1 96.25 298 SER B CA 1
ATOM 5945 C C . SER B 1 298 ? 21.984 9.328 -5.477 1 96.25 298 SER B C 1
ATOM 5947 O O . SER B 1 298 ? 20.844 9.805 -5.465 1 96.25 298 SER B O 1
ATOM 5949 N N . GLU B 1 299 ? 22.984 9.914 -6.09 1 92.25 299 GLU B N 1
ATOM 5950 C CA . GLU B 1 299 ? 22.828 11.203 -6.758 1 92.25 299 GLU B CA 1
ATOM 5951 C C . GLU B 1 299 ? 22.016 11.062 -8.039 1 92.25 299 GLU B C 1
ATOM 5953 O O . GLU B 1 299 ? 21.234 11.945 -8.383 1 92.25 299 GLU B O 1
ATOM 5958 N N . LYS B 1 300 ? 22.203 9.977 -8.641 1 94.44 300 LYS B N 1
ATOM 5959 C CA . LYS B 1 300 ? 21.594 9.805 -9.953 1 94.44 300 LYS B CA 1
ATOM 5960 C C . LYS B 1 300 ? 20.469 8.766 -9.906 1 94.44 300 LYS B C 1
ATOM 5962 O O . LYS B 1 300 ? 19.766 8.57 -10.898 1 94.44 300 LYS B O 1
ATOM 5967 N N . PHE B 1 301 ? 20.297 8.023 -8.836 1 96.12 301 PHE B N 1
ATOM 5968 C CA . PHE B 1 301 ? 19.25 7.043 -8.602 1 96.12 301 PHE B CA 1
ATOM 5969 C C . PHE B 1 301 ? 19.359 5.891 -9.594 1 96.12 301 PHE B C 1
ATOM 5971 O O . PHE B 1 301 ? 18.344 5.406 -10.094 1 96.12 301 PHE B O 1
ATOM 5978 N N . ASN B 1 302 ? 20.609 5.48 -9.945 1 95.19 302 ASN B N 1
ATOM 5979 C CA . ASN B 1 302 ? 20.828 4.375 -10.867 1 95.19 302 ASN B CA 1
ATOM 5980 C C . ASN B 1 302 ? 21.781 3.332 -10.273 1 95.19 302 ASN B C 1
ATOM 5982 O O . ASN B 1 302 ? 22.344 2.512 -11 1 95.19 302 ASN B O 1
ATOM 5986 N N . GLU B 1 303 ? 21.969 3.354 -8.961 1 96.81 303 GLU B N 1
ATOM 5987 C CA . GLU B 1 303 ? 22.938 2.484 -8.305 1 96.81 303 GLU B CA 1
ATOM 5988 C C . GLU B 1 303 ? 22.25 1.41 -7.473 1 96.81 303 GLU B C 1
ATOM 5990 O O . GLU B 1 303 ? 22.906 0.501 -6.953 1 96.81 303 GLU B O 1
ATOM 5995 N N . GLY B 1 304 ? 20.922 1.467 -7.309 1 98 304 GLY B N 1
ATOM 5996 C CA . GLY B 1 304 ? 20.219 0.528 -6.453 1 98 304 GLY B CA 1
ATOM 5997 C C . GLY B 1 304 ? 20.234 -0.895 -6.98 1 98 304 GLY B C 1
ATOM 5998 O O . GLY B 1 304 ? 20.578 -1.126 -8.141 1 98 304 GLY B O 1
ATOM 5999 N N . PRO B 1 305 ? 20 -1.831 -6.164 1 98.62 305 PRO B N 1
ATOM 6000 C CA . PRO B 1 305 ? 19.984 -3.234 -6.578 1 98.62 305 PRO B CA 1
ATOM 6001 C C . PRO B 1 305 ? 18.828 -3.562 -7.52 1 98.62 305 PRO B C 1
ATOM 6003 O O . PRO B 1 305 ? 17.812 -2.865 -7.52 1 98.62 305 PRO B O 1
ATOM 6006 N N . PRO B 1 306 ? 19.016 -4.602 -8.352 1 98.44 306 PRO B N 1
ATOM 6007 C CA . PRO B 1 306 ? 17.891 -5.059 -9.156 1 98.44 306 PRO B CA 1
ATOM 6008 C C . PRO B 1 306 ? 16.734 -5.582 -8.305 1 98.44 306 PRO B C 1
ATOM 6010 O O . PRO B 1 306 ? 16.953 -6.07 -7.191 1 98.44 306 PRO B O 1
ATOM 6013 N N . ILE B 1 307 ? 15.539 -5.441 -8.836 1 98.75 307 ILE B N 1
ATOM 6014 C CA . ILE B 1 307 ? 14.328 -5.836 -8.125 1 98.75 307 ILE B CA 1
ATOM 6015 C C . ILE B 1 307 ? 13.578 -6.887 -8.938 1 98.75 307 ILE B C 1
ATOM 6017 O O . ILE B 1 307 ? 13.258 -6.668 -10.109 1 98.75 307 ILE B O 1
ATOM 6021 N N . TYR B 1 308 ? 13.312 -8.031 -8.297 1 98.12 308 TYR B N 1
ATOM 6022 C CA . TYR B 1 308 ? 12.625 -9.148 -8.93 1 98.12 308 TYR B CA 1
ATOM 6023 C C . TYR B 1 308 ? 11.281 -9.422 -8.25 1 98.12 308 TYR B C 1
ATOM 6025 O O . TYR B 1 308 ? 11.211 -9.492 -7.02 1 98.12 308 TYR B O 1
ATOM 6033 N N . PHE B 1 309 ? 10.219 -9.523 -8.984 1 97.5 309 PHE B N 1
ATOM 6034 C CA . PHE B 1 309 ? 8.898 -9.922 -8.508 1 97.5 309 PHE B CA 1
ATOM 6035 C C . PHE B 1 309 ? 8.57 -11.344 -8.961 1 97.5 309 PHE B C 1
ATOM 6037 O O . PHE B 1 309 ? 8.891 -11.727 -10.086 1 97.5 309 PHE B O 1
ATOM 6044 N N . SER B 1 310 ? 7.875 -12.07 -8.086 1 95.44 310 SER B N 1
ATOM 6045 C CA . SER B 1 310 ? 7.516 -13.438 -8.43 1 95.44 310 SER B CA 1
ATOM 6046 C C . SER B 1 310 ? 6.516 -13.477 -9.586 1 95.44 310 SER B C 1
ATOM 6048 O O . SER B 1 310 ? 6.438 -14.461 -10.32 1 95.44 310 SER B O 1
ATOM 6050 N N . HIS B 1 311 ? 5.703 -12.438 -9.695 1 95.12 311 HIS B N 1
ATOM 6051 C CA . HIS B 1 311 ? 4.785 -12.32 -10.82 1 95.12 311 HIS B CA 1
ATOM 6052 C C . HIS B 1 311 ? 4.242 -10.906 -10.945 1 95.12 311 HIS B C 1
ATOM 6054 O O . HIS B 1 311 ? 4.602 -10.023 -10.156 1 95.12 311 HIS B O 1
ATOM 6060 N N . SER B 1 312 ? 3.338 -10.68 -11.961 1 94.88 312 SER B N 1
ATOM 6061 C CA . SER B 1 312 ? 2.914 -9.312 -12.242 1 94.88 312 SER B CA 1
ATOM 6062 C C . SER B 1 312 ? 1.394 -9.188 -12.227 1 94.88 312 SER B C 1
ATOM 6064 O O . SER B 1 312 ? 0.843 -8.172 -12.648 1 94.88 312 SER B O 1
ATOM 6066 N N . ASP B 1 313 ? 0.688 -10.188 -11.703 1 95.62 313 ASP B N 1
ATOM 6067 C CA . ASP B 1 313 ? -0.771 -10.125 -11.695 1 95.62 313 ASP B CA 1
ATOM 6068 C C . ASP B 1 313 ? -1.267 -8.977 -10.82 1 95.62 313 ASP B C 1
ATOM 6070 O O . ASP B 1 313 ? -0.959 -8.922 -9.625 1 95.62 313 ASP B O 1
ATOM 6074 N N . ILE B 1 314 ? -2.111 -8.164 -11.414 1 96.12 314 ILE B N 1
ATOM 6075 C CA . ILE B 1 314 ? -2.646 -7.027 -10.664 1 96.12 314 ILE B CA 1
ATOM 6076 C C . ILE B 1 314 ? -3.768 -7.5 -9.742 1 96.12 314 ILE B C 1
ATOM 6078 O O . ILE B 1 314 ? -3.918 -6.992 -8.633 1 96.12 314 ILE B O 1
ATOM 6082 N N . VAL B 1 315 ? -4.547 -8.461 -10.258 1 96 315 VAL B N 1
ATOM 6083 C CA . VAL B 1 315 ? -5.672 -8.984 -9.492 1 96 315 VAL B CA 1
ATOM 6084 C C . VAL B 1 315 ? -5.652 -10.508 -9.523 1 96 315 VAL B C 1
ATOM 6086 O O . VAL B 1 315 ? -4.961 -11.109 -10.344 1 96 315 VAL B O 1
ATOM 6089 N N . TRP B 1 316 ? -6.387 -11.109 -8.633 1 94.25 316 TRP B N 1
ATOM 6090 C CA . TRP B 1 316 ? -6.57 -12.555 -8.578 1 94.25 316 TRP B CA 1
ATOM 6091 C C . TRP B 1 316 ? -7.906 -12.906 -7.93 1 94.25 316 TRP B C 1
ATOM 6093 O O . TRP B 1 316 ? -8.562 -12.047 -7.336 1 94.25 316 TRP B O 1
ATOM 6103 N N . SER B 1 317 ? -8.336 -14.086 -8.172 1 93.19 317 SER B N 1
ATOM 6104 C CA . SER B 1 317 ? -9.586 -14.586 -7.605 1 93.19 317 SER B CA 1
ATOM 6105 C C . SER B 1 317 ? -9.383 -15.133 -6.199 1 93.19 317 SER B C 1
ATOM 6107 O O . SER B 1 317 ? -8.797 -16.203 -6.027 1 93.19 317 SER B O 1
ATOM 6109 N N . ALA B 1 318 ? -9.875 -14.391 -5.246 1 91.06 318 ALA B N 1
ATOM 6110 C CA . ALA B 1 318 ? -9.82 -14.766 -3.838 1 91.06 318 ALA B CA 1
ATOM 6111 C C . ALA B 1 318 ? -11.195 -15.203 -3.336 1 91.06 318 ALA B C 1
ATOM 6113 O O . ALA B 1 318 ? -12.016 -15.711 -4.109 1 91.06 318 ALA B O 1
ATOM 6114 N N . ALA B 1 319 ? -11.438 -15.086 -2.051 1 90.69 319 ALA B N 1
ATOM 6115 C CA . ALA B 1 319 ? -12.695 -15.547 -1.47 1 90.69 319 ALA B CA 1
ATOM 6116 C C . ALA B 1 319 ? -13.82 -14.555 -1.738 1 90.69 319 ALA B C 1
ATOM 6118 O O . ALA B 1 319 ? -15 -14.906 -1.682 1 90.69 319 ALA B O 1
ATOM 6119 N N . HIS B 1 320 ? -13.508 -13.312 -1.96 1 92.5 320 HIS B N 1
ATOM 6120 C CA . HIS B 1 320 ? -14.492 -12.273 -2.24 1 92.5 320 HIS B CA 1
ATOM 6121 C C . HIS B 1 320 ? -15.133 -12.477 -3.611 1 92.5 320 HIS B C 1
ATOM 6123 O O . HIS B 1 320 ? -14.5 -13.016 -4.523 1 92.5 320 HIS B O 1
ATOM 6129 N N . ASP B 1 321 ? -16.312 -12.008 -3.834 1 91.94 321 ASP B N 1
ATOM 6130 C CA . ASP B 1 321 ? -17.016 -12.141 -5.109 1 91.94 321 ASP B CA 1
ATOM 6131 C C . ASP B 1 321 ? -16.297 -11.367 -6.211 1 91.94 321 ASP B C 1
ATOM 6133 O O . ASP B 1 321 ? -16.281 -11.789 -7.371 1 91.94 321 ASP B O 1
ATOM 6137 N N . ASN B 1 322 ? -15.727 -10.289 -5.832 1 93.56 322 ASN B N 1
ATOM 6138 C CA . ASN B 1 322 ? -14.914 -9.508 -6.758 1 93.56 322 ASN B CA 1
ATOM 6139 C C . ASN B 1 322 ? -13.43 -9.828 -6.609 1 93.56 322 ASN B C 1
ATOM 6141 O O . ASN B 1 322 ? -12.984 -10.273 -5.547 1 93.56 322 ASN B O 1
ATOM 6145 N N . VAL B 1 323 ? -12.688 -9.656 -7.652 1 94.19 323 VAL B N 1
ATOM 6146 C CA . VAL B 1 323 ? -11.25 -9.922 -7.633 1 94.19 323 VAL B CA 1
ATOM 6147 C C . VAL B 1 323 ? -10.578 -9.039 -6.586 1 94.19 323 VAL B C 1
ATOM 6149 O O . VAL B 1 323 ? -11.125 -8 -6.195 1 94.19 323 VAL B O 1
ATOM 6152 N N . ARG B 1 324 ? -9.422 -9.422 -6.105 1 95.94 324 ARG B N 1
ATOM 6153 C CA . ARG B 1 324 ? -8.641 -8.688 -5.117 1 95.94 324 ARG B CA 1
ATOM 6154 C C . ARG B 1 324 ? -7.285 -8.281 -5.688 1 95.94 324 ARG B C 1
ATOM 6156 O O . ARG B 1 324 ? -6.766 -8.938 -6.594 1 95.94 324 ARG B O 1
ATOM 6163 N N . LEU B 1 325 ? -6.719 -7.227 -5.09 1 96.69 325 LEU B N 1
ATOM 6164 C CA . LEU B 1 325 ? -5.406 -6.746 -5.516 1 96.69 325 LEU B CA 1
ATOM 6165 C C . LEU B 1 325 ? -4.312 -7.723 -5.109 1 96.69 325 LEU B C 1
ATOM 6167 O O . LEU B 1 325 ? -4.363 -8.305 -4.027 1 96.69 325 LEU B O 1
ATOM 6171 N N . GLY B 1 326 ? -3.33 -7.848 -6.031 1 94.56 326 GLY B N 1
ATOM 6172 C CA . GLY B 1 326 ? -2.205 -8.727 -5.762 1 94.56 326 GLY B CA 1
ATOM 6173 C C . GLY B 1 326 ? -0.86 -8.062 -5.977 1 94.56 326 GLY B C 1
ATOM 6174 O O . GLY B 1 326 ? -0.749 -6.836 -5.895 1 94.56 326 GLY B O 1
ATOM 6175 N N . MET B 1 327 ? 0.16 -8.859 -6.211 1 95.69 327 MET B N 1
ATOM 6176 C CA . MET B 1 327 ? 1.557 -8.438 -6.25 1 95.69 327 MET B CA 1
ATOM 6177 C C . MET B 1 327 ? 1.796 -7.449 -7.387 1 95.69 327 MET B C 1
ATOM 6179 O O . MET B 1 327 ? 2.609 -6.531 -7.258 1 95.69 327 MET B O 1
ATOM 6183 N N . GLY B 1 328 ? 1.104 -7.664 -8.469 1 96.75 328 GLY B N 1
ATOM 6184 C CA . GLY B 1 328 ? 1.277 -6.738 -9.578 1 96.75 328 GLY B CA 1
ATOM 6185 C C . GLY B 1 328 ? 0.909 -5.309 -9.227 1 96.75 328 GLY B C 1
ATOM 6186 O O . GLY B 1 328 ? 1.474 -4.363 -9.781 1 96.75 328 GLY B O 1
ATOM 6187 N N . ALA B 1 329 ? -0.107 -5.148 -8.383 1 97.75 329 ALA B N 1
ATOM 6188 C CA . ALA B 1 329 ? -0.448 -3.814 -7.898 1 97.75 329 ALA B CA 1
ATOM 6189 C C . ALA B 1 329 ? 0.707 -3.207 -7.109 1 97.75 329 ALA B C 1
ATOM 6191 O O . ALA B 1 329 ? 1.05 -2.037 -7.297 1 97.75 329 ALA B O 1
ATOM 6192 N N . LEU B 1 330 ? 1.294 -3.975 -6.227 1 97.88 330 LEU B N 1
ATOM 6193 C CA . LEU B 1 330 ? 2.455 -3.521 -5.473 1 97.88 330 LEU B CA 1
ATOM 6194 C C . LEU B 1 330 ? 3.584 -3.102 -6.406 1 97.88 330 LEU B C 1
ATOM 6196 O O . LEU B 1 330 ? 4.195 -2.049 -6.215 1 97.88 330 LEU B O 1
ATOM 6200 N N . ARG B 1 331 ? 3.859 -3.938 -7.379 1 98.12 331 ARG B N 1
ATOM 6201 C CA . ARG B 1 331 ? 4.902 -3.643 -8.359 1 98.12 331 ARG B CA 1
ATOM 6202 C C . ARG B 1 331 ? 4.656 -2.297 -9.031 1 98.12 331 ARG B C 1
ATOM 6204 O O . ARG B 1 331 ? 5.559 -1.455 -9.094 1 98.12 331 ARG B O 1
ATOM 6211 N N . LYS B 1 332 ? 3.467 -2.078 -9.469 1 97.88 332 LYS B N 1
ATOM 6212 C CA . LYS B 1 332 ? 3.123 -0.835 -10.156 1 97.88 332 LYS B CA 1
ATOM 6213 C C . LYS B 1 332 ? 3.283 0.365 -9.227 1 97.88 332 LYS B C 1
ATOM 6215 O O . LYS B 1 332 ? 3.758 1.423 -9.648 1 97.88 332 LYS B O 1
ATOM 6220 N N . MET B 1 333 ? 2.848 0.217 -8.031 1 98.44 333 MET B N 1
ATOM 6221 C CA . MET B 1 333 ? 2.965 1.302 -7.066 1 98.44 333 MET B CA 1
ATOM 6222 C C . MET B 1 333 ? 4.426 1.662 -6.824 1 98.44 333 MET B C 1
ATOM 6224 O O . MET B 1 333 ? 4.781 2.842 -6.777 1 98.44 333 MET B O 1
ATOM 6228 N N . VAL B 1 334 ? 5.293 0.632 -6.664 1 98.75 334 VAL B N 1
ATOM 6229 C CA . VAL B 1 334 ? 6.723 0.853 -6.461 1 98.75 334 VAL B CA 1
ATOM 6230 C C . VAL B 1 334 ? 7.301 1.626 -7.645 1 98.75 334 VAL B C 1
ATOM 6232 O O . VAL B 1 334 ? 8 2.623 -7.457 1 98.75 334 VAL B O 1
ATOM 6235 N N . GLU B 1 335 ? 6.969 1.191 -8.836 1 98.56 335 GLU B N 1
ATOM 6236 C CA . GLU B 1 335 ? 7.496 1.823 -10.039 1 98.56 335 GLU B CA 1
ATOM 6237 C C . GLU B 1 335 ? 7.008 3.266 -10.164 1 98.56 335 GLU B C 1
ATOM 6239 O O . GLU B 1 335 ? 7.797 4.168 -10.461 1 98.56 335 GLU B O 1
ATOM 6244 N N . MET B 1 336 ? 5.773 3.49 -9.938 1 97.94 336 MET B N 1
ATOM 6245 C CA . MET B 1 336 ? 5.191 4.824 -10.039 1 97.94 336 MET B CA 1
ATOM 6246 C C . MET B 1 336 ? 5.801 5.77 -9.008 1 97.94 336 MET B C 1
ATOM 6248 O O . MET B 1 336 ? 6.184 6.895 -9.344 1 97.94 336 MET B O 1
ATOM 6252 N N . LEU B 1 337 ? 5.891 5.352 -7.781 1 98.44 337 LEU B N 1
ATOM 6253 C CA . LEU B 1 337 ? 6.398 6.203 -6.711 1 98.44 337 LEU B CA 1
ATOM 6254 C C . LEU B 1 337 ? 7.875 6.512 -6.914 1 98.44 337 LEU B C 1
ATOM 6256 O O . LEU B 1 337 ? 8.344 7.602 -6.57 1 98.44 337 LEU B O 1
ATOM 6260 N N . PHE B 1 338 ? 8.672 5.539 -7.445 1 98.69 338 PHE B N 1
ATOM 6261 C CA . PHE B 1 338 ? 10.07 5.812 -7.773 1 98.69 338 PHE B CA 1
ATOM 6262 C C . PHE B 1 338 ? 10.18 6.984 -8.742 1 98.69 338 PHE B C 1
ATOM 6264 O O . PHE B 1 338 ? 10.984 7.895 -8.539 1 98.69 338 PHE B O 1
ATOM 6271 N N . THR B 1 339 ? 9.344 6.883 -9.797 1 97.94 339 THR B N 1
ATOM 6272 C CA . THR B 1 339 ? 9.344 7.949 -10.789 1 97.94 339 THR B CA 1
ATOM 6273 C C . THR B 1 339 ? 9 9.289 -10.148 1 97.94 339 THR B C 1
ATOM 6275 O O . THR B 1 339 ? 9.633 10.305 -10.438 1 97.94 339 THR B O 1
ATOM 6278 N N . ASP B 1 340 ? 8.047 9.289 -9.25 1 95.56 340 ASP B N 1
ATOM 6279 C CA . ASP B 1 340 ? 7.629 10.508 -8.562 1 95.56 340 ASP B CA 1
ATOM 6280 C C . ASP B 1 340 ? 8.75 11.055 -7.684 1 95.56 340 ASP B C 1
ATOM 6282 O O . ASP B 1 340 ? 9.094 12.234 -7.766 1 95.56 340 ASP B O 1
ATOM 6286 N N . LEU B 1 341 ? 9.328 10.219 -6.879 1 96.06 341 LEU B N 1
ATOM 6287 C CA . LEU B 1 341 ? 10.328 10.617 -5.895 1 96.06 341 LEU B CA 1
ATOM 6288 C C . LEU B 1 341 ? 11.609 11.078 -6.574 1 96.06 341 LEU B C 1
ATOM 6290 O O . LEU B 1 341 ? 12.328 11.93 -6.043 1 96.06 341 LEU B O 1
ATOM 6294 N N . THR B 1 342 ? 11.914 10.555 -7.77 1 95.75 342 THR B N 1
ATOM 6295 C CA . THR B 1 342 ? 13.164 10.859 -8.461 1 95.75 342 THR B CA 1
ATOM 6296 C C . THR B 1 342 ? 12.945 11.922 -9.531 1 95.75 342 THR B C 1
ATOM 6298 O O . THR B 1 342 ? 13.852 12.242 -10.297 1 95.75 342 THR B O 1
ATOM 6301 N N . LYS B 1 343 ? 11.703 12.398 -9.617 1 91.88 343 LYS B N 1
ATOM 6302 C CA . LYS B 1 343 ? 11.328 13.461 -10.547 1 91.88 343 LYS B CA 1
ATOM 6303 C C . LYS B 1 343 ? 11.539 13.023 -11.992 1 91.88 343 LYS B C 1
ATOM 6305 O O . LYS B 1 343 ? 12.148 13.75 -12.781 1 91.88 343 LYS B O 1
ATOM 6310 N N . GLY B 1 344 ? 11.172 11.742 -12.234 1 94.5 344 GLY B N 1
ATOM 6311 C CA . GLY B 1 344 ? 11.055 11.391 -13.641 1 94.5 344 GLY B CA 1
ATOM 6312 C C . GLY B 1 344 ? 11.898 10.188 -14.031 1 94.5 344 GLY B C 1
ATOM 6313 O O . GLY B 1 344 ? 11.797 9.688 -15.148 1 94.5 344 GLY B O 1
ATOM 6314 N N . LYS B 1 345 ? 12.742 9.703 -13.195 1 96.81 345 LYS B N 1
ATOM 6315 C CA . LYS B 1 345 ? 13.516 8.516 -13.539 1 96.81 345 LYS B CA 1
ATOM 6316 C C . LYS B 1 345 ? 12.641 7.262 -13.492 1 96.81 345 LYS B C 1
ATOM 6318 O O . LYS B 1 345 ? 11.727 7.168 -12.672 1 96.81 345 LYS B O 1
ATOM 6323 N N . GLU B 1 346 ? 12.953 6.348 -14.352 1 97.19 346 GLU B N 1
ATOM 6324 C CA . GLU B 1 346 ? 12.164 5.121 -14.422 1 97.19 346 GLU B CA 1
ATOM 6325 C C . GLU B 1 346 ? 12.859 3.977 -13.68 1 97.19 346 GLU B C 1
ATOM 6327 O O . GLU B 1 346 ? 14.086 3.877 -13.695 1 97.19 346 GLU B O 1
ATOM 6332 N N . LEU B 1 347 ? 12.086 3.197 -13.023 1 97.69 347 LEU B N 1
ATOM 6333 C CA . LEU B 1 347 ? 12.578 2.008 -12.336 1 97.69 347 LEU B CA 1
ATOM 6334 C C . LEU B 1 347 ? 12.234 0.746 -13.117 1 97.69 347 LEU B C 1
ATOM 6336 O O . LEU B 1 347 ? 11.055 0.459 -13.359 1 97.69 347 LEU B O 1
ATOM 6340 N N . GLU B 1 348 ? 13.211 0.038 -13.484 1 94.06 348 GLU B N 1
ATOM 6341 C CA . GLU B 1 348 ? 13 -1.231 -14.172 1 94.06 348 GLU B CA 1
ATOM 6342 C C . GLU B 1 348 ? 12.969 -2.396 -13.188 1 94.06 348 GLU B C 1
ATOM 6344 O O . GLU B 1 348 ? 13.898 -2.572 -12.398 1 94.06 348 GLU B O 1
ATOM 6349 N N . THR B 1 349 ? 11.906 -3.117 -13.156 1 97.62 349 THR B N 1
ATOM 6350 C CA . THR B 1 349 ? 11.797 -4.328 -12.352 1 97.62 349 THR B CA 1
ATOM 6351 C C . THR B 1 349 ? 11.594 -5.551 -13.242 1 97.62 349 THR B C 1
ATOM 6353 O O . THR B 1 349 ? 11.227 -5.422 -14.414 1 97.62 349 THR B O 1
ATOM 6356 N N . ILE B 1 350 ? 11.945 -6.727 -12.727 1 96.75 350 ILE B N 1
ATOM 6357 C CA . ILE B 1 350 ? 11.836 -7.977 -13.477 1 96.75 350 ILE B CA 1
ATOM 6358 C C . ILE B 1 350 ? 10.82 -8.891 -12.797 1 96.75 350 ILE B C 1
ATOM 6360 O O . ILE B 1 350 ? 10.852 -9.078 -11.578 1 96.75 350 ILE B O 1
ATOM 6364 N N . ALA B 1 351 ? 9.898 -9.383 -13.539 1 95.75 351 ALA B N 1
ATOM 6365 C CA . ALA B 1 351 ? 8.914 -10.32 -13.016 1 95.75 351 ALA B CA 1
ATOM 6366 C C . ALA B 1 351 ? 9.172 -11.734 -13.531 1 95.75 351 ALA B C 1
ATOM 6368 O O . ALA B 1 351 ? 9.594 -11.922 -14.672 1 95.75 351 ALA B O 1
ATOM 6369 N N . PHE B 1 352 ? 8.969 -12.602 -12.633 1 94.12 352 PHE B N 1
ATOM 6370 C CA . PHE B 1 352 ? 8.953 -14.016 -12.977 1 94.12 352 PHE B CA 1
ATOM 6371 C C . PHE B 1 352 ? 7.516 -14.516 -13.125 1 94.12 352 PHE B C 1
ATOM 6373 O O . PHE B 1 352 ? 6.613 -13.742 -13.445 1 94.12 352 PHE B O 1
ATOM 6380 N N . GLY B 1 353 ? 7.207 -15.734 -13.07 1 94.56 353 GLY B N 1
ATOM 6381 C CA . GLY B 1 353 ? 5.875 -16.312 -13.156 1 94.56 353 GLY B CA 1
ATOM 6382 C C . GLY B 1 353 ? 5.188 -16.016 -14.477 1 94.56 353 GLY B C 1
ATOM 6383 O O . GLY B 1 353 ? 5.773 -15.406 -15.367 1 94.56 353 GLY B O 1
ATOM 6384 N N . LYS B 1 354 ? 3.863 -16.516 -14.555 1 96.44 354 LYS B N 1
ATOM 6385 C CA . LYS B 1 354 ? 3.039 -16.219 -15.719 1 96.44 354 LYS B CA 1
ATOM 6386 C C . LYS B 1 354 ? 2.779 -14.727 -15.852 1 96.44 354 LYS B C 1
ATOM 6388 O O . LYS B 1 354 ? 2.584 -14.039 -14.852 1 96.44 354 LYS B O 1
ATOM 6393 N N . PRO B 1 355 ? 2.949 -14.102 -17.125 1 97.38 355 PRO B N 1
ATOM 6394 C CA . PRO B 1 355 ? 3.012 -14.719 -18.453 1 97.38 355 PRO B CA 1
ATOM 6395 C C . PRO B 1 355 ? 4.445 -14.914 -18.938 1 97.38 355 PRO B C 1
ATOM 6397 O O . PRO B 1 355 ? 4.66 -15.188 -20.125 1 97.38 355 PRO B O 1
ATOM 6400 N N . GLN B 1 356 ? 5.406 -14.766 -18.078 1 95.31 356 GLN B N 1
ATOM 6401 C CA . GLN B 1 356 ? 6.793 -14.836 -18.531 1 95.31 356 GLN B CA 1
ATOM 6402 C C . GLN B 1 356 ? 7.121 -16.219 -19.078 1 95.31 356 GLN B C 1
ATOM 6404 O O . GLN B 1 356 ? 6.73 -17.234 -18.5 1 95.31 356 GLN B O 1
ATOM 6409 N N . ILE B 1 357 ? 7.91 -16.281 -20.109 1 94.5 357 ILE B N 1
ATOM 6410 C CA . ILE B 1 357 ? 8.172 -17.469 -20.891 1 94.5 357 ILE B CA 1
ATOM 6411 C C . ILE B 1 357 ? 8.938 -18.484 -20.062 1 94.5 357 ILE B C 1
ATOM 6413 O O . ILE B 1 357 ? 8.75 -19.703 -20.203 1 94.5 357 ILE B O 1
ATOM 6417 N N . GLY B 1 358 ? 9.727 -17.984 -19.141 1 91.12 358 GLY B N 1
ATOM 6418 C CA . GLY B 1 358 ? 10.578 -18.844 -18.328 1 91.12 358 GLY B CA 1
ATOM 6419 C C . GLY B 1 358 ? 9.805 -19.875 -17.531 1 91.12 358 GLY B C 1
ATOM 6420 O O . GLY B 1 358 ? 10.266 -21 -17.344 1 91.12 358 GLY B O 1
ATOM 6421 N N . THR B 1 359 ? 8.672 -19.516 -17.078 1 92.94 359 THR B N 1
ATOM 6422 C CA . THR B 1 359 ? 7.832 -20.422 -16.297 1 92.94 359 THR B CA 1
ATOM 6423 C C . THR B 1 359 ? 7.336 -21.578 -17.156 1 92.94 359 THR B C 1
ATOM 6425 O O . THR B 1 359 ? 7.34 -22.734 -16.719 1 92.94 359 THR B O 1
ATOM 6428 N N . PHE B 1 360 ? 6.977 -21.359 -18.344 1 96.06 360 PHE B N 1
ATOM 6429 C CA . PHE B 1 360 ? 6.484 -22.359 -19.266 1 96.06 360 PHE B CA 1
ATOM 6430 C C . PHE B 1 360 ? 7.625 -23.25 -19.766 1 96.06 360 PHE B C 1
ATOM 6432 O O . PHE B 1 360 ? 7.441 -24.438 -19.984 1 96.06 360 PHE B O 1
ATOM 6439 N N . GLN B 1 361 ? 8.742 -22.625 -19.922 1 93.75 361 GLN B N 1
ATOM 6440 C CA . GLN B 1 361 ? 9.93 -23.391 -20.266 1 93.75 361 GLN B CA 1
ATOM 6441 C C . GLN B 1 361 ? 10.273 -24.406 -19.172 1 93.75 361 GLN B C 1
ATOM 6443 O O . GLN B 1 361 ? 10.609 -25.547 -19.469 1 93.75 361 GLN B O 1
ATOM 6448 N N . PHE B 1 362 ? 10.195 -23.953 -17.984 1 89.44 362 PHE B N 1
ATOM 6449 C CA . PHE B 1 362 ? 10.461 -24.859 -16.859 1 89.44 362 PHE B CA 1
ATOM 6450 C C . PHE B 1 362 ? 9.469 -26.016 -16.859 1 89.44 362 PHE B C 1
ATOM 6452 O O . PHE B 1 362 ? 9.859 -27.172 -16.672 1 89.44 362 PHE B O 1
ATOM 6459 N N . ALA B 1 363 ? 8.227 -25.719 -17.016 1 94.5 363 ALA B N 1
ATOM 6460 C CA . ALA B 1 363 ? 7.184 -26.75 -17.078 1 94.5 363 ALA B CA 1
ATOM 6461 C C . ALA B 1 363 ? 7.461 -27.75 -18.188 1 94.5 363 ALA B C 1
ATOM 6463 O O . ALA B 1 363 ? 7.289 -28.953 -18 1 94.5 363 ALA B O 1
ATOM 6464 N N . THR B 1 364 ? 7.891 -27.25 -19.297 1 96 364 THR B N 1
ATOM 6465 C CA . THR B 1 364 ? 8.203 -28.109 -20.453 1 96 364 THR B CA 1
ATOM 6466 C C . THR B 1 364 ? 9.359 -29.047 -20.125 1 96 364 THR B C 1
ATOM 6468 O O . THR B 1 364 ? 9.305 -30.234 -20.438 1 96 364 THR B O 1
ATOM 6471 N N . ARG B 1 365 ? 10.383 -28.516 -19.516 1 92.62 365 ARG B N 1
ATOM 6472 C CA . ARG B 1 365 ? 11.523 -29.344 -19.125 1 92.62 365 ARG B CA 1
ATOM 6473 C C . ARG B 1 365 ? 11.094 -30.422 -18.141 1 92.62 365 ARG B C 1
ATOM 6475 O O . ARG B 1 365 ? 11.555 -31.562 -18.234 1 92.62 365 ARG B O 1
ATOM 6482 N N . LEU B 1 366 ? 10.273 -30.078 -17.25 1 92.12 366 LEU B N 1
ATOM 6483 C CA . LEU B 1 366 ? 9.797 -31.016 -16.25 1 92.12 366 LEU B CA 1
ATOM 6484 C C . LEU B 1 366 ? 9.008 -32.156 -16.891 1 92.12 366 LEU B C 1
ATOM 6486 O O . LEU B 1 366 ? 9.25 -33.344 -16.609 1 92.12 366 LEU B O 1
ATOM 6490 N N . LEU B 1 367 ? 8.086 -31.844 -17.766 1 95.12 367 LEU B N 1
ATOM 6491 C CA . LEU B 1 367 ? 7.258 -32.844 -18.438 1 95.12 367 LEU B CA 1
ATOM 6492 C C . LEU B 1 367 ? 8.102 -33.688 -19.375 1 95.12 367 LEU B C 1
ATOM 6494 O O . LEU B 1 367 ? 7.836 -34.906 -19.531 1 95.12 367 LEU B O 1
ATOM 6498 N N . LYS B 1 368 ? 9.062 -33.062 -20 1 95.38 368 LYS B N 1
ATOM 6499 C CA . LYS B 1 368 ? 9.984 -33.812 -20.844 1 95.38 368 LYS B CA 1
ATOM 6500 C C . LYS B 1 368 ? 10.758 -34.844 -20.031 1 95.38 368 LYS B C 1
ATOM 6502 O O . LYS B 1 368 ? 10.883 -36 -20.453 1 95.38 368 LYS B O 1
ATOM 6507 N N . GLN B 1 369 ? 11.25 -34.406 -18.906 1 92.19 369 GLN B N 1
ATOM 6508 C CA . GLN B 1 369 ? 12.008 -35.312 -18.047 1 92.19 369 GLN B CA 1
ATOM 6509 C C . GLN B 1 369 ? 11.133 -36.469 -17.562 1 92.19 369 GLN B C 1
ATOM 6511 O O . GLN B 1 369 ? 11.586 -37.625 -17.516 1 92.19 369 GLN B O 1
ATOM 6516 N N . TRP B 1 370 ? 9.977 -36.188 -17.172 1 91.62 370 TRP B N 1
ATOM 6517 C CA . TRP B 1 370 ? 9.023 -37.219 -16.781 1 91.62 370 TRP B CA 1
ATOM 6518 C C . TRP B 1 370 ? 8.82 -38.219 -17.906 1 91.62 370 TRP B C 1
ATOM 6520 O O . TRP B 1 370 ? 8.906 -39.438 -17.688 1 91.62 370 TRP B O 1
ATOM 6530 N N . ARG B 1 371 ? 8.555 -37.75 -19.109 1 93.38 371 ARG B N 1
ATOM 6531 C CA . ARG B 1 371 ? 8.281 -38.625 -20.25 1 93.38 371 ARG B CA 1
ATOM 6532 C C . ARG B 1 371 ? 9.492 -39.469 -20.609 1 93.38 371 ARG B C 1
ATOM 6534 O O . ARG B 1 371 ? 9.352 -40.625 -21 1 93.38 371 ARG B O 1
ATOM 6541 N N . LYS B 1 372 ? 10.625 -38.844 -20.453 1 92.19 372 LYS B N 1
ATOM 6542 C CA . LYS B 1 372 ? 11.875 -39.562 -20.688 1 92.19 372 LYS B CA 1
ATOM 6543 C C . LYS B 1 372 ? 12.031 -40.719 -19.688 1 92.19 372 LYS B C 1
ATOM 6545 O O . LYS B 1 372 ? 12.359 -41.844 -20.094 1 92.19 372 LYS B O 1
ATOM 6550 N N . GLU B 1 373 ? 11.742 -40.5 -18.531 1 86.25 373 GLU B N 1
ATOM 6551 C CA . GLU B 1 373 ? 11.953 -41.5 -17.484 1 86.25 373 GLU B CA 1
ATOM 6552 C C . GLU B 1 373 ? 10.891 -42.594 -17.547 1 86.25 373 GLU B C 1
ATOM 6554 O O . GLU B 1 373 ? 11.203 -43.781 -17.375 1 86.25 373 GLU B O 1
ATOM 6559 N N . GLU B 1 374 ? 9.719 -42.25 -17.828 1 87.62 374 GLU B N 1
ATOM 6560 C CA . GLU B 1 374 ? 8.602 -43.188 -17.766 1 87.62 374 GLU B CA 1
ATOM 6561 C C . GLU B 1 374 ? 8.453 -43.938 -19.094 1 87.62 374 GLU B C 1
ATOM 6563 O O . GLU B 1 374 ? 8.055 -45.094 -19.094 1 87.62 374 GLU B O 1
ATOM 6568 N N . TYR B 1 375 ? 8.828 -43.281 -20.172 1 90.25 375 TYR B N 1
ATOM 6569 C CA . TYR B 1 375 ? 8.5 -43.844 -21.453 1 90.25 375 TYR B CA 1
ATOM 6570 C C . TYR B 1 375 ? 9.727 -43.906 -22.359 1 90.25 375 TYR B C 1
ATOM 6572 O O . TYR B 1 375 ? 9.641 -44.312 -23.516 1 90.25 375 TYR B O 1
ATOM 6580 N N . ARG B 1 376 ? 10.805 -43.406 -21.906 1 92.38 376 ARG B N 1
ATOM 6581 C CA . ARG B 1 376 ? 12.062 -43.375 -22.656 1 92.38 376 ARG B CA 1
ATOM 6582 C C . ARG B 1 376 ? 11.914 -42.531 -23.922 1 92.38 376 ARG B C 1
ATOM 6584 O O . ARG B 1 376 ? 12.477 -42.875 -24.969 1 92.38 376 ARG B O 1
ATOM 6591 N N . ILE B 1 377 ? 11.086 -41.594 -23.844 1 93.69 377 ILE B N 1
ATOM 6592 C CA . ILE B 1 377 ? 10.898 -40.625 -24.938 1 93.69 377 ILE B CA 1
ATOM 6593 C C . ILE B 1 377 ? 11.445 -39.25 -24.516 1 93.69 377 ILE B C 1
ATOM 6595 O O . ILE B 1 377 ? 10.906 -38.625 -23.609 1 93.69 377 ILE B O 1
ATOM 6599 N N . ASN B 1 378 ? 12.461 -38.812 -25.203 1 93.69 378 ASN B N 1
ATOM 6600 C CA . ASN B 1 378 ? 13.172 -37.594 -24.844 1 93.69 378 ASN B CA 1
ATOM 6601 C C . ASN B 1 378 ? 12.586 -36.375 -25.547 1 93.69 378 ASN B C 1
ATOM 6603 O O . ASN B 1 378 ? 13.297 -35.656 -26.25 1 93.69 378 ASN B O 1
ATOM 6607 N N . ARG B 1 379 ? 11.359 -36.156 -25.406 1 95.75 379 ARG B N 1
ATOM 6608 C CA . ARG B 1 379 ? 10.602 -35 -25.906 1 95.75 379 ARG B CA 1
ATOM 6609 C C . ARG B 1 379 ? 9.414 -34.719 -25 1 95.75 379 ARG B C 1
ATOM 6611 O O . ARG B 1 379 ? 8.859 -35.594 -24.375 1 95.75 379 ARG B O 1
ATOM 6618 N N . PRO B 1 380 ? 9.016 -33.469 -24.938 1 96.5 380 PRO B N 1
ATOM 6619 C CA . PRO B 1 380 ? 7.816 -33.188 -24.156 1 96.5 380 PRO B CA 1
ATOM 6620 C C . PRO B 1 380 ? 6.547 -33.75 -24.781 1 96.5 380 PRO B C 1
ATOM 6622 O O . PRO B 1 380 ? 6.574 -34.219 -25.938 1 96.5 380 PRO B O 1
ATOM 6625 N N . PRO B 1 381 ? 5.477 -33.812 -24 1 97.31 381 PRO B N 1
ATOM 6626 C CA . PRO B 1 381 ? 4.207 -34.188 -24.625 1 97.31 381 PRO B CA 1
ATOM 6627 C C . PRO B 1 381 ? 3.877 -33.344 -25.859 1 97.31 381 PRO B C 1
ATOM 6629 O O . PRO B 1 381 ? 4.254 -32.188 -25.922 1 97.31 381 PRO B O 1
ATOM 6632 N N . GLU B 1 382 ? 3.174 -33.938 -26.781 1 97.5 382 GLU B N 1
ATOM 6633 C CA . GLU B 1 382 ? 2.846 -33.25 -28.031 1 97.5 382 GLU B CA 1
ATOM 6634 C C . GLU B 1 382 ? 1.971 -32 -27.766 1 97.5 382 GLU B C 1
ATOM 6636 O O . GLU B 1 382 ? 2.105 -30.984 -28.438 1 97.5 382 GLU B O 1
ATOM 6641 N N . THR B 1 383 ? 1.074 -32.125 -26.812 1 98.44 383 THR B N 1
ATOM 6642 C CA . THR B 1 383 ? 0.185 -31.031 -26.469 1 98.44 383 THR B CA 1
ATOM 6643 C C . THR B 1 383 ? 0.112 -30.859 -24.953 1 98.44 383 THR B C 1
ATOM 6645 O O . THR B 1 383 ? -0.014 -31.844 -24.219 1 98.44 383 THR B O 1
ATOM 6648 N N . VAL B 1 384 ? 0.257 -29.641 -24.516 1 98.75 384 VAL B N 1
ATOM 6649 C CA . VAL B 1 384 ? -0.047 -29.281 -23.125 1 98.75 384 VAL B CA 1
ATOM 6650 C C . VAL B 1 384 ? -1.224 -28.312 -23.094 1 98.75 384 VAL B C 1
ATOM 6652 O O . VAL B 1 384 ? -1.163 -27.234 -23.688 1 98.75 384 VAL B O 1
ATOM 6655 N N . TYR B 1 385 ? -2.316 -28.703 -22.5 1 98.88 385 TYR B N 1
ATOM 6656 C CA . TYR B 1 385 ? -3.473 -27.844 -22.281 1 98.88 385 TYR B CA 1
ATOM 6657 C C . TYR B 1 385 ? -3.312 -27.016 -21.016 1 98.88 385 TYR B C 1
ATOM 6659 O O . TYR B 1 385 ? -3.301 -27.547 -19.906 1 98.88 385 TYR B O 1
ATOM 6667 N N . PHE B 1 386 ? -3.146 -25.734 -21.219 1 98.94 386 PHE B N 1
ATOM 6668 C CA . PHE B 1 386 ? -3.078 -24.859 -20.047 1 98.94 386 PHE B CA 1
ATOM 6669 C C . PHE B 1 386 ? -4.449 -24.281 -19.734 1 98.94 386 PHE B C 1
ATOM 6671 O O . PHE B 1 386 ? -5.051 -23.594 -20.562 1 98.94 386 PHE B O 1
ATOM 6678 N N . VAL B 1 387 ? -4.93 -24.516 -18.547 1 98.94 387 VAL B N 1
ATOM 6679 C CA . VAL B 1 387 ? -6.242 -24.062 -18.094 1 98.94 387 VAL B CA 1
ATOM 6680 C C . VAL B 1 387 ? -6.074 -22.922 -17.078 1 98.94 387 VAL B C 1
ATOM 6682 O O . VAL B 1 387 ? -5.492 -23.109 -16.016 1 98.94 387 VAL B O 1
ATOM 6685 N N . GLY B 1 388 ? -6.559 -21.766 -17.438 1 98.62 388 GLY B N 1
ATOM 6686 C CA . GLY B 1 388 ? -6.414 -20.594 -16.578 1 98.62 388 GLY B CA 1
ATOM 6687 C C . GLY B 1 388 ? -7.652 -19.719 -16.547 1 98.62 388 GLY B C 1
ATOM 6688 O O . GLY B 1 388 ? -8.578 -19.922 -17.344 1 98.62 388 GLY B O 1
ATOM 6689 N N . ASP B 1 389 ? -7.707 -18.734 -15.602 1 98.19 389 ASP B N 1
ATOM 6690 C CA . ASP B 1 389 ? -8.852 -17.828 -15.461 1 98.19 389 ASP B CA 1
ATOM 6691 C C . ASP B 1 389 ? -8.445 -16.375 -15.727 1 98.19 389 ASP B C 1
ATOM 6693 O O . ASP B 1 389 ? -9.289 -15.484 -15.727 1 98.19 389 ASP B O 1
ATOM 6697 N N . THR B 1 390 ? -7.172 -16.109 -15.93 1 97.75 390 THR B N 1
ATOM 6698 C CA . THR B 1 390 ? -6.688 -14.75 -16.109 1 97.75 390 THR B CA 1
ATOM 6699 C C . THR B 1 390 ? -6.137 -14.539 -17.516 1 97.75 390 THR B C 1
ATOM 6701 O O . THR B 1 390 ? -5.051 -15.023 -17.828 1 97.75 390 THR B O 1
ATOM 6704 N N . PRO B 1 391 ? -6.773 -13.797 -18.344 1 98.12 391 PRO B N 1
ATOM 6705 C CA . PRO B 1 391 ? -6.316 -13.586 -19.719 1 98.12 391 PRO B CA 1
ATOM 6706 C C . PRO B 1 391 ? -4.914 -12.984 -19.781 1 98.12 391 PRO B C 1
ATOM 6708 O O . PRO B 1 391 ? -4.094 -13.422 -20.594 1 98.12 391 PRO B O 1
ATOM 6711 N N . GLU B 1 392 ? -4.547 -12.094 -18.891 1 96.88 392 GLU B N 1
ATOM 6712 C CA . GLU B 1 392 ? -3.32 -11.297 -18.953 1 96.88 392 GLU B CA 1
ATOM 6713 C C . GLU B 1 392 ? -2.105 -12.141 -18.562 1 96.88 392 GLU B C 1
ATOM 6715 O O . GLU B 1 392 ? -0.976 -11.812 -18.938 1 96.88 392 GLU B O 1
ATOM 6720 N N . SER B 1 393 ? -2.361 -13.234 -17.844 1 97.81 393 SER B N 1
ATOM 6721 C CA . SER B 1 393 ? -1.226 -14.047 -17.422 1 97.81 393 SER B CA 1
ATOM 6722 C C . SER B 1 393 ? -1.309 -15.461 -17.984 1 97.81 393 SER B C 1
ATOM 6724 O O . SER B 1 393 ? -0.407 -15.906 -18.688 1 97.81 393 SER B O 1
ATOM 6726 N N . ASP B 1 394 ? -2.428 -16.125 -17.828 1 98.38 394 ASP B N 1
ATOM 6727 C CA . ASP B 1 394 ? -2.586 -17.5 -18.25 1 98.38 394 ASP B CA 1
ATOM 6728 C C . ASP B 1 394 ? -2.621 -17.594 -19.781 1 98.38 394 ASP B C 1
ATOM 6730 O O . ASP B 1 394 ? -1.854 -18.359 -20.375 1 98.38 394 ASP B O 1
ATOM 6734 N N . ILE B 1 395 ? -3.514 -16.828 -20.375 1 98.75 395 ILE B N 1
ATOM 6735 C CA . ILE B 1 395 ? -3.771 -16.938 -21.797 1 98.75 395 ILE B CA 1
ATOM 6736 C C . ILE B 1 395 ? -2.637 -16.281 -22.578 1 98.75 395 ILE B C 1
ATOM 6738 O O . ILE B 1 395 ? -2.08 -16.875 -23.5 1 98.75 395 ILE B O 1
ATOM 6742 N N . LYS B 1 396 ? -2.283 -15.102 -22.156 1 98.69 396 LYS B N 1
ATOM 6743 C CA . LYS B 1 396 ? -1.16 -14.43 -22.812 1 98.69 396 LYS B CA 1
ATOM 6744 C C . LYS B 1 396 ? 0.094 -15.297 -22.766 1 98.69 396 LYS B C 1
ATOM 6746 O O . L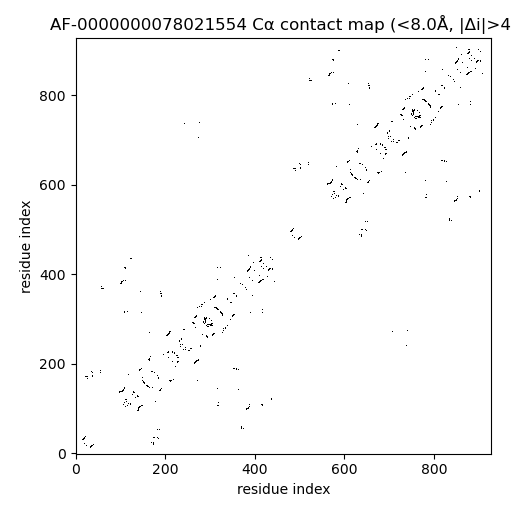YS B 1 396 ? 0.753 -15.492 -23.797 1 98.69 396 LYS B O 1
ATOM 6751 N N . GLY B 1 397 ? 0.463 -15.812 -21.578 1 98.44 397 GLY B N 1
ATOM 6752 C CA . GLY B 1 397 ? 1.659 -16.625 -21.422 1 98.44 397 GLY B CA 1
ATOM 6753 C C . GLY B 1 397 ? 1.637 -17.891 -22.266 1 98.44 397 GLY B C 1
ATOM 6754 O O . GLY B 1 397 ? 2.631 -18.219 -22.906 1 98.44 397 GLY B O 1
ATOM 6755 N N . THR B 1 398 ? 0.523 -18.562 -22.234 1 98.75 398 THR B N 1
ATOM 6756 C CA . THR B 1 398 ? 0.385 -19.781 -23 1 98.75 398 THR B CA 1
ATOM 6757 C C . THR B 1 398 ? 0.514 -19.5 -24.5 1 98.75 398 THR B C 1
ATOM 6759 O O . THR B 1 398 ? 1.231 -20.203 -25.219 1 98.75 398 THR B O 1
ATOM 6762 N N . ASN B 1 399 ? -0.168 -18.422 -24.969 1 98.62 399 ASN B N 1
ATOM 6763 C CA . ASN B 1 399 ? -0.114 -18.047 -26.375 1 98.62 399 ASN B CA 1
ATOM 6764 C C . ASN B 1 399 ? 1.302 -17.672 -26.812 1 98.62 399 ASN B C 1
ATOM 6766 O O . ASN B 1 399 ? 1.785 -18.125 -27.844 1 98.62 399 ASN B O 1
ATOM 6770 N N . ASP B 1 400 ? 1.945 -16.828 -26.047 1 98.38 400 ASP B N 1
ATOM 6771 C CA . ASP B 1 400 ? 3.309 -16.406 -26.359 1 98.38 400 ASP B CA 1
ATOM 6772 C C . ASP B 1 400 ? 4.258 -17.594 -26.422 1 98.38 400 ASP B C 1
ATOM 6774 O O . ASP B 1 400 ? 5.105 -17.672 -27.297 1 98.38 400 ASP B O 1
ATOM 6778 N N . PHE B 1 401 ? 4.141 -18.5 -25.469 1 98.25 401 PHE B N 1
ATOM 6779 C CA . PHE B 1 401 ? 5.016 -19.656 -25.438 1 98.25 401 PHE B CA 1
ATOM 6780 C C . PHE B 1 401 ? 4.723 -20.594 -26.594 1 98.25 401 PHE B C 1
ATOM 6782 O O . PHE B 1 401 ? 5.637 -21.188 -27.172 1 98.25 401 PHE B O 1
ATOM 6789 N N . ASN B 1 402 ? 3.457 -20.766 -26.891 1 98.5 402 ASN B N 1
ATOM 6790 C CA . ASN B 1 402 ? 3.055 -21.609 -28.016 1 98.5 402 ASN B CA 1
ATOM 6791 C C . ASN B 1 402 ? 3.719 -21.156 -29.312 1 98.5 402 ASN B C 1
ATOM 6793 O O . ASN B 1 402 ? 4.02 -21.984 -30.172 1 98.5 402 ASN B O 1
ATOM 6797 N N . GLU B 1 403 ? 3.939 -19.906 -29.516 1 97.75 403 GLU B N 1
ATOM 6798 C CA . GLU B 1 403 ? 4.578 -19.375 -30.719 1 97.75 403 GLU B CA 1
ATOM 6799 C C . GLU B 1 403 ? 6.043 -19.797 -30.797 1 97.75 403 GLU B C 1
ATOM 6801 O O . GLU B 1 403 ? 6.625 -19.828 -31.875 1 97.75 403 GLU B O 1
ATOM 6806 N N . LYS B 1 404 ? 6.613 -20.156 -29.688 1 95.62 404 LYS B N 1
ATOM 6807 C CA . LYS B 1 404 ? 8.047 -20.422 -29.641 1 95.62 404 LYS B CA 1
ATOM 6808 C C . LYS B 1 404 ? 8.336 -21.891 -29.406 1 95.62 404 LYS B C 1
ATOM 6810 O O . LYS B 1 404 ? 9.414 -22.391 -29.75 1 95.62 404 LYS B O 1
ATOM 6815 N N . ALA B 1 405 ? 7.379 -22.578 -28.828 1 96.12 405 ALA B N 1
ATOM 6816 C CA . ALA B 1 405 ? 7.574 -23.953 -28.406 1 96.12 405 ALA B CA 1
ATOM 6817 C C . ALA B 1 405 ? 7.547 -24.906 -29.609 1 96.12 405 ALA B C 1
ATOM 6819 O O . ALA B 1 405 ? 6.941 -24.594 -30.625 1 96.12 405 ALA B O 1
ATOM 6820 N N . LYS B 1 406 ? 8.281 -26.031 -29.438 1 94.06 406 LYS B N 1
ATOM 6821 C CA . LYS B 1 406 ? 8.273 -27.062 -30.469 1 94.06 406 LYS B CA 1
ATOM 6822 C C . LYS B 1 406 ? 6.996 -27.906 -30.406 1 94.06 406 LYS B C 1
ATOM 6824 O O . LYS B 1 406 ? 6.543 -28.438 -31.422 1 94.06 406 LYS B O 1
ATOM 6829 N N . ASN B 1 407 ? 6.5 -28.016 -29.25 1 97.06 407 ASN B N 1
ATOM 6830 C CA . ASN B 1 407 ? 5.215 -28.688 -29.078 1 97.06 407 ASN B CA 1
ATOM 6831 C C . ASN B 1 407 ? 4.07 -27.688 -28.953 1 97.06 407 ASN B C 1
ATOM 6833 O O . ASN B 1 407 ? 4.293 -26.469 -29 1 97.06 407 ASN B O 1
ATOM 6837 N N . GLU B 1 408 ? 2.842 -28.156 -28.812 1 98.19 408 GLU B N 1
ATOM 6838 C CA . GLU B 1 408 ? 1.661 -27.297 -28.734 1 98.19 408 GLU B CA 1
ATOM 6839 C C . GLU B 1 408 ? 1.306 -26.969 -27.281 1 98.19 408 GLU B C 1
ATOM 6841 O O . GLU B 1 408 ? 1.193 -27.875 -26.453 1 98.19 408 GLU B O 1
ATOM 6846 N N . TRP B 1 409 ? 1.234 -25.734 -27.062 1 98.75 409 TRP B N 1
ATOM 6847 C CA . TRP B 1 409 ? 0.597 -25.266 -25.828 1 98.75 409 TRP B CA 1
ATOM 6848 C C . TRP B 1 409 ? -0.766 -24.656 -26.141 1 98.75 409 TRP B C 1
ATOM 6850 O O . TRP B 1 409 ? -0.86 -23.656 -26.859 1 98.75 409 TRP B O 1
ATOM 6860 N N . TYR B 1 410 ? -1.83 -25.25 -25.656 1 98.81 410 TYR B N 1
ATOM 6861 C CA . TYR B 1 410 ? -3.215 -24.922 -25.984 1 98.81 410 TYR B CA 1
ATOM 6862 C C . TYR B 1 410 ? -3.896 -24.203 -24.828 1 98.81 410 TYR B C 1
ATOM 6864 O O . TYR B 1 410 ? -4.125 -24.797 -23.766 1 98.81 410 TYR B O 1
ATOM 6872 N N . SER B 1 411 ? -4.23 -22.906 -25.016 1 98.88 411 SER B N 1
ATOM 6873 C CA . SER B 1 411 ? -4.777 -22.094 -23.938 1 98.88 411 SER B CA 1
ATOM 6874 C C . SER B 1 411 ? -6.281 -22.297 -23.797 1 98.88 411 SER B C 1
ATOM 6876 O O . SER B 1 411 ? -7.027 -22.172 -24.781 1 98.88 411 SER B O 1
ATOM 6878 N N . ILE B 1 412 ? -6.742 -22.625 -22.609 1 98.94 412 ILE B N 1
ATOM 6879 C CA . ILE B 1 412 ? -8.156 -22.75 -22.281 1 98.94 412 ILE B CA 1
ATOM 6880 C C . ILE B 1 412 ? -8.508 -21.797 -21.141 1 98.94 412 ILE B C 1
ATOM 6882 O O . ILE B 1 412 ? -7.895 -21.844 -20.078 1 98.94 412 ILE B O 1
ATOM 6886 N N . LEU B 1 413 ? -9.492 -20.875 -21.406 1 98.88 413 LEU B N 1
ATOM 6887 C CA . LEU B 1 413 ? -9.953 -19.906 -20.422 1 98.88 413 LEU B CA 1
ATOM 6888 C C . LEU B 1 413 ? -11.227 -20.391 -19.734 1 98.88 413 LEU B C 1
ATOM 6890 O O . LEU B 1 413 ? -12.172 -20.812 -20.391 1 98.88 413 LEU B O 1
ATOM 6894 N N . VAL B 1 414 ? -11.219 -20.438 -18.391 1 98.62 414 VAL B N 1
ATOM 6895 C CA . VAL B 1 414 ? -12.43 -20.781 -17.656 1 98.62 414 VAL B CA 1
ATOM 6896 C C . VAL B 1 414 ? -13.078 -19.5 -17.109 1 98.62 414 VAL B C 1
ATOM 6898 O O . VAL B 1 414 ? -12.422 -18.469 -17 1 98.62 414 VAL B O 1
ATOM 6901 N N . ASN B 1 415 ? -14.344 -19.578 -16.734 1 97.5 415 ASN B N 1
ATOM 6902 C CA . ASN B 1 415 ? -15.133 -18.422 -16.328 1 97.5 415 ASN B CA 1
ATOM 6903 C C . ASN B 1 415 ? -15.391 -18.406 -14.828 1 97.5 415 ASN B C 1
ATOM 6905 O O . ASN B 1 415 ? -16.375 -17.844 -14.367 1 97.5 415 ASN B O 1
ATOM 6909 N N . THR B 1 416 ? -14.539 -19.016 -14.055 1 96.81 416 THR B N 1
ATOM 6910 C CA . THR B 1 416 ? -14.836 -19.234 -12.648 1 96.81 416 THR B CA 1
ATOM 6911 C C . THR B 1 416 ? -13.961 -18.328 -11.773 1 96.81 416 THR B C 1
ATOM 6913 O O . THR B 1 416 ? -14.07 -18.359 -10.539 1 96.81 416 THR B O 1
ATOM 6916 N N . GLY B 1 417 ? -13.102 -17.531 -12.391 1 96 417 GLY B N 1
ATOM 6917 C CA . GLY B 1 417 ? -12.172 -16.734 -11.602 1 96 417 GLY B CA 1
ATOM 6918 C C . GLY B 1 417 ? -12.125 -15.273 -12.023 1 96 417 GLY B C 1
ATOM 6919 O O . GLY B 1 417 ? -13.156 -14.594 -12.031 1 96 417 GLY B O 1
ATOM 6920 N N . VAL B 1 418 ? -11.008 -14.789 -12.477 1 95.81 418 VAL B N 1
ATOM 6921 C CA . VAL B 1 418 ? -10.758 -13.383 -12.781 1 95.81 418 VAL B CA 1
ATOM 6922 C C . VAL B 1 418 ? -11.602 -12.953 -13.984 1 95.81 418 VAL B C 1
ATOM 6924 O O . VAL B 1 418 ? -12.227 -11.891 -13.961 1 95.81 418 VAL B O 1
ATOM 6927 N N . TYR B 1 419 ? -11.586 -13.789 -15 1 96.12 419 TYR B N 1
ATOM 6928 C CA . TYR B 1 419 ? -12.375 -13.477 -16.188 1 96.12 419 TYR B CA 1
ATOM 6929 C C . TYR B 1 419 ? -13.867 -13.594 -15.891 1 96.12 419 TYR B C 1
ATOM 6931 O O . TYR B 1 419 ? -14.305 -14.547 -15.25 1 96.12 419 TYR B O 1
ATOM 6939 N N . GLN B 1 420 ? -14.547 -12.594 -16.281 1 87.62 420 GLN B N 1
ATOM 6940 C CA . GLN B 1 420 ? -16 -12.609 -16.109 1 87.62 420 GLN B CA 1
ATOM 6941 C C . GLN B 1 420 ? -16.703 -12.875 -17.453 1 87.62 420 GLN B C 1
ATOM 6943 O O . GLN B 1 420 ? -16.422 -12.195 -18.438 1 87.62 420 GLN B O 1
ATOM 6948 N N . SER B 1 421 ? -17.656 -13.719 -17.359 1 88.75 421 SER B N 1
ATOM 6949 C CA . SER B 1 421 ? -18.406 -14.094 -18.562 1 88.75 421 SER B CA 1
ATOM 6950 C C . SER B 1 421 ? -19.125 -12.883 -19.156 1 88.75 421 SER B C 1
ATOM 6952 O O . SER B 1 421 ? -19.641 -12.039 -18.422 1 88.75 421 SER B O 1
ATOM 6954 N N . GLY B 1 422 ? -19.125 -12.812 -20.391 1 85.94 422 GLY B N 1
ATOM 6955 C CA . GLY B 1 422 ? -19.828 -11.734 -21.062 1 85.94 422 GLY B CA 1
ATOM 6956 C C . GLY B 1 422 ? -18.906 -10.586 -21.453 1 85.94 422 GLY B C 1
ATOM 6957 O O . GLY B 1 422 ? -19.328 -9.664 -22.156 1 85.94 422 GLY B O 1
ATOM 6958 N N . THR B 1 423 ? -17.703 -10.641 -21.031 1 87.81 423 THR B N 1
ATOM 6959 C CA . THR B 1 423 ? -16.734 -9.633 -21.422 1 87.81 423 THR B CA 1
ATOM 6960 C C . THR B 1 423 ? -15.734 -10.203 -22.422 1 87.81 423 THR B C 1
ATOM 6962 O O . THR B 1 423 ? -15.656 -11.422 -22.609 1 87.81 423 THR B O 1
ATOM 6965 N N . GLU B 1 424 ? -15.102 -9.312 -23.125 1 92.88 424 GLU B N 1
ATOM 6966 C CA . GLU B 1 424 ? -14.047 -9.742 -24.047 1 92.88 424 GLU B CA 1
ATOM 6967 C C . GLU B 1 424 ? -12.711 -9.898 -23.312 1 92.88 424 GLU B C 1
ATOM 6969 O O . GLU B 1 424 ? -12.211 -8.945 -22.719 1 92.88 424 GLU B O 1
ATOM 6974 N N . PRO B 1 425 ? -12.156 -11.125 -23.359 1 96.19 425 PRO B N 1
ATOM 6975 C CA . PRO B 1 425 ? -10.852 -11.273 -22.703 1 96.19 425 PRO B CA 1
ATOM 6976 C C . PRO B 1 425 ? -9.758 -10.453 -23.375 1 96.19 425 PRO B C 1
ATOM 6978 O O . PRO B 1 425 ? -9.742 -10.312 -24.609 1 96.19 425 PRO B O 1
ATOM 6981 N N . ALA B 1 426 ? -8.836 -9.898 -22.656 1 94.81 426 ALA B N 1
ATOM 6982 C CA . ALA B 1 426 ? -7.746 -9.07 -23.156 1 94.81 426 ALA B CA 1
ATOM 6983 C C . ALA B 1 426 ? -6.879 -9.852 -24.141 1 94.81 426 ALA B C 1
ATOM 6985 O O . ALA B 1 426 ? -6.305 -9.273 -25.062 1 94.81 426 ALA B O 1
ATOM 6986 N N . PHE B 1 427 ? -6.707 -11.148 -23.953 1 97.75 427 PHE B N 1
ATOM 6987 C CA . PHE B 1 427 ? -6.02 -12.07 -24.844 1 97.75 427 PHE B CA 1
ATOM 6988 C C . PHE B 1 427 ? -6.918 -13.25 -25.188 1 97.75 427 PHE B C 1
ATOM 6990 O O . PHE B 1 427 ? -7.562 -13.836 -24.312 1 97.75 427 PHE B O 1
ATOM 6997 N N . LYS B 1 428 ? -6.992 -13.555 -26.406 1 97.94 428 LYS B N 1
ATOM 6998 C CA . LYS B 1 428 ? -7.949 -14.547 -26.891 1 97.94 428 LYS B CA 1
ATOM 6999 C C . LYS B 1 428 ? -7.461 -15.969 -26.625 1 97.94 428 LYS B C 1
ATOM 7001 O O . LYS B 1 428 ? -6.391 -16.359 -27.094 1 97.94 428 LYS B O 1
ATOM 7006 N N . PRO B 1 429 ? -8.234 -16.688 -25.875 1 98.69 429 PRO B N 1
ATOM 7007 C CA . PRO B 1 429 ? -7.883 -18.094 -25.688 1 98.69 429 PRO B CA 1
ATOM 7008 C C . PRO B 1 429 ? -8.227 -18.953 -26.906 1 98.69 429 PRO B C 1
ATOM 7010 O O . PRO B 1 429 ? -9 -18.531 -27.766 1 98.69 429 PRO B O 1
ATOM 7013 N N . ARG B 1 430 ? -7.594 -20.109 -27.016 1 98.56 430 ARG B N 1
ATOM 7014 C CA . ARG B 1 430 ? -7.953 -21.031 -28.094 1 98.56 430 ARG B CA 1
ATOM 7015 C C . ARG B 1 430 ? -9.289 -21.703 -27.797 1 98.56 430 ARG B C 1
ATOM 7017 O O . ARG B 1 430 ? -10 -22.109 -28.734 1 98.56 430 ARG B O 1
ATOM 7024 N N . ALA B 1 431 ? -9.633 -21.859 -26.516 1 98.62 431 ALA B N 1
ATOM 7025 C CA . ALA B 1 431 ? -10.961 -22.312 -26.094 1 98.62 431 ALA B CA 1
ATOM 7026 C C . ALA B 1 431 ? -11.422 -21.562 -24.844 1 98.62 431 ALA B C 1
ATOM 7028 O O . ALA B 1 431 ? -10.617 -21.203 -23.984 1 98.62 431 ALA B O 1
ATOM 7029 N N . ASN B 1 432 ? -12.672 -21.219 -24.75 1 98.5 432 ASN B N 1
ATOM 7030 C CA . ASN B 1 432 ? -13.336 -20.594 -23.609 1 98.5 432 ASN B CA 1
ATOM 7031 C C . ASN B 1 432 ? -14.477 -21.453 -23.078 1 98.5 432 ASN B C 1
ATOM 7033 O O . ASN B 1 432 ? -15.43 -21.75 -23.797 1 98.5 432 ASN B O 1
ATOM 7037 N N . VAL B 1 433 ? -14.367 -21.953 -21.859 1 98.38 433 VAL B N 1
ATOM 7038 C CA . VAL B 1 433 ? -15.344 -22.875 -21.297 1 98.38 433 VAL B CA 1
ATOM 7039 C C . VAL B 1 433 ? -15.758 -22.406 -19.906 1 98.38 433 VAL B C 1
ATOM 7041 O O . VAL B 1 433 ? -15.141 -21.5 -19.344 1 98.38 433 VAL B O 1
ATOM 7044 N N . SER B 1 434 ? -16.781 -23 -19.328 1 97.75 434 SER B N 1
ATOM 7045 C CA . SER B 1 434 ? -17.359 -22.516 -18.094 1 97.75 434 SER B CA 1
ATOM 7046 C C . SER B 1 434 ? -16.5 -22.875 -16.891 1 97.75 434 SER B C 1
ATOM 7048 O O . SER B 1 434 ? -16.25 -22.031 -16.031 1 97.75 434 SER B O 1
ATOM 7050 N N . THR B 1 435 ? -16.125 -24.172 -16.797 1 98.38 435 THR B N 1
ATOM 7051 C CA . THR B 1 435 ? -15.43 -24.656 -15.609 1 98.38 435 THR B CA 1
ATOM 7052 C C . THR B 1 435 ? -14.219 -25.5 -16 1 98.38 435 THR B C 1
ATOM 7054 O O . THR B 1 435 ? -14.055 -25.844 -17.188 1 98.38 435 THR B O 1
ATOM 7057 N N . VAL B 1 436 ? -13.43 -25.844 -15.031 1 98.81 436 VAL B N 1
ATOM 7058 C CA . VAL B 1 436 ? -12.25 -26.688 -15.242 1 98.81 436 VAL B CA 1
ATOM 7059 C C . VAL B 1 436 ? -12.688 -28.062 -15.719 1 98.81 436 VAL B C 1
ATOM 7061 O O . VAL B 1 436 ? -11.992 -28.703 -16.531 1 98.81 436 VAL B O 1
ATOM 7064 N N . LEU B 1 437 ? -13.844 -28.562 -15.266 1 98.81 437 LEU B N 1
ATOM 7065 C CA . LEU B 1 437 ? -14.344 -29.844 -15.75 1 98.81 437 LEU B CA 1
ATOM 7066 C C . LEU B 1 437 ? -14.609 -29.797 -17.25 1 98.81 437 LEU B C 1
ATOM 7068 O O . LEU B 1 437 ? -14.25 -30.719 -17.984 1 98.81 437 LEU B O 1
ATOM 7072 N N . ASP B 1 438 ? -15.203 -28.688 -17.656 1 98.81 438 ASP B N 1
ATOM 7073 C CA . ASP B 1 438 ? -15.43 -28.484 -19.078 1 98.81 438 ASP B CA 1
ATOM 7074 C C . ASP B 1 438 ? -14.102 -28.469 -19.844 1 98.81 438 ASP B C 1
ATOM 7076 O O . ASP B 1 438 ? -14.008 -29 -20.953 1 98.81 438 ASP B O 1
ATOM 7080 N N . ALA B 1 439 ? -13.109 -27.844 -19.312 1 98.88 439 ALA B N 1
ATOM 7081 C CA . ALA B 1 439 ? -11.797 -27.734 -19.938 1 98.88 439 ALA B CA 1
ATOM 7082 C C . ALA B 1 439 ? -11.156 -29.109 -20.125 1 98.88 439 ALA B C 1
ATOM 7084 O O . ALA B 1 439 ? -10.648 -29.422 -21.203 1 98.88 439 ALA B O 1
ATOM 7085 N N . VAL B 1 440 ? -11.156 -29.891 -19.062 1 98.81 440 VAL B N 1
ATOM 7086 C CA . VAL B 1 440 ? -10.562 -31.219 -19.062 1 98.81 440 VAL B CA 1
ATOM 7087 C C . VAL B 1 440 ? -11.273 -32.094 -20.109 1 98.81 440 VAL B C 1
ATOM 7089 O O . VAL B 1 440 ? -10.617 -32.75 -20.922 1 98.81 440 VAL B O 1
ATOM 7092 N N . ASN B 1 441 ? -12.602 -32.062 -20.062 1 98.62 441 ASN B N 1
ATOM 7093 C CA . ASN B 1 441 ? -13.367 -32.844 -21.047 1 98.62 441 ASN B CA 1
ATOM 7094 C C . ASN B 1 441 ? -13.078 -32.375 -22.469 1 98.62 441 ASN B C 1
ATOM 7096 O O . ASN B 1 441 ? -12.953 -33.188 -23.375 1 98.62 441 ASN B O 1
ATOM 7100 N N . TYR B 1 442 ? -13.008 -31.125 -22.656 1 98.62 442 TYR B N 1
ATOM 7101 C CA . TYR B 1 442 ? -12.703 -30.562 -23.969 1 98.62 442 TYR B CA 1
ATOM 7102 C C . TYR B 1 442 ? -11.367 -31.078 -24.484 1 98.62 442 TYR B C 1
ATOM 7104 O O . TYR B 1 442 ? -11.266 -31.547 -25.625 1 98.62 442 TYR B O 1
ATOM 7112 N N . GLY B 1 443 ? -10.289 -30.969 -23.656 1 98.44 443 GLY B N 1
ATOM 7113 C CA . GLY B 1 443 ? -8.961 -31.391 -24.062 1 98.44 443 GLY B CA 1
ATOM 7114 C C . GLY B 1 443 ? -8.891 -32.875 -24.375 1 98.44 443 GLY B C 1
ATOM 7115 O O . GLY B 1 443 ? -8.305 -33.281 -25.391 1 98.44 443 GLY B O 1
ATOM 7116 N N . ILE B 1 444 ? -9.492 -33.719 -23.547 1 98 444 ILE B N 1
ATOM 7117 C CA . ILE B 1 444 ? -9.461 -35.156 -23.75 1 98 444 ILE B CA 1
ATOM 7118 C C . ILE B 1 444 ? -10.195 -35.531 -25.031 1 98 444 ILE B C 1
ATOM 7120 O O . ILE B 1 444 ? -9.703 -36.312 -25.844 1 98 444 ILE B O 1
ATOM 7124 N N . ARG B 1 445 ? -11.375 -34.906 -25.203 1 97.44 445 ARG B N 1
ATOM 7125 C CA . ARG B 1 445 ? -12.133 -35.156 -26.422 1 97.44 445 ARG B CA 1
ATOM 7126 C C . ARG B 1 445 ? -11.344 -34.75 -27.656 1 97.44 445 ARG B C 1
ATOM 7128 O O . ARG B 1 445 ? -11.336 -35.469 -28.656 1 97.44 445 ARG B O 1
ATOM 7135 N N . ARG B 1 446 ? -10.703 -33.625 -27.625 1 97.5 446 ARG B N 1
ATOM 7136 C CA . ARG B 1 446 ? -9.891 -33.156 -28.75 1 97.5 446 ARG B CA 1
ATOM 7137 C C . ARG B 1 446 ? -8.789 -34.156 -29.078 1 97.5 446 ARG B C 1
ATOM 7139 O O . ARG B 1 446 ? -8.531 -34.438 -30.25 1 97.5 446 ARG B O 1
ATOM 7146 N N . GLU B 1 447 ? -8.094 -34.719 -28.109 1 97.25 447 GLU B N 1
ATOM 7147 C CA . GLU B 1 447 ? -7 -35.656 -28.297 1 97.25 447 GLU B CA 1
ATOM 7148 C C . GLU B 1 447 ? -7.508 -36.969 -28.859 1 97.25 447 GLU B C 1
ATOM 7150 O O . GLU B 1 447 ? -6.852 -37.594 -29.688 1 97.25 447 GLU B O 1
ATOM 7155 N N . MET B 1 448 ? -8.68 -37.406 -28.391 1 95 448 MET B N 1
ATOM 7156 C CA . MET B 1 448 ? -9.25 -38.688 -28.875 1 95 448 MET B CA 1
ATOM 7157 C C . MET B 1 448 ? -9.703 -38.562 -30.328 1 95 448 MET B C 1
ATOM 7159 O O . MET B 1 448 ? -9.539 -39.5 -31.109 1 95 448 MET B O 1
ATOM 7163 N N . GLU B 1 449 ? -10.258 -37.438 -30.641 1 94.75 449 GLU B N 1
ATOM 7164 C CA . GLU B 1 449 ? -10.656 -37.188 -32.031 1 94.75 449 GLU B CA 1
ATOM 7165 C C . GLU B 1 449 ? -9.445 -37.156 -32.938 1 94.75 449 GLU B C 1
ATOM 7167 O O . GLU B 1 449 ? -9.492 -37.688 -34.062 1 94.75 449 GLU B O 1
ATOM 7172 N N . ARG B 1 450 ? -8.406 -36.531 -32.531 1 94 450 ARG B N 1
ATOM 7173 C CA . ARG B 1 450 ? -7.164 -36.5 -33.281 1 94 450 ARG B CA 1
ATOM 7174 C C . ARG B 1 450 ? -6.59 -37.875 -33.5 1 94 450 ARG B C 1
ATOM 7176 O O . ARG B 1 450 ? -6.059 -38.188 -34.562 1 94 450 ARG B O 1
ATOM 7183 N N . LYS B 1 451 ? -6.617 -38.75 -32.469 1 90.62 451 LYS B N 1
ATOM 7184 C CA . LYS B 1 451 ? -6.125 -40.125 -32.562 1 90.62 451 LYS B CA 1
ATOM 7185 C C . LYS B 1 451 ? -6.926 -40.906 -33.594 1 90.62 451 LYS B C 1
ATOM 7187 O O . LYS B 1 451 ? -6.359 -41.719 -34.344 1 90.62 451 LYS B O 1
ATOM 7192 N N . LEU B 1 452 ? -8.203 -40.688 -33.594 1 89.38 452 LEU B N 1
ATOM 7193 C CA . LEU B 1 452 ? -9.086 -41.375 -34.531 1 89.38 452 LEU B CA 1
ATOM 7194 C C . LEU B 1 452 ? -8.797 -40.938 -35.969 1 89.38 452 LEU B C 1
ATOM 7196 O O . LEU B 1 452 ? -8.797 -41.75 -36.875 1 89.38 452 LEU B O 1
ATOM 7200 N N . GLU B 1 453 ? -8.562 -39.719 -36.125 1 89.31 453 GLU B N 1
ATOM 7201 C CA . GLU B 1 453 ? -8.25 -39.188 -37.438 1 89.31 453 GLU B CA 1
ATOM 7202 C C . GLU B 1 453 ? -6.938 -39.75 -37.969 1 89.31 453 GLU B C 1
ATOM 7204 O O . GLU B 1 453 ? -6.824 -40.094 -39.156 1 89.31 453 GLU B O 1
ATOM 7209 N N . LYS B 1 454 ? -5.973 -39.906 -37.125 1 87.38 454 LYS B N 1
ATOM 7210 C CA . LYS B 1 454 ? -4.68 -40.469 -37.5 1 87.38 454 LYS B CA 1
ATOM 7211 C C . LYS B 1 454 ? -4.805 -41.938 -37.875 1 87.38 454 LYS B C 1
ATOM 7213 O O . LYS B 1 454 ? -4.18 -42.406 -38.844 1 87.38 454 LYS B O 1
ATOM 7218 N N . LEU B 1 455 ? -5.621 -42.625 -37.188 1 86 455 LEU B N 1
ATOM 7219 C CA . LEU B 1 455 ? -5.836 -44.031 -37.469 1 86 455 LEU B CA 1
ATOM 7220 C C . LEU B 1 455 ? -6.551 -44.219 -38.781 1 86 455 LEU B C 1
ATOM 7222 O O . LEU B 1 455 ? -6.227 -45.156 -39.562 1 86 455 LEU B O 1
ATOM 7226 N N . GLU B 1 456 ? -7.449 -43.375 -39.031 1 86.06 456 GLU B N 1
ATOM 7227 C CA . GLU B 1 456 ? -8.18 -43.438 -40.281 1 86.06 456 GLU B CA 1
ATOM 7228 C C . GLU B 1 456 ? -7.273 -43.125 -41.469 1 86.06 456 GLU B C 1
ATOM 7230 O O . GLU B 1 456 ? -7.379 -43.75 -42.531 1 86.06 456 GLU B O 1
ATOM 7235 N N . LYS B 1 457 ? -6.41 -42.25 -41.344 1 85.56 457 LYS B N 1
ATOM 7236 C CA . LYS B 1 457 ? -5.48 -41.906 -42.406 1 85.56 457 LYS B CA 1
ATOM 7237 C C . LYS B 1 457 ? -4.488 -43.031 -42.688 1 85.56 457 LYS B C 1
ATOM 7239 O O . LYS B 1 457 ? -4.16 -43.312 -43.844 1 85.56 457 LYS B O 1
ATOM 7244 N N . LEU B 1 458 ? -4.102 -43.656 -41.594 1 80.31 458 LEU B N 1
ATOM 7245 C CA . LEU B 1 458 ? -3.182 -44.781 -41.75 1 80.31 458 LEU B CA 1
ATOM 7246 C C . LEU B 1 458 ? -3.861 -45.969 -42.438 1 80.31 458 LEU B C 1
ATOM 7248 O O . LEU B 1 458 ? -3.244 -46.656 -43.25 1 80.31 458 LEU B O 1
ATOM 7252 N N . ASP B 1 459 ? -5.078 -46.188 -42.156 1 79.94 459 ASP B N 1
ATOM 7253 C CA . ASP B 1 459 ? -5.84 -47.25 -42.781 1 79.94 459 ASP B CA 1
ATOM 7254 C C . ASP B 1 459 ? -6.047 -47 -44.25 1 79.94 459 ASP B C 1
ATOM 7256 O O . ASP B 1 459 ? -5.988 -47.906 -45.062 1 79.94 459 ASP B O 1
ATOM 7260 N N . ARG B 1 460 ? -6.195 -45.781 -44.562 1 79.38 460 ARG B N 1
ATOM 7261 C CA . ARG B 1 460 ? -6.391 -45.406 -45.938 1 79.38 460 ARG B CA 1
ATOM 7262 C C . ARG B 1 460 ? -5.105 -45.594 -46.75 1 79.38 460 ARG B C 1
ATOM 7264 O O . ARG B 1 460 ? -5.145 -46 -47.906 1 79.38 460 ARG B O 1
ATOM 7271 N N . VAL B 1 461 ? -4.055 -45.312 -46.125 1 76.94 461 VAL B N 1
ATOM 7272 C CA . VAL B 1 461 ? -2.775 -45.438 -46.812 1 76.94 461 VAL B CA 1
ATOM 7273 C C . VAL B 1 461 ? -2.465 -46.938 -47.031 1 76.94 461 VAL B C 1
ATOM 7275 O O . VAL B 1 461 ? -1.859 -47.312 -48.031 1 76.94 461 VAL B O 1
ATOM 7278 N N . HIS B 1 462 ? -2.896 -47.688 -46.125 1 74.25 462 HIS B N 1
ATOM 7279 C CA . HIS B 1 462 ? -2.664 -49.125 -46.25 1 74.25 462 HIS B CA 1
ATOM 7280 C C . HIS B 1 462 ? -3.592 -49.75 -47.281 1 74.25 462 HIS B C 1
ATOM 7282 O O . HIS B 1 462 ? -3.271 -50.781 -47.875 1 74.25 462 HIS B O 1
ATOM 7288 N N . GLU B 1 463 ? -4.613 -49.125 -47.469 1 68.5 463 GLU B N 1
ATOM 7289 C CA . GLU B 1 463 ? -5.547 -49.625 -48.469 1 68.5 463 GLU B CA 1
ATOM 7290 C C . GLU B 1 463 ? -5.113 -49.25 -49.875 1 68.5 463 GLU B C 1
ATOM 7292 O O . GLU B 1 463 ? -5.492 -49.875 -50.844 1 68.5 463 GLU B O 1
ATOM 7297 N N . ILE B 1 464 ? -4.258 -48.344 -50 1 55.03 464 ILE B N 1
ATOM 7298 C CA . ILE B 1 464 ? -3.721 -48 -51.312 1 55.03 464 ILE B CA 1
ATOM 7299 C C . ILE B 1 464 ? -2.436 -48.781 -51.562 1 55.03 464 ILE B C 1
ATOM 7301 O O . ILE B 1 464 ? -1.538 -48.812 -50.719 1 55.03 464 ILE B O 1
#

Radius of gyration: 35.02 Å; Cα contacts (8 Å, |Δi|>4): 1795; chains: 2; bounding box: 74×143×97 Å

pLDDT: mean 85.07, std 20.03, range [25.06, 98.94]

InterPro domains:
  IPR006353 HAD-superfamily hydrolase, subfamily IIA, CECR5 [TIGR01456] (102-441)
  IPR006357 HAD-superfamily hydrolase, subfamily IIA [PF13344] (104-148)
  IPR006357 HAD-superfamily hydrolase, subfamily IIA [TIGR01460] (104-417)
  IPR023214 HAD superfamily [G3DSA:3.40.50.1000] (103-440)
  IPR023214 HAD superfamily [G3DSA:3.40.50.1000] (191-352)
  IPR036412 HAD-like superfamily [SSF56784] (103-439)
  IPR050324 CDP-alcohol phosphatidyltransferase class-I [PTHR14269] (160-446)